Protein AF-A0A921Q7U6-F1 (afdb_monomer)

Secondary structure (DSSP, 8-state):
-GGGS--PPPGGG------PPPTT--PPPPTTGGGTEEEGGGSS-THHHHHTTTTTS-EEETTEEE--S--TT-TT-HHHHHHHHHHHTT-GGG-TTGGGT--EEEEET-TTTHHHHHHGGGT-EEEEEE---TTS-HHHHHHHHT--EEE--SSSBPPSS-TT-EEEEEEES----TTTGGGHHHHHHHHHEEEEEEEEEESHHHH--SHHHHHHHHHHHHHHHHTT-EEEEEETTEEEEE--SSTTTGGGSPTT-SSPBPPTT--SS--TTPBP-SSBPPPPHHHHHHTTTTSPPTTGGGTSPPGGGGGGT--HHHHHHHHHHHHHHHHHHHHHGGGT--TTS-SEEEETT-TTSHHHHHTTTSS-EEEEEEEGGGGGGHHHHHHTT--EEEE-TTS--SS-SS-EEEEEEESHHHHHHHTT--HHHHHHHHHHHEEEEEEEEEE--HHHHHHHHHHTTTTT---------SS-S------------------------------------------------------------------------------------------------------------------GGGGGS-----TTSSSS-HHHHHHHHHHHHHHHHHHHHHHHHHHHHT--SSPEEETTEEEPPP----TTSSB-SSSGGGGEEE--SPPTT----PPPGGG---EEEEEE-SSHHHHHHHHHHHHHHHHHHT-EEEEEEE---TTT-----STTTB-HHHHHHHHTTTS-EESS--TT---HHHHHH-STTEE--PPTTB-HHHHHHHTHHHHHHHSEEEEEEESS-B-STT--HHHHHHHHHIIIII-PBPHHHHHHHHHHHHHHHHTTSS----EEEE---BHHHHHHHT---S--HHHHHHHHHHHHHH-TTT-SSSTTHHHHHHHHHHTT-SPPPHHHHHHHHHHTT--TT--EEEE-SSBTTHHHHHHHHHHH-TTEE-GGGTS-HHHHHHHHT-HHHHHHHHHHHHHHSSEEEESS-SHHHHHHHHHHHHTSGGGBEEE---SHHHHHHHH-TT--HHHHHHHHHHHHTT-S-------TT--TTT--HHHHEEE-

Radius of gyration: 39.39 Å; Cα contacts (8 Å, |Δi|>4): 1664; chains: 1; bounding box: 114×127×106 Å

InterPro domains:
  IPR004159 Putative S-adenosyl-L-methionine-dependent methyltransferase [PF03141] (1-476)
  IPR019378 GDP-fucose protein O-fucosyltransferase [PF10250] (695-1027)
  IPR024709 Putative O-fucosyltransferase, plant [cd11299] (695-1031)
  IPR029063 S-adenosyl-L-methionine-dependent methyltransferase superfamily [G3DSA:3.40.50.150] (93-242)
  IPR029063 S-adenosyl-L-methionine-dependent methyltransferase superfamily [SSF53335] (5-247)
  IPR029063 S-adenosyl-L-methionine-dependent methyltransferase superfamily [SSF53335] (331-477)
  IPR052272 GT106 glycosyltransferase [PTHR31933] (535-1091)

Nearest PDB structures (foldseek):
  4qtt-assembly1_B  TM=6.721E-01  e=5.184E-06  Saccharomyces cerevisiae S288C
  6g4w-assembly1_q  TM=6.703E-01  e=2.251E-05  Homo sapiens
  4qtu-assembly1_B  TM=6.280E-01  e=1.732E-05  Saccharomyces cerevisiae S288C
  4qtt-assembly2_D  TM=6.373E-01  e=3.424E-05  Saccharomyces cerevisiae S288C
  7wts-assembly1_q  TM=6.399E-01  e=1.487E-04  Homo sapiens

Structure (mmCIF, N/CA/C/O backbone):
data_AF-A0A921Q7U6-F1
#
_entry.id   AF-A0A921Q7U6-F1
#
loop_
_atom_site.group_PDB
_atom_site.id
_atom_site.type_symbol
_atom_site.label_atom_id
_atom_site.label_alt_id
_atom_site.label_comp_id
_atom_site.label_asym_id
_atom_site.label_entity_id
_atom_site.label_seq_id
_atom_site.pdbx_PDB_ins_code
_atom_site.Cartn_x
_atom_site.Cartn_y
_atom_site.Cartn_z
_atom_site.occupancy
_atom_site.B_iso_or_equiv
_atom_site.auth_seq_id
_atom_site.auth_comp_id
_atom_site.auth_asym_id
_atom_site.auth_atom_id
_atom_site.pdbx_PDB_model_num
ATOM 1 N N . MET A 1 1 ? -0.688 -3.312 4.509 1.00 46.38 1 MET A N 1
ATOM 2 C CA . MET A 1 1 ? 0.405 -2.342 4.316 1.00 46.38 1 MET A CA 1
ATOM 3 C C . MET A 1 1 ? 1.529 -3.039 3.585 1.00 46.38 1 MET A C 1
ATOM 5 O O . MET A 1 1 ? 1.613 -2.817 2.393 1.00 46.38 1 MET A O 1
ATOM 9 N N . GLU A 1 2 ? 2.236 -3.980 4.216 1.00 46.59 2 GLU A N 1
ATOM 10 C CA . GLU A 1 2 ? 3.247 -4.845 3.569 1.00 46.59 2 GLU A CA 1
ATOM 11 C C . GLU A 1 2 ? 2.775 -5.448 2.232 1.00 46.59 2 GLU A C 1
ATOM 13 O O . GLU A 1 2 ? 3.489 -5.390 1.244 1.00 46.59 2 GLU A O 1
ATOM 18 N N . HIS A 1 3 ? 1.525 -5.918 2.137 1.00 50.94 3 HIS A N 1
ATOM 19 C CA . HIS A 1 3 ? 0.950 -6.445 0.885 1.00 50.94 3 HIS A CA 1
ATOM 20 C C . HIS A 1 3 ? 0.795 -5.432 -0.279 1.00 50.94 3 HIS A C 1
ATOM 22 O O . HIS A 1 3 ? 0.358 -5.826 -1.357 1.00 50.94 3 HIS A O 1
ATOM 28 N N . TYR A 1 4 ? 1.098 -4.147 -0.069 1.00 56.81 4 TYR A N 1
ATOM 29 C CA . TYR A 1 4 ? 1.213 -3.116 -1.112 1.00 56.81 4 TYR A CA 1
ATOM 30 C C . TYR A 1 4 ? 2.675 -2.725 -1.399 1.00 56.81 4 TYR A C 1
ATOM 32 O O . TYR A 1 4 ? 2.930 -1.876 -2.252 1.00 56.81 4 TYR A O 1
ATOM 40 N N . GLU A 1 5 ? 3.638 -3.290 -0.671 1.00 67.25 5 GLU A N 1
ATOM 41 C CA . GLU A 1 5 ? 5.063 -3.026 -0.857 1.00 67.25 5 GLU A CA 1
ATOM 42 C C . GLU A 1 5 ? 5.639 -3.898 -1.975 1.00 67.25 5 GLU A C 1
ATOM 44 O O . GLU A 1 5 ? 5.104 -4.953 -2.330 1.00 67.25 5 GLU A O 1
ATOM 49 N N . ARG A 1 6 ? 6.755 -3.448 -2.550 1.00 70.12 6 ARG A N 1
ATOM 50 C CA . ARG A 1 6 ? 7.425 -4.141 -3.650 1.00 70.12 6 ARG A CA 1
ATOM 51 C C . ARG A 1 6 ? 8.043 -5.450 -3.152 1.00 70.12 6 ARG A C 1
ATOM 53 O O . ARG A 1 6 ? 8.912 -5.436 -2.289 1.00 70.12 6 ARG A O 1
ATOM 60 N N . HIS A 1 7 ? 7.624 -6.559 -3.754 1.00 68.81 7 HIS A N 1
ATOM 61 C CA . HIS A 1 7 ? 8.166 -7.893 -3.509 1.00 68.81 7 HIS A CA 1
ATOM 62 C C . HIS A 1 7 ? 8.779 -8.430 -4.803 1.00 68.81 7 HIS A C 1
ATOM 64 O O . HIS A 1 7 ? 8.068 -8.667 -5.779 1.00 68.81 7 HIS A O 1
ATOM 70 N N . CYS A 1 8 ? 10.097 -8.611 -4.817 1.00 70.62 8 CYS A N 1
ATOM 71 C CA . CYS A 1 8 ? 10.804 -9.214 -5.943 1.00 70.62 8 CYS A CA 1
ATOM 72 C C . CYS A 1 8 ? 10.759 -10.750 -5.822 1.00 70.62 8 CYS A C 1
ATOM 74 O O . CYS A 1 8 ? 10.938 -11.268 -4.716 1.00 70.62 8 CYS A O 1
ATOM 76 N N . PRO A 1 9 ? 10.531 -11.501 -6.915 1.00 69.19 9 PRO A N 1
ATOM 77 C CA . PRO A 1 9 ? 10.572 -12.958 -6.863 1.00 69.19 9 PRO A CA 1
ATOM 78 C C . PRO A 1 9 ? 11.983 -13.467 -6.494 1.00 69.19 9 PRO A C 1
ATOM 80 O O . PRO A 1 9 ? 12.980 -12.891 -6.948 1.00 69.19 9 PRO A O 1
ATOM 83 N N . PRO A 1 10 ? 12.096 -14.560 -5.708 1.00 70.12 10 PRO A N 1
ATOM 84 C CA . PRO A 1 10 ? 13.375 -15.239 -5.495 1.00 70.12 10 PRO A CA 1
ATOM 85 C C . PRO A 1 10 ? 13.927 -15.751 -6.832 1.00 70.12 10 PRO A C 1
ATOM 87 O O . PRO A 1 10 ? 13.164 -15.943 -7.776 1.00 70.12 10 PRO A O 1
ATOM 90 N N . ALA A 1 11 ? 15.237 -16.004 -6.916 1.00 68.56 11 ALA A N 1
ATOM 91 C CA . ALA A 1 11 ? 15.919 -16.338 -8.175 1.00 68.56 11 ALA A CA 1
ATOM 92 C C . ALA A 1 11 ? 15.232 -17.460 -8.985 1.00 68.56 11 ALA A C 1
ATOM 94 O O . ALA A 1 11 ? 15.051 -17.326 -10.189 1.00 68.56 11 ALA A O 1
ATOM 95 N N . SER A 1 12 ? 14.743 -18.511 -8.319 1.00 70.44 12 SER A N 1
ATOM 96 C CA . SER A 1 12 ? 14.011 -19.630 -8.939 1.00 70.44 12 SER A CA 1
ATOM 97 C C . SER A 1 12 ? 12.634 -19.283 -9.531 1.00 70.44 12 SER A C 1
ATOM 99 O O . SER A 1 12 ? 12.080 -20.095 -10.268 1.00 70.44 12 SER A O 1
ATOM 101 N N . ARG A 1 13 ? 12.082 -18.102 -9.218 1.00 68.31 13 ARG A N 1
ATOM 102 C CA . ARG A 1 13 ? 10.825 -17.548 -9.757 1.00 68.31 13 ARG A CA 1
ATOM 103 C C . ARG A 1 13 ? 11.041 -16.355 -10.701 1.00 68.31 13 ARG A C 1
ATOM 105 O O . ARG A 1 13 ? 10.059 -15.743 -11.124 1.00 68.31 13 ARG A O 1
ATOM 112 N N . ARG A 1 14 ? 12.286 -15.962 -10.998 1.00 72.62 14 ARG A N 1
ATOM 113 C CA . ARG A 1 14 ? 12.554 -14.884 -11.965 1.00 72.62 14 ARG A CA 1
ATOM 114 C C . ARG A 1 14 ? 12.173 -15.351 -13.371 1.00 72.62 14 ARG A C 1
ATOM 116 O O . ARG A 1 14 ? 12.404 -16.502 -13.737 1.00 72.62 14 ARG A O 1
ATOM 123 N N . LEU A 1 15 ? 11.539 -14.463 -14.134 1.00 69.00 15 LEU A N 1
ATOM 124 C CA . LEU A 1 15 ? 11.113 -14.727 -15.506 1.00 69.00 15 LEU A CA 1
ATOM 125 C C . LEU A 1 15 ? 12.035 -13.976 -16.461 1.00 69.00 15 LEU A C 1
ATOM 127 O O . LEU A 1 15 ? 11.854 -12.785 -16.707 1.00 69.00 15 LEU A O 1
ATOM 131 N N . ASN A 1 16 ? 13.016 -14.688 -17.009 1.00 78.50 16 ASN A N 1
ATOM 132 C CA . ASN A 1 16 ? 14.005 -14.127 -17.926 1.00 78.50 16 ASN A CA 1
ATOM 133 C C . ASN A 1 16 ? 13.423 -14.094 -19.349 1.00 78.50 16 ASN A C 1
ATOM 135 O O . ASN A 1 16 ? 13.834 -14.838 -20.238 1.00 78.50 16 ASN A O 1
ATOM 139 N N . CYS A 1 17 ? 12.395 -13.263 -19.534 1.00 83.19 17 CYS A N 1
ATOM 140 C CA . CYS A 1 17 ? 11.643 -13.102 -20.775 1.00 83.19 17 CYS A CA 1
ATOM 141 C C . CYS A 1 17 ? 11.429 -11.622 -21.120 1.00 83.19 17 CYS A C 1
ATOM 143 O O . CYS A 1 17 ? 11.201 -10.790 -20.242 1.00 83.19 17 CYS A O 1
ATOM 145 N N . LEU A 1 18 ? 11.440 -11.306 -22.415 1.00 87.25 18 LEU A N 1
ATOM 146 C CA . LEU A 1 18 ? 11.184 -9.954 -22.917 1.00 87.25 18 LEU A CA 1
ATOM 147 C C . LEU A 1 18 ? 9.698 -9.604 -22.790 1.00 87.25 18 LEU A C 1
ATOM 149 O O . LEU A 1 18 ? 8.837 -10.439 -23.073 1.00 87.25 18 LEU A O 1
ATOM 153 N N . ILE A 1 19 ? 9.391 -8.363 -22.405 1.00 87.50 19 ILE A N 1
ATOM 154 C CA . ILE A 1 19 ? 8.006 -7.884 -22.313 1.00 87.50 19 ILE A CA 1
ATOM 155 C C . ILE A 1 19 ? 7.627 -7.193 -23.632 1.00 87.50 19 ILE A C 1
ATOM 157 O O . ILE A 1 19 ? 8.161 -6.121 -23.920 1.00 87.50 19 ILE A O 1
ATOM 161 N N . PRO A 1 20 ? 6.715 -7.755 -24.448 1.00 86.38 20 PRO A N 1
ATOM 162 C CA . PRO A 1 20 ? 6.309 -7.120 -25.697 1.00 86.38 20 PRO A CA 1
ATOM 163 C C . PRO A 1 20 ? 5.584 -5.787 -25.433 1.00 86.38 20 PRO A C 1
ATOM 165 O O . PRO A 1 20 ? 4.899 -5.645 -24.414 1.00 86.38 20 PRO A O 1
ATOM 168 N N . PRO A 1 21 ? 5.690 -4.800 -26.342 1.00 85.00 21 PRO A N 1
ATOM 169 C CA . PRO A 1 21 ? 4.883 -3.588 -26.255 1.00 85.00 21 PRO A CA 1
ATOM 170 C C . PRO A 1 21 ? 3.380 -3.912 -26.416 1.00 85.00 21 PRO A C 1
ATOM 172 O O . PRO A 1 21 ? 3.034 -4.923 -27.035 1.00 85.00 21 PRO A O 1
ATOM 175 N N . PRO A 1 22 ? 2.472 -3.058 -25.901 1.00 83.50 22 PRO A N 1
ATOM 176 C CA . PRO A 1 22 ? 1.030 -3.202 -26.099 1.00 83.50 22 PRO A CA 1
ATOM 177 C C . PRO A 1 22 ? 0.622 -3.386 -27.570 1.00 83.50 22 PRO A C 1
ATOM 179 O O . PRO A 1 22 ? 1.226 -2.816 -28.480 1.00 83.50 22 PRO A O 1
ATOM 182 N N . HIS A 1 23 ? -0.447 -4.147 -27.816 1.00 83.81 23 HIS A N 1
ATOM 183 C CA . HIS A 1 23 ? -0.957 -4.350 -29.173 1.00 83.81 23 HIS A CA 1
ATOM 184 C C . HIS A 1 23 ? -1.403 -3.018 -29.801 1.00 83.81 23 HIS A C 1
ATOM 186 O O . HIS A 1 23 ? -2.319 -2.363 -29.303 1.00 83.81 23 HIS A O 1
ATOM 192 N N . GLY A 1 24 ? -0.786 -2.642 -30.925 1.00 87.62 24 GLY A N 1
ATOM 193 C CA . GLY A 1 24 ? -1.040 -1.366 -31.601 1.00 87.62 24 GLY A CA 1
ATOM 194 C C . GLY A 1 24 ? -0.306 -0.160 -30.998 1.00 87.62 24 GLY A C 1
ATOM 195 O O . GLY A 1 24 ? -0.685 0.972 -31.306 1.00 87.62 24 GLY A O 1
ATOM 196 N N . TYR A 1 25 ? 0.716 -0.389 -30.159 1.00 90.25 25 TYR A N 1
ATOM 197 C CA . TYR A 1 25 ? 1.577 0.653 -29.587 1.00 90.25 25 TYR A CA 1
ATOM 198 C C . TYR A 1 25 ? 2.053 1.659 -30.644 1.00 90.25 25 TYR A C 1
ATOM 200 O O . TYR A 1 25 ? 2.508 1.290 -31.727 1.00 90.25 25 TYR A O 1
ATOM 208 N N . GLN A 1 26 ? 1.970 2.937 -30.296 1.00 91.56 26 GLN A N 1
ATOM 209 C CA . GLN A 1 26 ? 2.347 4.071 -31.128 1.00 91.56 26 GLN A CA 1
ATOM 210 C C . GLN A 1 26 ? 3.594 4.747 -30.562 1.00 91.56 26 GLN A C 1
ATOM 212 O O . GLN A 1 26 ? 3.755 4.842 -29.344 1.00 91.56 26 GLN A O 1
ATOM 217 N N . VAL A 1 27 ? 4.439 5.306 -31.434 1.00 89.12 27 VAL A N 1
ATOM 218 C CA . VAL A 1 27 ? 5.547 6.172 -30.997 1.00 89.12 27 VAL A CA 1
ATOM 219 C C . VAL A 1 27 ? 4.969 7.298 -30.122 1.00 89.12 27 VAL A C 1
ATOM 221 O O . VAL A 1 27 ? 4.057 7.994 -30.588 1.00 89.12 27 VAL A O 1
ATOM 224 N N . PRO A 1 28 ? 5.446 7.482 -28.872 1.00 92.50 28 PRO A N 1
ATOM 225 C CA . PRO A 1 28 ? 4.884 8.460 -27.949 1.00 92.50 28 PRO A CA 1
ATOM 226 C C . PRO A 1 28 ? 4.770 9.857 -28.558 1.00 92.50 28 PRO A C 1
ATOM 228 O O . PRO A 1 28 ? 5.629 10.308 -29.324 1.00 92.50 28 PRO A O 1
ATOM 231 N N . ILE A 1 29 ? 3.697 10.565 -28.200 1.00 94.12 29 ILE A N 1
ATOM 232 C CA . ILE A 1 29 ? 3.542 11.973 -28.573 1.00 94.12 29 ILE A CA 1
ATOM 233 C C . ILE A 1 29 ? 4.741 12.739 -27.996 1.00 94.12 29 ILE A C 1
ATOM 235 O O . ILE A 1 29 ? 5.127 12.519 -26.852 1.00 94.12 29 ILE A O 1
ATOM 239 N N . ARG A 1 30 ? 5.368 13.611 -28.793 1.00 92.75 30 ARG A N 1
ATOM 240 C CA . ARG A 1 30 ? 6.607 14.296 -28.390 1.00 92.75 30 ARG A CA 1
ATOM 241 C C . ARG A 1 30 ? 6.336 15.463 -27.434 1.00 92.75 30 ARG A C 1
ATOM 243 O O . ARG A 1 30 ? 5.284 16.108 -27.487 1.00 92.75 30 ARG A O 1
ATOM 250 N N . TRP A 1 31 ? 7.307 15.763 -26.573 1.00 94.31 31 TRP A N 1
ATOM 251 C CA . TRP A 1 31 ? 7.267 16.935 -25.691 1.00 94.31 31 TRP A CA 1
ATOM 252 C C . TRP A 1 31 ? 7.261 18.238 -26.526 1.00 94.31 31 TRP A C 1
ATOM 254 O O . TRP A 1 31 ? 7.975 18.305 -27.528 1.00 94.31 31 TRP A O 1
ATOM 264 N N . PRO A 1 32 ? 6.488 19.287 -26.167 1.00 93.94 32 PRO A N 1
ATOM 265 C CA . PRO A 1 32 ? 5.660 19.429 -24.965 1.00 93.94 32 PRO A CA 1
ATOM 266 C C . PRO A 1 32 ? 4.226 18.892 -25.085 1.00 93.94 32 PRO A C 1
ATOM 268 O O . PRO A 1 32 ? 3.520 18.868 -24.081 1.00 93.94 32 PRO A O 1
ATOM 271 N N . ARG A 1 33 ? 3.776 18.457 -26.272 1.00 95.38 33 ARG A N 1
ATOM 272 C CA . ARG A 1 33 ? 2.385 18.007 -26.497 1.00 95.38 33 ARG A CA 1
ATOM 273 C C . ARG A 1 33 ? 1.997 16.829 -25.599 1.00 95.38 33 ARG A C 1
ATOM 275 O O . ARG A 1 33 ? 0.877 16.798 -25.097 1.00 95.38 33 ARG A O 1
ATOM 282 N N . SER A 1 34 ? 2.948 15.933 -25.326 1.00 94.50 34 SER A N 1
ATOM 283 C CA . SER A 1 34 ? 2.788 14.795 -24.411 1.00 94.50 34 SER A CA 1
ATOM 284 C C . SER A 1 34 ? 2.236 15.174 -23.031 1.00 94.50 34 SER A C 1
ATOM 286 O O . SER A 1 34 ? 1.526 14.383 -22.417 1.00 94.50 34 SER A O 1
ATOM 288 N N . ARG A 1 35 ? 2.516 16.394 -22.543 1.00 94.88 35 ARG A N 1
ATOM 289 C CA . ARG A 1 35 ? 2.006 16.891 -21.257 1.00 94.88 35 ARG A CA 1
ATOM 290 C C . ARG A 1 35 ? 0.478 16.825 -21.195 1.00 94.88 35 ARG A C 1
ATOM 292 O O . ARG A 1 35 ? -0.065 16.540 -20.128 1.00 94.88 35 ARG A O 1
ATOM 299 N N . ASP A 1 36 ? -0.196 17.063 -22.319 1.00 94.00 36 ASP A N 1
ATOM 300 C CA . ASP A 1 36 ? -1.641 17.305 -22.381 1.00 94.00 36 ASP A CA 1
ATOM 301 C C . ASP A 1 36 ? -2.398 16.280 -23.243 1.00 94.00 36 ASP A C 1
ATOM 303 O O . ASP A 1 36 ? -3.620 16.200 -23.132 1.00 94.00 36 ASP A O 1
ATOM 307 N N . GLU A 1 37 ? -1.711 15.467 -24.053 1.00 94.06 37 GLU A N 1
ATOM 308 C CA . GLU A 1 37 ? -2.285 14.355 -24.828 1.00 94.06 37 GLU A CA 1
ATOM 309 C C . GLU A 1 37 ? -1.338 13.140 -24.890 1.00 94.06 37 GLU A C 1
ATOM 311 O O . GLU A 1 37 ? -0.136 13.292 -25.092 1.00 94.06 37 GLU A O 1
ATOM 316 N N . VAL A 1 38 ? -1.883 11.922 -24.784 1.00 93.62 38 VAL A N 1
ATOM 317 C CA . VAL A 1 38 ? -1.163 10.652 -25.032 1.00 93.62 38 VAL A CA 1
ATOM 318 C C . VAL A 1 38 ? -1.985 9.705 -25.908 1.00 93.62 38 VAL A C 1
ATOM 320 O O . VAL A 1 38 ? -3.201 9.864 -26.039 1.00 93.62 38 VAL A O 1
ATOM 323 N N . TRP A 1 39 ? -1.337 8.694 -26.489 1.00 92.50 39 TRP A N 1
ATOM 324 C CA . TRP A 1 39 ? -2.019 7.634 -27.233 1.00 92.50 39 TRP A CA 1
ATOM 325 C C . TRP A 1 39 ? -2.743 6.664 -26.298 1.00 92.50 39 TRP A C 1
ATOM 327 O O . TRP A 1 39 ? -2.167 6.146 -25.344 1.00 92.50 39 TRP A O 1
ATOM 337 N N . LYS A 1 40 ? -3.997 6.350 -26.624 1.00 87.94 40 LYS A N 1
ATOM 338 C CA . LYS A 1 40 ? -4.818 5.364 -25.909 1.00 87.94 40 LYS A CA 1
ATOM 339 C C . LYS A 1 40 ? -4.243 3.946 -26.016 1.00 87.94 40 LYS A C 1
ATOM 341 O O . LYS A 1 40 ? -4.318 3.195 -25.053 1.00 87.94 40 LYS A O 1
ATOM 346 N N . ALA A 1 41 ? -3.646 3.597 -27.159 1.00 88.50 41 ALA A N 1
ATOM 347 C CA . ALA A 1 41 ? -3.057 2.276 -27.405 1.00 88.50 41 ALA A CA 1
ATOM 348 C C . ALA A 1 41 ? -1.812 1.976 -26.545 1.00 88.50 41 ALA A C 1
ATOM 350 O O . ALA A 1 41 ? -1.490 0.814 -26.315 1.00 88.50 41 ALA A O 1
ATOM 351 N N . ASN A 1 42 ? -1.136 3.006 -26.024 1.00 89.00 42 ASN A N 1
ATOM 352 C CA . ASN A 1 42 ? 0.078 2.840 -25.218 1.00 89.00 42 ASN A CA 1
ATOM 353 C C . ASN A 1 42 ? -0.221 2.449 -23.758 1.00 89.00 42 ASN A C 1
ATOM 355 O O . ASN A 1 42 ? 0.703 2.122 -23.014 1.00 89.00 42 ASN A O 1
ATOM 359 N N . ILE A 1 43 ? -1.493 2.482 -23.337 1.00 81.06 43 ILE A N 1
ATOM 360 C CA . ILE A 1 43 ? -1.915 2.322 -21.940 1.00 81.06 43 ILE A CA 1
ATOM 361 C C . ILE A 1 43 ? -3.002 1.229 -21.862 1.00 81.06 43 ILE A C 1
ATOM 363 O O . ILE A 1 43 ? -4.143 1.474 -22.259 1.00 81.06 43 ILE A O 1
ATOM 367 N N . PRO A 1 44 ? -2.688 0.018 -21.358 1.00 61.50 44 PRO A N 1
ATOM 368 C CA . PRO A 1 44 ? -3.508 -1.182 -21.571 1.00 61.50 44 PRO A CA 1
ATOM 369 C C . PRO A 1 44 ? -4.871 -1.188 -20.858 1.00 61.50 44 PRO A C 1
ATOM 371 O O . PRO A 1 44 ? -5.756 -1.950 -21.247 1.00 61.50 44 PRO A O 1
ATOM 374 N N . HIS A 1 45 ? -5.080 -0.339 -19.845 1.00 68.12 45 HIS A N 1
ATOM 375 C CA . HIS A 1 45 ? -6.335 -0.276 -19.077 1.00 68.12 45 HIS A CA 1
ATOM 376 C C . HIS A 1 45 ? -6.828 1.183 -18.955 1.00 68.12 45 HIS A C 1
ATOM 378 O O . HIS A 1 45 ? -6.538 1.866 -17.970 1.00 68.12 45 HIS A O 1
ATOM 384 N N . PRO A 1 46 ? -7.588 1.706 -19.938 1.00 65.50 46 PRO A N 1
ATOM 385 C CA . PRO A 1 46 ? -8.100 3.082 -19.920 1.00 65.50 46 PRO A CA 1
ATOM 386 C C . PRO A 1 46 ? -9.323 3.291 -18.996 1.00 65.50 46 PRO A C 1
ATOM 388 O O . PRO A 1 46 ? -9.991 4.320 -19.090 1.00 65.50 46 PRO A O 1
ATOM 391 N N . HIS A 1 47 ? -9.642 2.346 -18.101 1.00 66.44 47 HIS A N 1
ATOM 392 C CA . HIS A 1 47 ? -10.855 2.359 -17.263 1.00 66.44 47 HIS A CA 1
ATOM 393 C C . HIS A 1 47 ? -10.977 3.622 -16.389 1.00 66.44 47 HIS A C 1
ATOM 395 O O . HIS A 1 47 ? -12.053 4.215 -16.290 1.00 66.44 47 HIS A O 1
ATOM 401 N N . LEU A 1 48 ? -9.848 4.108 -15.855 1.00 67.06 48 LEU A N 1
ATOM 402 C CA . LEU A 1 48 ? -9.762 5.345 -15.070 1.00 67.06 48 LEU A CA 1
ATOM 403 C C . LEU A 1 48 ? -10.343 6.572 -15.804 1.00 67.06 48 LEU A C 1
ATOM 405 O O . LEU A 1 48 ? -10.877 7.474 -15.156 1.00 67.06 48 LEU A O 1
ATOM 409 N N . ALA A 1 49 ? -10.289 6.597 -17.142 1.00 65.56 49 ALA A N 1
ATOM 410 C CA . ALA A 1 49 ? -10.839 7.681 -17.954 1.00 65.56 49 ALA A CA 1
ATOM 411 C C . ALA A 1 49 ? -12.374 7.736 -17.914 1.00 65.56 49 ALA A C 1
ATOM 413 O O . ALA A 1 49 ? -12.952 8.822 -17.937 1.00 65.56 49 ALA A O 1
ATOM 414 N N . ALA A 1 50 ? -13.039 6.581 -17.813 1.00 64.12 50 ALA A N 1
ATOM 415 C CA . ALA A 1 50 ? -14.487 6.511 -17.639 1.00 64.12 50 ALA A CA 1
ATOM 416 C C . ALA A 1 50 ? -14.888 6.901 -16.205 1.00 64.12 50 ALA A C 1
ATOM 418 O O . ALA A 1 50 ? -15.816 7.685 -16.011 1.00 64.12 50 ALA A O 1
ATOM 419 N N . GLU A 1 51 ? -14.143 6.422 -15.204 1.00 64.88 51 GLU A N 1
ATOM 420 C CA . GLU A 1 51 ? -14.458 6.609 -13.780 1.00 64.88 51 GLU A CA 1
ATOM 421 C C . GLU A 1 51 ? -14.154 8.000 -13.189 1.00 64.88 51 GLU A C 1
ATOM 423 O O . GLU A 1 51 ? -14.491 8.235 -12.025 1.00 64.88 51 GLU A O 1
ATOM 428 N N . LYS A 1 52 ? -13.435 8.874 -13.908 1.00 66.44 52 LYS A N 1
ATOM 429 C CA . LYS A 1 52 ? -12.991 10.208 -13.430 1.00 66.44 52 LYS A CA 1
ATOM 430 C C . LYS A 1 52 ? -13.244 11.337 -14.443 1.00 66.44 52 LYS A C 1
ATOM 432 O O . LYS A 1 52 ? -12.651 12.417 -14.348 1.00 66.44 52 LYS A O 1
ATOM 437 N N . SER A 1 53 ? -14.095 11.072 -15.434 1.00 64.06 53 SER A N 1
ATOM 438 C CA . SER A 1 53 ? -14.490 12.028 -16.479 1.00 64.06 53 SER A CA 1
ATOM 439 C C . SER A 1 53 ? -15.178 13.276 -15.903 1.00 64.06 53 SER A C 1
ATOM 441 O O . SER A 1 53 ? -14.925 14.393 -16.356 1.00 64.06 53 SER A O 1
ATOM 443 N N . ASP A 1 54 ? -15.963 13.102 -14.837 1.00 60.59 54 ASP A N 1
ATOM 444 C CA . ASP A 1 54 ? -16.632 14.152 -14.059 1.00 60.59 54 ASP A CA 1
ATOM 445 C C . ASP A 1 54 ? -15.655 15.192 -13.474 1.00 60.59 54 ASP A C 1
ATOM 447 O O . ASP A 1 54 ? -15.899 16.398 -13.520 1.00 60.59 54 ASP A O 1
ATOM 451 N N . GLN A 1 55 ? -14.511 14.732 -12.967 1.00 64.38 55 GLN A N 1
ATOM 452 C CA . GLN A 1 55 ? -13.510 15.547 -12.277 1.00 64.38 55 GLN A CA 1
ATOM 453 C C . GLN A 1 55 ? -12.492 16.200 -13.226 1.00 64.38 55 GLN A C 1
ATOM 455 O O . GLN A 1 55 ? -11.552 16.845 -12.754 1.00 64.38 55 GLN A O 1
ATOM 460 N N . ARG A 1 56 ? -12.655 16.036 -14.549 1.00 74.38 56 ARG A N 1
ATOM 461 C CA . ARG A 1 56 ? -11.741 16.543 -15.593 1.00 74.38 56 ARG A CA 1
ATOM 462 C C . ARG A 1 56 ? -10.284 16.078 -15.423 1.00 74.38 56 ARG A C 1
ATOM 464 O O . ARG A 1 56 ? -9.359 16.795 -15.796 1.00 74.38 56 ARG A O 1
ATOM 471 N N . TRP A 1 57 ? -10.064 14.884 -14.866 1.00 76.19 57 TRP A N 1
ATOM 472 C CA . TRP A 1 57 ? -8.718 14.297 -14.768 1.00 76.19 57 TRP A CA 1
ATOM 473 C C . TRP A 1 57 ? -8.149 13.986 -16.156 1.00 76.19 57 TRP A C 1
ATOM 475 O O . TRP A 1 57 ? -6.998 14.305 -16.450 1.00 76.19 57 TRP A O 1
ATOM 485 N N . MET A 1 58 ? -8.977 13.382 -17.009 1.00 83.94 58 MET A N 1
ATOM 486 C CA . MET A 1 58 ? -8.674 13.099 -18.407 1.00 83.94 58 MET A CA 1
ATOM 487 C C . MET A 1 58 ? -9.961 12.993 -19.235 1.00 83.94 58 MET A C 1
ATOM 489 O O . MET A 1 58 ? -11.045 12.813 -18.679 1.00 83.94 58 MET A O 1
ATOM 493 N N . VAL A 1 59 ? -9.837 13.087 -20.557 1.00 84.81 59 VAL A N 1
ATOM 494 C CA . VAL A 1 59 ? -10.934 12.968 -21.528 1.00 84.81 59 VAL A CA 1
ATOM 495 C C . VAL A 1 59 ? -10.474 12.075 -22.679 1.00 84.81 59 VAL A C 1
ATOM 497 O O . VAL A 1 59 ? -9.442 12.347 -23.288 1.00 84.81 59 VAL A O 1
ATOM 500 N N . VAL A 1 60 ? -11.225 11.016 -22.991 1.00 84.88 60 VAL A N 1
ATOM 501 C CA . VAL A 1 60 ? -10.960 10.181 -24.177 1.00 84.88 60 VAL A CA 1
ATOM 502 C C . VAL A 1 60 ? -11.429 10.930 -25.423 1.00 84.88 60 VAL A C 1
ATOM 504 O O . VAL A 1 60 ? -12.567 11.390 -25.471 1.00 84.88 60 VAL A O 1
ATOM 507 N N . ASN A 1 61 ? -10.563 11.041 -26.427 1.00 86.25 61 ASN A N 1
ATOM 508 C CA . ASN A 1 61 ? -10.828 11.739 -27.680 1.00 86.25 61 ASN A CA 1
ATOM 509 C C . ASN A 1 61 ? -10.314 10.887 -28.852 1.00 86.25 61 ASN A C 1
ATOM 511 O O . ASN A 1 61 ? -9.137 10.955 -29.212 1.00 86.25 61 ASN A O 1
ATOM 515 N N . GLY A 1 62 ? -11.181 10.022 -29.387 1.00 88.06 62 GLY A N 1
ATOM 516 C CA . GLY A 1 62 ? -10.800 9.003 -30.371 1.00 88.06 62 GLY A CA 1
ATOM 517 C C . GLY A 1 62 ? -9.713 8.065 -29.831 1.00 88.06 62 GLY A C 1
ATOM 518 O O . GLY A 1 62 ? -9.881 7.433 -28.782 1.00 88.06 62 GLY A O 1
ATOM 519 N N . ASP A 1 63 ? -8.583 8.019 -30.536 1.00 90.44 63 ASP A N 1
ATOM 520 C CA . ASP A 1 63 ? -7.407 7.200 -30.206 1.00 90.44 63 ASP A CA 1
ATOM 521 C C . ASP A 1 63 ? -6.451 7.864 -29.202 1.00 90.44 63 ASP A C 1
ATOM 523 O O . ASP A 1 63 ? -5.369 7.345 -28.915 1.00 90.44 63 ASP A O 1
ATOM 527 N N . LYS A 1 64 ? -6.841 9.015 -28.643 1.00 91.75 64 LYS A N 1
ATOM 528 C CA . LYS A 1 64 ? -6.060 9.783 -27.670 1.00 91.75 64 LYS A CA 1
ATOM 529 C C . LYS A 1 64 ? -6.772 9.947 -26.334 1.00 91.75 64 LYS A C 1
ATOM 531 O O . LYS A 1 64 ? -7.991 9.815 -26.218 1.00 91.75 64 LYS A O 1
ATOM 536 N N . ILE A 1 65 ? -5.980 10.267 -25.318 1.00 90.44 65 ILE A N 1
ATOM 537 C CA . ILE A 1 65 ? -6.435 10.654 -23.985 1.00 90.44 65 ILE A CA 1
ATOM 538 C C . ILE A 1 65 ? -5.828 12.025 -23.678 1.00 90.44 65 ILE A C 1
ATOM 540 O O . ILE A 1 65 ? -4.607 12.174 -23.665 1.00 90.44 65 ILE A O 1
ATOM 544 N N . ASN A 1 66 ? -6.688 13.016 -23.445 1.00 91.25 66 ASN A N 1
ATOM 545 C CA . ASN A 1 66 ? -6.316 14.403 -23.170 1.00 91.25 66 ASN A CA 1
ATOM 546 C C . ASN A 1 66 ? -6.376 14.694 -21.660 1.00 91.25 66 ASN A C 1
ATOM 548 O O . ASN A 1 66 ? -7.290 14.222 -20.987 1.00 91.25 66 ASN A O 1
ATOM 552 N N . PHE A 1 67 ? -5.477 15.529 -21.133 1.00 91.38 67 PHE A N 1
ATOM 553 C CA . PHE A 1 67 ? -5.370 15.865 -19.704 1.00 91.38 67 PHE A CA 1
ATOM 554 C C . PHE A 1 67 ? -5.572 17.371 -19.469 1.00 91.38 67 PHE A C 1
ATOM 556 O O . PHE A 1 67 ? -4.598 18.121 -19.448 1.00 91.38 67 PHE A O 1
ATOM 563 N N . PRO A 1 68 ? -6.808 17.856 -19.243 1.00 87.69 68 PRO A N 1
ATOM 564 C CA . PRO A 1 68 ? -7.102 19.289 -19.119 1.00 87.69 68 PRO A CA 1
ATOM 565 C C . PRO A 1 68 ? -6.724 19.886 -17.743 1.00 87.69 68 PRO A C 1
ATOM 567 O O . PRO A 1 68 ? -7.360 20.826 -17.270 1.00 87.69 68 PRO A O 1
ATOM 570 N N . GLY A 1 69 ? -5.718 19.320 -17.066 1.00 85.50 69 GLY A N 1
ATOM 571 C CA . GLY A 1 69 ? -5.174 19.819 -15.798 1.00 85.50 69 GLY A CA 1
ATOM 572 C C . GLY A 1 69 ? -6.086 19.706 -14.570 1.00 85.50 69 GLY A C 1
ATOM 573 O O . GLY A 1 69 ? -5.757 20.286 -13.536 1.00 85.50 69 GLY A O 1
ATOM 574 N N . GLY A 1 70 ? -7.216 18.998 -14.651 1.00 82.50 70 GLY A N 1
ATOM 575 C CA . GLY A 1 70 ? -8.150 18.840 -13.533 1.00 82.50 70 GLY A CA 1
ATOM 576 C C . GLY A 1 70 ? -7.659 17.891 -12.431 1.00 82.50 70 GLY A C 1
ATOM 577 O O . GLY A 1 70 ? -6.716 17.114 -12.608 1.00 82.50 70 GLY A O 1
ATOM 578 N N . GLY A 1 71 ? -8.335 17.963 -11.282 1.00 79.75 71 GLY A N 1
ATOM 579 C CA . GLY A 1 71 ? -8.091 17.141 -10.093 1.00 79.75 71 GLY A CA 1
ATOM 580 C C . GLY A 1 71 ? -9.212 17.285 -9.058 1.00 79.75 71 GLY A C 1
ATOM 581 O O . GLY A 1 71 ? -10.029 18.203 -9.143 1.00 79.75 71 GLY A O 1
ATOM 582 N N . THR A 1 72 ? -9.269 16.398 -8.060 1.00 77.69 72 THR A N 1
ATOM 583 C CA . THR A 1 72 ? -10.434 16.271 -7.150 1.00 77.69 72 THR A CA 1
ATOM 584 C C . THR A 1 72 ? -10.619 17.430 -6.152 1.00 77.69 72 THR A C 1
ATOM 586 O O . THR A 1 72 ? -11.696 17.553 -5.583 1.00 77.69 72 THR A O 1
ATOM 589 N N . HIS A 1 73 ? -9.628 18.312 -5.979 1.00 77.81 73 HIS A N 1
ATOM 590 C CA . HIS A 1 73 ? -9.795 19.618 -5.305 1.00 77.81 73 HIS A CA 1
ATOM 591 C C . HIS A 1 73 ? -9.302 20.801 -6.163 1.00 77.81 73 HIS A C 1
ATOM 593 O O . HIS A 1 73 ? -9.114 21.906 -5.664 1.00 77.81 73 HIS A O 1
ATOM 599 N N . PHE A 1 74 ? -9.080 20.581 -7.463 1.00 83.19 74 PHE A N 1
ATOM 600 C CA . PHE A 1 74 ? -8.683 21.619 -8.421 1.00 83.19 74 PHE A CA 1
ATOM 601 C C . PHE A 1 74 ? -9.395 21.424 -9.769 1.00 83.19 74 PHE A C 1
ATOM 603 O O . PHE A 1 74 ? -8.793 21.415 -10.840 1.00 83.19 74 PHE A O 1
ATOM 610 N N . HIS A 1 75 ? -10.725 21.282 -9.712 1.00 76.19 75 HIS A N 1
ATOM 611 C CA . HIS A 1 75 ? -11.608 21.087 -10.873 1.00 76.19 75 HIS A CA 1
ATOM 612 C C . HIS A 1 75 ? -11.495 22.191 -11.943 1.00 76.19 75 HIS A C 1
ATOM 614 O O . HIS A 1 75 ? -11.828 21.973 -13.107 1.00 76.19 75 HIS A O 1
ATOM 620 N N . THR A 1 76 ? -11.050 23.388 -11.548 1.00 78.94 76 THR A N 1
ATOM 621 C CA . THR A 1 76 ? -10.867 24.558 -12.418 1.00 78.94 76 THR A CA 1
ATOM 622 C C . THR A 1 76 ? -9.495 24.616 -13.100 1.00 78.94 76 THR A C 1
ATOM 624 O O . THR A 1 76 ? -9.322 25.456 -13.988 1.00 78.94 76 THR A O 1
ATOM 627 N N . GLY A 1 77 ? -8.560 23.735 -12.724 1.00 87.94 77 GLY A N 1
ATOM 628 C CA . GLY A 1 77 ? -7.207 23.618 -13.275 1.00 87.94 77 GLY A CA 1
ATOM 629 C C . GLY A 1 77 ? -6.103 23.679 -12.209 1.00 87.94 77 GLY A C 1
ATOM 630 O O . GLY A 1 77 ? -6.168 24.464 -11.257 1.00 87.94 77 GLY A O 1
ATOM 631 N N . ALA A 1 78 ? -5.075 22.839 -12.369 1.00 92.50 78 ALA A N 1
ATOM 632 C CA . ALA A 1 78 ? -3.893 22.802 -11.504 1.00 92.50 78 ALA A CA 1
ATOM 633 C C . ALA A 1 78 ? -3.081 24.113 -11.538 1.00 92.50 78 ALA A C 1
ATOM 635 O O . ALA A 1 78 ? -2.487 24.484 -10.529 1.00 92.50 78 ALA A O 1
ATOM 636 N N . ASP A 1 79 ? -3.114 24.843 -12.657 1.00 91.38 79 ASP A N 1
ATOM 637 C CA . ASP A 1 79 ? -2.545 26.186 -12.829 1.00 91.38 79 ASP A CA 1
ATOM 638 C C . ASP A 1 79 ? -3.042 27.169 -11.755 1.00 91.38 79 ASP A C 1
ATOM 640 O O . ASP A 1 79 ? -2.255 27.766 -11.017 1.00 91.38 79 ASP A O 1
ATOM 644 N N . LYS A 1 80 ? -4.365 27.288 -11.610 1.00 92.62 80 LYS A N 1
ATOM 645 C CA . LYS A 1 80 ? -5.009 28.212 -10.662 1.00 92.62 80 LYS A CA 1
ATOM 646 C C . LYS A 1 80 ? -4.781 27.776 -9.224 1.00 92.62 80 LYS A C 1
ATOM 648 O O . LYS A 1 80 ? -4.623 28.622 -8.349 1.00 92.62 80 LYS A O 1
ATOM 653 N N . TYR A 1 81 ? -4.726 26.468 -8.984 1.00 93.94 81 TYR A N 1
ATOM 654 C CA . TYR A 1 81 ? -4.403 25.907 -7.677 1.00 93.94 81 TYR A CA 1
ATOM 655 C C . TYR A 1 81 ? -2.956 26.220 -7.263 1.00 93.94 81 TYR A C 1
ATOM 657 O O . TYR A 1 81 ? -2.748 26.706 -6.156 1.00 93.94 81 TYR A O 1
ATOM 665 N N . ILE A 1 82 ? -1.969 26.067 -8.154 1.00 95.81 82 ILE A N 1
ATOM 666 C CA . ILE A 1 82 ? -0.563 26.439 -7.897 1.00 95.81 82 ILE A CA 1
ATOM 667 C C . ILE A 1 82 ? -0.432 27.939 -7.576 1.00 95.81 82 ILE A C 1
ATOM 669 O O . ILE A 1 82 ? 0.232 28.304 -6.602 1.00 95.81 82 ILE A O 1
ATOM 673 N N . VAL A 1 83 ? -1.118 28.806 -8.330 1.00 94.75 83 VAL A N 1
ATOM 674 C CA . VAL A 1 83 ? -1.172 30.252 -8.041 1.00 94.75 83 VAL A CA 1
ATOM 675 C C . VAL A 1 83 ? -1.853 30.529 -6.693 1.00 94.75 83 VAL A C 1
ATOM 677 O O . VAL A 1 83 ? -1.371 31.363 -5.926 1.00 94.75 83 VAL A O 1
ATOM 680 N N . HIS A 1 84 ? -2.923 29.804 -6.348 1.00 94.50 84 HIS A N 1
ATOM 681 C CA . HIS A 1 84 ? -3.587 29.941 -5.049 1.00 94.50 84 HIS A CA 1
ATOM 682 C C . HIS A 1 84 ? -2.684 29.512 -3.883 1.00 94.50 84 HIS A C 1
ATOM 684 O O . HIS A 1 84 ? -2.645 30.207 -2.872 1.00 94.50 84 HIS A O 1
ATOM 690 N N . LEU A 1 85 ? -1.895 28.439 -4.022 1.00 96.31 85 LEU A N 1
ATOM 691 C CA . LEU A 1 85 ? -0.905 28.037 -3.014 1.00 96.31 85 LEU A CA 1
ATOM 692 C C . LEU A 1 85 ? 0.165 29.121 -2.802 1.00 96.31 85 LEU A C 1
ATOM 694 O O . LEU A 1 85 ? 0.516 29.426 -1.663 1.00 96.31 85 LEU A O 1
ATOM 698 N N . ALA A 1 86 ? 0.635 29.760 -3.878 1.00 96.81 86 ALA A N 1
ATOM 699 C CA . ALA A 1 86 ? 1.582 30.871 -3.780 1.00 96.81 86 ALA A CA 1
ATOM 700 C C . ALA A 1 86 ? 0.965 32.092 -3.069 1.00 96.81 86 ALA A C 1
ATOM 702 O O . ALA A 1 86 ? 1.603 32.684 -2.201 1.00 96.81 86 ALA A O 1
ATOM 703 N N . GLN A 1 87 ? -0.299 32.420 -3.361 1.00 95.88 87 GLN A N 1
ATOM 704 C CA . GLN A 1 87 ? -1.069 33.454 -2.652 1.00 95.88 87 GLN A CA 1
ATOM 705 C C . GLN A 1 87 ? -1.364 33.087 -1.187 1.00 95.88 87 GLN A C 1
ATOM 707 O O . GLN A 1 87 ? -1.450 33.965 -0.332 1.00 95.88 87 GLN A O 1
ATOM 712 N N . MET A 1 88 ? -1.540 31.802 -0.867 1.00 96.56 88 MET A N 1
ATOM 713 C CA . MET A 1 88 ? -1.711 31.327 0.509 1.00 96.56 88 MET A CA 1
ATOM 714 C C . MET A 1 88 ? -0.438 31.513 1.339 1.00 96.56 88 MET A C 1
ATOM 716 O O . MET A 1 88 ? -0.553 31.786 2.532 1.00 96.56 88 MET A O 1
ATOM 720 N N . LEU A 1 89 ? 0.737 31.398 0.713 1.00 96.69 89 LEU A N 1
ATOM 721 C CA . LEU A 1 89 ? 2.058 31.588 1.325 1.00 96.69 89 LEU A CA 1
ATOM 722 C C . LEU A 1 89 ? 2.624 33.014 1.167 1.00 96.69 89 LEU A C 1
ATOM 724 O O . LEU A 1 89 ? 3.759 33.265 1.562 1.00 96.69 89 LEU A O 1
ATOM 728 N N . ASN A 1 90 ? 1.838 33.951 0.621 1.00 95.44 90 ASN A N 1
ATOM 729 C CA . ASN A 1 90 ? 2.230 35.338 0.336 1.00 95.44 90 ASN A CA 1
ATOM 730 C C . ASN A 1 90 ? 3.485 35.473 -0.563 1.00 95.44 90 ASN A C 1
ATOM 732 O O . ASN A 1 90 ? 4.219 36.456 -0.463 1.00 95.44 90 ASN A O 1
ATOM 736 N N . PHE A 1 91 ? 3.744 34.508 -1.452 1.00 95.44 91 PHE A N 1
ATOM 737 C CA . PHE A 1 91 ? 4.886 34.568 -2.370 1.00 95.44 91 PHE A CA 1
ATOM 738 C C . PHE A 1 91 ? 4.655 35.580 -3.510 1.00 95.44 91 PHE A C 1
ATOM 740 O O . PHE A 1 91 ? 3.544 35.671 -4.051 1.00 95.44 91 PHE A O 1
ATOM 747 N N . PRO A 1 92 ? 5.696 36.333 -3.919 1.00 88.88 92 PRO A N 1
ATOM 748 C CA . PRO A 1 92 ? 5.555 37.428 -4.872 1.00 88.88 92 PRO A CA 1
ATOM 749 C C . PRO A 1 92 ? 5.084 36.950 -6.250 1.00 88.88 92 PRO A C 1
ATOM 751 O O . PRO A 1 92 ? 5.460 35.882 -6.740 1.00 88.88 92 PRO A O 1
ATOM 754 N N . ASN A 1 93 ? 4.268 37.782 -6.903 1.00 85.50 93 ASN A N 1
ATOM 755 C CA . ASN A 1 93 ? 3.747 37.564 -8.259 1.00 85.50 93 ASN A CA 1
ATOM 756 C C . ASN A 1 93 ? 2.987 36.232 -8.460 1.00 85.50 93 ASN A C 1
ATOM 758 O O . ASN A 1 93 ? 2.866 35.764 -9.590 1.00 85.50 93 ASN A O 1
ATOM 762 N N . GLY A 1 94 ? 2.508 35.592 -7.383 1.00 84.12 94 GLY A N 1
ATOM 763 C CA . GLY A 1 94 ? 1.817 34.299 -7.451 1.00 84.12 94 GLY A CA 1
ATOM 764 C C . GLY A 1 94 ? 2.701 33.131 -7.913 1.00 84.12 94 GLY A C 1
ATOM 765 O O . GLY A 1 94 ? 2.177 32.104 -8.343 1.00 84.12 94 GLY A O 1
ATOM 766 N N . LYS A 1 95 ? 4.035 33.264 -7.854 1.00 92.56 95 LYS A N 1
ATOM 767 C CA . LYS A 1 95 ? 4.977 32.227 -8.303 1.00 92.56 95 LYS A CA 1
ATOM 768 C C . LYS A 1 95 ? 5.364 31.301 -7.151 1.00 92.56 95 LYS A C 1
ATOM 770 O O . LYS A 1 95 ? 6.126 31.687 -6.268 1.00 92.56 95 LYS A O 1
ATOM 775 N N . LEU A 1 96 ? 4.898 30.049 -7.196 1.00 96.44 96 LEU A N 1
ATOM 776 C CA . LEU A 1 96 ? 5.139 29.069 -6.127 1.00 96.44 96 LEU A CA 1
ATOM 777 C C . LEU A 1 96 ? 6.626 28.719 -5.923 1.00 96.44 96 LEU A C 1
ATOM 779 O O . LEU A 1 96 ? 6.999 28.291 -4.839 1.00 96.44 96 LEU A O 1
ATOM 783 N N . ASN A 1 97 ? 7.488 28.945 -6.922 1.00 95.00 97 ASN A N 1
ATOM 784 C CA . ASN A 1 97 ? 8.924 28.657 -6.812 1.00 95.00 97 ASN A CA 1
ATOM 785 C C . ASN A 1 97 ? 9.686 29.617 -5.886 1.00 95.00 97 ASN A C 1
ATOM 787 O O . ASN A 1 97 ? 10.844 29.355 -5.559 1.00 95.00 97 ASN A O 1
ATOM 791 N N . ASN A 1 98 ? 9.051 30.725 -5.481 1.00 95.12 98 ASN A N 1
ATOM 792 C CA . ASN A 1 98 ? 9.588 31.725 -4.563 1.00 95.12 98 ASN A CA 1
ATOM 793 C C . ASN A 1 98 ? 11.042 32.135 -4.889 1.00 95.12 98 ASN A C 1
ATOM 795 O O . ASN A 1 98 ? 11.924 32.076 -4.034 1.00 95.12 98 ASN A O 1
ATOM 799 N N . GLY A 1 99 ? 11.320 32.464 -6.156 1.00 93.19 99 GLY A N 1
ATOM 800 C CA . GLY A 1 99 ? 12.660 32.872 -6.603 1.00 93.19 99 GLY A CA 1
ATOM 801 C C . GLY A 1 99 ? 13.683 31.731 -6.700 1.00 93.19 99 GLY A C 1
ATOM 802 O O . GLY A 1 99 ? 14.880 31.990 -6.650 1.00 93.19 99 GLY A O 1
ATOM 803 N N . GLY A 1 100 ? 13.222 30.481 -6.811 1.00 94.00 100 GLY A N 1
ATOM 804 C CA . GLY A 1 100 ? 14.066 29.282 -6.866 1.00 94.00 100 GLY A CA 1
ATOM 805 C C . GLY A 1 100 ? 14.299 28.611 -5.508 1.00 94.00 100 GLY A C 1
ATOM 806 O O . GLY A 1 100 ? 15.058 27.645 -5.437 1.00 94.00 100 GLY A O 1
ATOM 807 N N . ASN A 1 101 ? 13.658 29.097 -4.440 1.00 94.31 101 ASN A N 1
ATOM 808 C CA . ASN A 1 101 ? 13.737 28.513 -3.098 1.00 94.31 101 ASN A CA 1
ATOM 809 C C . ASN A 1 101 ? 12.864 27.257 -2.926 1.00 94.31 101 ASN A C 1
ATOM 811 O O . ASN A 1 101 ? 13.137 26.451 -2.044 1.00 94.31 101 ASN A O 1
ATOM 815 N N . ILE A 1 102 ? 11.838 27.068 -3.763 1.00 96.38 102 ILE A N 1
ATOM 816 C CA . ILE A 1 102 ? 11.101 25.801 -3.887 1.00 96.38 102 ILE A CA 1
ATOM 817 C C . ILE A 1 102 ? 11.410 25.227 -5.267 1.00 96.38 102 ILE A C 1
ATOM 819 O O . ILE A 1 102 ? 11.166 25.887 -6.279 1.00 96.38 102 ILE A O 1
ATOM 823 N N . ARG A 1 103 ? 11.957 24.009 -5.299 1.00 95.56 103 ARG A N 1
ATOM 824 C CA . ARG A 1 103 ? 12.440 23.344 -6.515 1.00 95.56 103 ARG A CA 1
ATOM 825 C C . ARG A 1 103 ? 12.052 21.865 -6.568 1.00 95.56 103 ARG A C 1
ATOM 827 O O . ARG A 1 103 ? 11.635 21.400 -7.625 1.00 95.56 103 ARG A O 1
ATOM 834 N N . ASN A 1 104 ? 12.163 21.155 -5.449 1.00 97.75 104 ASN A N 1
ATOM 835 C CA . ASN A 1 104 ? 11.873 19.733 -5.317 1.00 97.75 104 ASN A CA 1
ATOM 836 C C . ASN A 1 104 ? 10.631 19.508 -4.444 1.00 97.75 104 ASN A C 1
ATOM 838 O O . ASN A 1 104 ? 10.642 19.798 -3.244 1.00 97.75 104 ASN A O 1
ATOM 842 N N . VAL A 1 105 ? 9.579 18.947 -5.044 1.00 98.62 105 VAL A N 1
ATOM 843 C CA . VAL A 1 105 ? 8.301 18.625 -4.389 1.00 98.62 105 VAL A CA 1
ATOM 844 C C . VAL A 1 105 ? 8.072 17.111 -4.346 1.00 98.62 105 VAL A C 1
ATOM 846 O O . VAL A 1 105 ? 8.440 16.402 -5.280 1.00 98.62 105 VAL A O 1
ATOM 849 N N . LEU A 1 106 ? 7.446 16.610 -3.284 1.00 98.31 106 LEU A N 1
ATOM 850 C CA . LEU A 1 106 ? 6.920 15.244 -3.195 1.00 98.31 106 LEU A CA 1
ATOM 851 C C . LEU A 1 106 ? 5.389 15.288 -3.341 1.00 98.31 106 LEU A C 1
ATOM 853 O O . LEU A 1 106 ? 4.718 15.855 -2.482 1.00 98.31 106 LEU A O 1
ATOM 857 N N . ASP A 1 107 ? 4.831 14.726 -4.416 1.00 96.44 107 ASP A N 1
ATOM 858 C CA . ASP A 1 107 ? 3.382 14.735 -4.689 1.00 96.44 107 ASP A CA 1
ATOM 859 C C . ASP A 1 107 ? 2.790 13.347 -4.407 1.00 96.44 107 ASP A C 1
ATOM 861 O O . ASP A 1 107 ? 2.952 12.416 -5.196 1.00 96.44 107 ASP A O 1
ATOM 865 N N . VAL A 1 108 ? 2.160 13.183 -3.241 1.00 92.88 108 VAL A N 1
ATOM 866 C CA . VAL A 1 108 ? 1.727 11.884 -2.705 1.00 92.88 108 VAL A CA 1
ATOM 867 C C . VAL A 1 108 ? 0.251 11.641 -3.008 1.00 92.88 108 VAL A C 1
ATOM 869 O O . VAL A 1 108 ? -0.610 12.453 -2.666 1.00 92.88 108 VAL A O 1
ATOM 872 N N . GLY A 1 109 ? -0.058 10.494 -3.617 1.00 84.56 109 GLY A N 1
ATOM 873 C CA . GLY A 1 109 ? -1.393 10.207 -4.147 1.00 84.56 109 GLY A CA 1
ATOM 874 C C . GLY A 1 109 ? -1.722 11.081 -5.360 1.00 84.56 109 GLY A C 1
ATOM 875 O O . GLY A 1 109 ? -2.864 11.502 -5.524 1.00 84.56 109 GLY A O 1
ATOM 876 N N . CYS A 1 110 ? -0.713 11.368 -6.187 1.00 85.12 110 CYS A N 1
ATOM 877 C CA . CYS A 1 110 ? -0.718 12.335 -7.292 1.00 85.12 110 CYS A CA 1
ATOM 878 C C . CYS A 1 110 ? -1.762 12.099 -8.402 1.00 85.12 110 CYS A C 1
ATOM 880 O O . CYS A 1 110 ? -1.914 12.934 -9.301 1.00 85.12 110 CYS A O 1
ATOM 882 N N . GLY A 1 111 ? -2.432 10.943 -8.418 1.00 82.69 111 GLY A N 1
ATOM 883 C CA . GLY A 1 111 ? -3.253 10.519 -9.546 1.00 82.69 111 GLY A CA 1
ATOM 884 C C . GLY A 1 111 ? -2.413 10.421 -10.819 1.00 82.69 111 GLY A C 1
ATOM 885 O O . GLY A 1 111 ? -1.320 9.861 -10.817 1.00 82.69 111 GLY A O 1
ATOM 886 N N . VAL A 1 112 ? -2.884 11.061 -11.890 1.00 87.12 112 VAL A N 1
ATOM 887 C CA . VAL A 1 112 ? -2.157 11.189 -13.170 1.00 87.12 112 VAL A CA 1
ATOM 888 C C . VAL A 1 112 ? -1.097 12.305 -13.192 1.00 87.12 112 VAL A C 1
ATOM 890 O O . VAL A 1 112 ? -0.712 12.766 -14.267 1.00 87.12 112 VAL A O 1
ATOM 893 N N . ALA A 1 113 ? -0.651 12.774 -12.021 1.00 92.81 113 ALA A N 1
ATOM 894 C CA . ALA A 1 113 ? 0.353 13.828 -11.832 1.00 92.81 113 ALA A CA 1
ATOM 895 C C . ALA A 1 113 ? 0.003 15.195 -12.462 1.00 92.81 113 ALA A C 1
ATOM 897 O O . ALA A 1 113 ? 0.883 15.937 -12.896 1.00 92.81 113 ALA A O 1
ATOM 898 N N . SER A 1 114 ? -1.283 15.574 -12.500 1.00 92.88 114 SER A N 1
ATOM 899 C CA . SER A 1 114 ? -1.711 16.896 -12.999 1.00 92.88 114 SER A CA 1
ATOM 900 C C . SER A 1 114 ? -1.066 18.066 -12.245 1.00 92.88 114 SER A C 1
ATOM 902 O O . SER A 1 114 ? -0.760 19.080 -12.863 1.00 92.88 114 SER A O 1
ATOM 904 N N . PHE A 1 115 ? -0.815 17.932 -10.938 1.00 95.00 115 PHE A N 1
ATOM 905 C CA . PHE A 1 115 ? -0.113 18.953 -10.155 1.00 95.00 115 PHE A CA 1
ATOM 906 C C . PHE A 1 115 ? 1.359 19.059 -10.588 1.00 95.00 115 PHE A C 1
ATOM 908 O O . PHE A 1 115 ? 1.788 20.119 -11.049 1.00 95.00 115 PHE A O 1
ATOM 915 N N . GLY A 1 116 ? 2.098 17.942 -10.573 1.00 95.38 116 GLY A N 1
ATOM 916 C CA . GLY A 1 116 ? 3.480 17.879 -11.063 1.00 95.38 116 GLY A CA 1
ATOM 917 C C . GLY A 1 116 ? 3.666 18.369 -12.505 1.00 95.38 116 GLY A C 1
ATOM 918 O O . GLY A 1 116 ? 4.632 19.071 -12.791 1.00 95.38 116 GLY A O 1
ATOM 919 N N . ALA A 1 117 ? 2.715 18.092 -13.402 1.00 95.69 117 ALA A N 1
ATOM 920 C CA . ALA A 1 117 ? 2.776 18.523 -14.799 1.00 95.69 117 ALA A CA 1
ATOM 921 C C . ALA A 1 117 ? 2.724 20.050 -14.992 1.00 95.69 117 ALA A C 1
ATOM 923 O O . ALA A 1 117 ? 3.360 20.572 -15.909 1.00 95.69 117 ALA A O 1
ATOM 924 N N . TYR A 1 118 ? 1.992 20.769 -14.136 1.00 95.19 118 TYR A N 1
ATOM 925 C CA . TYR A 1 118 ? 1.870 22.231 -14.199 1.00 95.19 118 TYR A CA 1
ATOM 926 C C . TYR A 1 118 ? 2.934 22.953 -13.353 1.00 95.19 118 TYR A C 1
ATOM 928 O O . TYR A 1 118 ? 3.274 24.101 -13.643 1.00 95.19 118 TYR A O 1
ATOM 936 N N . LEU A 1 119 ? 3.541 22.275 -12.372 1.00 96.75 119 LEU A N 1
ATOM 937 C CA . LEU A 1 119 ? 4.706 22.782 -11.636 1.00 96.75 119 LEU A CA 1
ATOM 938 C C . LEU A 1 119 ? 5.940 23.003 -12.534 1.00 96.75 119 LEU A C 1
ATOM 940 O O . LEU A 1 119 ? 6.727 23.915 -12.273 1.00 96.75 119 LEU A O 1
ATOM 944 N N . LEU A 1 120 ? 6.061 22.256 -13.638 1.00 94.75 120 LEU A N 1
ATOM 945 C CA . LEU A 1 120 ? 7.164 22.385 -14.601 1.00 94.75 120 LEU A CA 1
ATOM 946 C C . LEU A 1 120 ? 7.313 23.810 -15.167 1.00 94.75 120 LEU A C 1
ATOM 948 O O . LEU A 1 120 ? 8.434 24.289 -15.317 1.00 94.75 120 LEU A O 1
ATOM 952 N N . SER A 1 121 ? 6.209 24.525 -15.418 1.00 92.50 121 SER A N 1
ATOM 953 C CA . SER A 1 121 ? 6.226 25.929 -15.881 1.00 92.50 121 SER A CA 1
ATOM 954 C C . SER A 1 121 ? 6.639 26.954 -14.812 1.00 92.50 121 SER A C 1
ATOM 956 O O . SER A 1 121 ? 6.699 28.148 -15.097 1.00 92.50 121 SER A O 1
ATOM 958 N N . HIS A 1 122 ? 6.945 26.503 -13.594 1.00 94.44 122 HIS A N 1
ATOM 959 C CA . HIS A 1 122 ? 7.492 27.318 -12.509 1.00 94.44 122 HIS A CA 1
ATOM 960 C C . HIS A 1 122 ? 8.946 26.944 -12.163 1.00 94.44 122 HIS A C 1
ATOM 962 O O . HIS A 1 122 ? 9.427 27.350 -11.110 1.00 94.44 122 HIS A O 1
ATOM 968 N N . ASP A 1 123 ? 9.647 26.168 -12.999 1.00 94.00 123 ASP A N 1
ATOM 969 C CA . ASP A 1 123 ? 10.959 25.577 -12.674 1.00 94.00 123 ASP A CA 1
ATOM 970 C C . ASP A 1 123 ? 10.935 24.631 -11.452 1.00 94.00 123 ASP A C 1
ATOM 972 O O . ASP A 1 123 ? 11.966 24.371 -10.828 1.00 94.00 123 ASP A O 1
ATOM 976 N N . ILE A 1 124 ? 9.772 24.063 -11.122 1.00 97.62 124 ILE A N 1
ATOM 977 C CA . ILE A 1 124 ? 9.609 23.092 -10.036 1.00 97.62 124 ILE A CA 1
ATOM 978 C C . ILE A 1 124 ? 9.504 21.680 -10.625 1.00 97.62 124 ILE A C 1
ATOM 980 O O . ILE A 1 124 ? 8.734 21.440 -11.555 1.00 97.62 124 ILE A O 1
ATOM 984 N N . LEU A 1 125 ? 10.245 20.729 -10.054 1.00 96.75 125 LEU A N 1
ATOM 985 C CA . LEU A 1 125 ? 10.015 19.299 -10.251 1.00 96.75 125 LEU A CA 1
ATOM 986 C C . LEU A 1 125 ? 9.180 18.752 -9.087 1.00 96.75 125 LEU A C 1
ATOM 988 O O . LEU A 1 125 ? 9.399 19.114 -7.929 1.00 96.75 125 LEU A O 1
ATOM 992 N N . ALA A 1 126 ? 8.262 17.836 -9.385 1.00 97.69 126 ALA A N 1
ATOM 993 C CA . ALA A 1 126 ? 7.544 17.050 -8.389 1.00 97.69 126 ALA A CA 1
ATOM 994 C C . ALA A 1 126 ? 7.782 15.562 -8.641 1.00 97.69 126 ALA A C 1
ATOM 996 O O . ALA A 1 126 ? 7.535 15.094 -9.748 1.00 97.69 126 ALA A O 1
ATOM 997 N N . MET A 1 127 ? 8.233 14.828 -7.624 1.00 97.19 127 MET A N 1
ATOM 998 C CA . MET A 1 127 ? 8.276 13.372 -7.661 1.00 97.19 127 MET A CA 1
ATOM 999 C C . MET A 1 127 ? 6.877 12.856 -7.336 1.00 97.19 127 MET A C 1
ATOM 1001 O O . MET A 1 127 ? 6.434 12.915 -6.186 1.00 97.19 127 MET A O 1
ATOM 1005 N N . SER A 1 128 ? 6.172 12.413 -8.372 1.00 95.50 128 SER A N 1
ATOM 1006 C CA . SER A 1 128 ? 4.772 11.996 -8.286 1.00 95.50 128 SER A CA 1
ATOM 1007 C C . SER A 1 128 ? 4.690 10.532 -7.839 1.00 95.50 128 SER A C 1
ATOM 1009 O O . SER A 1 128 ? 5.195 9.648 -8.531 1.00 95.50 128 SER A O 1
ATOM 1011 N N . LEU A 1 129 ? 4.099 10.273 -6.672 1.00 91.69 129 LEU A N 1
ATOM 1012 C CA . LEU A 1 129 ? 4.116 8.975 -5.992 1.00 91.69 129 LEU A CA 1
ATOM 1013 C C . LEU A 1 129 ? 2.695 8.438 -5.782 1.00 91.69 129 LEU A C 1
ATOM 1015 O O . LEU A 1 129 ? 1.874 9.078 -5.119 1.00 91.69 129 LEU A O 1
ATOM 1019 N N . ALA A 1 130 ? 2.423 7.229 -6.275 1.00 86.00 130 ALA A N 1
ATOM 1020 C CA . ALA A 1 130 ? 1.178 6.511 -6.007 1.00 86.00 130 ALA A CA 1
ATOM 1021 C C . ALA A 1 130 ? 1.363 4.977 -6.077 1.00 86.00 130 ALA A C 1
ATOM 1023 O O . ALA A 1 130 ? 2.274 4.496 -6.764 1.00 86.00 130 ALA A O 1
ATOM 1024 N N . PRO A 1 131 ? 0.496 4.203 -5.390 1.00 75.00 131 PRO A N 1
ATOM 1025 C CA . PRO A 1 131 ? 0.414 2.752 -5.551 1.00 75.00 131 PRO A CA 1
ATOM 1026 C C . PRO A 1 131 ? 0.038 2.342 -6.981 1.00 75.00 131 PRO A C 1
ATOM 1028 O O . PRO A 1 131 ? -0.571 3.106 -7.731 1.00 75.00 131 PRO A O 1
ATOM 1031 N N . ASN A 1 132 ? 0.295 1.073 -7.302 1.00 67.62 132 ASN A N 1
ATOM 1032 C CA . ASN A 1 132 ? -0.568 0.355 -8.233 1.00 67.62 132 ASN A CA 1
ATOM 1033 C C . ASN A 1 132 ? -1.850 -0.038 -7.469 1.00 67.62 132 ASN A C 1
ATOM 1035 O O . ASN A 1 132 ? -1.764 -0.725 -6.449 1.00 67.62 132 ASN A O 1
ATOM 1039 N N . ASP A 1 133 ? -3.010 0.458 -7.899 1.00 61.53 133 ASP A N 1
ATOM 1040 C CA . ASP A 1 133 ? -4.304 0.255 -7.237 1.00 61.53 133 ASP A CA 1
ATOM 1041 C C . ASP A 1 133 ? -5.369 -0.288 -8.207 1.00 61.53 133 ASP A C 1
ATOM 1043 O O . ASP A 1 133 ? -5.056 -0.716 -9.314 1.00 61.53 133 ASP A O 1
ATOM 1047 N N . VAL A 1 134 ? -6.645 -0.280 -7.806 1.00 51.78 134 VAL A N 1
ATOM 1048 C CA . VAL A 1 134 ? -7.767 -0.793 -8.620 1.00 51.78 134 VAL A CA 1
ATOM 1049 C C . VAL A 1 134 ? -7.971 -0.075 -9.965 1.00 51.78 134 VAL A C 1
ATOM 1051 O O . VAL A 1 134 ? -8.778 -0.529 -10.771 1.00 51.78 134 VAL A O 1
ATOM 1054 N N . HIS A 1 135 ? -7.270 1.036 -10.211 1.00 57.00 135 HIS A N 1
ATOM 1055 C CA . HIS A 1 135 ? -7.282 1.763 -11.480 1.00 57.00 135 HIS A CA 1
ATOM 1056 C C . HIS A 1 135 ? -6.041 1.483 -12.362 1.00 57.00 135 HIS A C 1
ATOM 1058 O O . HIS A 1 135 ? -5.920 2.075 -13.436 1.00 57.00 135 HIS A O 1
ATOM 1064 N N . GLU A 1 136 ? -5.139 0.607 -11.900 1.00 58.81 136 GLU A N 1
ATOM 1065 C CA . GLU A 1 136 ? -4.021 -0.088 -12.576 1.00 58.81 136 GLU A CA 1
ATOM 1066 C C . GLU A 1 136 ? -2.911 0.756 -13.248 1.00 58.81 136 GLU A C 1
ATOM 1068 O O . GLU A 1 136 ? -1.786 0.280 -13.330 1.00 58.81 136 GLU A O 1
ATOM 1073 N N . ASN A 1 137 ? -3.163 2.000 -13.685 1.00 68.88 137 ASN A N 1
ATOM 1074 C CA . ASN A 1 137 ? -2.266 2.751 -14.588 1.00 68.88 137 ASN A CA 1
ATOM 1075 C C . ASN A 1 137 ? -1.941 4.202 -14.163 1.00 68.88 137 ASN A C 1
ATOM 1077 O O . ASN A 1 137 ? -1.394 4.962 -14.962 1.00 68.88 137 ASN A O 1
ATOM 1081 N N . GLN A 1 138 ? -2.268 4.644 -12.940 1.00 77.94 138 GLN A N 1
ATOM 1082 C CA . GLN A 1 138 ? -2.185 6.071 -12.544 1.00 77.94 138 GLN A CA 1
ATOM 1083 C C . GLN A 1 138 ? -0.813 6.720 -12.821 1.00 77.94 138 GLN A C 1
ATOM 1085 O O . GLN A 1 138 ? -0.732 7.756 -13.484 1.00 77.94 138 GLN A O 1
ATOM 1090 N N . ILE A 1 139 ? 0.265 6.066 -12.382 1.00 87.88 139 ILE A N 1
ATOM 1091 C CA . ILE A 1 139 ? 1.651 6.502 -12.618 1.00 87.88 139 ILE A CA 1
ATOM 1092 C C . ILE A 1 139 ? 2.089 6.264 -14.074 1.00 87.88 139 ILE A C 1
ATOM 1094 O O . ILE A 1 139 ? 2.894 7.036 -14.594 1.00 87.88 139 ILE A O 1
ATOM 1098 N N . GLN A 1 140 ? 1.526 5.271 -14.774 1.00 89.06 140 GLN A N 1
ATOM 1099 C CA . GLN A 1 140 ? 1.810 5.059 -16.197 1.00 89.06 140 GLN A CA 1
ATOM 1100 C C . GLN A 1 140 ? 1.341 6.250 -17.043 1.00 89.06 140 GLN A C 1
ATOM 1102 O O . GLN A 1 140 ? 2.083 6.692 -17.912 1.00 89.06 140 GLN A O 1
ATOM 1107 N N . PHE A 1 141 ? 0.174 6.840 -16.745 1.00 89.62 141 PHE A N 1
ATOM 1108 C CA . PHE A 1 141 ? -0.261 8.086 -17.390 1.00 89.62 141 PHE A CA 1
ATOM 1109 C C . PHE A 1 141 ? 0.740 9.231 -17.169 1.00 89.62 141 PHE A C 1
ATOM 1111 O O . PHE A 1 141 ? 1.037 9.968 -18.104 1.00 89.62 141 PHE A O 1
ATOM 1118 N N . ALA A 1 142 ? 1.277 9.389 -15.954 1.00 92.31 142 ALA A N 1
ATOM 1119 C CA . ALA A 1 142 ? 2.256 10.435 -15.650 1.00 92.31 142 ALA A CA 1
ATOM 1120 C C . ALA A 1 142 ? 3.569 10.249 -16.435 1.00 92.31 142 ALA A C 1
ATOM 1122 O O . ALA A 1 142 ? 4.063 11.196 -17.052 1.00 92.31 142 ALA A O 1
ATOM 1123 N N . LEU A 1 143 ? 4.090 9.019 -16.472 1.00 93.81 143 LEU A N 1
ATOM 1124 C CA . LEU A 1 143 ? 5.294 8.676 -17.229 1.00 93.81 143 LEU A CA 1
ATOM 1125 C C . LEU A 1 143 ? 5.070 8.816 -18.740 1.00 93.81 143 LEU A C 1
ATOM 1127 O O . LEU A 1 143 ? 5.896 9.431 -19.411 1.00 93.81 143 LEU A O 1
ATOM 1131 N N . GLU A 1 144 ? 3.936 8.348 -19.274 1.00 93.06 144 GLU A N 1
ATOM 1132 C CA . GLU A 1 144 ? 3.630 8.444 -20.708 1.00 93.06 144 GLU A CA 1
ATOM 1133 C C . GLU A 1 144 ? 3.560 9.906 -21.179 1.00 93.06 144 GLU A C 1
ATOM 1135 O O . GLU A 1 144 ? 4.104 10.241 -22.234 1.00 93.06 144 GLU A O 1
ATOM 1140 N N . ARG A 1 145 ? 2.994 10.794 -20.344 1.00 93.94 145 ARG A N 1
ATOM 1141 C CA . ARG A 1 145 ? 2.941 12.253 -20.557 1.00 93.94 145 ARG A CA 1
ATOM 1142 C C . ARG A 1 145 ? 4.306 12.954 -20.485 1.00 93.94 145 ARG A C 1
ATOM 1144 O O . ARG A 1 145 ? 4.437 14.098 -20.931 1.00 93.94 145 ARG A O 1
ATOM 1151 N N . GLY A 1 146 ? 5.321 12.313 -19.910 1.00 94.94 146 GLY A N 1
ATOM 1152 C CA . GLY A 1 146 ? 6.655 12.886 -19.722 1.00 94.94 146 GLY A CA 1
ATOM 1153 C C . GLY A 1 146 ? 6.855 13.642 -18.401 1.00 94.94 146 GLY A C 1
ATOM 1154 O O . GLY A 1 146 ? 7.560 14.660 -18.375 1.00 94.94 146 GLY A O 1
ATOM 1155 N N . ILE A 1 147 ? 6.192 13.210 -17.323 1.00 96.44 147 ILE A N 1
ATOM 1156 C CA . ILE A 1 147 ? 6.187 13.856 -15.999 1.00 96.44 147 ILE A CA 1
ATOM 1157 C C . ILE A 1 147 ? 6.972 12.993 -14.988 1.00 96.44 147 ILE A C 1
ATOM 1159 O O . ILE A 1 147 ? 6.805 11.772 -15.010 1.00 96.44 147 ILE A O 1
ATOM 1163 N N . PRO A 1 148 ? 7.789 13.575 -14.082 1.00 96.12 148 PRO A N 1
ATOM 1164 C CA . PRO A 1 148 ? 8.520 12.797 -13.081 1.00 96.12 148 PRO A CA 1
ATOM 1165 C C . PRO A 1 148 ? 7.577 12.062 -12.122 1.00 96.12 148 PRO A C 1
ATOM 1167 O O . PRO A 1 148 ? 6.756 12.676 -11.432 1.00 96.12 148 PRO A O 1
ATOM 1170 N N . ALA A 1 149 ? 7.687 10.737 -12.082 1.00 94.50 149 ALA A N 1
ATOM 1171 C CA . ALA A 1 149 ? 6.808 9.872 -11.306 1.00 94.50 149 ALA A CA 1
ATOM 1172 C C . ALA A 1 149 ? 7.484 8.535 -10.958 1.00 94.50 149 ALA A C 1
ATOM 1174 O O . ALA A 1 149 ? 8.441 8.128 -11.619 1.00 94.50 149 ALA A O 1
ATOM 1175 N N . THR A 1 150 ? 6.982 7.839 -9.935 1.00 90.94 150 THR A N 1
ATOM 1176 C CA . THR A 1 150 ? 7.460 6.505 -9.538 1.00 90.94 150 THR A CA 1
ATOM 1177 C C . THR A 1 150 ? 6.370 5.681 -8.841 1.00 90.94 150 THR A C 1
ATOM 1179 O O . THR A 1 150 ? 5.451 6.233 -8.229 1.00 90.94 150 THR A O 1
ATOM 1182 N N . LEU A 1 151 ? 6.459 4.350 -8.933 1.00 88.00 151 LEU A N 1
ATOM 1183 C CA . LEU A 1 151 ? 5.571 3.427 -8.221 1.00 88.00 151 LEU A CA 1
ATOM 1184 C C . LEU A 1 151 ? 6.058 3.211 -6.786 1.00 88.00 151 LEU A C 1
ATOM 1186 O O . LEU A 1 151 ? 7.162 2.704 -6.572 1.00 88.00 151 LEU A O 1
ATOM 1190 N N . GLY A 1 152 ? 5.211 3.516 -5.801 1.00 83.69 152 GLY A N 1
ATOM 1191 C CA . GLY A 1 152 ? 5.519 3.258 -4.394 1.00 83.69 152 GLY A CA 1
ATOM 1192 C C . GLY A 1 152 ? 4.424 3.695 -3.422 1.00 83.69 152 GLY A C 1
ATOM 1193 O O . GLY A 1 152 ? 3.441 4.332 -3.800 1.00 83.69 152 GLY A O 1
ATOM 1194 N N . VAL A 1 153 ? 4.599 3.334 -2.148 1.00 80.56 153 VAL A N 1
ATOM 1195 C CA . VAL A 1 153 ? 3.613 3.537 -1.075 1.00 80.56 153 VAL A CA 1
ATOM 1196 C C . VAL A 1 153 ? 4.264 4.003 0.226 1.00 80.56 153 VAL A C 1
ATOM 1198 O O . VAL A 1 153 ? 5.380 3.607 0.551 1.00 80.56 153 VAL A O 1
ATOM 1201 N N . LEU A 1 154 ? 3.526 4.786 1.015 1.00 82.56 154 LEU A N 1
ATOM 1202 C CA . LEU A 1 154 ? 3.833 5.038 2.426 1.00 82.56 154 LEU A CA 1
ATOM 1203 C C . LEU A 1 154 ? 3.355 3.831 3.263 1.00 82.56 154 LEU A C 1
ATOM 1205 O O . LEU A 1 154 ? 2.229 3.809 3.758 1.00 82.56 154 LEU A O 1
ATOM 1209 N N . GLY A 1 155 ? 4.192 2.789 3.331 1.00 80.88 155 GLY A N 1
ATOM 1210 C CA . GLY A 1 155 ? 3.878 1.478 3.921 1.00 80.88 155 GLY A CA 1
ATOM 1211 C C . GLY A 1 155 ? 4.454 1.257 5.327 1.00 80.88 155 GLY A C 1
ATOM 1212 O O . GLY A 1 155 ? 3.924 1.750 6.329 1.00 80.88 155 GLY A O 1
ATOM 1213 N N . THR A 1 156 ? 5.505 0.444 5.409 1.00 82.62 156 THR A N 1
ATOM 1214 C CA . THR A 1 156 ? 6.295 0.139 6.616 1.00 82.62 156 THR A CA 1
ATOM 1215 C C . THR A 1 156 ? 7.776 0.487 6.458 1.00 82.62 156 THR A C 1
ATOM 1217 O O . THR A 1 156 ? 8.434 0.757 7.460 1.00 82.62 156 THR A O 1
ATOM 1220 N N . ARG A 1 157 ? 8.295 0.537 5.224 1.00 88.25 157 ARG A N 1
ATOM 1221 C CA . ARG A 1 157 ? 9.660 0.977 4.886 1.00 88.25 157 ARG A CA 1
ATOM 1222 C C . ARG A 1 157 ? 9.700 2.474 4.577 1.00 88.25 157 ARG A C 1
ATOM 1224 O O . ARG A 1 157 ? 8.738 3.003 4.023 1.00 88.25 157 ARG A O 1
ATOM 1231 N N . ARG A 1 158 ? 10.810 3.141 4.909 1.00 92.88 158 ARG A N 1
ATOM 1232 C CA . ARG A 1 158 ? 11.106 4.525 4.502 1.00 92.88 158 ARG A CA 1
ATOM 1233 C C . ARG A 1 158 ? 11.015 4.664 2.978 1.00 92.88 158 ARG A C 1
ATOM 1235 O O . ARG A 1 158 ? 11.301 3.722 2.238 1.00 92.88 158 ARG A O 1
ATOM 1242 N N . LEU A 1 159 ? 10.634 5.846 2.500 1.00 94.50 159 LEU A N 1
ATOM 1243 C CA . LEU A 1 159 ? 10.733 6.192 1.086 1.00 94.50 159 LEU A CA 1
ATOM 1244 C C . LEU A 1 159 ? 12.216 6.206 0.670 1.00 94.50 159 LEU A C 1
ATOM 1246 O O . LEU A 1 159 ? 13.042 6.656 1.465 1.00 94.50 159 LEU A O 1
ATOM 1250 N N . PRO A 1 160 ? 12.566 5.795 -0.566 1.00 94.50 160 PRO A N 1
ATOM 1251 C CA . PRO A 1 160 ? 13.947 5.672 -1.057 1.00 94.50 160 PRO A CA 1
ATOM 1252 C C . PRO A 1 160 ? 14.594 7.033 -1.401 1.00 94.50 160 PRO A C 1
ATOM 1254 O O . PRO A 1 160 ? 15.147 7.226 -2.487 1.00 94.50 160 PRO A O 1
ATOM 1257 N N . TYR A 1 161 ? 14.502 7.976 -0.461 1.00 96.19 161 TYR A N 1
ATOM 1258 C CA . TYR A 1 161 ? 15.027 9.338 -0.494 1.00 96.19 161 TYR A CA 1
ATOM 1259 C C . TYR A 1 161 ? 15.735 9.640 0.848 1.00 96.19 161 TYR A C 1
ATOM 1261 O O . TYR A 1 161 ? 15.210 9.249 1.901 1.00 96.19 161 TYR A O 1
ATOM 1269 N N . PRO A 1 162 ? 16.877 10.352 0.857 1.00 95.25 162 PRO A N 1
ATOM 1270 C CA . PRO A 1 162 ? 17.533 10.811 2.085 1.00 95.25 162 PRO A CA 1
ATOM 1271 C C . PRO A 1 162 ? 16.671 11.795 2.887 1.00 95.25 162 PRO A C 1
ATOM 1273 O O . PRO A 1 162 ? 15.649 12.301 2.398 1.00 95.25 162 PRO A O 1
ATOM 1276 N N . SER A 1 163 ? 17.103 12.124 4.106 1.00 94.75 163 SER A N 1
ATOM 1277 C CA . SER A 1 163 ? 16.479 13.201 4.871 1.00 94.75 163 SER A CA 1
ATOM 1278 C C . SER A 1 163 ? 16.555 14.517 4.097 1.00 94.75 163 SER A C 1
ATOM 1280 O O . SER A 1 163 ? 17.468 14.740 3.300 1.00 94.75 163 SER A O 1
ATOM 1282 N N . ARG A 1 164 ? 15.606 15.424 4.352 1.00 94.38 164 ARG A N 1
ATOM 1283 C CA . ARG A 1 164 ? 15.653 16.804 3.839 1.00 94.38 164 ARG A CA 1
ATOM 1284 C C . ARG A 1 164 ? 15.742 16.892 2.299 1.00 94.38 164 ARG A C 1
ATOM 1286 O O . ARG A 1 164 ? 16.266 17.865 1.771 1.00 94.38 164 ARG A O 1
ATOM 1293 N N . SER A 1 165 ? 15.219 15.908 1.569 1.00 96.44 165 SER A N 1
ATOM 1294 C CA . SER A 1 165 ? 15.239 15.867 0.098 1.00 96.44 165 SER A CA 1
ATOM 1295 C C . SER A 1 165 ? 14.349 16.934 -0.570 1.00 96.44 165 SER A C 1
ATOM 1297 O O . SER A 1 165 ? 14.705 17.466 -1.625 1.00 96.44 165 SER A O 1
ATOM 1299 N N . PHE A 1 166 ? 13.204 17.278 0.032 1.00 98.00 166 PHE A N 1
ATOM 1300 C CA . PHE A 1 166 ? 12.161 18.112 -0.587 1.00 98.00 166 PHE A CA 1
ATOM 1301 C C . PHE A 1 166 ? 11.916 19.425 0.170 1.00 98.00 166 PHE A C 1
ATOM 1303 O O . PHE A 1 166 ? 11.962 19.473 1.400 1.00 98.00 166 PHE A O 1
ATOM 1310 N N . GLU A 1 167 ? 11.588 20.494 -0.561 1.00 97.62 167 GLU A N 1
ATOM 1311 C CA . GLU A 1 167 ? 11.158 21.774 0.030 1.00 97.62 167 GLU A CA 1
ATOM 1312 C C . GLU A 1 167 ? 9.646 21.829 0.300 1.00 97.62 167 GLU A C 1
ATOM 1314 O O . GLU A 1 167 ? 9.180 22.633 1.110 1.00 97.62 167 GLU A O 1
ATOM 1319 N N . MET A 1 168 ? 8.869 20.966 -0.358 1.00 98.50 168 MET A N 1
ATOM 1320 C CA . MET A 1 168 ? 7.429 20.849 -0.148 1.00 98.50 168 MET A CA 1
ATOM 1321 C C . MET A 1 168 ? 6.954 19.409 -0.358 1.00 98.50 168 MET A C 1
ATOM 1323 O O . MET A 1 168 ? 7.424 18.711 -1.253 1.00 98.50 168 MET A O 1
ATOM 1327 N N . ALA A 1 169 ? 5.975 18.988 0.432 1.00 98.38 169 ALA A N 1
ATOM 1328 C CA . ALA A 1 169 ? 5.199 17.778 0.221 1.00 98.38 169 ALA A CA 1
ATOM 1329 C C . ALA A 1 169 ? 3.727 18.158 0.013 1.00 98.38 169 ALA A C 1
ATOM 1331 O O . ALA A 1 169 ? 3.216 19.081 0.650 1.00 98.38 169 ALA A O 1
ATOM 1332 N N . HIS A 1 170 ? 3.049 17.463 -0.892 1.00 97.50 170 HIS A N 1
ATOM 1333 C CA . HIS A 1 170 ? 1.673 17.728 -1.289 1.00 97.50 170 HIS A CA 1
ATOM 1334 C C . HIS A 1 170 ? 0.834 16.450 -1.213 1.00 97.50 170 HIS A C 1
ATOM 1336 O O . HIS A 1 170 ? 1.277 15.379 -1.619 1.00 97.50 170 HIS A O 1
ATOM 1342 N N . CYS A 1 171 ? -0.395 16.578 -0.718 1.00 93.44 171 CYS A N 1
ATOM 1343 C CA . CYS A 1 171 ? -1.443 15.575 -0.857 1.00 93.44 171 CYS A CA 1
ATOM 1344 C C . CYS A 1 171 ? -2.776 16.274 -1.153 1.00 93.44 171 CYS A C 1
ATOM 1346 O O . CYS A 1 171 ? -3.243 17.113 -0.378 1.00 93.44 171 CYS A O 1
ATOM 1348 N N . SER A 1 172 ? -3.428 15.874 -2.248 1.00 90.25 172 SER A N 1
ATOM 1349 C CA . SER A 1 172 ? -4.807 16.263 -2.553 1.00 90.25 172 SER A CA 1
ATOM 1350 C C . SER A 1 172 ? -5.688 15.021 -2.606 1.00 90.25 172 SER A C 1
ATOM 1352 O O . SER A 1 172 ? -5.601 14.225 -3.535 1.00 90.25 172 SER A O 1
ATOM 1354 N N . ARG A 1 173 ? -6.517 14.829 -1.573 1.00 83.56 173 ARG A N 1
ATOM 1355 C CA . ARG A 1 173 ? -7.367 13.641 -1.369 1.00 83.56 173 ARG A CA 1
ATOM 1356 C C . ARG A 1 173 ? -6.644 12.285 -1.468 1.00 83.56 173 ARG A C 1
ATOM 1358 O O . ARG A 1 173 ? -7.266 11.297 -1.851 1.00 83.56 173 ARG A O 1
ATOM 1365 N N . CYS A 1 174 ? -5.369 12.209 -1.084 1.00 79.50 174 CYS A N 1
ATOM 1366 C CA . CYS A 1 174 ? -4.515 11.025 -1.271 1.00 79.50 174 CYS A CA 1
ATOM 1367 C C . CYS A 1 174 ? -4.960 9.742 -0.527 1.00 79.50 174 CYS A C 1
ATOM 1369 O O . CYS A 1 174 ? -4.347 8.697 -0.715 1.00 79.50 174 CYS A O 1
ATOM 1371 N N . ARG A 1 175 ? -6.023 9.798 0.296 1.00 79.25 175 ARG A N 1
ATOM 1372 C CA . ARG A 1 175 ? -6.595 8.676 1.076 1.00 79.25 175 ARG A CA 1
ATOM 1373 C C . ARG A 1 175 ? -5.620 8.009 2.061 1.00 79.25 175 ARG A C 1
ATOM 1375 O O . ARG A 1 175 ? -5.814 6.852 2.426 1.00 79.25 175 ARG A O 1
ATOM 1382 N N . ILE A 1 176 ? -4.596 8.736 2.501 1.00 82.50 176 ILE A N 1
ATOM 1383 C CA . ILE A 1 176 ? -3.627 8.269 3.498 1.00 82.50 176 ILE A CA 1
ATOM 1384 C C . ILE A 1 176 ? -4.122 8.636 4.896 1.00 82.50 176 ILE A C 1
ATOM 1386 O O . ILE A 1 176 ? -4.455 9.791 5.156 1.00 82.50 176 ILE A O 1
ATOM 1390 N N . ASP A 1 177 ? -4.147 7.654 5.796 1.00 84.69 177 ASP A N 1
ATOM 1391 C CA . ASP A 1 177 ? -4.383 7.886 7.219 1.00 84.69 177 ASP A CA 1
ATOM 1392 C C . ASP A 1 177 ? -3.090 8.385 7.882 1.00 84.69 177 ASP A C 1
ATOM 1394 O O . ASP A 1 177 ? -2.242 7.610 8.326 1.00 84.69 177 ASP A O 1
ATOM 1398 N N . TRP A 1 178 ? -2.943 9.709 7.931 1.00 88.44 178 TRP A N 1
ATOM 1399 C CA . TRP A 1 178 ? -1.806 10.397 8.550 1.00 88.44 178 TRP A CA 1
ATOM 1400 C C . TRP A 1 178 ? -1.717 10.224 10.076 1.00 88.44 178 TRP A C 1
ATOM 1402 O O . TRP A 1 178 ? -0.725 10.645 10.666 1.00 88.44 178 TRP A O 1
ATOM 1412 N N . LEU A 1 179 ? -2.728 9.628 10.721 1.00 84.44 179 LEU A N 1
ATOM 1413 C CA . LEU A 1 179 ? -2.756 9.352 12.161 1.00 84.44 179 LEU A CA 1
ATOM 1414 C C . LEU A 1 179 ? -2.406 7.896 12.493 1.00 84.44 179 LEU A C 1
ATOM 1416 O O . LEU A 1 179 ? -2.139 7.582 13.655 1.00 84.44 179 LEU A O 1
ATOM 1420 N N . GLN A 1 180 ? -2.388 7.004 11.501 1.00 79.00 180 GLN A N 1
ATOM 1421 C CA . GLN A 1 180 ? -2.104 5.589 11.711 1.00 79.00 180 GLN A CA 1
ATOM 1422 C C . GLN A 1 180 ? -0.689 5.367 12.271 1.00 79.00 180 GLN A C 1
ATOM 1424 O O . GLN A 1 180 ? 0.268 5.991 11.813 1.00 79.00 180 GLN A O 1
ATOM 1429 N N . ARG A 1 181 ? -0.554 4.411 13.211 1.00 77.31 181 ARG A N 1
ATOM 1430 C CA . ARG A 1 181 ? 0.728 4.017 13.838 1.00 77.31 181 ARG A CA 1
ATOM 1431 C C . ARG A 1 181 ? 1.479 5.247 14.372 1.00 77.31 181 ARG A C 1
ATOM 1433 O O . ARG A 1 181 ? 2.564 5.580 13.904 1.00 77.31 181 ARG A O 1
ATOM 1440 N N . ASP A 1 182 ? 0.825 5.959 15.288 1.00 79.56 182 ASP A N 1
ATOM 1441 C CA . ASP A 1 182 ? 1.357 7.120 16.021 1.00 79.56 182 ASP A CA 1
ATOM 1442 C C . ASP A 1 182 ? 1.876 8.265 15.133 1.00 79.56 182 ASP A C 1
ATOM 1444 O O . ASP A 1 182 ? 2.721 9.065 15.535 1.00 79.56 182 ASP A O 1
ATOM 1448 N N . GLY A 1 183 ? 1.333 8.368 13.914 1.00 88.25 183 GLY A N 1
ATOM 1449 C CA . GLY A 1 183 ? 1.716 9.386 12.940 1.00 88.25 183 GLY A CA 1
ATOM 1450 C C . GLY A 1 183 ? 2.941 9.040 12.093 1.00 88.25 183 GLY A C 1
ATOM 1451 O O . GLY A 1 183 ? 3.459 9.924 11.414 1.00 88.25 183 GLY A O 1
ATOM 1452 N N . VAL A 1 184 ? 3.408 7.784 12.088 1.00 92.50 184 VAL A N 1
ATOM 1453 C CA . VAL A 1 184 ? 4.642 7.359 11.394 1.00 92.50 184 VAL A CA 1
ATOM 1454 C C . VAL A 1 184 ? 4.708 7.769 9.915 1.00 92.50 184 VAL A C 1
ATOM 1456 O O . VAL A 1 184 ? 5.776 8.125 9.425 1.00 92.50 184 VAL A O 1
ATOM 1459 N N . LEU A 1 185 ? 3.573 7.814 9.207 1.00 92.62 185 LEU A N 1
ATOM 1460 C CA . LEU A 1 185 ? 3.539 8.243 7.802 1.00 92.62 185 LEU A CA 1
ATOM 1461 C C . LEU A 1 185 ? 3.754 9.760 7.643 1.00 92.62 185 LEU A C 1
ATOM 1463 O O . LEU A 1 185 ? 4.338 10.195 6.653 1.00 92.62 185 LEU A O 1
ATOM 1467 N N . LEU A 1 186 ? 3.319 10.565 8.618 1.00 95.00 186 LEU A N 1
ATOM 1468 C CA . LEU A 1 186 ? 3.579 12.007 8.660 1.00 95.00 186 LEU A CA 1
ATOM 1469 C C . LEU A 1 186 ? 5.008 12.304 9.151 1.00 95.00 186 LEU A C 1
ATOM 1471 O O . LEU A 1 186 ? 5.619 13.266 8.692 1.00 95.00 186 LEU A O 1
ATOM 1475 N N . LEU A 1 187 ? 5.571 11.452 10.013 1.00 96.06 187 LEU A N 1
ATOM 1476 C CA . LEU A 1 187 ? 6.980 11.507 10.421 1.00 96.06 187 LEU A CA 1
ATOM 1477 C C . LEU A 1 187 ? 7.939 11.146 9.280 1.00 96.06 187 LEU A C 1
ATOM 1479 O O . LEU A 1 187 ? 8.991 11.763 9.156 1.00 96.06 187 LEU A O 1
ATOM 1483 N N . GLU A 1 188 ? 7.567 10.227 8.389 1.00 96.06 188 GLU A N 1
ATOM 1484 C CA . GLU A 1 188 ? 8.334 9.981 7.162 1.00 96.06 188 GLU A CA 1
ATOM 1485 C C . GLU A 1 188 ? 8.319 11.205 6.227 1.00 96.06 188 GLU A C 1
ATOM 1487 O O . GLU A 1 188 ? 9.351 11.561 5.654 1.00 96.06 188 GLU A O 1
ATOM 1492 N N . VAL A 1 189 ? 7.183 11.909 6.126 1.00 96.62 189 VAL A N 1
ATOM 1493 C CA . VAL A 1 189 ? 7.108 13.201 5.419 1.00 96.62 189 VAL A CA 1
ATOM 1494 C C . VAL A 1 189 ? 7.949 14.274 6.126 1.00 96.62 189 VAL A C 1
ATOM 1496 O O . VAL A 1 189 ? 8.616 15.052 5.448 1.00 96.62 189 VAL A O 1
ATOM 1499 N N . ASP A 1 190 ? 7.997 14.296 7.463 1.00 96.81 190 ASP A N 1
ATOM 1500 C CA . ASP A 1 190 ? 8.925 15.150 8.215 1.00 96.81 190 ASP A CA 1
ATOM 1501 C C . ASP A 1 190 ? 10.382 14.837 7.855 1.00 96.81 190 ASP A C 1
ATOM 1503 O O . ASP A 1 190 ? 11.091 15.752 7.432 1.00 96.81 190 ASP A O 1
ATOM 1507 N N . ARG A 1 191 ? 10.816 13.570 7.929 1.00 96.25 191 ARG A N 1
ATOM 1508 C CA . ARG A 1 191 ? 12.193 13.135 7.630 1.00 96.25 191 ARG A CA 1
ATOM 1509 C C . ARG A 1 191 ? 12.676 13.667 6.280 1.00 96.25 191 ARG A C 1
ATOM 1511 O O . ARG A 1 191 ? 13.767 14.234 6.202 1.00 96.25 191 ARG A O 1
ATOM 1518 N N . VAL A 1 192 ? 11.866 13.538 5.227 1.00 97.00 192 VAL A N 1
ATOM 1519 C CA . VAL A 1 192 ? 12.240 13.959 3.863 1.00 97.00 192 VAL A CA 1
ATOM 1520 C C . VAL A 1 192 ? 12.033 15.457 3.577 1.00 97.00 192 VAL A C 1
ATOM 1522 O O . VAL A 1 192 ? 12.498 15.933 2.540 1.00 97.00 192 VAL A O 1
ATOM 1525 N N . LEU A 1 193 ? 11.399 16.229 4.468 1.00 97.31 193 LEU A N 1
ATOM 1526 C CA . LEU A 1 193 ? 11.240 17.685 4.335 1.00 97.31 193 LEU A CA 1
ATOM 1527 C C . LEU A 1 193 ? 12.438 18.467 4.902 1.00 97.31 193 LEU A C 1
ATOM 1529 O O . LEU A 1 193 ? 12.907 18.224 6.020 1.00 97.31 193 LEU A O 1
ATOM 1533 N N . ARG A 1 194 ? 12.906 19.469 4.144 1.00 95.69 194 ARG A N 1
ATOM 1534 C CA . ARG A 1 194 ? 13.917 20.447 4.592 1.00 95.69 194 ARG A CA 1
ATOM 1535 C C . ARG A 1 194 ? 13.408 21.296 5.775 1.00 95.69 194 ARG A C 1
ATOM 1537 O O . ARG A 1 194 ? 12.197 21.491 5.904 1.00 95.69 194 ARG A O 1
ATOM 1544 N N . PRO A 1 195 ? 14.300 21.860 6.618 1.00 95.38 195 PRO A N 1
ATOM 1545 C CA . PRO A 1 195 ? 13.917 22.872 7.605 1.00 95.38 195 PRO A CA 1
ATOM 1546 C C . PRO A 1 195 ? 13.178 24.036 6.936 1.00 95.38 195 PRO A C 1
ATOM 1548 O O . PRO A 1 195 ? 13.606 24.514 5.888 1.00 95.38 195 PRO A O 1
ATOM 1551 N N . GLY A 1 196 ? 12.055 24.474 7.511 1.00 94.88 196 GLY A N 1
ATOM 1552 C CA . GLY A 1 196 ? 11.184 25.483 6.890 1.00 94.88 196 GLY A CA 1
ATOM 1553 C C . GLY A 1 196 ? 10.290 24.979 5.749 1.00 94.88 196 GLY A C 1
ATOM 1554 O O . GLY A 1 196 ? 9.454 25.744 5.274 1.00 94.88 196 GLY A O 1
ATOM 1555 N N . GLY A 1 197 ? 10.440 23.720 5.322 1.00 96.62 197 GLY A N 1
ATOM 1556 C CA . GLY A 1 197 ? 9.664 23.115 4.241 1.00 96.62 197 GLY A CA 1
ATOM 1557 C C . GLY A 1 197 ? 8.173 22.978 4.560 1.00 96.62 197 GLY A C 1
ATOM 1558 O O . GLY A 1 197 ? 7.761 22.960 5.724 1.00 96.62 197 GLY A O 1
ATOM 1559 N N . TYR A 1 198 ? 7.359 22.884 3.509 1.00 98.50 198 TYR A N 1
ATOM 1560 C CA . TYR A 1 198 ? 5.899 22.972 3.601 1.00 98.50 198 TYR A CA 1
ATOM 1561 C C . TYR A 1 198 ? 5.199 21.625 3.405 1.00 98.50 198 TYR A C 1
ATOM 1563 O O . TYR A 1 198 ? 5.554 20.870 2.504 1.00 98.50 198 TYR A O 1
ATOM 1571 N N . PHE A 1 199 ? 4.129 21.367 4.159 1.00 98.38 199 PHE A N 1
ATOM 1572 C CA . PHE A 1 199 ? 3.178 20.292 3.856 1.00 98.38 199 PHE A CA 1
ATOM 1573 C C . PHE A 1 199 ? 1.825 20.885 3.462 1.00 98.38 199 PHE A C 1
ATOM 1575 O O . PHE A 1 199 ? 1.148 21.504 4.284 1.00 98.38 199 PHE A O 1
ATOM 1582 N N . VAL A 1 200 ? 1.451 20.711 2.194 1.00 97.88 200 VAL A N 1
ATOM 1583 C CA . VAL A 1 200 ? 0.191 21.176 1.605 1.00 97.88 200 VAL A CA 1
ATOM 1584 C C . VAL A 1 200 ? -0.810 20.024 1.598 1.00 97.88 200 VAL A C 1
ATOM 1586 O O . VAL A 1 200 ? -0.608 19.023 0.909 1.00 97.88 200 VAL A O 1
ATOM 1589 N N . TYR A 1 201 ? -1.913 20.184 2.327 1.00 95.75 201 TYR A N 1
ATOM 1590 C CA . TYR A 1 201 ? -2.959 19.175 2.455 1.00 95.75 201 TYR A CA 1
ATOM 1591 C C . TYR A 1 201 ? -4.318 19.747 2.038 1.00 95.75 201 TYR A C 1
ATOM 1593 O O . TYR A 1 201 ? -4.836 20.685 2.649 1.00 95.75 201 TYR A O 1
ATOM 1601 N N . SER A 1 202 ? -4.893 19.163 0.987 1.00 92.38 202 SER A N 1
ATOM 1602 C CA . SER A 1 202 ? -6.201 19.525 0.430 1.00 92.38 202 SER A CA 1
ATOM 1603 C C . SER A 1 202 ? -7.124 18.311 0.502 1.00 92.38 202 SER A C 1
ATOM 1605 O O . SER A 1 202 ? -7.014 17.387 -0.308 1.00 92.38 202 SER A O 1
ATOM 1607 N N . SER A 1 203 ? -7.994 18.265 1.512 1.00 88.44 203 SER A N 1
ATOM 1608 C CA . SER A 1 203 ? -8.853 17.106 1.799 1.00 88.44 203 SER A CA 1
ATOM 1609 C C . SER A 1 203 ? -10.001 17.472 2.755 1.00 88.44 203 SER A C 1
ATOM 1611 O O . SER A 1 203 ? -9.841 18.435 3.509 1.00 88.44 203 SER A O 1
ATOM 1613 N N . PRO A 1 204 ? -11.155 16.765 2.761 1.00 84.06 204 PRO A N 1
ATOM 1614 C CA . PRO A 1 204 ? -12.298 17.090 3.628 1.00 84.06 204 PRO A CA 1
ATOM 1615 C C . PRO A 1 204 ? -11.948 17.217 5.113 1.00 84.06 204 PRO A C 1
ATOM 1617 O O . PRO A 1 204 ? -12.476 18.093 5.792 1.00 84.06 204 PRO A O 1
ATOM 1620 N N . GLU A 1 205 ? -10.985 16.434 5.594 1.00 85.25 205 GLU A N 1
ATOM 1621 C CA . GLU A 1 205 ? -10.487 16.450 6.972 1.00 85.25 205 GLU A CA 1
ATOM 1622 C C . GLU A 1 205 ? -9.839 17.800 7.347 1.00 85.25 205 GLU A C 1
ATOM 1624 O O . GLU A 1 205 ? -9.642 18.086 8.524 1.00 85.25 205 GLU A O 1
ATOM 1629 N N . ALA A 1 206 ? -9.519 18.660 6.371 1.00 83.44 206 ALA A N 1
ATOM 1630 C CA . ALA A 1 206 ? -9.021 20.012 6.606 1.00 83.44 206 ALA A CA 1
ATOM 1631 C C . ALA A 1 206 ? -10.136 21.060 6.789 1.00 83.44 206 ALA A C 1
ATOM 1633 O O . ALA A 1 206 ? -9.894 22.064 7.460 1.00 83.44 206 ALA A O 1
ATOM 1634 N N . TYR A 1 207 ? -11.333 20.879 6.214 1.00 83.81 207 TYR A N 1
ATOM 1635 C CA . TYR A 1 207 ? -12.335 21.958 6.093 1.00 83.81 207 TYR A CA 1
ATOM 1636 C C . TYR A 1 207 ? -13.787 21.573 6.412 1.00 83.81 207 TYR A C 1
ATOM 1638 O O . TYR A 1 207 ? -14.599 22.461 6.672 1.00 83.81 207 TYR A O 1
ATOM 1646 N N . ALA A 1 208 ? -14.146 20.290 6.378 1.00 82.69 208 ALA A N 1
ATOM 1647 C CA . ALA A 1 208 ? -15.525 19.855 6.556 1.00 82.69 208 ALA A CA 1
ATOM 1648 C C . ALA A 1 208 ? -15.986 19.995 8.018 1.00 82.69 208 ALA A C 1
ATOM 1650 O O . ALA A 1 208 ? -15.245 19.736 8.969 1.00 82.69 208 ALA A O 1
ATOM 1651 N N . LEU A 1 209 ? -17.238 20.428 8.191 1.00 81.25 209 LEU A N 1
ATOM 1652 C CA . LEU A 1 209 ? -17.814 20.788 9.491 1.00 81.25 209 LEU A CA 1
ATOM 1653 C C . LEU A 1 209 ? -18.609 19.652 10.152 1.00 81.25 209 LEU A C 1
ATOM 1655 O O . LEU A 1 209 ? -19.196 19.854 11.216 1.00 81.25 209 LEU A O 1
ATOM 1659 N N . ASP A 1 210 ? -18.632 18.446 9.592 1.00 89.12 210 ASP A N 1
ATOM 1660 C CA . ASP A 1 210 ? -19.210 17.289 10.278 1.00 89.12 210 ASP A CA 1
ATOM 1661 C C . ASP A 1 210 ? -18.345 16.853 11.490 1.00 89.12 210 ASP A C 1
ATOM 1663 O O . ASP A 1 210 ? -17.169 17.222 11.589 1.00 89.12 210 ASP A O 1
ATOM 1667 N N . PRO A 1 211 ? -18.899 16.098 12.459 1.00 78.50 211 PRO A N 1
ATOM 1668 C CA . PRO A 1 211 ? -18.153 15.694 13.654 1.00 78.50 211 PRO A CA 1
ATOM 1669 C C . PRO A 1 211 ? -16.970 14.751 13.383 1.00 78.50 211 PRO A C 1
ATOM 1671 O O . PRO A 1 211 ? -16.024 14.737 14.170 1.00 78.50 211 PRO A O 1
ATOM 1674 N N . PHE A 1 212 ? -17.004 13.971 12.298 1.00 78.81 212 PHE A N 1
ATOM 1675 C CA . PHE A 1 212 ? -15.978 12.976 11.978 1.00 78.81 212 PHE A CA 1
ATOM 1676 C C . PHE A 1 212 ? -14.720 13.655 11.423 1.00 78.81 212 PHE A C 1
ATOM 1678 O O . PHE A 1 212 ? -13.643 13.522 12.008 1.00 78.81 212 PHE A O 1
ATOM 1685 N N . ASN A 1 213 ? -14.865 14.491 10.392 1.00 80.12 213 ASN A N 1
ATOM 1686 C CA . ASN A 1 213 ? -13.768 15.302 9.866 1.00 80.12 213 ASN A CA 1
ATOM 1687 C C . ASN A 1 213 ? -13.230 16.279 10.921 1.00 80.12 213 ASN A C 1
ATOM 1689 O O . ASN A 1 213 ? -12.015 16.410 11.061 1.00 80.12 213 ASN A O 1
ATOM 1693 N N . ARG A 1 214 ? -14.091 16.886 11.758 1.00 85.81 214 ARG A N 1
ATOM 1694 C CA . ARG A 1 214 ? -13.629 17.719 12.887 1.00 85.81 214 ARG A CA 1
ATOM 1695 C C . ARG A 1 214 ? -12.831 16.945 13.944 1.00 85.81 214 ARG A C 1
ATOM 1697 O O . ARG A 1 214 ? -11.968 17.550 14.581 1.00 85.81 214 ARG A O 1
ATOM 1704 N N . LYS A 1 215 ? -13.070 15.641 14.138 1.00 86.12 215 LYS A N 1
ATOM 1705 C CA . LYS A 1 215 ? -12.241 14.795 15.016 1.00 86.12 215 LYS A CA 1
ATOM 1706 C C . LYS A 1 215 ? -10.851 14.586 14.405 1.00 86.12 215 LYS A C 1
ATOM 1708 O O . LYS A 1 215 ? -9.859 14.875 15.073 1.00 86.12 215 LYS A O 1
ATOM 1713 N N . ILE A 1 216 ? -10.786 14.176 13.135 1.00 82.62 216 ILE A N 1
ATOM 1714 C CA . ILE A 1 216 ? -9.518 13.946 12.420 1.00 82.62 216 ILE A CA 1
ATOM 1715 C C . ILE A 1 216 ? -8.698 15.242 12.349 1.00 82.62 216 ILE A C 1
ATOM 1717 O O . ILE A 1 216 ? -7.524 15.231 12.709 1.00 82.62 216 ILE A O 1
ATOM 1721 N N . TRP A 1 217 ? -9.325 16.376 12.007 1.00 90.38 217 TRP A N 1
ATOM 1722 C CA . TRP A 1 217 ? -8.694 17.703 12.016 1.00 90.38 217 TRP A CA 1
ATOM 1723 C C . TRP A 1 217 ? -7.980 18.004 13.338 1.00 90.38 217 TRP A C 1
ATOM 1725 O O . TRP A 1 217 ? -6.825 18.432 13.336 1.00 90.38 217 TRP A O 1
ATOM 1735 N N . ARG A 1 218 ? -8.662 17.786 14.473 1.00 91.25 218 ARG A N 1
ATOM 1736 C CA . ARG A 1 218 ? -8.113 18.035 15.815 1.00 91.25 218 ARG A CA 1
ATOM 1737 C C . ARG A 1 218 ? -6.912 17.136 16.099 1.00 91.25 218 ARG A C 1
ATOM 1739 O O . ARG A 1 218 ? -5.880 17.645 16.519 1.00 91.25 218 ARG A O 1
ATOM 1746 N N . GLN A 1 219 ? -7.026 15.836 15.828 1.00 92.31 219 GLN A N 1
ATOM 1747 C CA . GLN A 1 219 ? -5.944 14.873 16.059 1.00 92.31 219 GLN A CA 1
ATOM 1748 C C . GLN A 1 219 ? -4.723 15.152 15.164 1.00 92.31 219 GLN A C 1
ATOM 1750 O O . GLN A 1 219 ? -3.594 15.136 15.646 1.00 92.31 219 GLN A O 1
ATOM 1755 N N . MET A 1 220 ? -4.937 15.476 13.885 1.00 92.75 220 MET A N 1
ATOM 1756 C CA . MET A 1 220 ? -3.868 15.791 12.928 1.00 92.75 220 MET A CA 1
ATOM 1757 C C . MET A 1 220 ? -3.183 17.123 13.259 1.00 92.75 220 MET A C 1
ATOM 1759 O O . MET A 1 220 ? -1.960 17.225 13.192 1.00 92.75 220 MET A O 1
ATOM 1763 N N . SER A 1 221 ? -3.956 18.129 13.683 1.00 93.94 221 SER A N 1
ATOM 1764 C CA . SER A 1 221 ? -3.418 19.415 14.146 1.00 93.94 221 SER A CA 1
ATOM 1765 C C . SER A 1 221 ? -2.616 19.273 15.438 1.00 93.94 221 SER A C 1
ATOM 1767 O O . SER A 1 221 ? -1.595 19.937 15.591 1.00 93.94 221 SER A O 1
ATOM 1769 N N . ASP A 1 222 ? -3.053 18.410 16.359 1.00 94.62 222 ASP A N 1
ATOM 1770 C CA . ASP A 1 222 ? -2.330 18.128 17.598 1.00 94.62 222 ASP A CA 1
ATOM 1771 C C . ASP A 1 222 ? -1.023 17.356 17.357 1.00 94.62 222 ASP A C 1
ATOM 1773 O O . ASP A 1 222 ? 0.012 17.729 17.907 1.00 94.62 222 ASP A O 1
ATOM 1777 N N . LEU A 1 223 ? -1.038 16.340 16.488 1.00 94.75 223 LEU A N 1
ATOM 1778 C CA . LEU A 1 223 ? 0.174 15.635 16.066 1.00 94.75 223 LEU A CA 1
ATOM 1779 C C . LEU A 1 223 ? 1.176 16.605 15.420 1.00 94.75 223 LEU A C 1
ATOM 1781 O O . LEU A 1 223 ? 2.326 16.668 15.848 1.00 94.75 223 LEU A O 1
ATOM 1785 N N . ALA A 1 224 ? 0.729 17.420 14.457 1.00 95.62 224 ALA A N 1
ATOM 1786 C CA . ALA A 1 224 ? 1.567 18.434 13.816 1.00 95.62 224 ALA A CA 1
ATOM 1787 C C . ALA A 1 224 ? 2.130 19.447 14.837 1.00 95.62 224 ALA A C 1
ATOM 1789 O O . ALA A 1 224 ? 3.316 19.775 14.794 1.00 95.62 224 ALA A O 1
ATOM 1790 N N . ARG A 1 225 ? 1.317 19.883 15.811 1.00 95.00 225 ARG A N 1
ATOM 1791 C CA . ARG A 1 225 ? 1.740 20.751 16.925 1.00 95.00 225 ARG A CA 1
ATOM 1792 C C . ARG A 1 225 ? 2.823 20.093 17.787 1.00 95.00 225 ARG A C 1
ATOM 1794 O O . ARG A 1 225 ? 3.814 20.751 18.093 1.00 95.00 225 ARG A O 1
ATOM 1801 N N . ARG A 1 226 ? 2.676 18.812 18.150 1.00 93.50 226 ARG A N 1
ATOM 1802 C CA . ARG A 1 226 ? 3.687 18.043 18.910 1.00 93.50 226 ARG A CA 1
ATOM 1803 C C . ARG A 1 226 ? 4.967 17.792 18.107 1.00 93.50 226 ARG A C 1
ATOM 1805 O O . ARG A 1 226 ? 6.050 17.804 18.681 1.00 93.50 226 ARG A O 1
ATOM 1812 N N . MET A 1 227 ? 4.860 17.685 16.782 1.00 94.56 227 MET A N 1
ATOM 1813 C CA . MET A 1 227 ? 5.984 17.702 15.834 1.00 94.56 227 MET A CA 1
ATOM 1814 C C . MET A 1 227 ? 6.577 19.110 15.604 1.00 94.56 227 MET A C 1
ATOM 1816 O O . MET A 1 227 ? 7.436 19.277 14.738 1.00 94.56 227 MET A O 1
ATOM 1820 N N . CYS A 1 228 ? 6.148 20.133 16.356 1.00 95.88 228 CYS A N 1
ATOM 1821 C CA . CYS A 1 228 ? 6.576 21.532 16.232 1.00 95.88 228 CYS A CA 1
ATOM 1822 C C . CYS A 1 228 ? 6.250 22.221 14.889 1.00 95.88 228 CYS A C 1
ATOM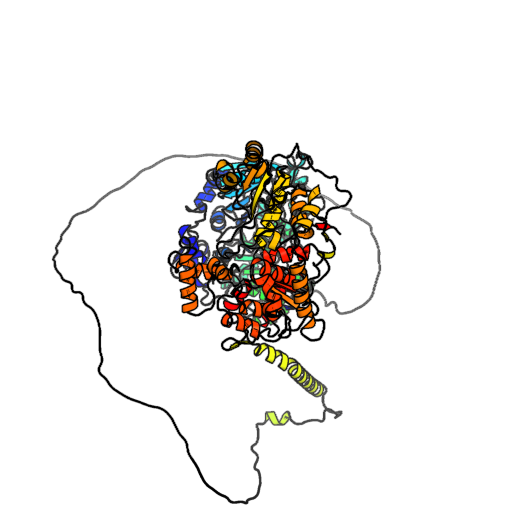 1824 O O . CYS A 1 228 ? 6.796 23.287 14.591 1.00 95.88 228 CYS A O 1
ATOM 1826 N N . TRP A 1 229 ? 5.354 21.657 14.075 1.00 97.00 229 TRP A N 1
ATOM 1827 C CA . TRP A 1 229 ? 4.889 22.287 12.839 1.00 97.00 229 TRP A CA 1
ATOM 1828 C C . TRP A 1 229 ? 3.862 23.382 13.138 1.00 97.00 229 TRP A C 1
ATOM 1830 O O . TRP A 1 229 ? 2.949 23.212 13.948 1.00 97.00 229 TRP A O 1
ATOM 1840 N N . ARG A 1 230 ? 3.963 24.501 12.418 1.00 96.50 230 ARG A N 1
ATOM 1841 C CA . ARG A 1 230 ? 3.006 25.619 12.494 1.00 96.50 230 ARG A CA 1
ATOM 1842 C C . ARG A 1 230 ? 2.111 25.652 11.262 1.00 96.50 230 ARG A C 1
ATOM 1844 O O . ARG A 1 230 ? 2.573 25.346 10.166 1.00 96.50 230 ARG A O 1
ATOM 1851 N N . VAL A 1 231 ? 0.855 26.071 11.409 1.00 97.25 231 VAL A N 1
ATOM 1852 C CA . VAL A 1 231 ? 0.013 26.412 10.251 1.00 97.25 231 VAL A CA 1
ATOM 1853 C C . VAL A 1 231 ? 0.584 27.684 9.622 1.00 97.25 231 VAL A C 1
ATOM 1855 O O . VAL A 1 231 ? 0.594 28.735 10.255 1.00 97.25 231 VAL A O 1
ATOM 1858 N N . ALA A 1 232 ? 1.084 27.580 8.392 1.00 97.19 232 ALA A N 1
ATOM 1859 C CA . ALA A 1 232 ? 1.543 28.719 7.602 1.00 97.19 232 ALA A CA 1
ATOM 1860 C C . ALA A 1 232 ? 0.365 29.423 6.914 1.00 97.19 232 ALA A C 1
ATOM 1862 O O . ALA A 1 232 ? 0.361 30.643 6.780 1.00 97.19 232 ALA A O 1
ATOM 1863 N N . SER A 1 233 ? -0.646 28.657 6.492 1.00 97.31 233 SER A N 1
ATOM 1864 C CA . SER A 1 233 ? -1.873 29.189 5.899 1.00 97.31 233 SER A CA 1
ATOM 1865 C C . SER A 1 233 ? -3.009 28.172 5.973 1.00 97.31 233 SER A C 1
ATOM 1867 O O . SER A 1 233 ? -2.778 26.968 5.877 1.00 97.31 233 SER A O 1
ATOM 1869 N N . LYS A 1 234 ? -4.252 28.639 6.100 1.00 94.56 234 LYS A N 1
ATOM 1870 C CA . LYS A 1 234 ? -5.453 27.807 5.958 1.00 94.56 234 LYS A CA 1
ATOM 1871 C C . LYS A 1 234 ? -6.552 28.634 5.302 1.00 94.56 234 LYS A C 1
ATOM 1873 O O . LYS A 1 234 ? -6.986 29.630 5.873 1.00 94.56 234 LYS A O 1
ATOM 1878 N N . LYS A 1 235 ? -6.970 28.246 4.096 1.00 90.94 235 LYS A N 1
ATOM 1879 C CA . LYS A 1 235 ? -7.996 28.937 3.299 1.00 90.94 235 LYS A CA 1
ATOM 1880 C C . LYS A 1 235 ? -8.791 27.901 2.506 1.00 90.94 235 LYS A C 1
ATOM 1882 O O . LYS A 1 235 ? -8.221 26.941 1.993 1.00 90.94 235 LYS A O 1
ATOM 1887 N N . ASN A 1 236 ? -10.099 28.116 2.376 1.00 86.38 236 ASN A N 1
ATOM 1888 C CA . ASN A 1 236 ? -11.000 27.254 1.606 1.00 86.38 236 ASN A CA 1
ATOM 1889 C C . ASN A 1 236 ? -10.866 25.765 1.999 1.00 86.38 236 ASN A C 1
ATOM 1891 O O . ASN A 1 236 ? -11.126 25.405 3.145 1.00 86.38 236 ASN A O 1
ATOM 1895 N N . GLN A 1 237 ? -10.456 24.911 1.058 1.00 89.19 237 GLN A N 1
ATOM 1896 C CA . GLN A 1 237 ? -10.325 23.460 1.233 1.00 89.19 237 GLN A CA 1
ATOM 1897 C C . GLN A 1 237 ? -8.901 22.999 1.601 1.00 89.19 237 GLN A C 1
ATOM 1899 O O . GLN A 1 237 ? -8.650 21.797 1.698 1.00 89.19 237 GLN A O 1
ATOM 1904 N N . THR A 1 238 ? -7.973 23.940 1.804 1.00 93.81 238 THR A N 1
ATOM 1905 C CA . THR A 1 238 ? -6.534 23.675 1.899 1.00 93.81 238 THR A CA 1
ATOM 1906 C C . THR A 1 238 ? -5.948 24.210 3.202 1.00 93.81 238 THR A C 1
ATOM 1908 O O . THR A 1 238 ? -6.229 25.329 3.642 1.00 93.81 238 THR A O 1
ATOM 1911 N N . VAL A 1 239 ? -5.063 23.416 3.798 1.00 96.25 239 VAL A N 1
ATOM 1912 C CA . VAL A 1 239 ? -4.149 23.830 4.865 1.00 96.25 239 VAL A CA 1
ATOM 1913 C C . VAL A 1 239 ? -2.711 23.650 4.385 1.00 96.25 239 VAL A C 1
ATOM 1915 O O . VAL A 1 239 ? -2.399 22.719 3.643 1.00 96.25 239 VAL A O 1
ATOM 1918 N N . ILE A 1 240 ? -1.836 24.555 4.808 1.00 98.19 240 ILE A N 1
ATOM 1919 C CA . ILE A 1 240 ? -0.397 24.458 4.605 1.00 98.19 240 ILE A CA 1
ATOM 1920 C C . ILE A 1 240 ? 0.275 24.578 5.969 1.00 98.19 240 ILE A C 1
ATOM 1922 O O . ILE A 1 240 ? 0.154 25.608 6.638 1.00 98.19 240 ILE A O 1
ATOM 1926 N N . TRP A 1 241 ? 0.988 23.533 6.378 1.00 98.31 241 TRP A N 1
ATOM 1927 C CA . TRP A 1 241 ? 1.894 23.568 7.524 1.00 98.31 241 TRP A CA 1
ATOM 1928 C C . TRP A 1 241 ? 3.320 23.896 7.075 1.00 98.31 241 TRP A C 1
ATOM 1930 O O . TRP A 1 241 ? 3.684 23.640 5.928 1.00 98.31 241 TRP A O 1
ATOM 1940 N N . ALA A 1 242 ? 4.131 24.437 7.982 1.00 97.81 242 ALA A N 1
ATOM 1941 C CA . ALA A 1 242 ? 5.566 24.636 7.800 1.00 97.81 242 ALA A CA 1
ATOM 1942 C C . ALA A 1 242 ? 6.356 23.988 8.946 1.00 97.81 242 ALA A C 1
ATOM 1944 O O . ALA A 1 242 ? 6.048 24.207 10.125 1.00 97.81 242 ALA A O 1
ATOM 1945 N N . LYS A 1 243 ? 7.394 23.231 8.580 1.00 96.19 243 LYS A N 1
ATOM 1946 C CA . LYS A 1 243 ? 8.367 22.611 9.486 1.00 96.19 243 LYS A CA 1
ATOM 1947 C C . LYS A 1 243 ? 9.220 23.695 10.179 1.00 96.19 243 LYS A C 1
ATOM 1949 O O . LYS A 1 243 ? 9.523 24.711 9.546 1.00 96.19 243 LYS A O 1
ATOM 1954 N N . PRO A 1 244 ? 9.635 23.546 11.453 1.00 95.44 244 PRO A N 1
ATOM 1955 C CA . PRO A 1 244 ? 10.492 24.536 12.113 1.00 95.44 244 PRO A CA 1
ATOM 1956 C C . PRO A 1 244 ? 11.871 24.661 11.444 1.00 95.44 244 PRO A C 1
ATOM 1958 O O . PRO A 1 244 ? 12.382 23.715 10.845 1.00 95.44 244 PRO A O 1
ATOM 1961 N N . LEU A 1 245 ? 12.497 25.836 11.568 1.00 94.88 245 LEU A N 1
ATOM 1962 C CA . LEU A 1 245 ? 13.832 26.118 11.012 1.00 94.88 245 LEU A CA 1
ATOM 1963 C C . LEU A 1 245 ? 14.979 25.591 11.895 1.00 94.88 245 LEU A C 1
ATOM 1965 O O . LEU A 1 245 ? 16.099 25.458 11.416 1.00 94.88 245 LEU A O 1
ATOM 1969 N N . THR A 1 246 ? 14.720 25.312 13.177 1.00 94.88 246 THR A N 1
ATOM 1970 C CA . THR A 1 246 ? 15.726 24.919 14.180 1.00 94.88 246 THR A CA 1
ATOM 1971 C C . THR A 1 246 ? 15.185 23.868 15.151 1.00 94.88 246 THR A C 1
ATOM 1973 O O . THR A 1 246 ? 13.974 23.745 15.340 1.00 94.88 246 THR A O 1
ATOM 1976 N N . ASN A 1 247 ? 16.092 23.184 15.853 1.00 93.88 247 ASN A N 1
ATOM 1977 C CA . ASN A 1 247 ? 15.777 22.266 16.952 1.00 93.88 247 ASN A CA 1
ATOM 1978 C C . ASN A 1 247 ? 15.184 22.976 18.181 1.00 93.88 247 ASN A C 1
ATOM 1980 O O . ASN A 1 247 ? 14.704 22.318 19.097 1.00 93.88 247 ASN A O 1
ATOM 1984 N N . GLY A 1 248 ? 15.185 24.314 18.223 1.00 93.25 248 GLY A N 1
ATOM 1985 C CA . GLY A 1 248 ? 14.760 25.105 19.383 1.00 93.25 248 GLY A CA 1
ATOM 1986 C C . GLY A 1 248 ? 13.282 24.967 19.771 1.00 93.25 248 GLY A C 1
ATOM 1987 O O . GLY A 1 248 ? 12.874 25.539 20.779 1.00 93.25 248 GLY A O 1
ATOM 1988 N N . CYS A 1 249 ? 12.467 24.242 19.002 1.00 92.44 249 CYS A N 1
ATOM 1989 C CA . CYS A 1 249 ? 11.173 23.744 19.475 1.00 92.44 249 CYS A CA 1
ATOM 1990 C C . CYS A 1 249 ? 11.276 22.293 19.974 1.00 92.44 249 CYS A C 1
ATOM 1992 O O . CYS A 1 249 ? 10.833 22.021 21.085 1.00 92.44 249 CYS A O 1
ATOM 1994 N N . PHE A 1 250 ? 11.935 21.396 19.226 1.00 90.94 250 PHE A N 1
ATOM 1995 C CA . PHE A 1 250 ? 12.140 19.992 19.614 1.00 90.94 250 PHE A CA 1
ATOM 1996 C C . PHE A 1 250 ? 12.755 19.852 21.020 1.00 90.94 250 PHE A C 1
ATOM 1998 O O . PHE A 1 250 ? 12.224 19.122 21.848 1.00 90.94 250 PHE A O 1
ATOM 2005 N N . MET A 1 251 ? 13.804 20.629 21.324 1.00 88.31 251 MET A N 1
ATOM 2006 C CA . MET A 1 251 ? 14.512 20.603 22.618 1.00 88.31 251 MET A CA 1
ATOM 2007 C C . MET A 1 251 ? 13.736 21.255 23.782 1.00 88.31 251 MET A C 1
ATOM 2009 O O . MET A 1 251 ? 14.236 21.287 24.900 1.00 88.31 251 MET A O 1
ATOM 2013 N N . ARG A 1 252 ? 12.546 21.821 23.531 1.00 92.31 252 ARG A N 1
ATOM 2014 C CA . ARG A 1 252 ? 11.648 22.405 24.551 1.00 92.31 252 ARG A CA 1
ATOM 2015 C C . ARG A 1 252 ? 10.310 21.663 24.652 1.00 92.31 252 ARG A C 1
ATOM 2017 O O . ARG A 1 252 ? 9.353 22.193 25.207 1.00 92.31 252 ARG A O 1
ATOM 2024 N N . ARG A 1 253 ? 10.226 20.456 24.089 1.00 90.56 253 ARG A N 1
ATOM 2025 C CA . ARG A 1 253 ? 9.079 19.558 24.266 1.00 90.56 253 ARG A CA 1
ATOM 2026 C C . ARG A 1 253 ? 9.117 18.961 25.674 1.00 90.56 253 ARG A C 1
ATOM 2028 O O . ARG A 1 253 ? 10.189 18.655 26.185 1.00 90.56 253 ARG A O 1
ATOM 2035 N N . GLU A 1 254 ? 7.952 18.790 26.289 1.00 90.75 254 GLU A N 1
ATOM 2036 C CA . GLU A 1 254 ? 7.838 18.214 27.633 1.00 90.75 254 GLU A CA 1
ATOM 2037 C C . GLU A 1 254 ? 8.307 16.742 27.630 1.00 90.75 254 GLU A C 1
ATOM 2039 O O . GLU A 1 254 ? 8.040 16.026 26.652 1.00 90.75 254 GLU A O 1
ATOM 2044 N N . PRO A 1 255 ? 8.984 16.254 28.689 1.00 87.38 255 PRO A N 1
ATOM 2045 C CA . PRO A 1 255 ? 9.349 14.844 28.813 1.00 87.38 255 PRO A CA 1
ATOM 2046 C C . PRO A 1 255 ? 8.139 13.922 28.604 1.00 87.38 255 PRO A C 1
ATOM 2048 O O . PRO A 1 255 ? 7.054 14.176 29.118 1.00 87.38 255 PRO A O 1
ATOM 2051 N N . GLY A 1 256 ? 8.309 12.863 27.810 1.00 86.50 256 GLY A N 1
ATOM 2052 C CA . GLY A 1 256 ? 7.214 11.956 27.442 1.00 86.50 256 GLY A CA 1
ATOM 2053 C C . GLY A 1 256 ? 6.297 12.444 26.307 1.00 86.50 256 GLY A C 1
ATOM 2054 O O . GLY A 1 256 ? 5.408 11.697 25.901 1.00 86.50 256 GLY A O 1
ATOM 2055 N N . THR A 1 257 ? 6.506 13.637 25.729 1.00 89.88 257 THR A N 1
ATOM 2056 C CA . THR A 1 257 ? 5.741 14.079 24.545 1.00 89.88 257 THR A CA 1
ATOM 2057 C C . THR A 1 257 ? 5.955 13.111 23.377 1.00 89.88 257 THR A C 1
ATOM 2059 O O . THR A 1 257 ? 7.022 13.111 22.765 1.00 89.88 257 THR A O 1
ATOM 2062 N N . LEU A 1 258 ? 4.928 12.351 22.991 1.00 90.75 258 LEU A N 1
ATOM 2063 C CA . LEU A 1 258 ? 4.938 11.532 21.772 1.00 90.75 258 LEU A CA 1
ATOM 2064 C C . LEU A 1 258 ? 4.785 12.402 20.506 1.00 90.75 258 LEU A C 1
ATOM 2066 O O . LEU A 1 258 ? 4.081 13.416 20.561 1.00 90.75 258 LEU A O 1
ATOM 2070 N N . PRO A 1 259 ? 5.335 12.008 19.342 1.00 92.25 259 PRO A N 1
ATOM 2071 C CA . PRO A 1 259 ? 6.266 10.893 19.123 1.00 92.25 259 PRO A CA 1
ATOM 2072 C C . PRO A 1 259 ? 7.681 11.259 19.613 1.00 92.25 259 PRO A C 1
ATOM 2074 O O . PRO A 1 259 ? 8.089 12.401 19.390 1.00 92.25 259 PRO A O 1
ATOM 2077 N N . PRO A 1 260 ? 8.428 10.359 20.278 1.00 92.88 260 PRO A N 1
ATOM 2078 C CA . PRO A 1 260 ? 9.737 10.670 20.869 1.00 92.88 260 PRO A CA 1
ATOM 2079 C C . PRO A 1 260 ? 10.751 11.185 19.836 1.00 92.88 260 PRO A C 1
ATOM 2081 O O . PRO A 1 260 ? 10.541 11.069 18.628 1.00 92.88 260 PRO A O 1
ATOM 2084 N N . MET A 1 261 ? 11.869 11.750 20.293 1.00 92.25 261 MET A N 1
ATOM 2085 C CA . MET A 1 261 ? 13.004 11.997 19.396 1.00 92.25 261 MET A CA 1
ATOM 2086 C C . MET A 1 261 ? 13.610 10.658 18.948 1.00 92.25 261 MET A C 1
ATOM 2088 O O . MET A 1 261 ? 13.481 9.660 19.653 1.00 92.25 261 MET A O 1
ATOM 2092 N N . CYS A 1 262 ? 14.221 10.612 17.764 1.00 92.31 262 CYS A N 1
ATOM 2093 C CA . CYS A 1 262 ? 14.963 9.426 17.332 1.00 92.31 262 CYS A CA 1
ATOM 2094 C C . CYS A 1 262 ? 16.302 9.313 18.075 1.00 92.31 262 CYS A C 1
ATOM 2096 O O . CYS A 1 262 ? 16.920 10.332 18.389 1.00 92.31 262 CYS A O 1
ATOM 2098 N N . GLU A 1 263 ? 16.736 8.075 18.314 1.00 87.88 263 GLU A N 1
ATOM 2099 C CA . GLU A 1 263 ? 18.030 7.750 18.922 1.00 87.88 263 GLU A CA 1
ATOM 2100 C C . GLU A 1 263 ? 19.214 8.254 18.080 1.00 87.88 263 GLU A C 1
ATOM 2102 O O . GLU A 1 263 ? 19.105 8.444 16.866 1.00 87.88 263 GLU A O 1
ATOM 2107 N N . HIS A 1 264 ? 20.365 8.456 18.725 1.00 81.69 264 HIS A N 1
ATOM 2108 C CA . HIS A 1 264 ? 21.563 9.018 18.087 1.00 81.69 264 HIS A CA 1
ATOM 2109 C C . HIS A 1 264 ? 22.213 8.113 17.021 1.00 81.69 264 HIS A C 1
ATOM 2111 O O . HIS A 1 264 ? 23.015 8.609 16.232 1.00 81.69 264 HIS A O 1
ATOM 2117 N N . ASP A 1 265 ? 21.876 6.822 16.984 1.00 83.56 265 ASP A N 1
ATOM 2118 C CA . ASP A 1 265 ? 22.328 5.845 15.985 1.00 83.56 265 ASP A CA 1
ATOM 2119 C C . ASP A 1 265 ? 21.398 5.746 14.757 1.00 83.56 265 ASP A C 1
ATOM 2121 O O . ASP A 1 265 ? 21.751 5.118 13.756 1.00 83.56 265 ASP A O 1
ATOM 2125 N N . ASP A 1 266 ? 20.215 6.370 14.796 1.00 88.56 266 ASP A N 1
ATOM 2126 C CA . ASP A 1 266 ? 19.254 6.343 13.694 1.00 88.56 266 ASP A CA 1
ATOM 2127 C C . ASP A 1 266 ? 19.647 7.317 12.575 1.00 88.56 266 ASP A C 1
ATOM 2129 O O . ASP A 1 266 ? 19.132 8.434 12.501 1.00 88.56 266 ASP A O 1
ATOM 2133 N N . ASP A 1 267 ? 20.536 6.885 11.672 1.00 90.81 267 ASP A N 1
ATOM 2134 C CA . ASP A 1 267 ? 20.852 7.638 10.453 1.00 90.81 267 ASP A CA 1
ATOM 2135 C C . ASP A 1 267 ? 19.555 7.981 9.687 1.00 90.81 267 ASP A C 1
ATOM 2137 O O . ASP A 1 267 ? 18.848 7.076 9.226 1.00 90.81 267 ASP A O 1
ATOM 2141 N N . PRO A 1 268 ? 19.206 9.272 9.524 1.00 92.25 268 PRO A N 1
ATOM 2142 C CA . PRO A 1 268 ? 17.990 9.677 8.833 1.00 92.25 268 PRO A CA 1
ATOM 2143 C C . PRO A 1 268 ? 18.149 9.729 7.309 1.00 92.25 268 PRO A C 1
ATOM 2145 O O . PRO A 1 268 ? 17.142 9.870 6.607 1.00 92.25 268 PRO A O 1
ATOM 2148 N N . ASP A 1 269 ? 19.375 9.643 6.787 1.00 92.19 269 ASP A N 1
ATOM 2149 C CA . ASP A 1 269 ? 19.664 9.566 5.355 1.00 92.19 269 ASP A CA 1
ATOM 2150 C C . ASP A 1 269 ? 19.605 8.112 4.838 1.00 92.19 269 ASP A C 1
ATOM 2152 O O . ASP A 1 269 ? 19.232 7.900 3.680 1.00 92.19 269 ASP A O 1
ATOM 2156 N N . ALA A 1 270 ? 19.819 7.112 5.704 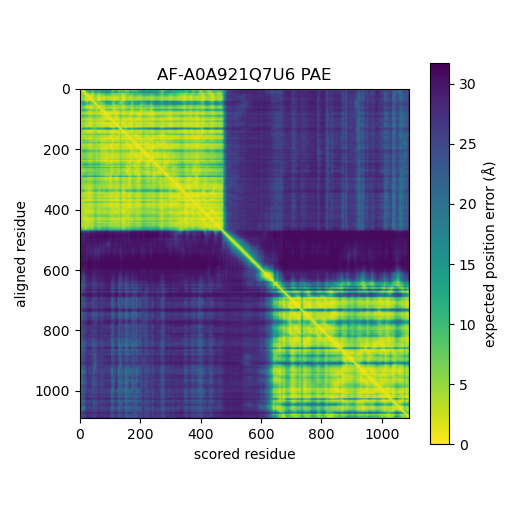1.00 91.69 270 ALA A N 1
ATOM 2157 C CA . ALA A 1 270 ? 19.532 5.704 5.428 1.00 91.69 270 ALA A CA 1
ATOM 2158 C C . ALA A 1 270 ? 18.042 5.467 5.107 1.00 91.69 270 ALA A C 1
ATOM 2160 O O . ALA A 1 270 ? 17.141 5.745 5.907 1.00 91.69 270 ALA A O 1
ATOM 2161 N N . ALA A 1 271 ? 17.780 4.908 3.922 1.00 90.38 271 ALA A N 1
ATOM 2162 C CA . ALA A 1 271 ? 16.424 4.755 3.391 1.00 90.38 271 ALA A CA 1
ATOM 2163 C C . ALA A 1 271 ? 16.152 3.444 2.625 1.00 90.38 271 ALA A C 1
ATOM 2165 O O . ALA A 1 271 ? 15.001 3.014 2.561 1.00 90.38 271 ALA A O 1
ATOM 2166 N N . TRP A 1 272 ? 17.163 2.764 2.067 1.00 90.62 272 TRP A N 1
ATOM 2167 C CA . TRP A 1 272 ? 16.936 1.517 1.324 1.00 90.62 272 TRP A CA 1
ATOM 2168 C C . TRP A 1 272 ? 16.573 0.354 2.257 1.00 90.62 272 TRP A C 1
ATOM 2170 O O . TRP A 1 272 ? 17.368 -0.039 3.104 1.00 90.62 272 TRP A O 1
ATOM 2180 N N . ASN A 1 273 ? 15.362 -0.193 2.103 1.00 86.06 273 ASN A N 1
ATOM 2181 C CA . ASN A 1 273 ? 14.801 -1.275 2.928 1.00 86.06 273 ASN A CA 1
ATOM 2182 C C . ASN A 1 273 ? 14.745 -0.986 4.454 1.00 86.06 273 ASN A C 1
ATOM 2184 O O . ASN A 1 273 ? 14.477 -1.884 5.256 1.00 86.06 273 ASN A O 1
ATOM 2188 N N . VAL A 1 274 ? 14.940 0.266 4.881 1.00 90.44 274 VAL A N 1
ATOM 2189 C CA . VAL A 1 274 ? 14.923 0.665 6.299 1.00 90.44 274 VAL A CA 1
ATOM 2190 C C . VAL A 1 274 ? 13.473 0.774 6.798 1.00 90.44 274 VAL A C 1
ATOM 2192 O O . VAL A 1 274 ? 12.677 1.459 6.155 1.00 90.44 274 VAL A O 1
ATOM 2195 N N . PRO A 1 275 ? 13.081 0.146 7.923 1.00 89.69 275 PRO A N 1
ATOM 2196 C CA . PRO A 1 275 ? 11.764 0.358 8.529 1.00 89.69 275 PRO A CA 1
ATOM 2197 C C . PRO A 1 275 ? 11.543 1.816 8.967 1.00 89.69 275 PRO A C 1
ATOM 2199 O O . PRO A 1 275 ? 12.452 2.473 9.474 1.00 89.69 275 PRO A O 1
ATOM 2202 N N . MET A 1 276 ? 10.321 2.329 8.822 1.00 89.44 276 MET A N 1
ATOM 2203 C CA . MET A 1 276 ? 9.939 3.603 9.434 1.00 89.44 276 MET A CA 1
ATOM 2204 C C . MET A 1 276 ? 9.871 3.453 10.963 1.00 89.44 276 MET A C 1
ATOM 2206 O O . MET A 1 276 ? 9.291 2.490 11.468 1.00 89.44 276 MET A O 1
ATOM 2210 N N . LYS A 1 277 ? 10.402 4.434 11.700 1.00 87.62 277 LYS A N 1
ATOM 2211 C CA . LYS A 1 277 ? 10.297 4.537 13.165 1.00 87.62 277 LYS A CA 1
ATOM 2212 C C . LYS A 1 277 ? 9.317 5.658 13.526 1.00 87.62 277 LYS A C 1
ATOM 2214 O O . LYS A 1 277 ? 9.302 6.695 12.869 1.00 87.62 277 LYS A O 1
ATOM 2219 N N . ALA A 1 278 ? 8.515 5.478 14.576 1.00 91.06 278 ALA A N 1
ATOM 2220 C CA . ALA A 1 278 ? 7.579 6.498 15.068 1.00 91.06 278 ALA A CA 1
ATOM 2221 C C . ALA A 1 278 ? 8.283 7.529 15.979 1.00 91.06 278 ALA A C 1
ATOM 2223 O O . ALA A 1 278 ? 7.891 7.737 17.125 1.00 91.06 278 ALA A O 1
ATOM 2224 N N . CYS A 1 279 ? 9.353 8.148 15.473 1.00 91.62 279 CYS A N 1
ATOM 2225 C CA . CYS A 1 279 ? 10.159 9.148 16.171 1.00 91.62 279 CYS A CA 1
ATOM 2226 C C . CYS A 1 279 ? 10.441 10.368 15.274 1.00 91.62 279 CYS A C 1
ATOM 2228 O O . CYS A 1 279 ? 10.319 10.289 14.051 1.00 91.62 279 CYS A O 1
ATOM 2230 N N . GLN A 1 280 ? 10.802 11.505 15.872 1.00 92.00 280 GLN A N 1
ATOM 2231 C CA . GLN A 1 280 ? 11.190 12.727 15.163 1.00 92.00 280 GLN A CA 1
ATOM 2232 C C . GLN A 1 280 ? 12.716 12.885 15.144 1.00 92.00 280 GLN A C 1
ATOM 2234 O O . GLN A 1 280 ? 13.360 12.940 16.191 1.00 92.00 280 GLN A O 1
ATOM 2239 N N . THR A 1 281 ? 13.303 13.001 13.953 1.00 91.81 281 THR A N 1
ATOM 2240 C CA . THR A 1 281 ? 14.745 13.220 13.791 1.00 91.81 281 THR A CA 1
ATOM 2241 C C . THR A 1 281 ? 15.130 14.669 14.143 1.00 91.81 281 THR A C 1
ATOM 2243 O O . THR A 1 281 ? 14.572 15.599 13.550 1.00 91.81 281 THR A O 1
ATOM 2246 N N . PRO A 1 282 ? 16.101 14.912 15.045 1.00 91.38 282 PRO A N 1
ATOM 2247 C CA . PRO A 1 282 ? 16.670 16.245 15.244 1.00 91.38 282 PRO A CA 1
ATOM 2248 C C . PRO A 1 282 ? 17.556 16.662 14.057 1.00 91.38 282 PRO A C 1
ATOM 2250 O O . PRO A 1 282 ? 18.170 15.833 13.388 1.00 91.38 282 PRO A O 1
ATOM 2253 N N . TYR A 1 283 ? 17.691 17.963 13.801 1.00 91.19 283 TYR A N 1
ATOM 2254 C CA . TYR A 1 283 ? 18.700 18.461 12.862 1.00 91.19 283 TYR A CA 1
ATOM 2255 C C . TYR A 1 283 ? 20.106 18.340 13.464 1.00 91.19 283 TYR A C 1
ATOM 2257 O O . TYR A 1 283 ? 20.285 18.577 14.660 1.00 91.19 283 TYR A O 1
ATOM 2265 N N . SER A 1 284 ? 21.119 18.073 12.635 1.00 89.38 284 SER A N 1
ATOM 2266 C CA . SER A 1 284 ? 22.519 18.204 13.056 1.00 89.38 284 SER A CA 1
ATOM 2267 C C . SER A 1 284 ? 22.850 19.658 13.426 1.00 89.38 284 SER A C 1
ATOM 2269 O O . SER A 1 284 ? 22.205 20.595 12.944 1.00 89.38 284 SER A O 1
ATOM 2271 N N . GLU A 1 285 ? 23.864 19.862 14.273 1.00 88.25 285 GLU A N 1
ATOM 2272 C CA . GLU A 1 285 ? 24.268 21.187 14.779 1.00 88.25 285 GLU A CA 1
ATOM 2273 C C . GLU A 1 285 ? 24.436 22.215 13.647 1.00 88.25 285 GLU A C 1
ATOM 2275 O O . GLU A 1 285 ? 23.875 23.312 13.693 1.00 88.25 285 GLU A O 1
ATOM 2280 N N . ARG A 1 286 ? 25.122 21.797 12.578 1.00 87.81 286 ARG A N 1
ATOM 2281 C CA . ARG A 1 286 ? 25.296 22.523 11.317 1.00 87.81 286 ARG A CA 1
ATOM 2282 C C . ARG A 1 286 ? 23.976 23.046 10.746 1.00 87.81 286 ARG A C 1
ATOM 2284 O O . ARG A 1 286 ? 23.813 24.249 10.562 1.00 87.81 286 ARG A O 1
ATOM 2291 N N . VAL A 1 287 ? 23.030 22.145 10.493 1.00 88.88 287 VAL A N 1
ATOM 2292 C CA . VAL A 1 287 ? 21.739 22.444 9.850 1.00 88.88 287 VAL A CA 1
ATOM 2293 C C . VAL A 1 287 ? 20.879 23.327 10.757 1.00 88.88 287 VAL A C 1
ATOM 2295 O O . VAL A 1 287 ? 20.226 24.262 10.294 1.00 88.88 287 VAL A O 1
ATOM 2298 N N . ASN A 1 288 ? 20.934 23.076 12.067 1.00 90.50 288 ASN A N 1
ATOM 2299 C CA . ASN A 1 288 ? 20.299 23.892 13.097 1.00 90.50 288 ASN A CA 1
ATOM 2300 C C . ASN A 1 288 ? 20.864 25.329 13.137 1.00 90.50 288 ASN A C 1
ATOM 2302 O O . ASN A 1 288 ? 20.102 26.285 13.279 1.00 90.50 288 ASN A O 1
ATOM 2306 N N . LYS A 1 289 ? 22.181 25.500 12.957 1.00 89.00 289 LYS A N 1
ATOM 2307 C CA . LYS A 1 289 ? 22.850 26.807 12.846 1.00 89.00 289 LYS A CA 1
ATOM 2308 C C . LYS A 1 289 ? 22.522 27.514 11.525 1.00 89.00 289 LYS A C 1
ATOM 2310 O O . LYS A 1 289 ? 22.290 28.721 11.532 1.00 89.00 289 LYS A O 1
ATOM 2315 N N . ALA A 1 290 ? 22.451 26.764 10.424 1.00 87.81 290 ALA A N 1
ATOM 2316 C CA . ALA A 1 290 ? 22.160 27.265 9.080 1.00 87.81 290 ALA A CA 1
ATOM 2317 C C . ALA A 1 290 ? 20.678 27.602 8.831 1.00 87.81 290 ALA A C 1
ATOM 2319 O O . ALA A 1 290 ? 20.366 28.298 7.869 1.00 87.81 290 ALA A O 1
ATOM 2320 N N . LYS A 1 291 ? 19.746 27.123 9.668 1.00 87.12 291 LYS A N 1
ATOM 2321 C CA . LYS A 1 291 ? 18.304 27.453 9.607 1.00 87.12 291 LYS A CA 1
ATOM 2322 C C . LYS A 1 291 ? 17.648 27.178 8.241 1.00 87.12 291 LYS A C 1
ATOM 2324 O O . LYS A 1 291 ? 16.658 27.813 7.891 1.00 87.12 291 LYS A O 1
ATOM 2329 N N . GLY A 1 292 ? 18.208 26.256 7.457 1.00 76.81 292 GLY A N 1
ATOM 2330 C CA . GLY A 1 292 ? 17.773 25.948 6.090 1.00 76.81 292 GLY A CA 1
ATOM 2331 C C . GLY A 1 292 ? 18.310 26.872 4.984 1.00 76.81 292 GLY A C 1
ATOM 2332 O O . GLY A 1 292 ? 18.144 26.529 3.817 1.00 76.81 292 GLY A O 1
ATOM 2333 N N . SER A 1 293 ? 19.010 27.974 5.287 1.00 78.25 293 SER A N 1
ATOM 2334 C CA . SER A 1 293 ? 19.572 28.894 4.273 1.00 78.25 293 SER A CA 1
ATOM 2335 C C . SER A 1 293 ? 20.910 28.420 3.683 1.00 78.25 293 SER A C 1
ATOM 2337 O O . SER A 1 293 ? 21.752 29.230 3.304 1.00 78.25 293 SER A O 1
ATOM 2339 N N . GLU A 1 294 ? 21.149 27.108 3.679 1.00 82.12 294 GLU A N 1
ATOM 2340 C CA . GLU A 1 294 ? 22.448 26.506 3.355 1.00 82.12 294 GLU A CA 1
ATOM 2341 C C . GLU A 1 294 ? 22.602 26.177 1.861 1.00 82.12 294 GLU A C 1
ATOM 2343 O O . GLU A 1 294 ? 23.716 26.007 1.372 1.00 82.12 294 GLU A O 1
ATOM 2348 N N . LEU A 1 295 ? 21.490 26.116 1.121 1.00 91.06 295 LEU A N 1
ATOM 2349 C CA . LEU A 1 295 ? 21.482 25.953 -0.330 1.00 91.06 295 LEU A CA 1
ATOM 2350 C C . LEU A 1 295 ? 21.244 27.285 -1.033 1.00 91.06 295 LEU A C 1
ATOM 2352 O O . LEU A 1 295 ? 20.379 28.066 -0.640 1.00 91.06 295 LEU A O 1
ATOM 2356 N N . LEU A 1 296 ? 21.956 27.492 -2.141 1.00 94.81 296 LEU A N 1
ATOM 2357 C CA . LEU A 1 296 ? 21.610 28.539 -3.097 1.00 94.81 296 LEU A CA 1
ATOM 2358 C C . LEU A 1 296 ? 20.236 28.243 -3.740 1.00 94.81 296 LEU A C 1
ATOM 2360 O O . LEU A 1 296 ? 19.834 27.077 -3.827 1.00 94.81 296 LEU A O 1
ATOM 2364 N N . PRO A 1 297 ? 19.527 29.255 -4.262 1.00 95.19 297 PRO A N 1
ATOM 2365 C CA . PRO A 1 297 ? 18.329 29.027 -5.062 1.00 95.19 297 PRO A CA 1
ATOM 2366 C C . PRO A 1 297 ? 18.592 28.200 -6.332 1.00 95.19 297 PRO A C 1
ATOM 2368 O O . PRO A 1 297 ? 19.725 28.025 -6.800 1.00 95.19 297 PRO A O 1
ATOM 2371 N N . TRP A 1 298 ? 17.516 27.695 -6.931 1.00 95.56 298 TRP A N 1
ATOM 2372 C CA . TRP A 1 298 ? 17.527 27.250 -8.321 1.00 95.56 298 TRP A CA 1
ATOM 2373 C C . TRP A 1 298 ? 17.593 28.467 -9.268 1.00 95.56 298 TRP A C 1
ATOM 2375 O O . TRP A 1 298 ? 16.817 29.403 -9.077 1.00 95.56 298 TRP A O 1
ATOM 2385 N N . PRO A 1 299 ? 18.441 28.464 -10.318 1.00 95.50 299 PRO A N 1
ATOM 2386 C CA . PRO A 1 299 ? 19.224 27.339 -10.829 1.00 95.50 299 PRO A CA 1
ATOM 2387 C C . PRO A 1 299 ? 20.718 27.350 -10.444 1.00 95.50 299 PRO A C 1
ATOM 2389 O O . PRO A 1 299 ? 21.500 26.633 -11.077 1.00 95.50 299 PRO A O 1
ATOM 2392 N N . GLN A 1 300 ? 21.136 28.160 -9.466 1.00 96.19 300 GLN A N 1
ATOM 2393 C CA . GLN A 1 300 ? 22.532 28.291 -9.024 1.00 96.19 300 GLN A CA 1
ATOM 2394 C C . GLN A 1 300 ? 23.038 27.013 -8.333 1.00 96.19 300 GLN A C 1
ATOM 2396 O O . GLN A 1 300 ? 24.145 26.555 -8.624 1.00 96.19 300 GLN A O 1
ATOM 2401 N N . ARG A 1 301 ? 22.213 26.381 -7.482 1.00 95.62 301 ARG A N 1
ATOM 2402 C CA . ARG A 1 301 ? 22.589 25.155 -6.744 1.00 95.62 301 ARG A CA 1
ATOM 2403 C C . ARG A 1 301 ? 22.903 23.931 -7.612 1.00 95.62 301 ARG A C 1
ATOM 2405 O O . ARG A 1 301 ? 23.478 22.976 -7.111 1.00 95.62 301 ARG A O 1
ATOM 2412 N N . LEU A 1 302 ? 22.586 23.951 -8.910 1.00 96.62 302 LEU A N 1
ATOM 2413 C CA . LEU A 1 302 ? 22.838 22.813 -9.801 1.00 96.62 302 LEU A CA 1
ATOM 2414 C C . LEU A 1 302 ? 24.332 22.507 -9.998 1.00 96.62 302 LEU A C 1
ATOM 2416 O O . LEU A 1 302 ? 24.692 21.348 -10.205 1.00 96.62 302 LEU A O 1
ATOM 2420 N N . THR A 1 303 ? 25.187 23.533 -9.977 1.00 95.56 303 THR A N 1
ATOM 2421 C CA . THR A 1 303 ? 26.633 23.423 -10.262 1.00 95.56 303 THR A CA 1
ATOM 2422 C C . THR A 1 303 ? 27.523 24.025 -9.175 1.00 95.56 303 THR A C 1
ATOM 2424 O O . THR A 1 303 ? 28.737 23.876 -9.253 1.00 95.56 303 THR A O 1
ATOM 2427 N N . ALA A 1 304 ? 26.953 24.679 -8.160 1.00 95.50 304 ALA A N 1
ATOM 2428 C CA . ALA A 1 304 ? 27.688 25.049 -6.954 1.00 95.50 304 ALA A CA 1
ATOM 2429 C C . ALA A 1 304 ? 27.927 23.803 -6.069 1.00 95.50 304 ALA A C 1
ATOM 2431 O O . ALA A 1 304 ? 27.003 22.996 -5.946 1.00 95.50 304 ALA A O 1
ATOM 2432 N N . PRO A 1 305 ? 29.109 23.630 -5.442 1.00 95.25 305 PRO A N 1
ATOM 2433 C CA . PRO A 1 305 ? 29.361 22.532 -4.505 1.00 95.25 305 PRO A CA 1
ATOM 2434 C C . PRO A 1 305 ? 28.377 22.569 -3.318 1.00 95.25 305 PRO A C 1
ATOM 2436 O O . PRO A 1 305 ? 28.362 23.565 -2.589 1.00 95.25 305 PRO A O 1
ATOM 2439 N N . PRO A 1 306 ? 27.530 21.540 -3.108 1.00 94.19 306 PRO A N 1
ATOM 2440 C CA . PRO A 1 306 ? 26.517 21.591 -2.061 1.00 94.19 306 PRO A CA 1
ATOM 2441 C C . PRO A 1 306 ? 27.101 21.361 -0.653 1.00 94.19 306 PRO A C 1
ATOM 2443 O O . PRO A 1 306 ? 28.114 20.670 -0.502 1.00 94.19 306 PRO A O 1
ATOM 2446 N N . PRO A 1 307 ? 26.432 21.863 0.405 1.00 89.94 307 PRO A N 1
ATOM 2447 C CA . PRO A 1 307 ? 26.848 21.704 1.798 1.00 89.94 307 PRO A CA 1
ATOM 2448 C C . PRO A 1 307 ? 27.205 20.263 2.178 1.00 89.94 307 PRO A C 1
ATOM 2450 O O . PRO A 1 307 ? 28.214 20.035 2.854 1.00 89.94 307 PRO A O 1
ATOM 2453 N N . CYS A 1 308 ? 26.405 19.290 1.734 1.00 90.62 308 CYS A N 1
ATOM 2454 C CA . CYS A 1 308 ? 26.515 17.891 2.135 1.00 90.62 308 CYS A CA 1
ATOM 2455 C C . CYS A 1 308 ? 27.829 17.200 1.726 1.00 90.62 308 CYS A C 1
ATOM 2457 O O . CYS A 1 308 ? 28.140 16.164 2.303 1.00 90.62 308 CYS A O 1
ATOM 2459 N N . LEU A 1 309 ? 28.628 17.748 0.795 1.00 93.25 309 LEU A N 1
ATOM 2460 C CA . LEU A 1 309 ? 29.895 17.128 0.369 1.00 93.25 309 LEU A CA 1
ATOM 2461 C C . LEU A 1 309 ? 30.847 16.866 1.550 1.00 93.25 309 LEU A C 1
ATOM 2463 O O . LEU A 1 309 ? 31.424 15.784 1.644 1.00 93.25 309 LEU A O 1
ATOM 2467 N N . LYS A 1 310 ? 30.931 17.807 2.505 1.00 89.00 310 LYS A N 1
ATOM 2468 C CA . LYS A 1 310 ? 31.767 17.668 3.712 1.00 89.00 310 LYS A CA 1
ATOM 2469 C C . LYS A 1 310 ? 31.295 16.545 4.651 1.00 89.00 310 LYS A C 1
ATOM 2471 O O . LYS A 1 310 ? 32.117 15.963 5.344 1.00 89.00 310 LYS A O 1
ATOM 2476 N N . GLU A 1 311 ? 29.999 16.224 4.659 1.00 86.94 311 GLU A N 1
ATOM 2477 C CA . GLU A 1 311 ? 29.441 15.093 5.425 1.00 86.94 311 GLU A CA 1
ATOM 2478 C C . GLU A 1 311 ? 29.737 13.738 4.757 1.00 86.94 311 GLU A C 1
ATOM 2480 O O . GLU A 1 311 ? 29.634 12.707 5.409 1.00 86.94 311 GLU A O 1
ATOM 2485 N N . LEU A 1 312 ? 30.121 13.738 3.475 1.00 88.88 312 LEU A N 1
ATOM 2486 C CA . LEU A 1 312 ? 30.446 12.547 2.681 1.00 88.88 312 LEU A CA 1
ATOM 2487 C C . LEU A 1 312 ? 31.958 12.387 2.420 1.00 88.88 312 LEU A C 1
ATOM 2489 O O . LEU A 1 312 ? 32.353 11.512 1.656 1.00 88.88 312 LEU A O 1
ATOM 2493 N N . GLY A 1 313 ? 32.805 13.254 2.990 1.00 92.50 313 GLY A N 1
ATOM 2494 C CA . GLY A 1 313 ? 34.256 13.259 2.746 1.00 92.50 313 GLY A CA 1
ATOM 2495 C C . GLY A 1 313 ? 34.684 13.722 1.343 1.00 92.50 313 GLY A C 1
ATOM 2496 O O . GLY A 1 313 ? 35.844 13.559 0.977 1.00 92.50 313 GLY A O 1
ATOM 2497 N N . ILE A 1 314 ? 33.779 14.303 0.549 1.00 94.00 314 ILE A N 1
ATOM 2498 C CA . ILE A 1 314 ? 34.036 14.690 -0.848 1.00 94.00 314 ILE A CA 1
ATOM 2499 C C . ILE A 1 314 ? 34.536 16.140 -0.908 1.00 94.00 314 ILE A C 1
ATOM 2501 O O . ILE A 1 314 ? 33.942 17.034 -0.303 1.00 94.00 314 ILE A O 1
ATOM 2505 N N . SER A 1 315 ? 35.603 16.402 -1.671 1.00 95.31 315 SER A N 1
ATOM 2506 C CA . SER A 1 315 ? 36.108 17.767 -1.865 1.00 95.31 315 SER A CA 1
ATOM 2507 C C . SER A 1 315 ? 35.309 18.554 -2.916 1.00 95.31 315 SER A C 1
ATOM 2509 O O . SER A 1 315 ? 34.762 17.998 -3.874 1.00 95.31 315 SER A O 1
ATOM 2511 N N . SER A 1 316 ? 35.297 19.885 -2.786 1.00 94.56 316 SER A N 1
ATOM 2512 C CA . SER A 1 316 ? 34.732 20.790 -3.800 1.00 94.56 316 SER A CA 1
ATOM 2513 C C . SER A 1 316 ? 35.423 20.665 -5.165 1.00 94.56 316 SER A C 1
ATOM 2515 O O . SER A 1 316 ? 34.789 20.923 -6.191 1.00 94.56 316 SER A O 1
ATOM 2517 N N . ASN A 1 317 ? 36.693 20.243 -5.190 1.00 95.00 317 ASN A N 1
ATOM 2518 C CA . ASN A 1 317 ? 37.450 20.028 -6.422 1.00 95.00 317 ASN A CA 1
ATOM 2519 C C . ASN A 1 317 ? 36.916 18.794 -7.154 1.00 95.00 317 ASN A C 1
ATOM 2521 O O . ASN A 1 317 ? 36.509 18.918 -8.304 1.00 95.00 317 ASN A O 1
ATOM 2525 N N . ASN A 1 318 ? 36.753 17.657 -6.466 1.00 95.00 318 ASN A N 1
ATOM 2526 C CA . ASN A 1 318 ? 36.224 16.433 -7.084 1.00 95.00 318 ASN A CA 1
ATOM 2527 C C . ASN A 1 318 ? 34.784 16.593 -7.593 1.00 95.00 318 ASN A C 1
ATOM 2529 O O . ASN A 1 318 ? 34.421 16.050 -8.634 1.00 95.00 318 ASN A O 1
ATOM 2533 N N . PHE A 1 319 ? 33.964 17.394 -6.908 1.00 96.56 319 PHE A N 1
ATOM 2534 C CA . PHE A 1 319 ? 32.641 17.770 -7.411 1.00 96.56 319 PHE A CA 1
ATOM 2535 C C . PHE A 1 319 ? 32.713 18.635 -8.684 1.00 96.56 319 PHE A C 1
ATOM 2537 O O . PHE A 1 319 ? 31.889 18.494 -9.588 1.00 96.56 319 PHE A O 1
ATOM 2544 N N . SER A 1 320 ? 33.697 19.531 -8.772 1.00 96.44 320 SER A N 1
ATOM 2545 C CA . SER A 1 320 ? 33.918 20.386 -9.946 1.00 96.44 320 SER A CA 1
ATOM 2546 C C . SER A 1 320 ? 34.499 19.598 -11.129 1.00 96.44 320 SER A C 1
ATOM 2548 O O . SER A 1 320 ? 34.105 19.829 -12.272 1.00 96.44 320 SER A O 1
ATOM 2550 N N . GLU A 1 321 ? 35.356 18.615 -10.850 1.00 96.00 321 GLU A N 1
ATOM 2551 C CA . GLU A 1 321 ? 35.888 17.637 -11.804 1.00 96.00 321 GLU A CA 1
ATOM 2552 C C . GLU A 1 321 ? 34.772 16.754 -12.385 1.00 96.00 321 GLU A C 1
ATOM 2554 O O . GLU A 1 321 ? 34.642 16.694 -13.606 1.00 96.00 321 GLU A O 1
ATOM 2559 N N . ASP A 1 322 ? 33.909 16.147 -11.552 1.00 95.06 322 ASP A N 1
ATOM 2560 C CA . ASP A 1 322 ? 32.731 15.373 -12.002 1.00 95.06 322 ASP A CA 1
ATOM 2561 C C . ASP A 1 322 ? 31.859 16.212 -12.955 1.00 95.06 322 ASP A C 1
ATOM 2563 O O . ASP A 1 322 ? 31.506 15.760 -14.046 1.00 95.06 322 ASP A O 1
ATOM 2567 N N . ASN A 1 323 ? 31.612 17.483 -12.618 1.00 95.62 323 ASN A N 1
ATOM 2568 C CA . ASN A 1 323 ? 30.863 18.405 -13.475 1.00 95.62 323 ASN A CA 1
ATOM 2569 C C . ASN A 1 323 ? 31.541 18.666 -14.830 1.00 95.62 323 ASN A C 1
ATOM 2571 O O . ASN A 1 323 ? 30.868 18.623 -15.861 1.00 95.62 323 ASN A O 1
ATOM 2575 N N . ALA A 1 324 ? 32.851 18.928 -14.855 1.00 96.69 324 ALA A N 1
ATOM 2576 C CA . ALA A 1 324 ? 33.593 19.171 -16.094 1.00 96.69 324 ALA A CA 1
ATOM 2577 C C . ALA A 1 324 ? 33.662 17.911 -16.980 1.00 96.69 324 ALA A C 1
ATOM 2579 O O . ALA A 1 324 ? 33.432 17.975 -18.193 1.00 96.69 324 ALA A O 1
ATOM 2580 N N . ILE A 1 325 ? 33.907 16.754 -16.360 1.00 95.88 325 ILE A N 1
ATOM 2581 C CA . ILE A 1 325 ? 33.963 15.441 -17.009 1.00 95.88 325 ILE A CA 1
ATOM 2582 C C . ILE A 1 325 ? 32.612 15.100 -17.646 1.00 95.88 325 ILE A C 1
ATOM 2584 O O . ILE A 1 325 ? 32.563 14.755 -18.830 1.00 95.88 325 ILE A O 1
ATOM 2588 N N . TRP A 1 326 ? 31.504 15.230 -16.909 1.00 96.19 326 TRP A N 1
ATOM 2589 C CA . TRP A 1 326 ? 30.175 14.952 -17.456 1.00 96.19 326 TRP A CA 1
ATOM 2590 C C . TRP A 1 326 ? 29.737 15.960 -18.511 1.00 96.19 326 TRP A C 1
ATOM 2592 O O . TRP A 1 326 ? 29.109 15.551 -19.489 1.00 96.19 326 TRP A O 1
ATOM 2602 N N . HIS A 1 327 ? 30.125 17.233 -18.391 1.00 96.12 327 HIS A N 1
ATOM 2603 C CA . HIS A 1 327 ? 29.831 18.228 -19.418 1.00 96.12 327 HIS A CA 1
ATOM 2604 C C . HIS A 1 327 ? 30.464 17.841 -20.763 1.00 96.12 327 HIS A C 1
ATOM 2606 O O . HIS A 1 327 ? 29.777 17.810 -21.786 1.00 96.12 327 HIS A O 1
ATOM 2612 N N . SER A 1 328 ? 31.742 17.450 -20.743 1.00 96.19 328 SER A N 1
ATOM 2613 C CA . SER A 1 328 ? 32.463 16.960 -21.924 1.00 96.19 328 SER A CA 1
ATOM 2614 C C . SER A 1 328 ? 31.849 15.668 -22.488 1.00 96.19 328 SER A C 1
ATOM 2616 O O . SER A 1 328 ? 31.536 15.596 -23.679 1.00 96.19 328 SER A O 1
ATOM 2618 N N . ARG A 1 329 ? 31.570 14.669 -21.635 1.00 94.94 329 ARG A N 1
ATOM 2619 C CA . ARG A 1 329 ? 30.958 13.388 -22.047 1.00 94.94 329 ARG A CA 1
ATOM 2620 C C . ARG A 1 329 ? 29.573 13.560 -22.671 1.00 94.94 329 ARG A C 1
ATOM 2622 O O . ARG A 1 329 ? 29.290 12.948 -23.694 1.00 94.94 329 ARG A O 1
ATOM 2629 N N . VAL A 1 330 ? 28.715 14.410 -22.105 1.00 94.88 330 VAL A N 1
ATOM 2630 C CA . VAL A 1 330 ? 27.371 14.667 -22.652 1.00 94.88 330 VAL A CA 1
ATOM 2631 C C . VAL A 1 330 ? 27.443 15.404 -23.994 1.00 94.88 330 VAL A C 1
ATOM 2633 O O . VAL A 1 330 ? 26.645 15.112 -24.886 1.00 94.88 330 VAL A O 1
ATOM 2636 N N . ILE A 1 331 ? 28.424 16.295 -24.194 1.00 93.62 331 ILE A N 1
ATOM 2637 C CA . ILE A 1 331 ? 28.695 16.896 -25.511 1.00 93.62 331 ILE A CA 1
ATOM 2638 C C . ILE A 1 331 ? 29.129 15.824 -26.522 1.00 93.62 331 ILE A C 1
ATOM 2640 O O . ILE A 1 331 ? 28.613 15.818 -27.639 1.00 93.62 331 ILE A O 1
ATOM 2644 N N . GLN A 1 332 ? 30.013 14.897 -26.134 1.00 91.75 332 GLN A N 1
ATOM 2645 C CA . GLN A 1 332 ? 30.414 13.767 -26.981 1.00 91.75 332 GLN A CA 1
ATOM 2646 C C . GLN A 1 332 ? 29.202 12.897 -27.344 1.00 91.75 332 GLN A C 1
ATOM 2648 O O . GLN A 1 332 ? 28.885 12.778 -28.524 1.00 91.75 332 GLN A O 1
ATOM 2653 N N . TYR A 1 333 ? 28.454 12.375 -26.367 1.00 91.75 333 TYR A N 1
ATOM 2654 C CA . TYR A 1 333 ? 27.276 11.527 -26.607 1.00 91.75 333 TYR A CA 1
ATOM 2655 C C . TYR A 1 333 ? 26.269 12.171 -27.584 1.00 91.75 333 TYR A C 1
ATOM 2657 O O . TYR A 1 333 ? 25.830 11.526 -28.536 1.00 91.75 333 TYR A O 1
ATOM 2665 N N . TRP A 1 334 ? 25.956 13.465 -27.423 1.00 89.88 334 TRP A N 1
ATOM 2666 C CA . TRP A 1 334 ? 25.071 14.190 -28.352 1.00 89.88 334 TRP A CA 1
ATOM 2667 C C . TRP A 1 334 ? 25.699 14.508 -29.717 1.00 89.88 334 TRP A C 1
ATOM 2669 O O . TRP A 1 334 ? 24.957 14.806 -30.651 1.00 89.88 334 TRP A O 1
ATOM 2679 N N . LYS A 1 335 ? 27.031 14.465 -29.854 1.00 90.31 335 LYS A N 1
ATOM 2680 C CA . LYS A 1 335 ? 27.732 14.562 -31.142 1.00 90.31 335 LYS A CA 1
ATOM 2681 C C . LYS A 1 335 ? 27.641 13.245 -31.917 1.00 90.31 335 LYS A C 1
ATOM 2683 O O . LYS A 1 335 ? 27.353 13.300 -33.107 1.00 90.31 335 LYS A O 1
ATOM 2688 N N . HIS A 1 336 ? 27.846 12.096 -31.264 1.00 87.25 336 HIS A N 1
ATOM 2689 C CA . HIS A 1 336 ? 27.758 10.782 -31.923 1.00 87.25 336 HIS A CA 1
ATOM 2690 C C . HIS A 1 336 ? 26.322 10.466 -32.362 1.00 87.25 336 HIS A C 1
ATOM 2692 O O . HIS A 1 336 ? 26.105 10.115 -33.513 1.00 87.25 336 HIS A O 1
ATOM 2698 N N . MET A 1 337 ? 25.325 10.694 -31.500 1.00 88.12 337 MET A N 1
ATOM 2699 C CA . MET A 1 337 ? 23.912 10.443 -31.829 1.00 88.12 337 MET A CA 1
ATOM 2700 C C . MET A 1 337 ? 23.284 11.478 -32.792 1.00 88.12 337 MET A C 1
ATOM 2702 O O . MET A 1 337 ? 22.091 11.399 -33.071 1.00 88.12 337 MET A O 1
ATOM 2706 N N . LYS A 1 338 ? 24.032 12.490 -33.263 1.00 86.88 338 LYS A N 1
ATOM 2707 C CA . LYS A 1 338 ? 23.480 13.705 -33.903 1.00 86.88 338 LYS A CA 1
ATOM 2708 C C . LYS A 1 338 ? 22.667 13.439 -35.181 1.00 86.88 338 LYS A C 1
ATOM 2710 O O . LYS A 1 338 ? 21.777 14.232 -35.480 1.00 86.88 338 LYS A O 1
ATOM 2715 N N . SER A 1 339 ? 22.986 12.392 -35.939 1.00 86.12 339 SER A N 1
ATOM 2716 C CA . SER A 1 339 ? 22.234 11.989 -37.135 1.00 86.12 339 SER A CA 1
ATOM 2717 C C . SER A 1 339 ? 20.874 11.376 -36.783 1.00 86.12 339 SER A C 1
ATOM 2719 O O . SER A 1 339 ? 19.881 11.701 -37.428 1.00 86.12 339 SER A O 1
ATOM 2721 N N . GLU A 1 340 ? 20.815 10.583 -35.711 1.00 83.88 340 GLU A N 1
ATOM 2722 C CA . GLU A 1 340 ? 19.628 9.799 -35.340 1.00 83.88 340 GLU A CA 1
ATOM 2723 C C . GLU A 1 340 ? 18.629 10.593 -34.480 1.00 83.88 340 GLU A C 1
ATOM 2725 O O . GLU A 1 340 ? 17.413 10.399 -34.566 1.00 83.88 340 GLU A O 1
ATOM 2730 N N . ILE A 1 341 ? 19.115 11.526 -33.644 1.00 87.75 341 ILE A N 1
ATOM 2731 C CA . ILE A 1 341 ? 18.272 12.229 -32.664 1.00 87.75 341 ILE A CA 1
ATOM 2732 C C . ILE A 1 341 ? 17.874 13.646 -33.098 1.00 87.75 341 ILE A C 1
ATOM 2734 O O . ILE A 1 341 ? 18.683 14.553 -33.291 1.00 87.75 341 ILE A O 1
ATOM 2738 N N . ARG A 1 342 ? 16.563 13.894 -33.106 1.00 86.69 342 ARG A N 1
ATOM 2739 C CA . ARG A 1 342 ? 15.978 15.247 -33.078 1.00 86.69 342 ARG A CA 1
ATOM 2740 C C . ARG A 1 342 ? 16.045 15.863 -31.677 1.00 86.69 342 ARG A C 1
ATOM 2742 O O . ARG A 1 342 ? 16.094 15.136 -30.684 1.00 86.69 342 ARG A O 1
ATOM 2749 N N . LYS A 1 343 ? 15.905 17.199 -31.592 1.00 84.62 343 LYS A N 1
ATOM 2750 C CA . LYS A 1 343 ? 15.797 17.967 -30.326 1.00 84.62 343 LYS A CA 1
ATOM 2751 C C . LYS A 1 343 ? 14.763 17.372 -29.352 1.00 84.62 343 LYS A C 1
ATOM 2753 O O . LYS A 1 343 ? 14.964 17.425 -28.145 1.00 84.62 343 LYS A O 1
ATOM 2758 N N . ASP A 1 344 ? 13.679 16.819 -29.890 1.00 86.81 344 ASP A N 1
ATOM 2759 C CA . ASP A 1 344 ? 12.503 16.308 -29.184 1.00 86.81 344 ASP A CA 1
ATOM 2760 C C . ASP A 1 344 ? 12.434 14.766 -29.106 1.00 86.81 344 ASP A C 1
ATOM 2762 O O . ASP A 1 344 ? 11.353 14.219 -28.904 1.00 86.81 344 ASP A O 1
ATOM 2766 N N . SER A 1 345 ? 13.555 14.054 -29.296 1.00 89.56 345 SER A N 1
ATOM 2767 C CA . SER A 1 345 ? 13.580 12.574 -29.242 1.00 89.56 345 SER A CA 1
ATOM 2768 C C . SER A 1 345 ? 13.613 11.995 -27.827 1.00 89.56 345 SER A C 1
ATOM 2770 O O . SER A 1 345 ? 13.319 10.820 -27.655 1.00 89.56 345 SER A O 1
ATOM 2772 N N . PHE A 1 346 ? 13.958 12.802 -26.821 1.00 93.19 346 PHE A N 1
ATOM 2773 C CA . PHE A 1 346 ? 14.044 12.372 -25.425 1.00 93.19 346 PHE A CA 1
ATOM 2774 C C . PHE A 1 346 ? 13.221 13.288 -24.525 1.00 93.19 346 PHE A C 1
ATOM 2776 O O . PHE A 1 346 ? 13.246 14.510 -24.690 1.00 93.19 346 PHE A O 1
ATOM 2783 N N . ARG A 1 347 ? 12.560 12.703 -23.524 1.00 94.81 347 ARG A N 1
ATOM 2784 C CA . ARG A 1 347 ? 11.892 13.420 -22.436 1.00 94.81 347 ARG A CA 1
ATOM 2785 C C . ARG A 1 347 ? 12.120 12.749 -21.078 1.00 94.81 347 ARG A C 1
ATOM 2787 O O . ARG A 1 347 ? 12.484 13.445 -20.129 1.00 94.81 347 ARG A O 1
ATOM 2794 N N . ASN A 1 348 ? 11.938 11.434 -21.009 1.00 96.94 348 ASN A N 1
ATOM 2795 C CA . ASN A 1 348 ? 12.158 10.588 -19.840 1.00 96.94 348 ASN A CA 1
ATOM 2796 C C . ASN A 1 348 ? 13.544 9.945 -19.939 1.00 96.94 348 ASN A C 1
ATOM 2798 O O . ASN A 1 348 ? 13.738 9.000 -20.704 1.00 96.94 348 ASN A O 1
ATOM 2802 N N . VAL A 1 349 ? 14.504 10.438 -19.160 1.00 98.19 349 VAL A N 1
ATOM 2803 C CA . VAL A 1 349 ? 15.861 9.878 -19.089 1.00 98.19 349 VAL A CA 1
ATOM 2804 C C . VAL A 1 349 ? 16.043 9.169 -17.748 1.00 98.19 349 VAL A C 1
ATOM 2806 O O . VAL A 1 349 ? 15.581 9.665 -16.721 1.00 98.19 349 VAL A O 1
ATOM 2809 N N . MET A 1 350 ? 16.726 8.028 -17.730 1.00 98.50 350 MET A N 1
ATOM 2810 C CA . MET A 1 350 ? 17.217 7.413 -16.495 1.00 98.50 350 MET A CA 1
ATOM 2811 C C . MET A 1 350 ? 18.739 7.368 -16.526 1.00 98.50 350 MET A C 1
ATOM 2813 O O . MET A 1 350 ? 19.332 6.874 -17.483 1.00 98.50 350 MET A O 1
ATOM 2817 N N . ASP A 1 351 ? 19.358 7.869 -15.464 1.00 98.44 351 ASP A N 1
ATOM 2818 C CA . ASP A 1 351 ? 20.775 7.667 -15.191 1.00 98.44 351 ASP A CA 1
ATOM 2819 C C . ASP A 1 351 ? 20.881 6.573 -14.132 1.00 98.44 351 ASP A C 1
ATOM 2821 O O . ASP A 1 351 ? 20.461 6.770 -12.993 1.00 98.44 351 ASP A O 1
ATOM 2825 N N . MET A 1 352 ? 21.321 5.382 -14.533 1.00 97.88 352 MET A N 1
ATOM 2826 C CA . MET A 1 352 ? 21.177 4.163 -13.736 1.00 97.88 352 MET A CA 1
ATOM 2827 C C . MET A 1 352 ? 22.245 4.035 -12.636 1.00 97.88 352 MET A C 1
ATOM 2829 O O . MET A 1 352 ? 22.023 3.314 -11.667 1.00 97.88 352 MET A O 1
ATOM 2833 N N . SER A 1 353 ? 23.372 4.745 -12.747 1.00 96.12 353 SER A N 1
ATOM 2834 C CA . SER A 1 353 ? 24.352 4.897 -11.659 1.00 96.12 353 SER A CA 1
ATOM 2835 C C . SER A 1 353 ? 24.890 6.330 -11.654 1.00 96.12 353 SER A C 1
ATOM 2837 O O . SER A 1 353 ? 25.929 6.649 -12.232 1.00 96.12 353 SER A O 1
ATOM 2839 N N . ALA A 1 354 ? 24.109 7.227 -11.047 1.00 95.94 354 ALA A N 1
ATOM 2840 C CA . ALA A 1 354 ? 24.221 8.673 -11.238 1.00 95.94 354 ALA A CA 1
ATOM 2841 C C . ALA A 1 354 ? 25.352 9.363 -10.448 1.00 95.94 354 ALA A C 1
ATOM 2843 O O . ALA A 1 354 ? 25.592 10.557 -10.645 1.00 95.94 354 ALA A O 1
ATOM 2844 N N . ASN A 1 355 ? 26.046 8.655 -9.546 1.00 94.38 355 ASN A N 1
ATOM 2845 C CA . ASN A 1 355 ? 27.123 9.184 -8.694 1.00 94.38 355 ASN A CA 1
ATOM 2846 C C . ASN A 1 355 ? 26.731 10.506 -7.982 1.00 94.38 355 ASN A C 1
ATOM 2848 O O . ASN A 1 355 ? 25.952 10.484 -7.032 1.00 94.38 355 ASN A O 1
ATOM 2852 N N . LEU A 1 356 ? 27.237 11.660 -8.442 1.00 96.38 356 LEU A N 1
ATOM 2853 C CA . LEU A 1 356 ? 26.956 12.997 -7.888 1.00 96.38 356 LEU A CA 1
ATOM 2854 C C . LEU A 1 356 ? 25.933 13.810 -8.715 1.00 96.38 356 LEU A C 1
ATOM 2856 O O . LEU A 1 356 ? 25.717 14.995 -8.445 1.00 96.38 356 LEU A O 1
ATOM 2860 N N . GLY A 1 357 ? 25.309 13.205 -9.731 1.00 97.06 357 GLY A N 1
ATOM 2861 C CA . GLY A 1 357 ? 24.315 13.822 -10.619 1.00 97.06 357 GLY A CA 1
ATOM 2862 C C . GLY A 1 357 ? 24.892 14.675 -11.759 1.00 97.06 357 GLY A C 1
ATOM 2863 O O . GLY A 1 357 ? 24.155 15.454 -12.369 1.00 97.06 357 GLY A O 1
ATOM 2864 N N . GLY A 1 358 ? 26.196 14.580 -12.054 1.00 97.44 358 GLY A N 1
ATOM 2865 C CA . GLY A 1 358 ? 26.865 15.416 -13.061 1.00 97.44 358 GLY A CA 1
ATOM 2866 C C . GLY A 1 358 ? 26.352 15.222 -14.496 1.00 97.44 358 GLY A C 1
ATOM 2867 O O . GLY A 1 358 ? 26.231 16.201 -15.241 1.00 97.44 358 GLY A O 1
ATOM 2868 N N . PHE A 1 359 ? 25.960 13.999 -14.873 1.00 97.81 359 PHE A N 1
ATOM 2869 C CA . PHE A 1 359 ? 25.308 13.706 -16.158 1.00 97.81 359 PHE A CA 1
ATOM 2870 C C . PHE A 1 359 ? 23.985 14.476 -16.291 1.00 97.81 359 PHE A C 1
ATOM 2872 O O . PHE A 1 359 ? 23.817 15.269 -17.220 1.00 97.81 359 PHE A O 1
ATOM 2879 N N . ALA A 1 360 ? 23.084 14.347 -15.313 1.00 97.75 360 ALA A N 1
ATOM 2880 C CA . ALA A 1 360 ? 21.812 15.069 -15.302 1.00 97.75 360 ALA A CA 1
ATOM 2881 C C . ALA A 1 360 ? 21.983 16.597 -15.239 1.00 97.75 360 ALA A C 1
ATOM 2883 O O . ALA A 1 360 ? 21.263 17.330 -15.920 1.00 97.75 360 ALA A O 1
ATOM 2884 N N . ALA A 1 361 ? 22.969 17.099 -14.489 1.00 97.56 361 ALA A N 1
ATOM 2885 C CA . ALA A 1 361 ? 23.290 18.525 -14.462 1.00 97.56 361 ALA A CA 1
ATOM 2886 C C . ALA A 1 361 ? 23.776 19.053 -15.822 1.00 97.56 361 ALA A C 1
ATOM 2888 O O . ALA A 1 361 ? 23.423 20.165 -16.223 1.00 97.56 361 ALA A O 1
ATOM 2889 N N . SER A 1 362 ? 24.515 18.235 -16.574 1.00 97.31 362 SER A N 1
ATOM 2890 C CA . SER A 1 362 ? 24.972 18.558 -17.930 1.00 97.31 362 SER A CA 1
ATOM 2891 C C . SER A 1 362 ? 23.824 18.621 -18.950 1.00 97.31 362 SER A C 1
ATOM 2893 O O . SER A 1 362 ? 23.942 19.300 -19.973 1.00 97.31 362 SER A O 1
ATOM 2895 N N . LEU A 1 363 ? 22.676 18.001 -18.650 1.00 95.50 363 LEU A N 1
ATOM 2896 C CA . LEU A 1 363 ? 21.466 18.028 -19.478 1.00 95.50 363 LEU A CA 1
ATOM 2897 C C . LEU A 1 363 ? 20.567 19.261 -19.259 1.00 95.50 363 LEU A C 1
ATOM 2899 O O . LEU A 1 363 ? 19.563 19.388 -19.954 1.00 95.50 363 LEU A O 1
ATOM 2903 N N . LYS A 1 364 ? 20.939 20.227 -18.399 1.00 91.81 364 LYS A N 1
ATOM 2904 C CA . LYS A 1 364 ? 20.163 21.462 -18.099 1.00 91.81 364 LYS A CA 1
ATOM 2905 C C . LYS A 1 364 ? 19.613 22.208 -19.329 1.00 91.81 364 LYS A C 1
ATOM 2907 O O . LYS A 1 364 ? 18.579 22.858 -19.239 1.00 91.81 364 LYS A O 1
ATOM 2912 N N . LYS A 1 365 ? 20.318 22.164 -20.467 1.00 90.19 365 LYS A N 1
ATOM 2913 C CA . LYS A 1 365 ? 19.937 22.832 -21.732 1.00 90.19 365 LYS A CA 1
ATOM 2914 C C . LYS A 1 365 ? 19.061 21.957 -22.657 1.00 90.19 365 LYS A C 1
ATOM 2916 O O . LYS A 1 365 ? 18.967 22.239 -23.851 1.00 90.19 365 LYS A O 1
ATOM 2921 N N . LYS A 1 366 ? 18.477 20.870 -22.147 1.00 90.69 366 LYS A N 1
ATOM 2922 C CA . LYS A 1 366 ? 17.586 19.943 -22.864 1.00 90.69 366 LYS A CA 1
ATOM 2923 C C . LYS A 1 366 ? 16.228 19.915 -22.160 1.00 90.69 366 LYS A C 1
ATOM 2925 O O . LYS A 1 366 ? 16.172 19.977 -20.937 1.00 90.69 366 LYS A O 1
ATOM 2930 N N . ASP A 1 367 ? 15.148 19.751 -22.917 1.00 91.44 367 ASP A N 1
ATOM 2931 C CA . ASP A 1 367 ? 13.768 19.745 -22.403 1.00 91.44 367 ASP A CA 1
ATOM 2932 C C . ASP A 1 367 ? 13.377 18.397 -21.734 1.00 91.44 367 ASP A C 1
ATOM 2934 O O . ASP A 1 367 ? 12.266 17.892 -21.904 1.00 91.44 367 ASP A O 1
ATOM 2938 N N . VAL A 1 368 ? 14.296 17.799 -20.965 1.00 95.12 368 VAL A N 1
ATOM 2939 C CA . VAL A 1 368 ? 14.192 16.461 -20.345 1.00 95.12 368 VAL A CA 1
ATOM 2940 C C . VAL A 1 368 ? 14.027 16.531 -18.824 1.00 95.12 368 VAL A C 1
ATOM 2942 O O . VAL A 1 368 ? 14.298 17.558 -18.202 1.00 95.12 368 VAL A O 1
ATOM 2945 N N . TRP A 1 369 ? 13.649 15.414 -18.206 1.00 95.88 369 TRP A N 1
ATOM 2946 C CA . TRP A 1 369 ? 13.932 15.150 -16.793 1.00 95.88 369 TRP A CA 1
ATOM 2947 C C . TRP A 1 369 ? 14.730 13.849 -16.660 1.00 95.88 369 TRP A C 1
ATOM 2949 O O . TRP A 1 369 ? 14.686 12.998 -17.550 1.00 95.88 369 TRP A O 1
ATOM 2959 N N . VAL A 1 370 ? 15.476 13.713 -15.560 1.00 98.25 370 VAL A N 1
ATOM 2960 C CA . VAL A 1 370 ? 16.318 12.539 -15.295 1.00 98.25 370 VAL A CA 1
ATOM 2961 C C . VAL A 1 370 ? 15.906 11.895 -13.976 1.00 98.25 370 VAL A C 1
ATOM 2963 O O . VAL A 1 370 ? 15.936 12.559 -12.938 1.00 98.25 370 VAL A O 1
ATOM 2966 N N . MET A 1 371 ? 15.566 10.608 -14.009 1.00 98.06 371 MET A N 1
ATOM 2967 C CA . MET A 1 371 ? 15.561 9.754 -12.824 1.00 98.06 371 MET A CA 1
ATOM 2968 C C . MET A 1 371 ? 17.013 9.382 -12.513 1.00 98.06 371 MET A C 1
ATOM 2970 O O . MET A 1 371 ? 17.603 8.563 -13.214 1.00 98.06 371 MET A O 1
ATOM 2974 N N . ASN A 1 372 ? 17.602 10.019 -11.501 1.00 98.50 372 ASN A N 1
ATOM 2975 C CA . ASN A 1 372 ? 18.970 9.733 -11.069 1.00 98.50 372 ASN A CA 1
ATOM 2976 C C . ASN A 1 372 ? 18.949 8.563 -10.077 1.00 98.50 372 ASN A C 1
ATOM 2978 O O . ASN A 1 372 ? 18.569 8.739 -8.920 1.00 98.50 372 ASN A O 1
ATOM 2982 N N . VAL A 1 373 ? 19.325 7.367 -10.510 1.00 98.06 373 VAL A N 1
ATOM 2983 C CA . VAL A 1 373 ? 19.383 6.193 -9.638 1.00 98.06 373 VAL A CA 1
ATOM 2984 C C . VAL A 1 373 ? 20.764 6.112 -8.997 1.00 98.06 373 VAL A C 1
ATOM 2986 O O . VAL A 1 373 ? 21.785 6.218 -9.675 1.00 98.06 373 VAL A O 1
ATOM 2989 N N . VAL A 1 374 ? 20.795 5.946 -7.676 1.00 97.12 374 VAL A N 1
ATOM 2990 C CA . VAL A 1 374 ? 22.024 5.726 -6.904 1.00 97.12 374 VAL A CA 1
ATOM 2991 C C . VAL A 1 374 ? 21.995 4.295 -6.356 1.00 97.12 374 VAL A C 1
ATOM 2993 O O . VAL A 1 374 ? 20.988 3.913 -5.748 1.00 97.12 374 VAL A O 1
ATOM 2996 N N . PRO A 1 375 ? 23.056 3.492 -6.559 1.00 93.25 375 PRO A N 1
ATOM 2997 C CA . PRO A 1 375 ? 23.166 2.163 -5.966 1.00 93.25 375 PRO A CA 1
ATOM 2998 C C . PRO A 1 375 ? 22.998 2.193 -4.443 1.00 93.25 375 PRO A C 1
ATOM 3000 O O . PRO A 1 375 ? 23.479 3.104 -3.767 1.00 93.25 375 PRO A O 1
ATOM 3003 N N . PHE A 1 376 ? 22.324 1.191 -3.874 1.00 90.38 376 PHE A N 1
ATOM 3004 C CA . PHE A 1 376 ? 22.087 1.118 -2.424 1.00 90.38 376 PHE A CA 1
ATOM 3005 C C . PHE A 1 376 ? 23.376 1.088 -1.581 1.00 90.38 376 PHE A C 1
ATOM 3007 O O . PHE A 1 376 ? 23.389 1.603 -0.462 1.00 90.38 376 PHE A O 1
ATOM 3014 N N . THR A 1 377 ? 24.456 0.565 -2.161 1.00 88.44 377 THR A N 1
ATOM 3015 C CA . THR A 1 377 ? 25.844 0.571 -1.673 1.00 88.44 377 THR A CA 1
ATOM 3016 C C . THR A 1 377 ? 26.413 1.977 -1.454 1.00 88.44 377 THR A C 1
ATOM 3018 O O . THR A 1 377 ? 27.240 2.166 -0.568 1.00 88.44 377 THR A O 1
ATOM 3021 N N . GLU A 1 378 ? 25.948 2.978 -2.208 1.00 89.38 378 GLU A N 1
ATOM 3022 C CA . GLU A 1 378 ? 26.428 4.368 -2.161 1.00 89.38 378 GLU A CA 1
ATOM 3023 C C . GLU A 1 378 ? 25.320 5.371 -1.783 1.00 89.38 378 GLU A C 1
ATOM 3025 O O . GLU A 1 378 ? 25.400 6.560 -2.102 1.00 89.38 378 GLU A O 1
ATOM 3030 N N . SER A 1 379 ? 24.272 4.896 -1.099 1.00 89.94 379 SER A N 1
ATOM 3031 C CA . SER A 1 379 ? 23.017 5.623 -0.826 1.00 89.94 379 SER A CA 1
ATOM 3032 C C . SER A 1 379 ? 23.173 7.090 -0.384 1.00 89.94 379 SER A C 1
ATOM 3034 O O . SER A 1 379 ? 22.422 7.953 -0.850 1.00 89.94 379 SER A O 1
ATOM 3036 N N . GLY A 1 380 ? 24.179 7.407 0.441 1.00 90.06 380 GLY A N 1
ATOM 3037 C CA . GLY A 1 380 ? 24.474 8.769 0.902 1.00 90.06 380 GLY A CA 1
ATOM 3038 C C . GLY A 1 380 ? 24.737 9.789 -0.219 1.00 90.06 380 GLY A C 1
ATOM 3039 O O . GLY A 1 380 ? 24.426 10.970 -0.051 1.00 90.06 380 GLY A O 1
ATOM 3040 N N . LYS A 1 381 ? 25.223 9.364 -1.396 1.00 94.50 381 LYS A N 1
ATOM 3041 C CA . LYS A 1 381 ? 25.465 10.258 -2.546 1.00 94.50 381 LYS A CA 1
ATOM 3042 C C . LYS A 1 381 ? 24.182 10.877 -3.110 1.00 94.50 381 LYS A C 1
ATOM 3044 O O . LYS A 1 381 ? 24.218 12.002 -3.607 1.00 94.50 381 LYS A O 1
ATOM 3049 N N . LEU A 1 382 ? 23.025 10.220 -2.970 1.00 96.75 382 LEU A N 1
ATOM 3050 C CA . LEU A 1 382 ? 21.739 10.732 -3.472 1.00 96.75 382 LEU A CA 1
ATOM 3051 C C . LEU A 1 382 ? 21.348 12.088 -2.847 1.00 96.75 382 LEU A C 1
ATOM 3053 O O . LEU A 1 382 ? 20.665 12.899 -3.473 1.00 96.75 382 LEU A O 1
ATOM 3057 N N . LYS A 1 383 ? 21.846 12.378 -1.643 1.00 95.00 383 LYS A N 1
ATOM 3058 C CA . LYS A 1 383 ? 21.687 13.660 -0.939 1.00 95.00 383 LYS A CA 1
ATOM 3059 C C . LYS A 1 383 ? 22.280 14.831 -1.731 1.00 95.00 383 LYS A C 1
ATOM 3061 O O . LYS A 1 383 ? 21.650 15.881 -1.841 1.00 95.00 383 LYS A O 1
ATOM 3066 N N . VAL A 1 384 ? 23.427 14.610 -2.385 1.00 96.88 384 VAL A N 1
ATOM 3067 C CA . VAL A 1 384 ? 24.079 15.572 -3.295 1.00 96.88 384 VAL A CA 1
ATOM 3068 C C . VAL A 1 384 ? 23.137 15.931 -4.445 1.00 96.88 384 VAL A C 1
ATOM 3070 O O . VAL A 1 384 ? 22.969 17.100 -4.776 1.00 96.88 384 VAL A O 1
ATOM 3073 N N . ILE A 1 385 ? 22.463 14.936 -5.022 1.00 97.81 385 ILE A N 1
ATOM 3074 C CA . ILE A 1 385 ? 21.554 15.104 -6.164 1.00 97.81 385 ILE A CA 1
ATOM 3075 C C . ILE A 1 385 ? 20.329 15.954 -5.774 1.00 97.81 385 ILE A C 1
ATOM 3077 O O . ILE A 1 385 ? 19.953 16.879 -6.500 1.00 97.81 385 ILE A O 1
ATOM 3081 N N . TYR A 1 386 ? 19.750 15.723 -4.593 1.00 97.38 386 TYR A N 1
ATOM 3082 C CA . TYR A 1 386 ? 18.637 16.534 -4.083 1.00 97.38 386 TYR A CA 1
ATOM 3083 C C . TYR A 1 386 ? 19.050 17.967 -3.700 1.00 97.38 386 TYR A C 1
ATOM 3085 O O . TYR A 1 386 ? 18.315 18.922 -3.989 1.00 97.38 386 TYR A O 1
ATOM 3093 N N . ASP A 1 387 ? 20.237 18.154 -3.119 1.00 96.00 387 ASP A N 1
ATOM 3094 C CA . ASP A 1 387 ? 20.807 19.481 -2.843 1.00 96.00 387 ASP A CA 1
ATOM 3095 C C . ASP A 1 387 ? 21.060 20.274 -4.137 1.00 96.00 387 ASP A C 1
ATOM 3097 O O . ASP A 1 387 ? 20.733 21.461 -4.209 1.00 96.00 387 ASP A O 1
ATOM 3101 N N . ARG A 1 388 ? 21.472 19.607 -5.224 1.00 96.44 388 ARG A N 1
ATOM 3102 C CA . ARG A 1 388 ? 21.591 20.207 -6.568 1.00 96.44 388 ARG A CA 1
ATOM 3103 C C . ARG A 1 388 ? 20.261 20.633 -7.207 1.00 96.44 388 ARG A C 1
ATOM 3105 O O . ARG A 1 388 ? 20.268 21.297 -8.242 1.00 96.44 388 ARG A O 1
ATOM 3112 N N . GLY A 1 389 ? 19.109 20.281 -6.627 1.00 96.25 389 GLY A N 1
ATOM 3113 C CA . GLY A 1 389 ? 17.795 20.541 -7.239 1.00 96.25 389 GLY A CA 1
ATOM 3114 C C . GLY A 1 389 ? 17.478 19.609 -8.415 1.00 96.25 389 GLY A C 1
ATOM 3115 O O . GLY A 1 389 ? 16.750 19.985 -9.340 1.00 96.25 389 GLY A O 1
ATOM 3116 N N . LEU A 1 390 ? 18.060 18.410 -8.391 1.00 97.38 390 LEU A N 1
ATOM 3117 C CA . LEU A 1 390 ? 17.694 17.270 -9.226 1.00 97.38 390 LEU A CA 1
ATOM 3118 C C . LEU A 1 390 ? 16.815 16.303 -8.407 1.00 97.38 390 LEU A C 1
ATOM 3120 O O . LEU A 1 390 ? 16.535 16.549 -7.231 1.00 97.38 390 LEU A O 1
ATOM 3124 N N . MET A 1 391 ? 16.366 15.215 -9.035 1.00 95.81 391 MET A N 1
ATOM 3125 C CA . MET A 1 391 ? 15.562 14.162 -8.406 1.00 95.81 391 MET A CA 1
ATOM 3126 C C . MET A 1 391 ? 16.117 12.780 -8.728 1.00 95.81 391 MET A C 1
ATOM 3128 O O . MET A 1 391 ? 16.680 12.565 -9.803 1.00 95.81 391 MET A O 1
ATOM 3132 N N . GLY A 1 392 ? 15.931 11.837 -7.810 1.00 96.38 392 GLY A N 1
ATOM 3133 C CA . GLY A 1 392 ? 16.494 10.503 -7.930 1.00 96.38 392 GLY A CA 1
ATOM 3134 C C . GLY A 1 392 ? 15.939 9.524 -6.909 1.00 96.38 392 GLY A C 1
ATOM 3135 O O . GLY A 1 392 ? 15.022 9.849 -6.160 1.00 96.38 392 GLY A O 1
ATOM 3136 N N . THR A 1 393 ? 16.490 8.317 -6.876 1.00 96.75 393 THR A N 1
ATOM 3137 C CA . THR A 1 393 ? 16.069 7.280 -5.932 1.00 96.75 393 THR A CA 1
ATOM 3138 C C . THR A 1 393 ? 17.194 6.287 -5.654 1.00 96.75 393 THR A C 1
ATOM 3140 O O . THR A 1 393 ? 18.102 6.130 -6.471 1.00 96.75 393 THR A O 1
ATOM 3143 N N . ILE A 1 394 ? 17.146 5.630 -4.496 1.00 95.69 394 ILE A N 1
ATOM 3144 C CA . ILE A 1 394 ? 18.046 4.518 -4.177 1.00 95.69 394 ILE A CA 1
ATOM 3145 C C . ILE A 1 394 ? 17.460 3.235 -4.773 1.00 95.69 394 ILE A C 1
ATOM 3147 O O . ILE A 1 394 ? 16.257 3.008 -4.641 1.00 95.69 394 ILE A O 1
ATOM 3151 N N . HIS A 1 395 ? 18.284 2.383 -5.388 1.00 94.50 395 HIS A N 1
ATOM 3152 C CA . HIS A 1 395 ? 17.843 1.071 -5.881 1.00 94.50 395 HIS A CA 1
ATOM 3153 C C . HIS A 1 395 ? 18.942 0.002 -5.798 1.00 94.50 395 HIS A C 1
ATOM 3155 O O . HIS A 1 395 ? 20.134 0.306 -5.753 1.00 94.50 395 HIS A O 1
ATOM 3161 N N . ASN A 1 396 ? 18.521 -1.263 -5.793 1.00 93.44 396 ASN A N 1
ATOM 3162 C CA . ASN A 1 396 ? 19.379 -2.435 -5.933 1.00 93.44 396 ASN A CA 1
ATOM 3163 C C . ASN A 1 396 ? 19.197 -3.048 -7.327 1.00 93.44 396 ASN A C 1
ATOM 3165 O O . ASN A 1 396 ? 18.182 -3.690 -7.588 1.00 93.44 396 ASN A O 1
ATOM 3169 N N . TRP A 1 397 ? 20.179 -2.880 -8.215 1.00 93.25 397 TRP A N 1
ATOM 3170 C CA . TRP A 1 397 ? 20.112 -3.376 -9.596 1.00 93.25 397 TRP A CA 1
ATOM 3171 C C . TRP A 1 397 ? 20.201 -4.902 -9.742 1.00 93.25 397 TRP A C 1
ATOM 3173 O O . TRP A 1 397 ? 19.938 -5.419 -10.822 1.00 93.25 397 TRP A O 1
ATOM 3183 N N . CYS A 1 398 ? 20.439 -5.637 -8.653 1.00 89.69 398 CYS A N 1
ATOM 3184 C CA . CYS A 1 398 ? 20.191 -7.079 -8.589 1.00 89.69 398 CYS A CA 1
ATOM 3185 C C . CYS A 1 398 ? 18.685 -7.442 -8.572 1.00 89.69 398 CYS A C 1
ATOM 3187 O O . CYS A 1 398 ? 18.331 -8.618 -8.433 1.00 89.69 398 CYS A O 1
ATOM 3189 N N . GLU A 1 399 ? 17.790 -6.453 -8.676 1.00 88.56 399 GLU A N 1
ATOM 3190 C CA . GLU A 1 399 ? 16.332 -6.567 -8.683 1.00 88.56 399 GLU A CA 1
ATOM 3191 C C . GLU A 1 399 ? 15.689 -5.610 -9.715 1.00 88.56 399 GLU A C 1
ATOM 3193 O O . GLU A 1 399 ? 16.201 -4.519 -9.971 1.00 88.56 399 GLU A O 1
ATOM 3198 N N . SER A 1 400 ? 14.507 -5.957 -10.242 1.00 88.94 400 SER A N 1
ATOM 3199 C CA . SER A 1 400 ? 13.752 -5.094 -11.170 1.00 88.94 400 SER A CA 1
ATOM 3200 C C . SER A 1 400 ? 13.284 -3.771 -10.550 1.00 88.94 400 SER A C 1
ATOM 3202 O O . SER A 1 400 ? 12.768 -3.735 -9.431 1.00 88.94 400 SER A O 1
ATOM 3204 N N . PHE A 1 401 ? 13.399 -2.680 -11.305 1.00 91.75 401 PHE A N 1
ATOM 3205 C CA . PHE A 1 401 ? 13.065 -1.316 -10.904 1.00 91.75 401 PHE A CA 1
ATOM 3206 C C . PHE A 1 401 ? 11.546 -1.067 -10.824 1.00 91.75 401 PHE A C 1
ATOM 3208 O O . PHE A 1 401 ? 10.754 -1.585 -11.616 1.00 91.75 401 PHE A O 1
ATOM 3215 N N . SER A 1 402 ? 11.124 -0.205 -9.892 1.00 87.50 402 SER A N 1
ATOM 3216 C CA . SER A 1 402 ? 9.709 0.107 -9.617 1.00 87.50 402 SER A CA 1
ATOM 3217 C C . SER A 1 402 ? 9.089 1.057 -10.664 1.00 87.50 402 SER A C 1
ATOM 3219 O O . SER A 1 402 ? 8.769 2.212 -10.384 1.00 87.50 402 SER A O 1
ATOM 3221 N N . THR A 1 403 ? 8.938 0.583 -11.904 1.00 89.81 403 THR A N 1
ATOM 3222 C CA . THR A 1 403 ? 8.301 1.306 -13.022 1.00 89.81 403 THR A CA 1
ATOM 3223 C C . THR A 1 403 ? 7.534 0.362 -13.953 1.00 89.81 403 THR A C 1
ATOM 3225 O O . THR A 1 403 ? 7.810 -0.840 -14.002 1.00 89.81 403 THR A O 1
ATOM 3228 N N . TYR A 1 404 ? 6.591 0.908 -14.725 1.00 88.12 404 TYR A N 1
ATOM 3229 C CA . TYR A 1 404 ? 5.909 0.180 -15.800 1.00 88.12 404 TYR A CA 1
ATOM 3230 C C . TYR A 1 404 ? 6.880 -0.092 -16.963 1.00 88.12 404 TYR A C 1
ATOM 3232 O O . TYR A 1 404 ? 7.809 0.696 -17.174 1.00 88.12 404 TYR A O 1
ATOM 3240 N N . PRO A 1 405 ? 6.674 -1.164 -17.748 1.00 90.00 405 PRO A N 1
ATOM 3241 C CA . PRO A 1 405 ? 7.440 -1.386 -18.968 1.00 90.00 405 PRO A CA 1
ATOM 3242 C C . PRO A 1 405 ? 7.298 -0.226 -19.963 1.00 90.00 405 PRO A C 1
ATOM 3244 O O . PRO A 1 405 ? 6.271 0.455 -19.979 1.00 90.00 405 PRO A O 1
ATOM 3247 N N . ARG A 1 406 ? 8.305 -0.039 -20.824 1.00 90.94 406 ARG A N 1
ATOM 3248 C CA . ARG A 1 406 ? 8.308 0.938 -21.929 1.00 90.94 406 ARG A CA 1
ATOM 3249 C C . ARG A 1 406 ? 8.037 2.387 -21.466 1.00 90.94 406 ARG A C 1
ATOM 3251 O O . ARG A 1 406 ? 7.223 3.099 -22.054 1.00 90.94 406 ARG A O 1
ATOM 3258 N N . THR A 1 407 ? 8.722 2.837 -20.408 1.00 91.19 407 THR A N 1
ATOM 3259 C CA . THR A 1 407 ? 8.500 4.153 -19.765 1.00 91.19 407 THR A CA 1
ATOM 3260 C C . THR A 1 407 ? 9.594 5.201 -19.985 1.00 91.19 407 THR A C 1
ATOM 3262 O O . THR A 1 407 ? 9.309 6.384 -19.793 1.00 91.19 407 THR A O 1
ATOM 3265 N N . TYR A 1 408 ? 10.807 4.827 -20.405 1.00 96.38 408 TYR A N 1
ATOM 3266 C CA . TYR A 1 408 ? 11.923 5.767 -20.605 1.00 96.38 408 TYR A CA 1
ATOM 3267 C C . TYR A 1 408 ? 12.407 5.804 -22.060 1.00 96.38 408 TYR A C 1
ATOM 3269 O O . TYR A 1 408 ? 12.370 4.793 -22.754 1.00 96.38 408 TYR A O 1
ATOM 3277 N N . ASP A 1 409 ? 12.858 6.976 -22.515 1.00 96.12 409 ASP A N 1
ATOM 3278 C CA . ASP A 1 409 ? 13.341 7.209 -23.887 1.00 96.12 409 ASP A CA 1
ATOM 3279 C C . ASP A 1 409 ? 14.857 7.003 -24.015 1.00 96.12 409 ASP A C 1
ATOM 3281 O O . ASP A 1 409 ? 15.359 6.700 -25.096 1.00 96.12 409 ASP A O 1
ATOM 3285 N N . LEU A 1 410 ? 15.588 7.207 -22.913 1.00 97.06 410 LEU A N 1
ATOM 3286 C CA . LEU A 1 410 ? 17.041 7.081 -22.838 1.00 97.06 410 LEU A CA 1
ATOM 3287 C C . LEU A 1 410 ? 17.454 6.464 -21.497 1.00 97.06 410 LEU A C 1
ATOM 3289 O O . LEU A 1 410 ? 17.149 7.025 -20.440 1.00 97.06 410 LEU A O 1
ATOM 3293 N N . LEU A 1 411 ? 18.198 5.360 -21.547 1.00 98.25 411 LEU A N 1
ATOM 3294 C CA . LEU A 1 411 ? 18.917 4.800 -20.400 1.00 98.25 411 LEU A CA 1
ATOM 3295 C C . LEU A 1 411 ? 20.412 5.128 -20.502 1.00 98.25 411 LEU A C 1
ATOM 3297 O O . LEU A 1 411 ? 21.016 4.975 -21.563 1.00 98.25 411 LEU A O 1
ATOM 3301 N N . HIS A 1 412 ? 21.025 5.543 -19.396 1.00 97.88 412 HIS A N 1
ATOM 3302 C CA . HIS A 1 412 ? 22.470 5.733 -19.270 1.00 97.88 412 HIS A CA 1
ATOM 3303 C C . HIS A 1 412 ? 23.016 4.827 -18.161 1.00 97.88 412 HIS A C 1
ATOM 3305 O O . HIS A 1 412 ? 22.563 4.896 -17.021 1.00 97.88 412 HIS A O 1
ATOM 3311 N N . ALA A 1 413 ? 23.989 3.980 -18.497 1.00 97.25 413 ALA A N 1
ATOM 3312 C CA . ALA A 1 413 ? 24.624 3.029 -17.591 1.00 97.25 413 ALA A CA 1
ATOM 3313 C C . ALA A 1 413 ? 26.147 3.233 -17.608 1.00 97.25 413 ALA A C 1
ATOM 3315 O O . ALA A 1 413 ? 26.833 2.852 -18.559 1.00 97.25 413 ALA A O 1
ATOM 3316 N N . TRP A 1 414 ? 26.677 3.842 -16.547 1.00 94.81 414 TRP A N 1
ATOM 3317 C CA . TRP A 1 414 ? 28.108 4.081 -16.341 1.00 94.81 414 TRP A CA 1
ATOM 3318 C C . TRP A 1 414 ? 28.654 3.107 -15.292 1.00 94.81 414 TRP A C 1
ATOM 3320 O O . TRP A 1 414 ? 28.207 3.135 -14.150 1.00 94.81 414 TRP A O 1
ATOM 3330 N N . LEU A 1 415 ? 29.592 2.238 -15.690 1.00 95.44 415 LEU A N 1
ATOM 3331 C CA . LEU A 1 415 ? 30.231 1.178 -14.880 1.00 95.44 415 LEU A CA 1
ATOM 3332 C C . LEU A 1 415 ? 29.282 0.197 -14.153 1.00 95.44 415 LEU A C 1
ATOM 3334 O O . LEU A 1 415 ? 29.745 -0.636 -13.374 1.00 95.44 415 LEU A O 1
ATOM 3338 N N . LEU A 1 416 ? 27.972 0.283 -14.399 1.00 96.12 416 LEU A N 1
ATOM 3339 C CA . LEU A 1 416 ? 26.940 -0.429 -13.648 1.00 96.12 416 LEU A CA 1
ATOM 3340 C C . LEU A 1 416 ? 27.029 -1.953 -13.804 1.00 96.12 416 LEU A C 1
ATOM 3342 O O . LEU A 1 416 ? 26.804 -2.675 -12.836 1.00 96.12 416 LEU A O 1
ATOM 3346 N N . PHE A 1 417 ? 27.387 -2.453 -14.988 1.00 96.50 417 PHE A N 1
ATOM 3347 C CA . PHE A 1 417 ? 27.523 -3.893 -15.206 1.00 96.50 417 PHE A CA 1
ATOM 3348 C C . PHE A 1 417 ? 28.754 -4.423 -14.452 1.00 96.50 417 PHE A C 1
ATOM 3350 O O . PHE A 1 417 ? 28.641 -5.408 -13.730 1.00 96.50 417 PHE A O 1
ATOM 3357 N N . SER A 1 418 ? 29.883 -3.701 -14.486 1.00 95.19 418 SER A N 1
ATOM 3358 C CA . SER A 1 418 ? 31.043 -3.961 -13.610 1.00 95.19 418 SER A CA 1
ATOM 3359 C C . SER A 1 418 ? 30.760 -3.810 -12.110 1.00 95.19 418 SER A C 1
ATOM 3361 O O . SER A 1 418 ? 31.564 -4.271 -11.295 1.00 95.19 418 SER A O 1
ATOM 3363 N N . GLU A 1 419 ? 29.692 -3.114 -11.719 1.00 93.06 419 GLU A N 1
ATOM 3364 C CA . GLU A 1 419 ? 29.292 -2.965 -10.319 1.00 93.06 419 GLU A CA 1
ATOM 3365 C C . GLU A 1 419 ? 28.454 -4.161 -9.854 1.00 93.06 419 GLU A C 1
ATOM 3367 O O . GLU A 1 419 ? 28.776 -4.758 -8.827 1.00 93.06 419 GLU A O 1
ATOM 3372 N N . ILE A 1 420 ? 27.434 -4.559 -10.625 1.00 93.62 420 ILE A N 1
ATOM 3373 C CA . ILE A 1 420 ? 26.574 -5.699 -10.271 1.00 93.62 420 ILE A CA 1
ATOM 3374 C C . ILE A 1 420 ? 27.274 -7.058 -10.439 1.00 93.62 420 ILE A C 1
ATOM 3376 O O . ILE A 1 420 ? 26.989 -7.981 -9.677 1.00 93.62 420 ILE A O 1
ATOM 3380 N N . GLU A 1 421 ? 28.256 -7.164 -11.343 1.00 93.31 421 GLU A N 1
ATOM 3381 C CA . GLU A 1 421 ? 29.143 -8.331 -11.485 1.00 93.31 421 GLU A CA 1
ATOM 3382 C C . GLU A 1 421 ? 29.851 -8.645 -10.155 1.00 93.31 421 GLU A C 1
ATOM 3384 O O . GLU A 1 421 ? 29.818 -9.774 -9.669 1.00 93.31 421 GLU A O 1
ATOM 3389 N N . LYS A 1 422 ? 30.407 -7.615 -9.498 1.00 92.06 422 LYS A N 1
ATOM 3390 C CA . LYS A 1 422 ? 31.057 -7.729 -8.177 1.00 92.06 422 LYS A CA 1
ATOM 3391 C C . LYS A 1 422 ? 30.087 -8.088 -7.051 1.00 92.06 422 LYS A C 1
ATOM 3393 O O . LYS A 1 422 ? 30.523 -8.585 -6.019 1.00 92.06 422 LYS A O 1
ATOM 3398 N N . GLN A 1 423 ? 28.795 -7.810 -7.228 1.00 90.69 423 GLN A N 1
ATOM 3399 C CA . GLN A 1 423 ? 27.735 -8.155 -6.275 1.00 90.69 423 GLN A CA 1
ATOM 3400 C C . GLN A 1 423 ? 27.201 -9.585 -6.498 1.00 90.69 423 GLN A C 1
ATOM 3402 O O . GLN A 1 423 ? 26.327 -10.029 -5.757 1.00 90.69 423 GLN A O 1
ATOM 3407 N N . GLY A 1 424 ? 27.732 -10.323 -7.485 1.00 91.25 424 GLY A N 1
ATOM 3408 C CA . GLY A 1 424 ? 27.311 -11.689 -7.812 1.00 91.25 424 GLY A CA 1
ATOM 3409 C C . GLY A 1 424 ? 25.993 -11.760 -8.589 1.00 91.25 424 GLY A C 1
ATOM 3410 O O . GLY A 1 424 ? 25.309 -12.781 -8.543 1.00 91.25 424 GLY A O 1
ATOM 3411 N N . CYS A 1 425 ? 25.611 -10.678 -9.272 1.00 90.50 425 CYS A N 1
ATOM 3412 C CA . CYS A 1 425 ? 24.316 -10.541 -9.933 1.00 90.50 425 CYS A CA 1
ATOM 3413 C C . CYS A 1 425 ? 24.431 -10.676 -11.460 1.00 90.50 425 CYS A C 1
ATOM 3415 O O . CYS A 1 425 ? 25.413 -10.249 -12.066 1.00 90.50 425 CYS A O 1
ATOM 3417 N N . SER A 1 426 ? 23.414 -11.280 -12.083 1.00 90.69 426 SER A N 1
ATOM 3418 C CA . SER A 1 426 ? 23.397 -11.576 -13.522 1.00 90.69 426 SER A CA 1
ATOM 3419 C C . SER A 1 426 ? 23.376 -10.303 -14.377 1.00 90.69 426 SER A C 1
ATOM 3421 O O . SER A 1 426 ? 22.575 -9.391 -14.159 1.00 90.69 426 SER A O 1
ATOM 3423 N N . LEU A 1 427 ? 24.246 -10.273 -15.391 1.00 92.94 427 LEU A N 1
ATOM 3424 C CA . LEU A 1 427 ? 24.294 -9.199 -16.386 1.00 92.94 427 LEU A CA 1
ATOM 3425 C C . LEU A 1 427 ? 23.116 -9.305 -17.366 1.00 92.94 427 LEU A C 1
ATOM 3427 O O . LEU A 1 427 ? 22.640 -8.296 -17.880 1.00 92.94 427 LEU A O 1
ATOM 3431 N N . GLU A 1 428 ? 22.630 -10.525 -17.591 1.00 91.50 428 GLU A N 1
ATOM 3432 C CA . GLU A 1 428 ? 21.453 -10.856 -18.390 1.00 91.50 428 GLU A CA 1
ATOM 3433 C C . GLU A 1 428 ? 20.170 -10.338 -17.729 1.00 91.50 428 GLU A C 1
ATOM 3435 O O . GLU A 1 428 ? 19.385 -9.673 -18.401 1.00 91.50 428 GLU A O 1
ATOM 3440 N N . ASP A 1 429 ? 19.983 -10.573 -16.422 1.00 90.62 429 ASP A N 1
ATOM 3441 C CA . ASP A 1 429 ? 18.863 -10.031 -15.634 1.00 90.62 429 ASP A CA 1
ATOM 3442 C C . ASP A 1 429 ? 18.792 -8.500 -15.776 1.00 90.62 429 ASP A C 1
ATOM 3444 O O . ASP A 1 429 ? 17.725 -7.951 -16.057 1.00 90.62 429 ASP A O 1
ATOM 3448 N N . LEU A 1 430 ? 19.932 -7.804 -15.642 1.00 93.56 430 LEU A N 1
ATOM 3449 C CA . LEU A 1 430 ? 19.994 -6.346 -15.799 1.00 93.56 430 LEU A CA 1
ATOM 3450 C C . LEU A 1 430 ? 19.718 -5.899 -17.241 1.00 93.56 430 LEU A C 1
ATOM 3452 O O . LEU A 1 430 ? 19.041 -4.895 -17.443 1.00 93.56 430 LEU A O 1
ATOM 3456 N N . LEU A 1 431 ? 20.214 -6.616 -18.251 1.00 94.19 431 LEU A N 1
ATOM 3457 C CA . LEU A 1 431 ? 20.012 -6.237 -19.652 1.00 94.19 431 LEU A CA 1
ATOM 3458 C C . LEU A 1 431 ? 18.557 -6.485 -20.112 1.00 94.19 431 LEU A C 1
ATOM 3460 O O . LEU A 1 431 ? 18.002 -5.677 -20.856 1.00 94.19 431 LEU A O 1
ATOM 3464 N N . ILE A 1 432 ? 17.903 -7.532 -19.595 1.00 93.12 432 ILE A N 1
ATOM 3465 C CA . ILE A 1 432 ? 16.456 -7.776 -19.748 1.00 93.12 432 ILE A CA 1
ATOM 3466 C C . ILE A 1 432 ? 15.646 -6.693 -19.018 1.00 93.12 432 ILE A C 1
ATOM 3468 O O . ILE A 1 432 ? 14.649 -6.202 -19.547 1.00 93.12 432 ILE A O 1
ATOM 3472 N N . GLU A 1 433 ? 16.079 -6.269 -17.829 1.00 93.81 433 GLU A N 1
ATOM 3473 C CA . GLU A 1 433 ? 15.463 -5.159 -17.095 1.00 93.81 433 GLU A CA 1
ATOM 3474 C C . GLU A 1 433 ? 15.634 -3.813 -17.828 1.00 93.81 433 GLU A C 1
ATOM 3476 O O . GLU A 1 433 ? 14.698 -3.012 -17.867 1.00 93.81 433 GLU A O 1
ATOM 3481 N N . MET A 1 434 ? 16.781 -3.576 -18.476 1.00 95.94 434 MET A N 1
ATOM 3482 C CA . MET A 1 434 ? 16.991 -2.414 -19.346 1.00 95.94 434 MET A CA 1
ATOM 3483 C C . MET A 1 434 ? 16.036 -2.423 -20.540 1.00 95.94 434 MET A C 1
ATOM 3485 O O . MET A 1 434 ? 15.382 -1.407 -20.773 1.00 95.94 434 MET A O 1
ATOM 3489 N N . ASP A 1 435 ? 15.891 -3.553 -21.247 1.00 94.06 435 ASP A N 1
ATOM 3490 C CA . ASP A 1 435 ? 14.859 -3.689 -22.284 1.00 94.06 435 ASP A CA 1
ATOM 3491 C C . ASP A 1 435 ? 13.482 -3.358 -21.709 1.00 94.06 435 ASP A C 1
ATOM 3493 O O . ASP A 1 435 ? 12.801 -2.468 -22.218 1.00 94.06 435 ASP A O 1
ATOM 3497 N N . ARG A 1 436 ? 13.093 -4.004 -20.601 1.00 93.25 436 ARG A N 1
ATOM 3498 C CA . ARG A 1 436 ? 11.788 -3.822 -19.952 1.00 93.25 436 ARG A CA 1
ATOM 3499 C C . ARG A 1 436 ? 11.442 -2.346 -19.752 1.00 93.25 436 ARG A C 1
ATOM 3501 O O . ARG A 1 436 ? 10.328 -1.938 -20.085 1.00 93.25 436 ARG A O 1
ATOM 3508 N N . ILE A 1 437 ? 12.374 -1.554 -19.222 1.00 94.94 437 ILE A N 1
AT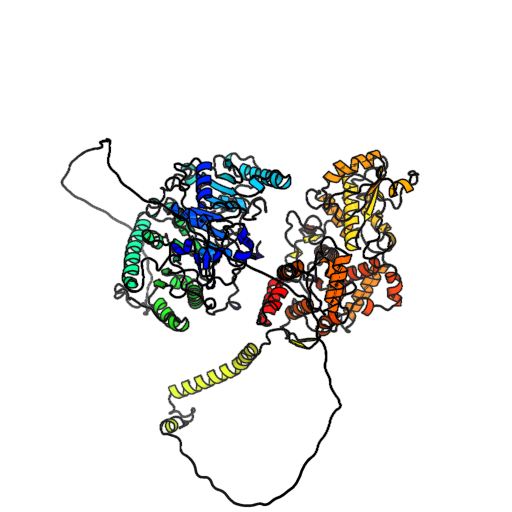OM 3509 C CA . ILE A 1 437 ? 12.186 -0.127 -18.920 1.00 94.94 437 ILE A CA 1
ATOM 3510 C C . ILE A 1 437 ? 12.164 0.737 -20.198 1.00 94.94 437 ILE A C 1
ATOM 3512 O O . ILE A 1 437 ? 11.364 1.678 -20.284 1.00 94.94 437 ILE A O 1
ATOM 3516 N N . LEU A 1 438 ? 13.024 0.438 -21.174 1.00 94.69 438 LEU A N 1
ATOM 3517 C CA . LEU A 1 438 ? 13.228 1.233 -22.387 1.00 94.69 438 LEU A CA 1
ATOM 3518 C C . LEU A 1 438 ? 12.011 1.188 -23.328 1.00 94.69 438 LEU A C 1
ATOM 3520 O O . LEU A 1 438 ? 11.367 0.156 -23.484 1.00 94.69 438 LEU A O 1
ATOM 3524 N N . ARG A 1 439 ? 11.663 2.314 -23.958 1.00 92.50 439 ARG A N 1
ATOM 3525 C CA . ARG A 1 439 ? 10.607 2.406 -24.985 1.00 92.50 439 ARG A CA 1
ATOM 3526 C C . ARG A 1 439 ? 11.053 1.801 -26.327 1.00 92.50 439 ARG A C 1
ATOM 3528 O O . ARG A 1 439 ? 12.242 1.831 -26.632 1.00 92.50 439 ARG A O 1
ATOM 3535 N N . PRO A 1 440 ? 10.127 1.329 -27.186 1.00 88.38 440 PRO A N 1
ATOM 3536 C CA . PRO A 1 440 ? 10.435 1.074 -28.594 1.00 88.38 440 PRO A CA 1
ATOM 3537 C C . PRO A 1 440 ? 10.976 2.350 -29.256 1.00 88.38 440 PRO A C 1
ATOM 3539 O O . PRO A 1 440 ? 10.414 3.426 -29.048 1.00 88.38 440 PRO A O 1
ATOM 3542 N N . TYR A 1 441 ? 12.059 2.229 -30.030 1.00 84.88 441 TYR A N 1
ATOM 3543 C CA . TYR A 1 441 ? 12.860 3.354 -30.553 1.00 84.88 441 TYR A CA 1
ATOM 3544 C C . TYR A 1 441 ? 13.504 4.254 -29.474 1.00 84.88 441 TYR A C 1
ATOM 3546 O O . TYR A 1 441 ? 13.916 5.379 -29.765 1.00 84.88 441 TYR A O 1
ATOM 3554 N N . GLY A 1 442 ? 13.585 3.780 -28.228 1.00 90.75 442 GLY A N 1
ATOM 3555 C CA . GLY A 1 442 ? 14.417 4.365 -27.182 1.00 90.75 442 GLY A CA 1
ATOM 3556 C C . GLY A 1 442 ? 15.892 3.984 -27.349 1.00 90.75 442 GLY A C 1
ATOM 3557 O O . GLY A 1 442 ? 16.231 3.046 -28.064 1.00 90.75 442 GLY A O 1
ATOM 3558 N N . TYR A 1 443 ? 16.772 4.719 -26.671 1.00 93.38 443 TYR A N 1
ATOM 3559 C CA . TYR A 1 443 ? 18.224 4.597 -26.792 1.00 93.38 443 TYR A CA 1
ATOM 3560 C C . TYR A 1 443 ? 18.862 4.140 -25.470 1.00 93.38 443 TYR A C 1
ATOM 3562 O O . TYR A 1 443 ? 18.380 4.465 -24.382 1.00 93.38 443 TYR A O 1
ATOM 3570 N N . ALA A 1 444 ? 19.994 3.441 -25.549 1.00 95.12 444 ALA A N 1
ATOM 3571 C CA . ALA A 1 444 ? 20.798 3.061 -24.389 1.00 95.12 444 ALA A CA 1
ATOM 3572 C C . ALA A 1 444 ? 22.265 3.472 -24.583 1.00 95.12 444 ALA A C 1
ATOM 3574 O O . ALA A 1 444 ? 22.876 3.170 -25.605 1.00 95.12 444 ALA A O 1
ATOM 3575 N N . ILE A 1 445 ? 22.844 4.139 -23.584 1.00 95.44 445 ILE A N 1
ATOM 3576 C CA . ILE A 1 445 ? 24.270 4.482 -23.533 1.00 95.44 445 ILE A CA 1
ATOM 3577 C C . ILE A 1 445 ? 24.904 3.649 -22.423 1.00 95.44 445 ILE A C 1
ATOM 3579 O O . ILE A 1 445 ? 24.762 3.972 -21.244 1.00 95.44 445 ILE A O 1
ATOM 3583 N N . ILE A 1 446 ? 25.605 2.580 -22.800 1.00 95.62 446 ILE A N 1
ATOM 3584 C CA . ILE A 1 446 ? 26.330 1.707 -21.869 1.00 95.62 446 ILE A CA 1
ATOM 3585 C C . ILE A 1 446 ? 27.825 2.012 -21.982 1.00 95.62 446 ILE A C 1
ATOM 3587 O O . ILE A 1 446 ? 28.412 1.876 -23.056 1.00 95.62 446 ILE A O 1
ATOM 3591 N N . ARG A 1 447 ? 28.455 2.414 -20.873 1.00 94.31 447 ARG A N 1
ATOM 3592 C CA . ARG A 1 447 ? 29.898 2.663 -20.794 1.00 94.31 447 ARG A CA 1
ATOM 3593 C C . ARG A 1 447 ? 30.504 1.921 -19.608 1.00 94.31 447 ARG A C 1
ATOM 3595 O O . ARG A 1 447 ? 30.394 2.352 -18.463 1.00 94.31 447 ARG A O 1
ATOM 3602 N N . ASP A 1 448 ? 31.166 0.815 -19.923 1.00 95.44 448 ASP A N 1
ATOM 3603 C CA . ASP A 1 448 ? 31.727 -0.151 -18.977 1.00 95.44 448 ASP A CA 1
ATOM 3604 C C . ASP A 1 448 ? 33.109 -0.650 -19.467 1.00 95.44 448 ASP A C 1
ATOM 3606 O O . ASP A 1 448 ? 33.607 -0.189 -20.500 1.00 95.44 448 ASP A O 1
ATOM 3610 N N . LYS A 1 449 ? 33.750 -1.579 -18.746 1.00 94.75 449 LYS A N 1
ATOM 3611 C CA . LYS A 1 449 ? 35.021 -2.212 -19.141 1.00 94.75 449 LYS A CA 1
ATOM 3612 C C . LYS A 1 449 ? 34.905 -2.888 -20.512 1.00 94.75 449 LYS A C 1
ATOM 3614 O O . LYS A 1 449 ? 33.873 -3.464 -20.851 1.00 94.75 449 LYS A O 1
ATOM 3619 N N . ALA A 1 450 ? 36.012 -2.944 -21.255 1.00 92.81 450 ALA A N 1
ATOM 3620 C CA . ALA A 1 450 ? 36.056 -3.572 -22.579 1.00 92.81 450 ALA A CA 1
ATOM 3621 C C . ALA A 1 450 ? 35.570 -5.040 -22.592 1.00 92.81 450 ALA A C 1
ATOM 3623 O O . ALA A 1 450 ? 34.856 -5.430 -23.515 1.00 92.81 450 ALA A O 1
ATOM 3624 N N . ALA A 1 451 ? 35.901 -5.833 -21.564 1.00 93.00 451 ALA A N 1
ATOM 3625 C CA . ALA A 1 451 ? 35.428 -7.214 -21.424 1.00 93.00 451 ALA A CA 1
ATOM 3626 C C . ALA A 1 451 ? 33.895 -7.293 -21.284 1.00 93.00 451 ALA A C 1
ATOM 3628 O O . ALA A 1 451 ? 33.246 -8.018 -22.035 1.00 93.00 451 ALA A O 1
ATOM 3629 N N . VAL A 1 452 ? 33.320 -6.475 -20.398 1.00 95.00 452 VAL A N 1
ATOM 3630 C CA . VAL A 1 452 ? 31.875 -6.401 -20.127 1.00 95.00 452 VAL A CA 1
ATOM 3631 C C . VAL A 1 452 ? 31.104 -5.922 -21.361 1.00 95.00 452 VAL A C 1
ATOM 3633 O O . VAL A 1 452 ? 30.121 -6.542 -21.760 1.00 95.00 452 VAL A O 1
ATOM 3636 N N . ILE A 1 453 ? 31.592 -4.890 -22.057 1.00 94.88 453 ILE A N 1
ATOM 3637 C CA . ILE A 1 453 ? 30.988 -4.431 -23.319 1.00 94.88 453 ILE A CA 1
ATOM 3638 C C . ILE A 1 453 ? 31.059 -5.518 -24.408 1.00 94.88 453 ILE A C 1
ATOM 3640 O O . ILE A 1 453 ? 30.106 -5.701 -25.165 1.00 94.88 453 ILE A O 1
ATOM 3644 N N . ASN A 1 454 ? 32.153 -6.281 -24.483 1.00 92.88 454 ASN A N 1
ATOM 3645 C CA . ASN A 1 454 ? 32.276 -7.408 -25.414 1.00 92.88 454 ASN A CA 1
ATOM 3646 C C . ASN A 1 454 ? 31.443 -8.639 -25.009 1.00 92.88 454 ASN A C 1
ATOM 3648 O O . ASN A 1 454 ? 31.192 -9.495 -25.858 1.00 92.88 454 ASN A O 1
ATOM 3652 N N . TYR A 1 455 ? 30.990 -8.725 -23.756 1.00 93.69 455 TYR A N 1
ATOM 3653 C CA . TYR A 1 455 ? 29.982 -9.688 -23.321 1.00 93.69 455 TYR A CA 1
ATOM 3654 C C . TYR A 1 455 ? 28.580 -9.241 -23.756 1.00 93.69 455 TYR A C 1
ATOM 3656 O O . TYR A 1 455 ? 27.917 -9.957 -24.503 1.00 93.69 455 TYR A O 1
ATOM 3664 N N . ILE A 1 456 ? 28.183 -8.009 -23.410 1.00 94.25 456 ILE A N 1
ATOM 3665 C CA . ILE A 1 456 ? 26.873 -7.420 -23.744 1.00 94.25 456 ILE A CA 1
ATOM 3666 C C . ILE A 1 456 ? 26.589 -7.479 -25.254 1.00 94.25 456 ILE A C 1
ATOM 3668 O O . ILE A 1 456 ? 25.500 -7.890 -25.648 1.00 94.25 456 ILE A O 1
ATOM 3672 N N . LYS A 1 457 ? 27.576 -7.174 -26.114 1.00 92.44 457 LYS A N 1
ATOM 3673 C CA . LYS A 1 457 ? 27.452 -7.282 -27.586 1.00 92.44 457 LYS A CA 1
ATOM 3674 C C . LYS A 1 457 ? 26.965 -8.649 -28.084 1.00 92.44 457 LYS A C 1
ATOM 3676 O O . LYS A 1 457 ? 26.309 -8.705 -29.117 1.00 92.44 457 LYS A O 1
ATOM 3681 N N . LYS A 1 458 ? 27.274 -9.746 -27.379 1.00 92.38 458 LYS A N 1
ATOM 3682 C CA . LYS A 1 458 ? 26.827 -11.103 -27.750 1.00 92.38 458 LYS A CA 1
ATOM 3683 C C . LYS A 1 458 ? 25.340 -11.326 -27.461 1.00 92.38 458 LYS A C 1
ATOM 3685 O O . LYS A 1 458 ? 24.736 -12.211 -28.057 1.00 92.38 458 LYS A O 1
ATOM 3690 N N . LEU A 1 459 ? 24.766 -10.536 -26.553 1.00 91.50 459 LEU A N 1
ATOM 3691 C CA . LEU A 1 459 ? 23.376 -10.632 -26.112 1.00 91.50 459 LEU A CA 1
ATOM 3692 C C . LEU A 1 459 ? 22.441 -9.706 -26.908 1.00 91.50 459 LEU A C 1
ATOM 3694 O O . LEU A 1 459 ? 21.275 -10.050 -27.077 1.00 91.50 459 LEU A O 1
ATOM 3698 N N . LEU A 1 460 ? 22.935 -8.579 -27.443 1.00 92.12 460 LEU A N 1
ATOM 3699 C CA . LEU A 1 460 ? 22.113 -7.600 -28.180 1.00 92.12 460 LEU A CA 1
ATOM 3700 C C . LEU A 1 460 ? 21.231 -8.217 -29.294 1.00 92.12 460 LEU A C 1
ATOM 3702 O O . LEU A 1 460 ? 20.036 -7.914 -29.303 1.00 92.12 460 LEU A O 1
ATOM 3706 N N . PRO A 1 461 ? 21.714 -9.143 -30.155 1.00 90.50 461 PRO A N 1
ATOM 3707 C CA . PRO A 1 461 ? 20.866 -9.762 -31.182 1.00 90.50 461 PRO A CA 1
ATOM 3708 C C . PRO A 1 461 ? 19.759 -10.660 -30.604 1.00 90.50 461 PRO A C 1
ATOM 3710 O O . PRO A 1 461 ? 18.693 -10.802 -31.194 1.00 90.50 461 PRO A O 1
ATOM 3713 N N . VAL A 1 462 ? 19.977 -11.251 -29.422 1.00 87.19 462 VAL A N 1
ATOM 3714 C CA . VAL A 1 462 ? 18.967 -12.072 -28.723 1.00 87.19 462 VAL A CA 1
ATOM 3715 C C . VAL A 1 462 ? 17.833 -11.191 -28.183 1.00 87.19 462 VAL A C 1
ATOM 3717 O O . VAL A 1 462 ? 16.679 -11.615 -28.141 1.00 87.19 462 VAL A O 1
ATOM 3720 N N . LEU A 1 463 ? 18.153 -9.943 -27.829 1.00 87.19 463 LEU A N 1
ATOM 3721 C CA . LEU A 1 463 ? 17.198 -8.918 -27.401 1.00 87.19 463 LEU A CA 1
ATOM 3722 C C . LEU A 1 463 ? 16.534 -8.171 -28.571 1.00 87.19 463 LEU A C 1
ATOM 3724 O O . LEU A 1 463 ? 15.620 -7.386 -28.333 1.00 87.19 463 LEU A O 1
ATOM 3728 N N . ARG A 1 464 ? 16.970 -8.411 -29.818 1.00 87.69 464 ARG A N 1
ATOM 3729 C CA . ARG A 1 464 ? 16.609 -7.624 -31.017 1.00 87.69 464 ARG A CA 1
ATOM 3730 C C . ARG A 1 464 ? 16.994 -6.145 -30.911 1.00 87.69 464 ARG A C 1
ATOM 3732 O O . ARG A 1 464 ? 16.283 -5.256 -31.376 1.00 87.69 464 ARG A O 1
ATOM 3739 N N . TRP A 1 465 ? 18.116 -5.874 -30.251 1.00 89.88 465 TRP A N 1
ATOM 3740 C CA . TRP A 1 465 ? 18.763 -4.563 -30.252 1.00 89.88 465 TRP A CA 1
ATOM 3741 C C . TRP A 1 465 ? 19.706 -4.515 -31.459 1.00 89.88 465 TRP A C 1
ATOM 3743 O O . TRP A 1 465 ? 20.927 -4.599 -31.322 1.00 89.88 465 TRP A O 1
ATOM 3753 N N . ASP A 1 466 ? 19.099 -4.492 -32.646 1.00 79.50 466 ASP A N 1
ATOM 3754 C CA . ASP A 1 466 ? 19.780 -4.778 -33.912 1.00 79.50 466 ASP A CA 1
ATOM 3755 C C . ASP A 1 466 ? 20.685 -3.612 -34.363 1.00 79.50 466 ASP A C 1
ATOM 3757 O O . ASP A 1 466 ? 21.795 -3.843 -34.846 1.00 79.50 466 ASP A O 1
ATOM 3761 N N . ASP A 1 467 ? 20.267 -2.366 -34.107 1.00 82.12 467 ASP A N 1
ATOM 3762 C CA . ASP A 1 467 ? 21.051 -1.151 -34.354 1.00 82.12 467 ASP A CA 1
ATOM 3763 C C . ASP A 1 467 ? 21.899 -0.763 -33.128 1.00 82.12 467 ASP A C 1
ATOM 3765 O O . ASP A 1 467 ? 21.383 -0.304 -32.105 1.00 82.12 467 ASP A O 1
ATOM 3769 N N . TRP A 1 468 ? 23.226 -0.891 -33.230 1.00 84.25 468 TRP A N 1
ATOM 3770 C CA . TRP A 1 468 ? 24.162 -0.415 -32.206 1.00 84.25 468 TRP A CA 1
ATOM 3771 C C . TRP A 1 468 ? 25.489 0.075 -32.797 1.00 84.25 468 TRP A C 1
ATOM 3773 O O . TRP A 1 468 ? 25.962 -0.392 -33.830 1.00 84.25 468 TRP A O 1
ATOM 3783 N N . THR A 1 469 ? 26.137 1.002 -32.089 1.00 83.44 469 THR A N 1
ATOM 3784 C CA . THR A 1 469 ? 27.476 1.517 -32.420 1.00 83.44 469 THR A CA 1
ATOM 3785 C C . THR A 1 469 ? 28.420 1.365 -31.232 1.00 83.44 469 THR A C 1
ATOM 3787 O O . THR A 1 469 ? 27.985 1.405 -30.082 1.00 83.44 469 THR A O 1
ATOM 3790 N N . PHE A 1 470 ? 29.722 1.225 -31.487 1.00 82.06 470 PHE A N 1
ATOM 3791 C CA . PHE A 1 470 ? 30.738 1.065 -30.445 1.00 82.06 470 PHE A CA 1
ATOM 3792 C C . PHE A 1 470 ? 32.010 1.848 -30.779 1.00 82.06 470 PHE A C 1
ATOM 3794 O O . PHE A 1 470 ? 32.535 1.744 -31.884 1.00 82.06 470 PHE A O 1
ATOM 3801 N N . GLU A 1 471 ? 32.540 2.564 -29.790 1.00 76.19 471 GLU A N 1
ATOM 3802 C CA . GLU A 1 471 ? 33.814 3.278 -29.864 1.00 76.19 471 GLU A CA 1
ATOM 3803 C C . GLU A 1 471 ? 34.782 2.718 -28.810 1.00 76.19 471 GLU A C 1
ATOM 3805 O O . GLU A 1 471 ? 34.406 2.493 -27.657 1.00 76.19 471 GLU A O 1
ATOM 3810 N N . ARG A 1 472 ? 36.043 2.492 -29.198 1.00 67.88 472 ARG A N 1
ATOM 3811 C CA . ARG A 1 472 ? 37.112 2.040 -28.297 1.00 67.88 472 ARG A CA 1
ATOM 3812 C C . ARG A 1 472 ? 38.026 3.224 -27.994 1.00 67.88 472 ARG A C 1
ATOM 3814 O O . ARG A 1 472 ? 38.761 3.671 -28.869 1.00 67.88 472 ARG A O 1
ATOM 3821 N N . SER A 1 473 ? 37.993 3.732 -26.763 1.00 55.72 473 SER A N 1
ATOM 3822 C CA . SER A 1 473 ? 38.861 4.840 -26.350 1.00 55.72 473 SER A CA 1
ATOM 3823 C C . SER A 1 473 ? 40.337 4.442 -26.438 1.00 55.72 473 SER A C 1
ATOM 3825 O O . SER A 1 473 ? 40.752 3.489 -25.782 1.00 55.72 473 SER A O 1
ATOM 3827 N N . GLN A 1 474 ? 41.129 5.196 -27.204 1.00 42.09 474 GLN A N 1
ATOM 3828 C CA . GLN A 1 474 ? 42.543 4.897 -27.491 1.00 42.09 474 GLN A CA 1
ATOM 3829 C C . GLN A 1 474 ? 43.479 4.967 -26.266 1.00 42.09 474 GLN A C 1
ATOM 3831 O O . GLN A 1 474 ? 44.603 4.486 -26.329 1.00 42.09 474 GLN A O 1
ATOM 3836 N N . ALA A 1 475 ? 43.016 5.504 -25.134 1.00 43.16 475 ALA A N 1
ATOM 3837 C CA . ALA A 1 475 ? 43.787 5.697 -23.901 1.00 43.16 475 ALA A CA 1
ATOM 3838 C C . ALA A 1 475 ? 44.096 4.405 -23.103 1.00 43.16 475 ALA A C 1
ATOM 3840 O O . ALA A 1 475 ? 44.329 4.478 -21.902 1.00 43.16 475 ALA A O 1
ATOM 3841 N N . GLN A 1 476 ? 44.052 3.226 -23.732 1.00 36.62 476 GLN A N 1
ATOM 3842 C CA . GLN A 1 476 ? 44.204 1.931 -23.052 1.00 36.62 476 GLN A CA 1
ATOM 3843 C C . GLN A 1 476 ? 45.076 0.940 -23.848 1.00 36.62 476 GLN A C 1
ATOM 3845 O O . GLN A 1 476 ? 44.767 -0.244 -23.950 1.00 36.62 476 GLN A O 1
ATOM 3850 N N . ALA A 1 477 ? 46.146 1.458 -24.463 1.00 31.33 477 ALA A N 1
ATOM 3851 C CA . ALA A 1 477 ? 47.139 0.678 -25.210 1.00 31.33 477 ALA A CA 1
ATOM 3852 C C . ALA A 1 477 ? 48.384 0.284 -24.382 1.00 31.33 477 ALA A C 1
ATOM 3854 O O . ALA A 1 477 ? 49.111 -0.615 -24.791 1.00 31.33 477 ALA A O 1
ATOM 3855 N N . ASN A 1 478 ? 48.619 0.936 -23.233 1.00 32.56 478 ASN A N 1
ATOM 3856 C CA . ASN A 1 478 ? 49.881 0.870 -22.481 1.00 32.56 478 ASN A CA 1
ATOM 3857 C C . ASN A 1 478 ? 49.695 0.409 -21.014 1.00 32.56 478 ASN A C 1
ATOM 3859 O O . ASN A 1 478 ? 50.212 1.044 -20.100 1.00 32.56 478 ASN A O 1
ATOM 3863 N N . GLU A 1 479 ? 48.981 -0.695 -20.781 1.00 29.20 479 GLU A N 1
ATOM 3864 C CA . GLU A 1 479 ? 49.079 -1.466 -19.527 1.00 29.20 479 GLU A CA 1
ATOM 3865 C C . GLU A 1 479 ? 49.391 -2.936 -19.877 1.00 29.20 479 GLU A C 1
ATOM 3867 O O . GLU A 1 479 ? 48.698 -3.497 -20.731 1.00 29.20 479 GLU A O 1
ATOM 3872 N N . PRO A 1 480 ? 50.438 -3.557 -19.295 1.00 31.47 480 PRO A N 1
ATOM 3873 C CA . PRO A 1 480 ? 50.804 -4.945 -19.578 1.00 31.47 480 PRO A CA 1
ATOM 3874 C C . PRO A 1 480 ? 49.899 -5.955 -18.851 1.00 31.47 480 PRO A C 1
ATOM 3876 O O . PRO A 1 480 ? 49.341 -5.673 -17.793 1.00 31.47 480 PRO A O 1
ATOM 3879 N N . ASP A 1 481 ? 49.781 -7.151 -19.430 1.00 29.41 481 ASP A N 1
ATOM 3880 C CA . ASP A 1 481 ? 48.868 -8.217 -18.997 1.00 29.41 481 ASP A CA 1
ATOM 3881 C C . ASP A 1 481 ? 49.338 -8.900 -17.686 1.00 29.41 481 ASP A C 1
ATOM 3883 O O . ASP A 1 481 ? 50.452 -9.437 -17.649 1.00 29.41 481 ASP A O 1
ATOM 3887 N N . PRO A 1 482 ? 48.545 -8.901 -16.593 1.00 32.34 482 PRO A N 1
ATOM 3888 C CA . PRO A 1 482 ? 48.961 -9.428 -15.292 1.00 32.34 482 PRO A CA 1
ATOM 3889 C C . PRO A 1 482 ? 48.835 -10.962 -15.188 1.00 32.34 482 PRO A C 1
ATOM 3891 O O . PRO A 1 482 ? 48.179 -11.486 -14.286 1.00 32.34 482 PRO A O 1
ATOM 3894 N N . THR A 1 483 ? 49.503 -11.703 -16.079 1.00 33.12 483 THR A N 1
ATOM 3895 C CA . THR A 1 483 ? 49.599 -13.176 -16.027 1.00 33.12 483 THR A CA 1
ATOM 3896 C C . THR A 1 483 ? 51.049 -13.677 -16.020 1.00 33.12 483 THR A C 1
ATOM 3898 O O . THR A 1 483 ? 51.475 -14.400 -16.920 1.00 33.12 483 THR A O 1
ATOM 3901 N N . SER A 1 484 ? 51.816 -13.327 -14.983 1.00 28.38 484 SER A N 1
ATOM 3902 C CA . SER A 1 484 ? 53.071 -14.016 -14.633 1.00 28.38 484 SER A CA 1
ATOM 3903 C C . SER A 1 484 ? 53.362 -13.905 -13.121 1.00 28.38 484 SER A C 1
ATOM 3905 O O . SER A 1 484 ? 53.246 -12.800 -12.589 1.00 28.38 484 SER A O 1
ATOM 3907 N N . PRO A 1 485 ? 53.699 -14.997 -12.396 1.00 35.38 485 PRO A N 1
ATOM 3908 C CA . PRO A 1 485 ? 53.806 -14.972 -10.933 1.00 35.38 485 PRO A CA 1
ATOM 3909 C C . PRO A 1 485 ? 55.252 -15.025 -10.395 1.00 35.38 485 P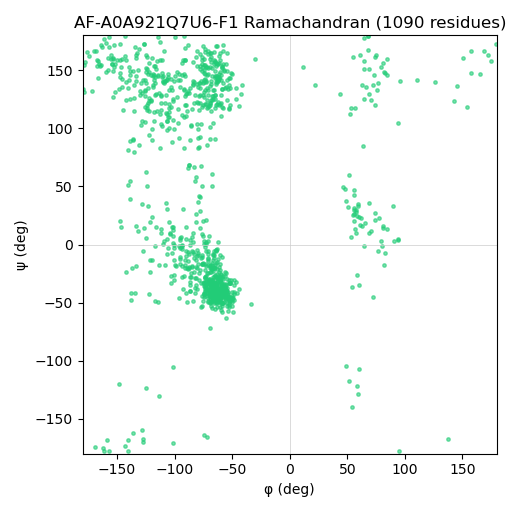RO A C 1
ATOM 3911 O O . PRO A 1 485 ? 55.881 -16.078 -10.437 1.00 35.38 485 PRO A O 1
ATOM 3914 N N . HIS A 1 486 ? 55.749 -13.949 -9.768 1.00 28.92 486 HIS A N 1
ATOM 3915 C CA . HIS A 1 486 ? 56.958 -13.989 -8.922 1.00 28.92 486 HIS A CA 1
ATOM 3916 C C . HIS A 1 486 ? 56.926 -12.970 -7.755 1.00 28.92 486 HIS A C 1
ATOM 3918 O O . HIS A 1 486 ? 56.553 -11.820 -7.944 1.00 28.92 486 HIS A O 1
ATOM 3924 N N . PHE A 1 487 ? 57.296 -13.449 -6.553 1.00 26.66 487 PHE A N 1
ATOM 3925 C CA . PHE A 1 487 ? 58.237 -12.887 -5.549 1.00 26.66 487 PHE A CA 1
ATOM 3926 C C . PHE A 1 487 ? 58.560 -11.359 -5.564 1.00 26.66 487 PHE A C 1
ATOM 3928 O O . PHE A 1 487 ? 58.885 -10.825 -6.614 1.00 26.66 487 PHE A O 1
ATOM 3935 N N . THR A 1 488 ? 58.634 -10.609 -4.441 1.00 27.55 488 THR A N 1
ATOM 3936 C CA . THR A 1 488 ? 58.420 -10.927 -3.001 1.00 27.55 488 THR A CA 1
ATOM 3937 C C . THR A 1 488 ? 58.206 -9.670 -2.117 1.00 27.55 488 THR A C 1
ATOM 3939 O O . THR A 1 488 ? 58.423 -8.546 -2.546 1.00 27.55 488 THR A O 1
ATOM 3942 N N . ARG A 1 489 ? 57.805 -9.938 -0.861 1.00 28.27 489 ARG A N 1
ATOM 3943 C CA . ARG A 1 489 ? 57.776 -9.152 0.401 1.00 28.27 489 ARG A CA 1
ATOM 3944 C C . ARG A 1 489 ? 58.855 -8.058 0.628 1.00 28.27 489 ARG A C 1
ATOM 3946 O O . ARG A 1 489 ? 59.966 -8.217 0.148 1.00 28.27 489 ARG A O 1
ATOM 3953 N N . GLU A 1 490 ? 58.510 -7.128 1.546 1.00 28.33 490 GLU A N 1
ATOM 3954 C CA . GLU A 1 490 ? 59.307 -6.123 2.321 1.00 28.33 490 GLU A CA 1
ATOM 3955 C C . GLU A 1 490 ? 59.050 -4.659 1.894 1.00 28.33 490 GLU A C 1
ATOM 3957 O O . GLU A 1 490 ? 58.889 -4.405 0.709 1.00 28.33 490 GLU A O 1
ATOM 3962 N N . SER A 1 491 ? 58.972 -3.593 2.710 1.00 28.27 491 SER A N 1
ATOM 3963 C CA . SER A 1 491 ? 58.793 -3.254 4.148 1.00 28.27 491 SER A CA 1
ATOM 3964 C C . SER A 1 491 ? 59.683 -2.034 4.456 1.00 28.27 491 SER A C 1
ATOM 3966 O O . SER A 1 491 ? 60.889 -2.116 4.247 1.00 28.27 491 SER A O 1
ATOM 3968 N N . GLY A 1 492 ? 59.132 -0.928 4.966 1.00 26.86 492 GLY A N 1
ATOM 3969 C CA . GLY A 1 492 ? 59.902 0.279 5.312 1.00 26.86 492 GLY A CA 1
ATOM 3970 C C . GLY A 1 492 ? 59.008 1.506 5.535 1.00 26.86 492 GLY A C 1
ATOM 3971 O O . GLY A 1 492 ? 57.968 1.616 4.893 1.00 26.86 492 GLY A O 1
ATOM 3972 N N . ASP A 1 493 ? 59.406 2.392 6.452 1.00 24.14 493 ASP A N 1
ATOM 3973 C CA . ASP A 1 493 ? 58.659 3.593 6.895 1.00 24.14 493 ASP A CA 1
ATOM 3974 C C . ASP A 1 493 ? 59.581 4.859 6.777 1.00 24.14 493 ASP A C 1
ATOM 3976 O O . ASP A 1 493 ? 60.612 4.745 6.105 1.00 24.14 493 ASP A O 1
ATOM 3980 N N . PRO A 1 494 ? 59.292 6.092 7.271 1.00 54.62 494 PRO A N 1
ATOM 3981 C CA . PRO A 1 494 ? 59.465 7.280 6.418 1.00 54.62 494 PRO A CA 1
ATOM 3982 C C . PRO A 1 494 ? 60.395 8.388 6.966 1.00 54.62 494 PRO A C 1
ATOM 3984 O O . PRO A 1 494 ? 60.568 8.510 8.179 1.00 54.62 494 PRO A O 1
ATOM 3987 N N . ASN A 1 495 ? 60.882 9.298 6.096 1.00 27.33 495 ASN A N 1
ATOM 3988 C CA . ASN A 1 495 ? 61.004 10.743 6.412 1.00 27.33 495 ASN A CA 1
ATOM 3989 C C . ASN A 1 495 ? 61.488 11.661 5.263 1.00 27.33 495 ASN A C 1
ATOM 3991 O O . ASN A 1 495 ? 62.135 11.196 4.331 1.00 27.33 495 ASN A O 1
ATOM 3995 N N . SER A 1 496 ? 61.314 12.985 5.463 1.00 26.34 496 SER A N 1
ATOM 3996 C CA . SER A 1 496 ? 62.073 14.121 4.860 1.00 26.34 496 SER A CA 1
ATOM 3997 C C . SER A 1 496 ? 61.997 14.357 3.326 1.00 26.34 496 SER A C 1
ATOM 3999 O O . SER A 1 496 ? 61.820 13.422 2.561 1.00 26.34 496 SER A O 1
ATOM 4001 N N . SER A 1 497 ? 62.126 15.577 2.771 1.00 28.02 497 SER A N 1
ATOM 4002 C CA . SER A 1 497 ? 62.144 16.955 3.327 1.00 28.02 497 SER A CA 1
ATOM 4003 C C . SER A 1 497 ? 61.971 18.019 2.216 1.00 28.02 497 SER A C 1
ATOM 4005 O O . SER A 1 497 ? 62.348 17.785 1.072 1.00 28.02 497 SER A O 1
ATOM 4007 N N . LEU A 1 498 ? 61.470 19.212 2.569 1.00 32.44 498 LEU A N 1
ATOM 4008 C CA . LEU A 1 498 ? 61.516 20.449 1.754 1.00 32.44 498 LEU A CA 1
ATOM 4009 C C . LEU A 1 498 ? 62.945 21.047 1.716 1.00 32.44 498 LEU A C 1
ATOM 4011 O O . LEU A 1 498 ? 63.686 20.841 2.680 1.00 32.44 498 LEU A O 1
ATOM 4015 N N . PRO A 1 499 ? 63.341 21.795 0.656 1.00 29.66 499 PRO A N 1
ATOM 4016 C CA . PRO A 1 499 ? 63.205 23.267 0.706 1.00 29.66 499 PRO A CA 1
ATOM 4017 C C . PRO A 1 499 ? 62.911 23.995 -0.639 1.00 29.66 499 PRO A C 1
ATOM 4019 O O . PRO A 1 499 ? 62.954 23.418 -1.721 1.00 29.66 499 PRO A O 1
ATOM 4022 N N . SER A 1 500 ? 62.640 25.305 -0.537 1.00 24.89 500 SER A N 1
ATOM 4023 C CA . SER A 1 500 ? 62.331 26.292 -1.607 1.00 24.89 500 SER A CA 1
ATOM 4024 C C . SER A 1 500 ? 63.259 27.545 -1.453 1.00 24.89 500 SER A C 1
ATOM 4026 O O . SER A 1 500 ? 64.222 27.425 -0.693 1.00 24.89 500 SER A O 1
ATOM 4028 N N . PRO A 1 501 ? 62.986 28.779 -1.986 1.00 51.09 501 PRO A N 1
ATOM 4029 C CA . PRO A 1 501 ? 62.044 29.168 -3.066 1.00 51.09 501 PRO A CA 1
ATOM 4030 C C . PRO A 1 501 ? 62.409 30.125 -4.262 1.00 51.09 501 PRO A C 1
ATOM 4032 O O . PRO A 1 501 ? 61.566 30.151 -5.156 1.00 51.09 501 PRO A O 1
ATOM 4035 N N . PRO A 1 502 ? 63.452 30.994 -4.337 1.00 44.03 502 PRO A N 1
ATOM 4036 C CA . PRO A 1 502 ? 63.195 32.414 -4.693 1.00 44.03 502 PRO A CA 1
ATOM 4037 C C . PRO A 1 502 ? 64.009 33.017 -5.878 1.00 44.03 502 PRO A C 1
ATOM 4039 O O . PRO A 1 502 ? 65.000 32.410 -6.284 1.00 44.03 502 PRO A O 1
ATOM 4042 N N . PRO A 1 503 ? 63.725 34.264 -6.351 1.00 52.19 503 PRO A N 1
ATOM 4043 C CA . PRO A 1 503 ? 62.611 35.188 -6.053 1.00 52.19 503 PRO A CA 1
ATOM 4044 C C . PRO A 1 503 ? 61.715 35.363 -7.331 1.00 52.19 503 PRO A C 1
ATOM 4046 O O . PRO A 1 503 ? 61.325 34.329 -7.856 1.00 52.19 503 PRO A O 1
ATOM 4049 N N . ASP A 1 504 ? 61.275 36.495 -7.924 1.00 30.39 504 ASP A N 1
ATOM 4050 C CA . ASP A 1 504 ? 61.338 37.953 -7.664 1.00 30.39 504 ASP A CA 1
ATOM 4051 C C . ASP A 1 504 ? 60.223 38.735 -8.441 1.00 30.39 504 ASP A C 1
ATOM 4053 O O . ASP A 1 504 ? 59.532 38.180 -9.290 1.00 30.39 504 ASP A O 1
ATOM 4057 N N . ARG A 1 505 ? 60.110 40.045 -8.168 1.00 28.75 505 ARG A N 1
ATOM 4058 C CA . ARG A 1 505 ? 59.516 41.179 -8.938 1.00 28.75 505 ARG A CA 1
ATOM 4059 C C . ARG A 1 505 ? 58.015 41.234 -9.282 1.00 28.75 505 ARG A C 1
ATOM 4061 O O . ARG A 1 505 ? 57.610 41.103 -10.428 1.00 28.75 505 ARG A O 1
ATOM 4068 N N . HIS A 1 506 ? 57.291 41.751 -8.280 1.00 29.47 506 HIS A N 1
ATOM 4069 C CA . HIS A 1 506 ? 56.554 43.042 -8.331 1.00 29.47 506 HIS A CA 1
ATOM 4070 C C . HIS A 1 506 ? 55.242 43.134 -9.149 1.00 29.47 506 HIS A C 1
ATOM 4072 O O . HIS A 1 506 ? 55.188 42.779 -10.316 1.00 29.47 506 HIS A O 1
ATOM 4078 N N . ARG A 1 507 ? 54.098 43.466 -8.515 1.00 29.42 507 ARG A N 1
ATOM 4079 C CA . ARG A 1 507 ? 53.624 44.775 -7.958 1.00 29.42 507 ARG A CA 1
ATOM 4080 C C . ARG A 1 507 ? 53.130 45.732 -9.069 1.00 29.42 507 ARG A C 1
ATOM 4082 O O . ARG A 1 507 ? 53.754 45.800 -10.115 1.00 29.42 507 ARG A O 1
ATOM 4089 N N . ASP A 1 508 ? 52.037 46.487 -8.908 1.00 27.97 508 ASP A N 1
ATOM 4090 C CA . ASP A 1 508 ? 51.239 46.780 -7.697 1.00 27.97 508 ASP A CA 1
ATOM 4091 C C . ASP A 1 508 ? 49.749 47.116 -8.017 1.00 27.97 508 ASP A C 1
ATOM 4093 O O . ASP A 1 508 ? 49.377 47.215 -9.180 1.00 27.97 508 ASP A O 1
ATOM 4097 N N . THR A 1 509 ? 48.921 47.228 -6.962 1.00 28.09 509 THR A N 1
ATOM 4098 C CA . THR A 1 509 ? 47.701 48.074 -6.716 1.00 28.09 509 THR A CA 1
ATOM 4099 C C . THR A 1 509 ? 46.989 48.862 -7.862 1.00 28.09 509 THR A C 1
ATOM 4101 O O . THR A 1 509 ? 47.656 49.359 -8.755 1.00 28.09 509 THR A O 1
ATOM 4104 N N . THR A 1 510 ? 45.674 49.194 -7.871 1.00 27.89 510 THR A N 1
ATOM 4105 C CA . THR A 1 510 ? 44.504 49.054 -6.945 1.00 27.89 510 THR A CA 1
ATOM 4106 C C . THR A 1 510 ? 43.184 49.544 -7.611 1.00 27.89 510 THR A C 1
ATOM 4108 O O . THR A 1 510 ? 43.249 50.385 -8.496 1.00 27.89 510 THR A O 1
ATOM 4111 N N . HIS A 1 511 ? 42.008 49.155 -7.058 1.00 28.38 511 HIS A N 1
ATOM 4112 C CA . HIS A 1 511 ? 40.714 49.911 -7.033 1.00 28.38 511 HIS A CA 1
ATOM 4113 C C . HIS A 1 511 ? 40.002 50.286 -8.380 1.00 28.38 511 HIS A C 1
ATOM 4115 O O . HIS A 1 511 ? 40.614 50.239 -9.434 1.00 28.38 511 HIS A O 1
ATOM 4121 N N . THR A 1 512 ? 38.708 50.667 -8.498 1.00 27.09 512 THR A N 1
ATOM 4122 C CA . THR A 1 512 ? 37.424 50.423 -7.766 1.00 27.09 512 THR A CA 1
ATOM 4123 C C . THR A 1 512 ? 36.219 50.849 -8.638 1.00 27.09 512 THR A C 1
ATOM 4125 O O . THR A 1 512 ? 36.318 51.860 -9.323 1.00 27.09 512 THR A O 1
ATOM 4128 N N . SER A 1 513 ? 35.032 50.248 -8.419 1.00 27.69 513 SER A N 1
ATOM 4129 C CA . SER A 1 513 ? 33.679 50.869 -8.586 1.00 27.69 513 SER A CA 1
ATOM 4130 C C . SER A 1 513 ? 33.219 51.314 -10.004 1.00 27.69 513 SER A C 1
ATOM 4132 O O . SER A 1 513 ? 33.985 51.219 -10.950 1.00 27.69 513 SER A O 1
ATOM 4134 N N . ALA A 1 514 ? 31.997 51.838 -10.230 1.00 27.89 514 ALA A N 1
ATOM 4135 C CA . ALA A 1 514 ? 30.646 51.310 -9.924 1.00 27.89 514 ALA A CA 1
ATOM 4136 C C . ALA A 1 514 ? 29.520 52.122 -10.638 1.00 27.89 514 ALA A C 1
ATOM 4138 O O . ALA A 1 514 ? 29.681 53.312 -10.874 1.00 27.89 514 ALA A O 1
ATOM 4139 N N . ALA A 1 515 ? 28.337 51.497 -10.792 1.00 28.39 515 ALA A N 1
ATOM 4140 C CA . ALA A 1 515 ? 26.990 52.117 -10.801 1.00 28.39 515 ALA A CA 1
ATOM 4141 C C . ALA A 1 515 ? 26.544 53.051 -11.969 1.00 28.39 515 ALA A C 1
ATOM 4143 O O . ALA A 1 515 ? 27.285 53.303 -12.911 1.00 28.39 515 ALA A O 1
ATOM 4144 N N . ALA A 1 516 ? 25.290 53.538 -11.840 1.00 27.75 516 ALA A N 1
ATOM 4145 C CA . ALA A 1 516 ? 24.543 54.518 -12.661 1.00 27.75 516 ALA A CA 1
ATOM 4146 C C . ALA A 1 516 ? 24.034 54.070 -14.063 1.00 27.75 516 ALA A C 1
ATOM 4148 O O . ALA A 1 516 ? 24.690 53.293 -14.744 1.00 27.75 516 ALA A O 1
ATOM 4149 N N . ALA A 1 517 ? 22.875 54.531 -14.573 1.00 27.25 517 ALA A N 1
ATOM 4150 C CA . ALA A 1 517 ? 21.692 55.159 -13.943 1.00 27.25 517 ALA A CA 1
ATOM 4151 C C . ALA A 1 517 ? 20.446 55.091 -14.880 1.00 27.25 517 ALA A C 1
ATOM 4153 O O . ALA A 1 517 ? 20.490 54.493 -15.953 1.00 27.25 517 ALA A O 1
ATOM 4154 N N . GLU A 1 518 ? 19.323 55.667 -14.436 1.00 27.89 518 GLU A N 1
ATOM 4155 C CA . GLU A 1 518 ? 17.978 55.639 -15.043 1.00 27.89 518 GLU A CA 1
ATOM 4156 C C . GLU A 1 518 ? 17.794 56.501 -16.317 1.00 27.89 518 GLU A C 1
ATOM 4158 O O . GLU A 1 518 ? 18.585 57.394 -16.610 1.00 27.89 518 GLU A O 1
ATOM 4163 N N . GLY A 1 519 ? 16.668 56.311 -17.024 1.00 25.67 519 GLY A N 1
ATOM 4164 C CA . GLY A 1 519 ? 16.171 57.247 -18.046 1.00 25.67 519 GLY A CA 1
ATOM 4165 C C . GLY A 1 519 ? 14.846 56.803 -18.692 1.00 25.67 519 GLY A C 1
ATOM 4166 O O . GLY A 1 519 ? 14.713 55.654 -19.105 1.00 25.67 519 GLY A O 1
ATOM 4167 N N . ALA A 1 520 ? 13.850 57.693 -18.793 1.00 28.55 520 ALA A N 1
ATOM 4168 C CA . ALA A 1 520 ? 12.516 57.374 -19.331 1.00 28.55 520 ALA A CA 1
ATOM 4169 C C . ALA A 1 520 ? 11.862 58.562 -20.063 1.00 28.55 520 ALA A C 1
ATOM 4171 O O . ALA A 1 520 ? 12.027 59.686 -19.593 1.00 28.55 520 ALA A O 1
ATOM 4172 N N . ARG A 1 521 ? 11.047 58.317 -21.121 1.00 29.28 521 ARG A N 1
ATOM 4173 C CA . ARG A 1 521 ? 9.793 59.072 -21.424 1.00 29.28 521 ARG A CA 1
ATOM 4174 C C . ARG A 1 521 ? 8.971 58.646 -22.672 1.00 29.28 521 ARG A C 1
ATOM 4176 O O . ARG A 1 521 ? 9.484 58.520 -23.769 1.00 29.28 521 ARG A O 1
ATOM 4183 N N . GLU A 1 522 ? 7.655 58.530 -22.450 1.00 29.69 522 GLU A N 1
ATOM 4184 C CA . GLU A 1 522 ? 6.487 59.073 -23.198 1.00 29.69 522 GLU A CA 1
ATOM 4185 C C . GLU A 1 522 ? 6.297 59.094 -24.755 1.00 29.69 522 GLU A C 1
ATOM 4187 O O . GLU A 1 522 ? 6.980 59.812 -25.470 1.00 29.69 522 GLU A O 1
ATOM 4192 N N . LYS A 1 523 ? 5.098 58.598 -25.166 1.00 27.72 523 LYS A N 1
ATOM 4193 C CA . LYS A 1 523 ? 4.128 59.106 -26.204 1.00 27.72 523 LYS A CA 1
ATOM 4194 C C . LYS A 1 523 ? 4.428 58.963 -27.730 1.00 27.72 523 LYS A C 1
ATOM 4196 O O . LYS A 1 523 ? 5.576 58.885 -28.120 1.00 27.72 523 LYS A O 1
ATOM 4201 N N . LYS A 1 524 ? 3.458 59.061 -28.685 1.00 29.20 524 LYS A N 1
ATOM 4202 C CA . LYS A 1 524 ? 2.029 58.592 -28.852 1.00 29.20 524 LYS A CA 1
ATOM 4203 C C . LYS A 1 524 ? 1.457 59.007 -30.255 1.00 29.20 524 LYS A C 1
ATOM 4205 O O . LYS A 1 524 ? 1.822 60.079 -30.716 1.00 29.20 524 LYS A O 1
ATOM 4210 N N . LYS A 1 525 ? 0.409 58.313 -30.782 1.00 31.41 525 LYS A N 1
ATOM 4211 C CA . LYS A 1 525 ? -0.479 58.634 -31.973 1.00 31.41 525 LYS A CA 1
ATOM 4212 C C . LYS A 1 525 ? 0.119 58.284 -33.363 1.00 31.41 525 LYS A C 1
ATOM 4214 O O . LYS A 1 525 ? 1.333 58.247 -33.450 1.00 31.41 525 LYS A O 1
ATOM 4219 N N . ARG A 1 526 ? -0.608 58.041 -34.485 1.00 28.95 526 ARG A N 1
ATOM 4220 C CA . ARG A 1 526 ? -2.044 57.873 -34.954 1.00 28.95 526 ARG A CA 1
ATOM 4221 C C . ARG A 1 526 ? -1.982 57.032 -36.288 1.00 28.95 526 ARG A C 1
ATOM 4223 O O . ARG A 1 526 ? -0.865 56.685 -36.637 1.00 28.95 526 ARG A O 1
ATOM 4230 N N . ARG A 1 527 ? -2.968 56.635 -37.132 1.00 29.02 527 ARG A N 1
ATOM 4231 C CA . ARG A 1 527 ? -4.449 56.693 -37.438 1.00 29.02 527 ARG A CA 1
ATOM 4232 C C . ARG A 1 527 ? -4.739 55.411 -38.329 1.00 29.02 527 ARG A C 1
ATOM 4234 O O . ARG A 1 527 ? -3.758 54.763 -38.660 1.00 29.02 527 ARG A O 1
ATOM 4241 N N . HIS A 1 528 ? -5.889 54.839 -38.758 1.00 27.20 528 HIS A N 1
ATOM 4242 C CA . HIS A 1 528 ? -7.349 55.089 -38.974 1.00 27.20 528 HIS A CA 1
ATOM 4243 C C . HIS A 1 528 ? -7.742 56.013 -40.154 1.00 27.20 528 HIS A C 1
ATOM 4245 O O . HIS A 1 528 ? -7.148 57.089 -40.212 1.00 27.20 528 HIS A O 1
ATOM 4251 N N . PRO A 1 529 ? -8.787 55.736 -40.993 1.00 57.19 529 PRO A N 1
ATOM 4252 C CA . PRO A 1 529 ? -9.879 54.718 -40.946 1.00 57.19 529 PRO A CA 1
ATOM 4253 C C . PRO A 1 529 ? -9.910 53.855 -42.265 1.00 57.19 529 PRO A C 1
ATOM 4255 O O . PRO A 1 529 ? -8.820 53.370 -42.551 1.00 57.19 529 PRO A O 1
ATOM 4258 N N . PRO A 1 530 ? -10.959 53.680 -43.138 1.00 55.84 530 PRO A N 1
ATOM 4259 C CA . PRO A 1 530 ? -12.449 53.583 -43.020 1.00 55.84 530 PRO A CA 1
ATOM 4260 C C . PRO A 1 530 ? -13.211 52.509 -43.895 1.00 55.84 530 PRO A C 1
ATOM 4262 O O . PRO A 1 530 ? -12.970 52.428 -45.090 1.00 55.84 530 PRO A O 1
ATOM 4265 N N . ARG A 1 531 ? -14.316 51.924 -43.362 1.00 32.84 531 ARG A N 1
ATOM 4266 C CA . ARG A 1 531 ? -15.602 51.509 -44.048 1.00 32.84 531 ARG A CA 1
ATOM 4267 C C . ARG A 1 531 ? -15.595 50.389 -45.137 1.00 32.84 531 ARG A C 1
ATOM 4269 O O . ARG A 1 531 ? -14.576 50.139 -45.754 1.00 32.84 531 ARG A O 1
ATOM 4276 N N . GLY A 1 532 ? -16.707 49.689 -45.447 1.00 27.02 532 GLY A N 1
ATOM 4277 C CA . GLY A 1 532 ? -18.047 49.573 -44.809 1.00 27.02 532 GLY A CA 1
ATOM 4278 C C . GLY A 1 532 ? -19.177 49.099 -45.773 1.00 27.02 532 GLY A C 1
ATOM 4279 O O . GLY A 1 532 ? -19.128 49.453 -46.944 1.00 27.02 532 GLY A O 1
ATOM 4280 N N . GLY A 1 533 ? -20.198 48.347 -45.307 1.00 25.56 533 GLY A N 1
ATOM 4281 C CA . GLY A 1 533 ? -21.370 47.899 -46.112 1.00 25.56 533 GLY A CA 1
ATOM 4282 C C . GLY A 1 533 ? -22.338 46.937 -45.372 1.00 25.56 533 GLY A C 1
ATOM 4283 O O . GLY A 1 533 ? -21.926 46.333 -44.384 1.00 25.56 533 GLY A O 1
ATOM 4284 N N . ALA A 1 534 ? -23.611 46.822 -45.803 1.00 28.83 534 ALA A N 1
ATOM 4285 C CA . ALA A 1 534 ? -24.687 46.000 -45.187 1.00 28.83 534 ALA A CA 1
ATOM 4286 C C . ALA A 1 534 ? -25.880 45.736 -46.162 1.00 28.83 534 ALA A C 1
ATOM 4288 O O . ALA A 1 534 ? -25.813 46.220 -47.288 1.00 28.83 534 ALA A O 1
ATOM 4289 N N . MET A 1 535 ? -26.970 45.076 -45.691 1.00 27.06 535 MET A N 1
ATOM 4290 C CA . MET A 1 535 ? -28.233 44.666 -46.394 1.00 27.06 535 MET A CA 1
ATOM 4291 C C . MET A 1 535 ? -28.135 43.344 -47.205 1.00 27.06 535 MET A C 1
ATOM 4293 O O . MET A 1 535 ? -27.064 43.053 -47.724 1.00 27.06 535 MET A O 1
ATOM 4297 N N . ALA A 1 536 ? -29.169 42.490 -47.369 1.00 26.48 536 ALA A N 1
ATOM 4298 C CA . ALA A 1 536 ? -30.519 42.367 -46.759 1.00 26.48 536 ALA A CA 1
ATOM 4299 C C . ALA A 1 536 ? -31.073 40.907 -46.887 1.00 26.48 536 ALA A C 1
ATOM 4301 O O . ALA A 1 536 ? -30.405 40.042 -47.448 1.00 26.48 536 ALA A O 1
ATOM 4302 N N . GLU A 1 537 ? -32.276 40.625 -46.353 1.00 30.11 537 GLU A N 1
ATOM 4303 C CA . GLU A 1 537 ? -32.984 39.323 -46.435 1.00 30.11 537 GLU A CA 1
ATOM 4304 C C . GLU A 1 537 ? -33.607 39.012 -47.815 1.00 30.11 537 GLU A C 1
ATOM 4306 O O . GLU A 1 537 ? -34.007 39.920 -48.541 1.00 30.11 537 GLU A O 1
ATOM 4311 N N . LEU A 1 538 ? -33.877 37.722 -48.078 1.00 26.31 538 LEU A N 1
ATOM 4312 C CA . LEU A 1 538 ? -35.112 37.285 -48.753 1.00 26.31 538 LEU A CA 1
ATOM 4313 C C . LEU A 1 538 ? -35.484 35.841 -48.350 1.00 26.31 538 LEU A C 1
ATOM 4315 O O . LEU A 1 538 ? -34.615 35.029 -48.036 1.00 26.31 538 LEU A O 1
ATOM 4319 N N . ARG A 1 539 ? -36.786 35.526 -48.328 1.00 27.36 539 ARG A N 1
ATOM 4320 C CA . ARG A 1 539 ? -37.362 34.215 -47.957 1.00 27.36 539 ARG A CA 1
ATOM 4321 C C . ARG A 1 539 ? -38.055 33.574 -49.157 1.00 27.36 539 ARG A C 1
ATOM 4323 O O . ARG A 1 539 ? -38.587 34.303 -49.980 1.00 27.36 539 ARG A O 1
ATOM 4330 N N . HIS A 1 540 ? -38.220 32.250 -49.143 1.00 27.59 540 HIS A N 1
ATOM 4331 C CA . HIS A 1 540 ? -39.464 31.591 -49.577 1.00 27.59 540 HIS A CA 1
ATOM 4332 C C . HIS A 1 540 ? -39.626 30.229 -48.877 1.00 27.59 540 HIS A C 1
ATOM 4334 O O . HIS A 1 540 ? -38.662 29.695 -48.331 1.00 27.59 540 HIS A O 1
ATOM 4340 N N . ALA A 1 541 ? -40.855 29.702 -48.829 1.00 27.02 541 ALA A N 1
ATOM 4341 C CA . ALA A 1 541 ? -41.206 28.470 -48.116 1.00 27.02 541 ALA A CA 1
ATOM 4342 C C . ALA A 1 541 ? -42.451 27.782 -48.712 1.00 27.02 541 ALA A C 1
ATOM 4344 O O . ALA A 1 541 ? -43.292 28.450 -49.308 1.00 27.02 541 ALA A O 1
ATOM 4345 N N . THR A 1 542 ? -42.564 26.466 -48.509 1.00 25.59 542 THR A N 1
ATOM 4346 C CA . THR A 1 542 ? -43.754 25.574 -48.597 1.00 25.59 542 THR A CA 1
ATOM 4347 C C . THR A 1 542 ? -43.274 24.200 -48.053 1.00 25.59 542 THR A C 1
ATOM 4349 O O . THR A 1 542 ? -42.117 23.858 -48.269 1.00 25.59 542 THR A O 1
ATOM 4352 N N . ALA A 1 543 ? -43.932 23.463 -47.142 1.00 27.50 543 ALA A N 1
ATOM 4353 C CA . ALA A 1 543 ? -45.317 22.953 -47.058 1.00 27.50 543 ALA A CA 1
ATOM 4354 C C . ALA A 1 543 ? -45.552 21.739 -48.001 1.00 27.50 543 ALA A C 1
ATOM 4356 O O . ALA A 1 543 ? -45.163 21.818 -49.157 1.00 27.50 543 ALA A O 1
ATOM 4357 N N . ALA A 1 544 ? -46.168 20.609 -47.602 1.00 26.77 544 ALA A N 1
ATOM 4358 C CA . ALA A 1 544 ? -46.761 20.203 -46.310 1.00 26.77 544 ALA A CA 1
ATOM 4359 C C . ALA A 1 544 ? -46.950 18.659 -46.189 1.00 26.77 544 ALA A C 1
ATOM 4361 O O . ALA A 1 544 ? -46.801 17.953 -47.180 1.00 26.77 544 ALA A O 1
ATOM 4362 N N . ALA A 1 545 ? -47.424 18.203 -45.011 1.00 25.58 545 ALA A N 1
ATOM 4363 C CA . ALA A 1 545 ? -48.235 16.981 -44.775 1.00 25.58 545 ALA A CA 1
ATOM 4364 C C . ALA A 1 545 ? -47.586 15.579 -44.985 1.00 25.58 545 ALA A C 1
ATOM 4366 O O . ALA A 1 545 ? -46.521 15.467 -45.574 1.00 25.58 545 ALA A O 1
ATOM 4367 N N . ALA A 1 546 ? -48.184 14.450 -44.554 1.00 26.25 546 ALA A N 1
ATOM 4368 C CA . ALA A 1 546 ? -48.942 14.104 -43.325 1.00 26.25 546 ALA A CA 1
ATOM 4369 C C . ALA A 1 546 ? -49.176 12.564 -43.260 1.00 26.25 546 ALA A C 1
ATOM 4371 O O . ALA A 1 546 ? -49.048 11.895 -44.277 1.00 26.25 546 ALA A O 1
ATOM 4372 N N . ALA A 1 547 ? -49.603 12.047 -42.091 1.00 26.53 547 ALA A N 1
ATOM 4373 C CA . ALA A 1 547 ? -49.977 10.645 -41.780 1.00 26.53 547 ALA A CA 1
ATOM 4374 C C . ALA A 1 547 ? -48.849 9.578 -41.921 1.00 26.53 547 ALA A C 1
ATOM 4376 O O . ALA A 1 547 ? -48.031 9.648 -42.824 1.00 26.53 547 ALA A O 1
ATOM 4377 N N . ALA A 1 548 ? -48.618 8.586 -41.047 1.00 26.33 548 ALA A N 1
ATOM 4378 C CA . ALA A 1 548 ? -49.340 7.908 -39.952 1.00 26.33 548 ALA A CA 1
ATOM 4379 C C . ALA A 1 548 ? -50.114 6.623 -40.323 1.00 26.33 548 ALA A C 1
ATOM 4381 O O . ALA A 1 548 ? -51.254 6.694 -40.767 1.00 26.33 548 ALA A O 1
ATOM 4382 N N . THR A 1 549 ? -49.557 5.460 -39.944 1.00 26.30 549 THR A N 1
ATOM 4383 C CA . THR A 1 549 ? -50.345 4.277 -39.532 1.00 26.30 549 THR A CA 1
ATOM 4384 C C . THR A 1 549 ? -49.593 3.407 -38.511 1.00 26.30 549 THR A C 1
ATOM 4386 O O . THR A 1 549 ? -48.373 3.490 -38.380 1.00 26.30 549 THR A O 1
ATOM 4389 N N . ARG A 1 550 ? -50.347 2.597 -37.757 1.00 27.44 550 ARG A N 1
ATOM 4390 C CA . ARG A 1 550 ? -49.888 1.545 -36.823 1.00 27.44 550 ARG A CA 1
ATOM 4391 C C . ARG A 1 550 ? -50.020 0.155 -37.485 1.00 27.44 550 ARG A C 1
ATOM 4393 O O . ARG A 1 550 ? -50.415 0.082 -38.640 1.00 27.44 550 ARG A O 1
ATOM 4400 N N . ALA A 1 551 ? -49.825 -0.894 -36.672 1.00 24.92 551 ALA A N 1
ATOM 4401 C CA . ALA A 1 551 ? -50.106 -2.319 -36.914 1.00 24.92 551 ALA A CA 1
ATOM 4402 C C . ALA A 1 551 ? -48.998 -3.088 -37.661 1.00 24.92 551 ALA A C 1
ATOM 4404 O O . ALA A 1 551 ? -48.409 -2.556 -38.590 1.00 24.92 551 ALA A O 1
ATOM 4405 N N . THR A 1 552 ? -48.721 -4.373 -37.421 1.00 24.25 552 THR A N 1
ATOM 4406 C CA . THR A 1 552 ? -48.578 -5.277 -36.246 1.00 24.25 552 THR A CA 1
ATOM 4407 C C . THR A 1 552 ? -48.425 -6.694 -36.831 1.00 24.25 552 THR A C 1
ATOM 4409 O O . THR A 1 552 ? -48.830 -6.923 -37.963 1.00 24.25 552 THR A O 1
ATOM 4412 N N . SER A 1 553 ? -47.933 -7.650 -36.032 1.00 25.12 553 SER A N 1
ATOM 4413 C CA . SER A 1 553 ? -48.226 -9.102 -36.127 1.00 25.12 553 SER A CA 1
ATOM 4414 C C . SER A 1 553 ? -47.956 -9.878 -37.438 1.00 25.12 553 SER A C 1
ATOM 4416 O O . SER A 1 553 ? -48.667 -9.752 -38.429 1.00 25.12 553 SER A O 1
ATOM 4418 N N . SER A 1 554 ? -47.046 -10.854 -37.339 1.00 31.92 554 SER A N 1
ATOM 4419 C CA . SER A 1 554 ? -47.067 -12.146 -38.063 1.00 31.92 554 SER A CA 1
ATOM 4420 C C . SER A 1 554 ? -48.407 -12.896 -37.845 1.00 31.92 554 SER A C 1
ATOM 4422 O O . SER A 1 554 ? -49.080 -12.569 -36.861 1.00 31.92 554 SER A O 1
ATOM 4424 N N . PRO A 1 555 ? -48.792 -13.942 -38.628 1.00 42.50 555 PRO A N 1
ATOM 4425 C CA . PRO A 1 555 ? -48.145 -15.271 -38.505 1.00 42.50 555 PRO A CA 1
ATOM 4426 C C . PRO A 1 555 ? -48.265 -16.232 -39.730 1.00 42.50 555 PRO A C 1
ATOM 4428 O O . PRO A 1 555 ? -48.758 -15.859 -40.786 1.00 42.50 555 PRO A O 1
ATOM 4431 N N . SER A 1 556 ? -47.894 -17.511 -39.507 1.00 26.11 556 SER A N 1
ATOM 4432 C CA . SER A 1 556 ? -48.255 -18.753 -40.253 1.00 26.11 556 SER A CA 1
ATOM 4433 C C . SER A 1 556 ? -47.786 -18.902 -41.716 1.00 26.11 556 SER A C 1
ATOM 4435 O O . SER A 1 556 ? -47.968 -18.009 -42.526 1.00 26.11 556 SER A O 1
ATOM 4437 N N . LYS A 1 557 ? -47.072 -19.973 -42.111 1.00 28.39 557 LYS A N 1
ATOM 4438 C CA . LYS A 1 557 ? -47.342 -21.440 -42.053 1.00 28.39 557 LYS A CA 1
ATOM 4439 C C . LYS A 1 557 ? -48.437 -21.926 -43.014 1.00 28.39 557 LYS A C 1
ATOM 4441 O O . LYS A 1 557 ? -49.590 -21.556 -42.829 1.00 28.39 557 LYS A O 1
ATOM 4446 N N . ARG A 1 558 ? -48.088 -22.901 -43.862 1.00 29.33 558 ARG A N 1
ATOM 4447 C CA . ARG A 1 558 ? -48.525 -24.319 -43.812 1.00 29.33 558 ARG A CA 1
ATOM 4448 C C . ARG A 1 558 ? -47.594 -25.158 -44.702 1.00 29.33 558 ARG A C 1
ATOM 4450 O O . ARG A 1 558 ? -46.881 -24.577 -45.512 1.00 29.33 558 ARG A O 1
ATOM 4457 N N . ASP A 1 559 ? -47.664 -26.485 -44.701 1.00 30.09 559 ASP A N 1
ATOM 4458 C CA . ASP A 1 559 ? -47.073 -27.466 -43.753 1.00 30.09 559 ASP A CA 1
ATOM 4459 C C . ASP A 1 559 ? -46.493 -28.587 -44.700 1.00 30.09 559 ASP A C 1
ATOM 4461 O O . ASP A 1 559 ? -46.266 -28.266 -45.866 1.00 30.09 559 ASP A O 1
ATOM 4465 N N . ALA A 1 560 ? -46.144 -29.852 -44.424 1.00 28.78 560 ALA A N 1
ATOM 4466 C CA . ALA A 1 560 ? -46.346 -30.828 -43.346 1.00 28.78 560 ALA A CA 1
ATOM 4467 C C . ALA A 1 560 ? -45.148 -31.842 -43.343 1.00 28.78 560 ALA A C 1
ATOM 4469 O O . ALA A 1 560 ? -44.286 -31.762 -44.212 1.00 28.78 560 ALA A O 1
ATOM 4470 N N . GLU A 1 561 ? -44.874 -32.575 -42.255 1.00 29.89 561 GLU A N 1
ATOM 4471 C CA . GLU A 1 561 ? -45.089 -34.039 -42.055 1.00 29.89 561 GLU A CA 1
ATOM 4472 C C . GLU A 1 561 ? -44.254 -35.027 -42.917 1.00 29.89 561 GLU A C 1
ATOM 4474 O O . GLU A 1 561 ? -44.148 -34.859 -44.123 1.00 29.89 561 GLU A O 1
ATOM 4479 N N . ALA A 1 562 ? -43.674 -36.123 -42.386 1.00 28.73 562 ALA A N 1
ATOM 4480 C CA . ALA A 1 562 ? -43.408 -36.547 -40.992 1.00 28.73 562 ALA A CA 1
ATOM 4481 C C . ALA A 1 562 ? -42.413 -37.748 -40.938 1.00 28.73 562 ALA A C 1
ATOM 4483 O O . ALA A 1 562 ? -42.372 -38.510 -41.893 1.00 28.73 562 ALA A O 1
ATOM 4484 N N . ALA A 1 563 ? -41.726 -37.952 -39.790 1.00 30.03 563 ALA A N 1
ATOM 4485 C CA . ALA A 1 563 ? -41.152 -39.226 -39.257 1.00 30.03 563 ALA A CA 1
ATOM 4486 C C . ALA A 1 563 ? -40.171 -40.090 -40.126 1.00 30.03 563 ALA A C 1
ATOM 4488 O O . ALA A 1 563 ? -40.126 -39.982 -41.338 1.00 30.03 563 ALA A O 1
ATOM 4489 N N . SER A 1 564 ? -39.344 -41.019 -39.608 1.00 29.61 564 SER A N 1
ATOM 4490 C CA . SER A 1 564 ? -38.637 -41.148 -38.311 1.00 29.61 564 SER A CA 1
ATOM 4491 C C . SER A 1 564 ? -37.543 -42.249 -38.364 1.00 29.61 564 SER A C 1
ATOM 4493 O O . SER A 1 564 ? -37.790 -43.310 -38.916 1.00 29.61 564 SER A O 1
ATOM 4495 N N . ALA A 1 565 ? -36.408 -42.027 -37.685 1.00 30.30 565 ALA A N 1
ATOM 4496 C CA . ALA A 1 565 ? -35.502 -43.015 -37.049 1.00 30.30 565 ALA A CA 1
ATOM 4497 C C . ALA A 1 565 ? -34.893 -44.243 -37.809 1.00 30.30 565 ALA A C 1
ATOM 4499 O O . ALA A 1 565 ? -35.542 -45.253 -38.042 1.00 30.30 565 ALA A O 1
ATOM 4500 N N . SER A 1 566 ? -33.548 -44.224 -37.895 1.00 28.50 566 SER A N 1
ATOM 4501 C CA . SER A 1 566 ? -32.577 -45.320 -37.606 1.00 28.50 566 SER A CA 1
ATOM 4502 C C . SER A 1 566 ? -32.430 -46.605 -38.464 1.00 28.50 566 SER A C 1
ATOM 4504 O O . SER A 1 566 ? -33.332 -47.430 -38.507 1.00 28.50 566 SER A O 1
ATOM 4506 N N . SER A 1 567 ? -31.157 -46.878 -38.837 1.00 24.81 567 SER A N 1
ATOM 4507 C CA . SER A 1 567 ? -30.496 -48.214 -38.917 1.00 24.81 567 SER A CA 1
ATOM 4508 C C . SER A 1 567 ? -30.847 -49.175 -40.087 1.00 24.81 567 SER A C 1
ATOM 4510 O O . SER A 1 567 ? -31.921 -49.053 -40.660 1.00 24.81 567 SER A O 1
ATOM 4512 N N . PRO A 1 568 ? -30.032 -50.228 -40.381 1.00 47.81 568 PRO A N 1
ATOM 4513 C CA . PRO A 1 568 ? -28.551 -50.327 -40.335 1.00 47.81 568 PRO A CA 1
ATOM 4514 C C . PRO A 1 568 ? -27.887 -51.198 -41.464 1.00 47.81 568 PRO A C 1
ATOM 4516 O O . PRO A 1 568 ? -28.568 -51.888 -42.206 1.00 47.81 568 PRO A O 1
ATOM 4519 N N . LEU A 1 569 ? -26.538 -51.291 -41.445 1.00 28.83 569 LEU A N 1
ATOM 4520 C CA . LEU A 1 569 ? -25.687 -52.484 -41.746 1.00 28.83 569 LEU A CA 1
ATOM 4521 C C . LEU A 1 569 ? -25.532 -53.120 -43.168 1.00 28.83 569 LEU A C 1
ATOM 4523 O O . LEU A 1 569 ? -26.467 -53.252 -43.941 1.00 28.83 569 LEU A O 1
ATOM 4527 N N . VAL A 1 570 ? -24.326 -53.713 -43.346 1.00 27.81 570 VAL A N 1
ATOM 4528 C CA . VAL A 1 570 ? -23.967 -54.962 -44.092 1.00 27.81 570 VAL A CA 1
ATOM 4529 C C . VAL A 1 570 ? -23.769 -54.947 -45.633 1.00 27.81 570 VAL A C 1
ATOM 4531 O O . VAL A 1 570 ? -24.488 -54.256 -46.337 1.00 27.81 570 VAL A O 1
ATOM 4534 N N . ALA A 1 571 ? -22.891 -55.772 -46.255 1.00 26.62 571 ALA A N 1
ATOM 4535 C CA . ALA A 1 571 ? -21.466 -56.143 -46.008 1.00 26.62 571 ALA A CA 1
ATOM 4536 C C . ALA A 1 571 ? -20.921 -57.146 -47.077 1.00 26.62 571 ALA A C 1
ATOM 4538 O O . ALA A 1 571 ? -21.659 -58.030 -47.494 1.00 26.62 571 ALA A O 1
ATOM 4539 N N . SER A 1 572 ? -19.586 -57.161 -47.303 1.00 25.88 572 SER A N 1
ATOM 4540 C CA . SER A 1 572 ? -18.778 -58.357 -47.709 1.00 25.88 572 SER A CA 1
ATOM 4541 C C . SER A 1 572 ? -19.002 -58.970 -49.127 1.00 25.88 572 SER A C 1
ATOM 4543 O O . SER A 1 572 ? -19.894 -58.500 -49.827 1.00 25.88 572 SER A O 1
ATOM 4545 N N . PRO A 1 573 ? -18.291 -60.051 -49.576 1.00 47.75 573 PRO A N 1
ATOM 4546 C CA . PRO A 1 573 ? -16.951 -60.603 -49.221 1.00 47.75 573 PRO A CA 1
ATOM 4547 C C . PRO A 1 573 ? -16.090 -61.141 -50.433 1.00 47.75 573 PRO A C 1
ATOM 4549 O O . PRO A 1 573 ? -16.513 -61.050 -51.578 1.00 47.75 573 PRO A O 1
ATOM 4552 N N . ARG A 1 574 ? -14.976 -61.870 -50.135 1.00 27.28 574 ARG A N 1
ATOM 4553 C CA . ARG A 1 574 ? -14.284 -62.958 -50.928 1.00 27.28 574 ARG A CA 1
ATOM 4554 C C . ARG A 1 574 ? -13.348 -62.580 -52.115 1.00 27.28 574 ARG A C 1
ATOM 4556 O O . ARG A 1 574 ? -13.586 -61.575 -52.762 1.00 27.28 574 ARG A O 1
ATOM 4563 N N . VAL A 1 575 ? -12.316 -63.368 -52.513 1.00 31.03 575 VAL A N 1
ATOM 4564 C CA . VAL A 1 575 ? -11.396 -64.340 -51.824 1.00 31.03 575 VAL A CA 1
ATOM 4565 C C . VAL A 1 575 ? -10.188 -64.727 -52.735 1.00 31.03 575 VAL A C 1
ATOM 4567 O O . VAL A 1 575 ? -10.355 -64.770 -53.947 1.00 31.03 575 VAL A O 1
ATOM 4570 N N . GLY A 1 576 ? -9.032 -65.122 -52.158 1.00 27.62 576 GLY A N 1
ATOM 4571 C CA . GLY A 1 576 ? -7.927 -65.875 -52.822 1.00 27.62 576 GLY A CA 1
ATOM 4572 C C . GLY A 1 576 ? -6.876 -65.054 -53.610 1.00 27.62 576 GLY A C 1
ATOM 4573 O O . GLY A 1 576 ? -7.145 -63.919 -53.977 1.00 27.62 576 GLY A O 1
ATOM 4574 N N . GLY A 1 577 ? -5.650 -65.534 -53.899 1.00 28.17 577 GLY A N 1
ATOM 4575 C CA . GLY A 1 577 ? -4.923 -66.730 -53.413 1.00 28.17 577 GLY A CA 1
ATOM 4576 C C . GLY A 1 577 ? -3.866 -67.274 -54.411 1.00 28.17 577 GLY A C 1
ATOM 4577 O O . GLY A 1 577 ? -4.245 -67.704 -55.492 1.00 28.17 577 GLY A O 1
ATOM 4578 N N . GLY A 1 578 ? -2.563 -67.303 -54.068 1.00 29.16 578 GLY A N 1
ATOM 4579 C CA . GLY A 1 578 ? -1.475 -67.832 -54.932 1.00 29.16 578 GLY A CA 1
ATOM 4580 C C . GLY A 1 578 ? -0.049 -67.513 -54.425 1.00 29.16 578 GLY A C 1
ATOM 4581 O O . GLY A 1 578 ? 0.088 -66.686 -53.525 1.00 29.16 578 GLY A O 1
ATOM 4582 N N . LYS A 1 579 ? 1.003 -68.167 -54.956 1.00 29.70 579 LYS A N 1
ATOM 4583 C CA . LYS A 1 579 ? 2.408 -68.090 -54.472 1.00 29.70 579 LYS A CA 1
ATOM 4584 C C . LYS A 1 579 ? 3.477 -67.896 -55.582 1.00 29.70 579 LYS A C 1
ATOM 4586 O O . LYS A 1 579 ? 3.203 -68.143 -56.749 1.00 29.70 579 LYS A O 1
ATOM 4591 N N . ASP A 1 580 ? 4.702 -67.615 -55.103 1.00 30.00 580 ASP A N 1
ATOM 4592 C CA . ASP A 1 580 ? 6.045 -67.982 -55.623 1.00 30.00 580 ASP A CA 1
ATOM 4593 C C . ASP A 1 580 ? 6.823 -66.978 -56.515 1.00 30.00 580 ASP A C 1
ATOM 4595 O O . ASP A 1 580 ? 6.262 -66.276 -57.348 1.00 30.00 580 ASP A O 1
ATOM 4599 N N . GLY A 1 581 ? 8.154 -66.903 -56.307 1.00 28.98 581 GLY A N 1
ATOM 4600 C CA . GLY A 1 581 ? 9.107 -66.065 -57.072 1.00 28.98 581 GLY A CA 1
ATOM 4601 C C . GLY A 1 581 ? 10.287 -65.493 -56.249 1.00 28.98 581 GLY A C 1
ATOM 4602 O O . GLY A 1 581 ? 10.099 -65.031 -55.127 1.00 28.98 581 GLY A O 1
ATOM 4603 N N . LEU A 1 582 ? 11.520 -65.538 -56.783 1.00 29.17 582 LEU A N 1
ATOM 4604 C CA . LEU A 1 582 ? 12.781 -65.239 -56.063 1.00 29.17 582 LEU A CA 1
ATOM 4605 C C . LEU A 1 582 ? 13.270 -63.760 -56.126 1.00 29.17 582 LEU A C 1
ATOM 4607 O O . LEU A 1 582 ? 12.783 -62.935 -56.891 1.00 29.17 582 LEU A O 1
ATOM 4611 N N . ARG A 1 583 ? 14.284 -63.466 -55.290 1.00 31.56 583 ARG A N 1
ATOM 4612 C CA . ARG A 1 583 ? 15.152 -62.254 -55.195 1.00 31.56 583 ARG A CA 1
ATOM 4613 C C . ARG A 1 583 ? 16.042 -62.040 -56.462 1.00 31.56 583 ARG A C 1
ATOM 4615 O O . ARG A 1 583 ? 16.135 -63.004 -57.218 1.00 31.56 583 ARG A O 1
ATOM 4622 N N . PRO A 1 584 ? 16.775 -60.901 -56.678 1.00 40.59 584 PRO A N 1
ATOM 4623 C CA . PRO A 1 584 ? 17.318 -59.959 -55.673 1.00 40.59 584 PRO A CA 1
ATOM 4624 C C . PRO A 1 584 ? 17.324 -58.436 -55.999 1.00 40.59 584 PRO A C 1
ATOM 4626 O O . PRO A 1 584 ? 16.764 -57.958 -56.976 1.00 40.59 584 PRO A O 1
ATOM 4629 N N . HIS A 1 585 ? 17.966 -57.672 -55.102 1.00 30.12 585 HIS A N 1
ATOM 4630 C CA . HIS A 1 585 ? 18.062 -56.204 -55.049 1.00 30.12 585 HIS A CA 1
ATOM 4631 C C . HIS A 1 585 ? 18.836 -55.528 -56.197 1.00 30.12 585 HIS A C 1
ATOM 4633 O O . HIS A 1 585 ? 19.852 -56.042 -56.657 1.00 30.12 585 HIS A O 1
ATOM 4639 N N . GLN A 1 586 ? 18.504 -54.255 -56.448 1.00 32.50 586 GLN A N 1
ATOM 4640 C CA . GLN A 1 586 ? 19.424 -53.257 -57.008 1.00 32.50 586 GLN A CA 1
ATOM 4641 C C . GLN A 1 586 ? 19.467 -52.017 -56.089 1.00 32.50 586 GLN A C 1
ATOM 4643 O O . GLN A 1 586 ? 18.459 -51.651 -55.485 1.00 32.50 586 GLN A O 1
ATOM 4648 N N . ARG A 1 587 ? 20.647 -51.404 -55.911 1.00 30.05 587 ARG A N 1
ATOM 4649 C CA . ARG A 1 587 ? 20.861 -50.236 -55.027 1.00 30.05 587 ARG A CA 1
ATOM 4650 C C . ARG A 1 587 ? 20.683 -48.919 -55.786 1.00 30.05 587 ARG A C 1
ATOM 4652 O O . ARG A 1 587 ? 21.157 -48.806 -56.911 1.00 30.05 587 ARG A O 1
ATOM 4659 N N . TRP A 1 588 ? 20.154 -47.896 -55.115 1.00 30.95 588 TRP A N 1
ATOM 4660 C CA . TRP A 1 588 ? 20.377 -46.489 -55.481 1.00 30.95 588 TRP A CA 1
ATOM 4661 C C . TRP A 1 588 ? 21.485 -45.875 -54.611 1.00 30.95 588 TRP A C 1
ATOM 4663 O O . TRP A 1 588 ? 21.696 -46.287 -53.468 1.00 30.95 588 TRP A O 1
ATOM 4673 N N . SER A 1 589 ? 22.230 -44.925 -55.174 1.00 33.91 589 SER A N 1
ATOM 4674 C CA . SER A 1 589 ? 23.447 -44.339 -54.592 1.00 33.91 589 SER A CA 1
ATOM 4675 C C . SER A 1 589 ? 23.241 -42.904 -54.100 1.00 33.91 589 SER A C 1
ATOM 4677 O O . SER A 1 589 ? 22.592 -42.106 -54.770 1.00 33.91 589 SER A O 1
ATOM 4679 N N . LEU A 1 590 ? 23.839 -42.568 -52.952 1.00 37.59 590 LEU A N 1
ATOM 4680 C CA . LEU A 1 590 ? 23.779 -41.232 -52.340 1.00 37.59 590 LEU A CA 1
ATOM 4681 C C . LEU A 1 590 ? 24.935 -40.307 -52.797 1.00 37.59 590 LEU A C 1
ATOM 4683 O O . LEU A 1 590 ? 25.972 -40.818 -53.229 1.00 37.59 590 LEU A O 1
ATOM 4687 N N . PRO A 1 591 ? 24.788 -38.966 -52.688 1.00 42.50 591 PRO A N 1
ATOM 4688 C CA . PRO A 1 591 ? 25.764 -37.997 -53.206 1.00 42.50 591 PRO A CA 1
ATOM 4689 C C . PRO A 1 591 ? 27.120 -37.954 -52.461 1.00 42.50 591 PRO A C 1
ATOM 4691 O O . PRO A 1 591 ? 27.220 -38.420 -51.322 1.00 42.50 591 PRO A O 1
ATOM 4694 N N . PRO A 1 592 ? 28.166 -37.338 -53.058 1.00 41.44 592 PRO A N 1
ATOM 4695 C CA . PRO A 1 592 ? 29.560 -37.492 -52.624 1.00 41.44 592 PRO A CA 1
ATOM 4696 C C . PRO A 1 592 ? 29.929 -37.167 -51.160 1.00 41.44 592 PRO A C 1
ATOM 4698 O O . PRO A 1 592 ? 30.652 -37.976 -50.575 1.00 41.44 592 PRO A O 1
ATOM 4701 N N . PRO A 1 593 ? 29.487 -36.058 -50.521 1.00 44.06 593 PRO A N 1
ATOM 4702 C CA . PRO A 1 593 ? 30.053 -35.649 -49.227 1.00 44.06 593 PRO A CA 1
ATOM 4703 C C . PRO A 1 593 ? 29.694 -36.602 -48.076 1.00 44.06 593 PRO A C 1
ATOM 4705 O O . PRO A 1 593 ? 30.433 -36.706 -47.100 1.00 44.06 593 PRO A O 1
ATOM 4708 N N . VAL A 1 594 ? 28.593 -37.350 -48.198 1.00 44.81 594 VAL A N 1
ATOM 4709 C CA . VAL A 1 594 ? 28.114 -38.268 -47.150 1.00 44.81 594 VAL A CA 1
ATOM 4710 C C . VAL A 1 594 ? 29.009 -39.512 -47.028 1.00 44.81 594 VAL A C 1
ATOM 4712 O O . VAL A 1 594 ? 29.095 -40.116 -45.960 1.00 44.81 594 VAL A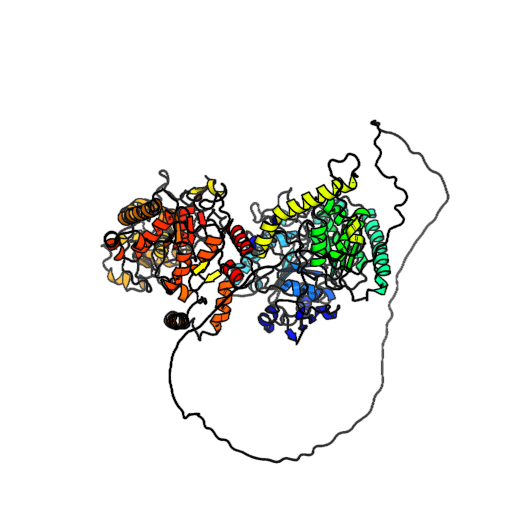 O 1
ATOM 4715 N N . ARG A 1 595 ? 29.737 -39.885 -48.092 1.00 39.41 595 ARG A N 1
ATOM 4716 C CA . ARG A 1 595 ? 30.607 -41.075 -48.097 1.00 39.41 595 ARG A CA 1
ATOM 4717 C C . ARG A 1 595 ? 31.866 -40.943 -47.232 1.00 39.41 595 ARG A C 1
ATOM 4719 O O . ARG A 1 595 ? 32.440 -41.970 -46.890 1.00 39.41 595 ARG A O 1
ATOM 4726 N N . SER A 1 596 ? 32.272 -39.726 -46.859 1.00 46.81 596 SER A N 1
ATOM 4727 C CA . SER A 1 596 ? 33.504 -39.480 -46.088 1.00 46.81 596 SER A CA 1
ATOM 4728 C C . SER A 1 596 ? 33.306 -39.405 -44.565 1.00 46.81 596 SER A C 1
ATOM 4730 O O . SER A 1 596 ? 34.289 -39.265 -43.844 1.00 46.81 596 SER A O 1
ATOM 4732 N N . LEU A 1 597 ? 32.065 -39.487 -44.066 1.00 47.16 597 LEU A N 1
ATOM 4733 C CA . LEU A 1 597 ? 31.734 -39.377 -42.631 1.00 47.16 597 LEU A CA 1
ATOM 4734 C C . LEU A 1 597 ? 31.263 -40.695 -41.990 1.00 47.16 597 LEU A C 1
ATOM 4736 O O . LEU A 1 597 ? 30.953 -40.722 -40.803 1.00 47.16 597 LEU A O 1
ATOM 4740 N N . LEU A 1 598 ? 31.212 -41.787 -42.761 1.00 43.50 598 LEU A N 1
ATOM 4741 C CA . LEU A 1 598 ? 30.826 -43.126 -42.288 1.00 43.50 598 LEU A CA 1
ATOM 4742 C C . LEU A 1 598 ? 31.924 -44.183 -42.500 1.00 43.50 598 LEU A C 1
ATOM 4744 O O . LEU A 1 598 ? 31.662 -45.383 -42.432 1.00 43.50 598 LEU A O 1
ATOM 4748 N N . ALA A 1 599 ? 33.169 -43.739 -42.688 1.00 45.12 599 ALA A N 1
ATOM 4749 C CA . ALA A 1 599 ? 34.332 -44.550 -42.356 1.00 45.12 599 ALA A CA 1
ATOM 4750 C C . ALA A 1 599 ? 34.444 -44.611 -40.822 1.00 45.12 599 ALA A C 1
ATOM 4752 O O . ALA A 1 599 ? 35.100 -43.779 -40.201 1.00 45.12 599 ALA A O 1
ATOM 4753 N N . LEU A 1 600 ? 33.737 -45.563 -40.207 1.00 50.84 600 LEU A N 1
ATOM 4754 C CA . LEU A 1 600 ? 33.852 -45.844 -38.778 1.00 50.84 600 LEU A CA 1
ATOM 4755 C C . LEU A 1 600 ? 35.222 -46.468 -38.488 1.00 50.84 600 LEU A C 1
ATOM 4757 O O . LEU A 1 600 ? 35.377 -47.688 -38.515 1.00 50.84 600 LEU A O 1
ATOM 4761 N N . GLU A 1 601 ? 36.210 -45.627 -38.182 1.00 51.53 601 GLU A N 1
ATOM 4762 C CA . GLU A 1 601 ? 37.366 -46.072 -37.406 1.00 51.53 601 GLU A CA 1
ATOM 4763 C C . GLU A 1 601 ? 36.877 -46.609 -36.054 1.00 51.53 601 GLU A C 1
ATOM 4765 O O . GLU A 1 601 ? 36.064 -45.964 -35.381 1.00 51.53 601 GLU A O 1
ATOM 4770 N N . ASP A 1 602 ? 37.380 -47.774 -35.635 1.00 52.78 602 ASP A N 1
ATOM 4771 C CA . ASP A 1 602 ? 37.133 -48.276 -34.283 1.00 52.78 602 ASP A CA 1
ATOM 4772 C C . ASP A 1 602 ? 37.711 -47.262 -33.273 1.00 52.78 602 ASP A C 1
ATOM 4774 O O . ASP A 1 602 ? 38.920 -47.007 -33.303 1.00 52.78 602 ASP A O 1
ATOM 4778 N N . PRO A 1 603 ? 36.911 -46.686 -32.351 1.00 52.59 603 PRO A N 1
ATOM 4779 C CA . PRO A 1 603 ? 37.408 -45.753 -31.338 1.00 52.59 603 PRO A CA 1
ATOM 4780 C C . PRO A 1 603 ? 38.410 -46.381 -30.347 1.00 52.59 603 PRO A C 1
ATOM 4782 O O . PRO A 1 603 ? 38.979 -45.656 -29.527 1.00 52.59 603 PRO A O 1
ATOM 4785 N N . ARG A 1 604 ? 38.648 -47.700 -30.414 1.00 53.34 604 ARG A N 1
ATOM 4786 C CA . ARG A 1 604 ? 39.718 -48.431 -29.711 1.00 53.34 604 ARG A CA 1
ATOM 4787 C C . ARG A 1 604 ? 41.038 -48.484 -30.488 1.00 53.34 604 ARG A C 1
ATOM 4789 O O . ARG A 1 604 ? 42.061 -48.801 -29.890 1.00 53.34 604 ARG A O 1
ATOM 4796 N N . SER A 1 605 ? 41.044 -48.149 -31.781 1.00 52.78 605 SER A N 1
ATOM 4797 C CA . SER A 1 605 ? 42.263 -48.056 -32.595 1.00 52.78 605 SER A CA 1
ATOM 4798 C C . SER A 1 605 ? 43.251 -47.046 -31.988 1.00 52.78 605 SER A C 1
ATOM 4800 O O . SER A 1 605 ? 42.827 -45.964 -31.564 1.00 52.78 605 SER A O 1
ATOM 4802 N N . PRO A 1 606 ? 44.569 -47.321 -31.970 1.00 56.97 606 PRO A N 1
ATOM 4803 C CA . PRO A 1 606 ? 45.566 -46.331 -31.567 1.00 56.97 606 PRO A CA 1
ATOM 4804 C C . PRO A 1 606 ? 45.704 -45.177 -32.578 1.00 56.97 606 PRO A C 1
ATOM 4806 O O . PRO A 1 606 ? 46.180 -44.113 -32.200 1.00 56.97 606 PRO A O 1
ATOM 4809 N N . ALA A 1 607 ? 45.247 -45.341 -33.827 1.00 55.19 607 ALA A N 1
ATOM 4810 C CA . ALA A 1 607 ? 45.364 -44.320 -34.875 1.00 55.19 607 ALA A CA 1
ATOM 4811 C C . ALA A 1 607 ? 44.260 -43.239 -34.842 1.00 55.19 607 ALA A C 1
ATOM 4813 O O . ALA A 1 607 ? 44.479 -42.129 -35.322 1.00 55.19 607 ALA A O 1
ATOM 4814 N N . ALA A 1 608 ? 43.091 -43.531 -34.256 1.00 56.88 608 ALA A N 1
ATOM 4815 C CA . ALA A 1 608 ? 41.933 -42.634 -34.313 1.00 56.88 608 ALA A CA 1
ATOM 4816 C C . ALA A 1 608 ? 42.185 -41.299 -33.577 1.00 56.88 608 ALA A C 1
ATOM 4818 O O . ALA A 1 608 ? 42.518 -41.279 -32.384 1.00 56.88 608 ALA A O 1
ATOM 4819 N N . SER A 1 609 ? 42.002 -40.172 -34.271 1.00 63.28 609 SER A N 1
ATOM 4820 C CA . SER A 1 609 ? 42.372 -38.841 -33.760 1.00 63.28 609 SER A CA 1
ATOM 4821 C C . SER A 1 609 ? 41.640 -38.438 -32.467 1.00 63.28 609 SER A C 1
ATOM 4823 O O . SER A 1 609 ? 40.476 -38.785 -32.243 1.00 63.28 609 SER A O 1
ATOM 4825 N N . ALA A 1 610 ? 42.302 -37.642 -31.618 1.00 65.81 610 ALA A N 1
ATOM 4826 C CA . ALA A 1 610 ? 41.711 -37.135 -30.374 1.00 65.81 610 ALA A CA 1
ATOM 4827 C C . ALA A 1 610 ? 40.413 -36.342 -30.623 1.00 65.81 610 ALA A C 1
ATOM 4829 O O . ALA A 1 610 ? 39.433 -36.514 -29.899 1.00 65.81 610 ALA A O 1
ATOM 4830 N N . SER A 1 611 ? 40.373 -35.543 -31.694 1.00 65.31 611 SER A N 1
ATOM 4831 C CA . SER A 1 611 ? 39.202 -34.763 -32.112 1.00 65.31 611 SER A CA 1
ATOM 4832 C C . SER A 1 611 ? 37.974 -35.637 -32.389 1.00 65.31 611 SER A C 1
ATOM 4834 O O . SER A 1 611 ? 36.870 -35.271 -31.988 1.00 65.31 611 SER A O 1
ATOM 4836 N N . TYR A 1 612 ? 38.152 -36.810 -33.009 1.00 73.69 612 TYR A N 1
ATOM 4837 C CA . TYR A 1 612 ? 37.056 -37.751 -33.256 1.00 73.69 612 TYR A CA 1
ATOM 4838 C C . TYR A 1 612 ? 36.522 -38.359 -31.951 1.00 73.69 612 TYR A C 1
ATOM 4840 O O . TYR A 1 612 ? 35.311 -38.386 -31.730 1.00 73.69 612 TYR A O 1
ATOM 4848 N N . ARG A 1 613 ? 37.411 -38.763 -31.031 1.00 71.12 613 ARG A N 1
ATOM 4849 C CA . ARG A 1 613 ? 37.012 -39.310 -29.719 1.00 71.12 613 ARG A CA 1
ATOM 4850 C C . ARG A 1 613 ? 36.261 -38.271 -28.875 1.00 71.12 613 ARG A C 1
ATOM 4852 O O . ARG A 1 613 ? 35.242 -38.602 -28.272 1.00 71.12 613 ARG A O 1
ATOM 4859 N N . ILE A 1 614 ? 36.709 -37.012 -28.893 1.00 77.31 614 ILE A N 1
ATOM 4860 C CA . ILE A 1 614 ? 36.028 -35.884 -28.233 1.00 77.31 614 ILE A CA 1
ATOM 4861 C C . ILE A 1 614 ? 34.653 -35.625 -28.864 1.00 77.31 614 ILE A C 1
ATOM 4863 O O . ILE A 1 614 ? 33.683 -35.438 -28.133 1.00 77.31 614 ILE A O 1
ATOM 4867 N N . LEU A 1 615 ? 34.533 -35.664 -30.197 1.00 77.00 615 LEU A N 1
ATOM 4868 C CA . LEU A 1 615 ? 33.255 -35.481 -30.892 1.00 77.00 615 LEU A CA 1
ATOM 4869 C C . LEU A 1 615 ? 32.244 -36.584 -30.537 1.00 77.00 615 LEU A C 1
ATOM 4871 O O . LEU A 1 615 ? 31.100 -36.280 -30.205 1.00 77.00 615 LEU A O 1
ATOM 4875 N N . VAL A 1 616 ? 32.666 -37.853 -30.541 1.00 78.25 616 VAL A N 1
ATOM 4876 C CA . VAL A 1 616 ? 31.815 -38.991 -30.148 1.00 78.25 616 VAL A CA 1
ATOM 4877 C C . VAL A 1 616 ? 31.388 -38.881 -28.679 1.00 78.25 616 VAL A C 1
ATOM 4879 O O . VAL A 1 616 ? 30.211 -39.070 -28.372 1.00 78.25 616 VAL A O 1
ATOM 4882 N N . ALA A 1 617 ? 32.301 -38.505 -27.776 1.00 78.69 617 ALA A N 1
ATOM 4883 C CA . ALA A 1 617 ? 31.978 -38.269 -26.369 1.00 78.69 617 ALA A CA 1
ATOM 4884 C C . ALA A 1 617 ? 30.993 -37.098 -26.182 1.00 78.69 617 ALA A C 1
ATOM 4886 O O . ALA A 1 617 ? 30.029 -37.221 -25.428 1.00 78.69 617 ALA A O 1
ATOM 4887 N N . ALA A 1 618 ? 31.175 -35.990 -26.906 1.00 81.19 618 ALA A N 1
ATOM 4888 C CA . ALA A 1 618 ? 30.266 -34.846 -26.867 1.00 81.19 618 ALA A CA 1
ATOM 4889 C C . ALA A 1 618 ? 28.860 -35.211 -27.372 1.00 81.19 618 ALA A C 1
ATOM 4891 O O . ALA A 1 618 ? 27.872 -34.851 -26.733 1.00 81.19 618 ALA A O 1
ATOM 4892 N N . ILE A 1 619 ? 28.756 -35.975 -28.466 1.00 84.81 619 ILE A N 1
ATOM 4893 C CA . ILE A 1 619 ? 27.477 -36.472 -28.999 1.00 84.81 619 ILE A CA 1
ATOM 4894 C C . ILE A 1 619 ? 26.797 -37.415 -27.995 1.00 84.81 619 ILE A C 1
ATOM 4896 O O . ILE A 1 619 ? 25.598 -37.279 -27.756 1.00 84.81 619 ILE A O 1
ATOM 4900 N N . ALA A 1 620 ? 27.545 -38.318 -27.350 1.00 82.75 620 ALA A N 1
ATOM 4901 C CA . ALA A 1 620 ? 27.012 -39.193 -26.304 1.00 82.75 620 ALA A CA 1
ATOM 4902 C C . ALA A 1 620 ? 26.500 -38.399 -25.086 1.00 82.75 620 ALA A C 1
ATOM 4904 O O . ALA A 1 620 ? 25.394 -38.652 -24.605 1.00 82.75 620 ALA A O 1
ATOM 4905 N N . CYS A 1 621 ? 27.247 -37.388 -24.631 1.00 83.94 621 CYS A N 1
ATOM 4906 C CA . CYS A 1 621 ? 26.822 -36.486 -23.559 1.00 83.94 621 CYS A CA 1
ATOM 4907 C C . CYS A 1 621 ? 25.574 -35.672 -23.937 1.00 83.94 621 CYS A C 1
ATOM 4909 O O . CYS A 1 621 ? 24.669 -35.547 -23.114 1.00 83.94 621 CYS A O 1
ATOM 4911 N N . PHE A 1 622 ? 25.472 -35.170 -25.173 1.00 82.69 622 PHE A N 1
ATOM 4912 C CA . PHE A 1 622 ? 24.265 -34.488 -25.657 1.00 82.69 622 PHE A CA 1
ATOM 4913 C C . PHE A 1 622 ? 23.059 -35.431 -25.752 1.00 82.69 622 PHE A C 1
ATOM 4915 O O . PHE A 1 622 ? 21.960 -35.041 -25.360 1.00 82.69 622 PHE A O 1
ATOM 4922 N N . ALA A 1 623 ? 23.245 -36.673 -26.207 1.00 81.75 623 ALA A N 1
ATOM 4923 C CA . ALA A 1 623 ? 22.181 -37.675 -26.254 1.00 81.75 623 ALA A CA 1
ATOM 4924 C C . ALA A 1 623 ? 21.682 -38.053 -24.847 1.00 81.75 623 ALA A C 1
ATOM 4926 O O . ALA A 1 623 ? 20.474 -38.118 -24.620 1.00 81.75 623 ALA A O 1
ATOM 4927 N N . LEU A 1 624 ? 22.591 -38.225 -23.880 1.00 84.19 624 LEU A N 1
ATOM 4928 C CA . LEU A 1 624 ? 22.248 -38.444 -22.470 1.00 84.19 624 LEU A CA 1
ATOM 4929 C C . LEU A 1 624 ? 21.528 -37.230 -21.868 1.00 84.19 624 LEU A C 1
ATOM 4931 O O . LEU A 1 624 ? 20.467 -37.383 -21.265 1.00 84.19 624 LEU A O 1
ATOM 4935 N N . ALA A 1 625 ? 22.045 -36.016 -22.074 1.00 78.12 625 ALA A N 1
ATOM 4936 C CA . ALA A 1 625 ? 21.408 -34.786 -21.605 1.00 78.12 625 ALA A CA 1
ATOM 4937 C C . ALA A 1 625 ? 20.005 -34.598 -22.210 1.00 78.12 625 ALA A C 1
ATOM 4939 O O . ALA A 1 625 ? 19.079 -34.199 -21.501 1.00 78.12 625 ALA A O 1
ATOM 4940 N N . ALA A 1 626 ? 19.810 -34.939 -23.487 1.00 77.50 626 ALA A N 1
ATOM 4941 C CA . ALA A 1 626 ? 18.501 -34.945 -24.134 1.00 77.50 626 ALA A CA 1
ATOM 4942 C C . ALA A 1 626 ? 17.563 -36.003 -23.524 1.00 77.50 626 ALA A C 1
ATOM 4944 O O . ALA A 1 626 ? 16.426 -35.677 -23.195 1.00 77.50 626 ALA A O 1
ATOM 4945 N N . LEU A 1 627 ? 18.033 -37.234 -23.294 1.00 80.50 627 LEU A N 1
ATOM 4946 C CA . LEU A 1 627 ? 17.246 -38.305 -22.665 1.00 80.50 627 LEU A CA 1
ATOM 4947 C C . LEU A 1 627 ? 16.796 -37.958 -21.236 1.00 80.50 627 LEU A C 1
ATOM 4949 O O . LEU A 1 627 ? 15.648 -38.225 -20.883 1.00 80.50 627 LEU A O 1
ATOM 4953 N N . PHE A 1 628 ? 17.653 -37.327 -20.428 1.00 74.56 628 PHE A N 1
ATOM 4954 C CA . PHE A 1 628 ? 17.290 -36.901 -19.071 1.00 74.56 628 PHE A CA 1
ATOM 4955 C C . PHE A 1 628 ? 16.421 -35.631 -19.040 1.00 74.56 628 PHE A C 1
ATOM 4957 O O . PHE A 1 628 ? 15.559 -35.502 -18.170 1.00 74.56 628 PHE A O 1
ATOM 4964 N N . SER A 1 629 ? 16.600 -34.694 -19.979 1.00 66.31 629 SER A N 1
ATOM 4965 C CA . SER A 1 629 ? 15.842 -33.431 -19.992 1.00 66.31 629 SER A CA 1
ATOM 4966 C C . SER A 1 629 ? 14.495 -33.515 -20.718 1.00 66.31 629 SER A C 1
ATOM 4968 O O . SER A 1 629 ? 13.533 -32.893 -20.255 1.00 66.31 629 SER A O 1
ATOM 4970 N N . ALA A 1 630 ? 14.373 -34.300 -21.794 1.00 69.62 630 ALA A N 1
ATOM 4971 C CA . ALA A 1 630 ? 13.165 -34.372 -22.620 1.00 69.62 630 ALA A CA 1
ATOM 4972 C C . ALA A 1 630 ? 11.881 -34.728 -21.841 1.00 69.62 630 ALA A C 1
ATOM 4974 O O . ALA A 1 630 ? 10.876 -34.051 -22.072 1.00 69.62 630 ALA A O 1
ATOM 4975 N N . PRO A 1 631 ? 11.871 -35.667 -20.867 1.00 66.69 631 PRO A N 1
ATOM 4976 C CA . PRO A 1 631 ? 10.691 -35.917 -20.037 1.00 66.69 631 PRO A CA 1
ATOM 4977 C C . PRO A 1 631 ? 10.248 -34.673 -19.255 1.00 66.69 631 PRO A C 1
ATOM 4979 O O . PRO A 1 631 ? 9.055 -34.392 -19.161 1.00 66.69 631 PRO A O 1
ATOM 4982 N N . SER A 1 632 ? 11.199 -33.885 -18.740 1.00 54.19 632 SER A N 1
ATOM 4983 C CA . SER A 1 632 ? 10.905 -32.661 -17.983 1.00 54.19 632 SER A CA 1
ATOM 4984 C C . SER A 1 632 ? 10.397 -31.518 -18.872 1.00 54.19 632 SER A C 1
ATOM 4986 O O . SER A 1 632 ? 9.494 -30.783 -18.472 1.00 54.19 632 SER A O 1
ATOM 4988 N N . VAL A 1 633 ? 10.924 -31.394 -20.095 1.00 59.75 633 VAL A N 1
ATOM 4989 C CA . VAL A 1 633 ? 10.487 -30.395 -21.083 1.00 59.75 633 VAL A CA 1
ATOM 4990 C C . VAL A 1 633 ? 9.100 -30.750 -21.618 1.00 59.75 633 VAL A C 1
ATOM 4992 O O . VAL A 1 633 ? 8.209 -29.903 -21.630 1.00 59.75 633 VAL A O 1
ATOM 4995 N N . TRP A 1 634 ? 8.873 -32.016 -21.972 1.00 60.34 634 TRP A N 1
ATOM 4996 C CA . TRP A 1 634 ? 7.580 -32.505 -22.449 1.00 60.34 634 TRP A CA 1
ATOM 4997 C C . TRP A 1 634 ? 6.493 -32.415 -21.367 1.00 60.34 634 TRP A C 1
ATOM 4999 O O . TRP A 1 634 ? 5.374 -32.000 -21.665 1.00 60.34 634 TRP A O 1
ATOM 5009 N N . ALA A 1 635 ? 6.823 -32.695 -20.101 1.00 53.28 635 ALA A N 1
ATOM 5010 C CA . ALA A 1 635 ? 5.907 -32.505 -18.974 1.00 53.28 635 ALA A CA 1
ATOM 5011 C C . ALA A 1 635 ? 5.571 -31.026 -18.698 1.00 53.28 635 ALA A C 1
ATOM 5013 O O . ALA A 1 635 ? 4.461 -30.738 -18.257 1.00 53.28 635 ALA A O 1
ATOM 5014 N N . ARG A 1 636 ? 6.487 -30.082 -18.973 1.00 53.62 636 ARG A N 1
ATOM 5015 C CA . ARG A 1 636 ? 6.208 -28.635 -18.885 1.00 53.62 636 ARG A CA 1
ATOM 5016 C C . ARG A 1 636 ? 5.344 -28.141 -20.047 1.00 53.62 636 ARG A C 1
ATOM 5018 O O . ARG A 1 636 ? 4.408 -27.388 -19.809 1.00 53.62 636 ARG A O 1
ATOM 5025 N N . LEU A 1 637 ? 5.621 -28.586 -21.275 1.00 56.12 637 LEU A N 1
ATOM 5026 C CA . LEU A 1 637 ? 4.852 -28.210 -22.471 1.00 56.12 637 LEU A CA 1
ATOM 5027 C C . LEU A 1 637 ? 3.420 -28.769 -22.464 1.00 56.12 637 LEU A C 1
ATOM 5029 O O . LEU A 1 637 ? 2.515 -28.118 -22.975 1.00 56.12 637 LEU A O 1
ATOM 5033 N N . ASN A 1 638 ? 3.205 -29.942 -21.861 1.00 53.44 638 ASN A N 1
ATOM 5034 C CA . ASN A 1 638 ? 1.888 -30.578 -21.735 1.00 53.44 638 ASN A CA 1
ATOM 5035 C C . ASN A 1 638 ? 1.261 -30.407 -20.336 1.00 53.44 638 ASN A C 1
ATOM 5037 O O . ASN A 1 638 ? 0.313 -31.119 -19.994 1.00 53.44 638 ASN A O 1
ATOM 5041 N N . ALA A 1 639 ? 1.771 -29.489 -19.507 1.00 52.25 639 ALA A N 1
ATOM 5042 C CA . ALA A 1 639 ? 1.169 -29.188 -18.213 1.00 52.25 639 ALA A CA 1
ATOM 5043 C C . ALA A 1 639 ? -0.230 -28.572 -18.433 1.00 52.25 639 ALA A C 1
ATOM 5045 O O . ALA A 1 639 ? -0.329 -27.501 -19.035 1.00 52.25 639 ALA A O 1
ATOM 5046 N N . PRO A 1 640 ? -1.328 -29.208 -17.976 1.00 57.78 640 PRO A N 1
ATOM 5047 C CA . PRO A 1 640 ? -2.669 -28.712 -18.257 1.00 57.78 640 PRO A CA 1
ATOM 5048 C C . PRO A 1 640 ? -2.894 -27.370 -17.557 1.00 57.78 640 PRO A C 1
ATOM 5050 O O . PRO A 1 640 ? -2.686 -27.249 -16.348 1.00 57.78 640 PRO A O 1
ATOM 5053 N N . TYR A 1 641 ? -3.335 -26.376 -18.331 1.00 58.41 641 TYR A N 1
ATOM 5054 C CA . TYR A 1 641 ? -3.448 -24.986 -17.887 1.00 58.41 641 TYR A CA 1
ATOM 5055 C C . TYR A 1 641 ? -4.297 -24.846 -16.614 1.00 58.41 641 TYR A C 1
ATOM 5057 O O . TYR A 1 641 ? -3.826 -24.300 -15.628 1.00 58.41 641 TYR A O 1
ATOM 5065 N N . LEU A 1 642 ? -5.496 -25.430 -16.570 1.00 63.66 642 LEU A N 1
ATOM 5066 C CA . LEU A 1 642 ? -6.407 -25.345 -15.420 1.00 63.66 642 LEU A CA 1
ATOM 5067 C C . LEU A 1 642 ? -6.923 -26.737 -15.014 1.00 63.66 642 LEU A C 1
ATOM 5069 O O . LEU A 1 642 ? -6.789 -27.707 -15.764 1.00 63.66 642 LEU A O 1
ATOM 5073 N N . CYS A 1 643 ? -7.568 -26.848 -13.844 1.00 67.62 643 CYS A N 1
ATOM 5074 C CA . CYS A 1 643 ? -8.308 -28.063 -13.482 1.00 67.62 643 CYS A CA 1
ATOM 5075 C C . CYS A 1 643 ? -9.387 -28.352 -14.537 1.00 67.62 643 CYS A C 1
ATOM 5077 O O . CYS A 1 643 ? -10.318 -27.559 -14.704 1.00 67.62 643 CYS A O 1
ATOM 5079 N N . ARG A 1 644 ? -9.300 -29.490 -15.235 1.00 67.56 644 ARG A N 1
ATOM 5080 C CA . ARG A 1 644 ? -10.227 -29.812 -16.329 1.00 67.56 644 ARG A CA 1
ATOM 5081 C C . ARG A 1 644 ? -11.629 -30.056 -15.771 1.00 67.56 644 ARG A C 1
ATOM 5083 O O . ARG A 1 644 ? -11.813 -30.902 -14.895 1.00 67.56 644 ARG A O 1
ATOM 5090 N N . LYS A 1 645 ? -12.620 -29.318 -16.275 1.00 62.59 645 LYS A N 1
ATOM 5091 C CA . LYS A 1 645 ? -14.029 -29.501 -15.911 1.00 62.59 645 LYS A CA 1
ATOM 5092 C C . LYS A 1 645 ? -14.694 -30.491 -16.861 1.00 62.59 645 LYS A C 1
ATOM 5094 O O . LYS A 1 645 ? -14.796 -30.226 -18.054 1.00 62.59 645 LYS A O 1
ATOM 5099 N N . GLU A 1 646 ? -15.207 -31.586 -16.313 1.00 64.06 646 GLU A N 1
ATOM 5100 C CA . GLU A 1 646 ? -15.940 -32.618 -17.050 1.00 64.06 646 GLU A CA 1
ATOM 5101 C C . GLU A 1 646 ? -17.333 -32.764 -16.426 1.00 64.06 646 GLU A C 1
ATOM 5103 O O . GLU A 1 646 ? -17.528 -33.418 -15.399 1.00 64.06 646 GLU A O 1
ATOM 5108 N N . GLY A 1 647 ? -18.309 -32.045 -16.991 1.00 68.12 647 GLY A N 1
ATOM 5109 C CA . GLY A 1 647 ? -19.647 -31.905 -16.411 1.00 68.12 647 GLY A CA 1
ATOM 5110 C C . GLY A 1 647 ? -19.607 -31.264 -15.017 1.00 68.12 647 GLY A C 1
ATOM 5111 O O . GLY A 1 647 ? -19.362 -30.062 -14.884 1.00 68.12 647 GLY A O 1
ATOM 5112 N N . ILE A 1 648 ? -19.847 -32.076 -13.982 1.00 58.91 648 ILE A N 1
ATOM 5113 C CA . ILE A 1 648 ? -19.797 -31.695 -12.555 1.00 58.91 648 ILE A CA 1
ATOM 5114 C C . ILE A 1 648 ? -18.495 -32.118 -11.843 1.00 58.91 648 ILE A C 1
ATOM 5116 O O . ILE A 1 648 ? -18.337 -31.874 -10.645 1.00 58.91 648 ILE A O 1
ATOM 5120 N N . ARG A 1 649 ? -17.563 -32.769 -12.552 1.00 65.25 649 ARG A N 1
ATOM 5121 C CA . ARG A 1 649 ? -16.253 -33.179 -12.026 1.00 65.25 649 ARG A CA 1
ATOM 5122 C C . ARG A 1 649 ? -15.191 -32.121 -12.330 1.00 65.25 649 ARG A C 1
ATOM 5124 O O . ARG A 1 649 ? -15.236 -31.467 -13.372 1.00 65.25 649 ARG A O 1
ATOM 5131 N N . LEU A 1 650 ? -14.236 -31.970 -11.414 1.00 69.31 650 LEU A N 1
ATOM 5132 C CA . LEU A 1 650 ? -13.053 -31.123 -11.565 1.00 69.31 650 LEU A CA 1
ATOM 5133 C C . LEU A 1 650 ? -11.802 -31.986 -11.390 1.00 69.31 650 LEU A C 1
ATOM 5135 O O . LEU A 1 650 ? -11.553 -32.520 -10.310 1.00 69.31 650 LEU A O 1
ATOM 5139 N N . HIS A 1 651 ? -11.018 -32.111 -12.455 1.00 71.25 651 HIS A N 1
ATOM 5140 C CA . HIS A 1 651 ? -9.791 -32.895 -12.492 1.00 71.25 651 HIS A CA 1
ATOM 5141 C C . HIS A 1 651 ? -8.583 -31.958 -12.392 1.00 71.25 651 HIS A C 1
ATOM 5143 O O . HIS A 1 651 ? -8.054 -31.475 -13.393 1.00 71.25 651 HIS A O 1
ATOM 5149 N N . CYS A 1 652 ? -8.173 -31.667 -11.155 1.00 75.50 652 CYS A N 1
ATOM 5150 C CA . CYS A 1 652 ? -6.945 -30.927 -10.863 1.00 75.50 652 CYS A CA 1
ATOM 5151 C C . CYS A 1 652 ? -5.720 -31.866 -10.881 1.00 75.50 652 CYS A C 1
ATOM 5153 O O . CYS A 1 652 ? -5.817 -32.974 -10.336 1.00 75.50 652 CYS A O 1
ATOM 5155 N N . PRO A 1 653 ? -4.562 -31.442 -11.424 1.00 77.19 653 PRO A N 1
ATOM 5156 C CA . PRO A 1 653 ? -3.329 -32.231 -11.391 1.00 77.19 653 PRO A CA 1
ATOM 5157 C C . PRO A 1 653 ? -2.854 -32.599 -9.974 1.00 77.19 653 PRO A C 1
ATOM 5159 O O . PRO A 1 653 ? -3.387 -32.147 -8.952 1.00 77.19 653 PRO A O 1
ATOM 5162 N N . ARG A 1 654 ? -1.828 -33.455 -9.902 1.00 70.69 654 ARG A N 1
ATOM 5163 C CA . ARG A 1 654 ? -1.114 -33.726 -8.646 1.00 70.69 654 ARG A CA 1
ATOM 5164 C C . ARG A 1 654 ? -0.170 -32.564 -8.320 1.00 70.69 654 ARG A C 1
ATOM 5166 O O . ARG A 1 654 ? 0.354 -31.913 -9.218 1.00 70.69 654 ARG A O 1
ATOM 5173 N N . VAL A 1 655 ? 0.042 -32.342 -7.029 1.00 75.25 655 VAL A N 1
ATOM 5174 C CA . VAL A 1 655 ? 1.023 -31.411 -6.458 1.00 75.25 655 VAL A CA 1
ATOM 5175 C C . VAL A 1 655 ? 1.913 -32.238 -5.529 1.00 75.25 655 VAL A C 1
ATOM 5177 O O . VAL A 1 655 ? 1.435 -33.208 -4.940 1.00 75.25 655 VAL A O 1
ATOM 5180 N N . SER A 1 656 ? 3.197 -31.898 -5.413 1.00 67.69 656 SER A N 1
ATOM 5181 C CA . SER A 1 656 ? 4.096 -32.538 -4.448 1.00 67.69 656 SER A CA 1
ATOM 5182 C C . SER A 1 656 ? 3.624 -32.249 -3.021 1.00 67.69 656 SER A C 1
ATOM 5184 O O . SER A 1 656 ? 3.557 -31.083 -2.621 1.00 67.69 656 SER A O 1
ATOM 5186 N N . GLN A 1 657 ? 3.318 -33.295 -2.256 1.00 61.47 657 GLN A N 1
ATOM 5187 C CA . GLN A 1 657 ? 3.027 -33.170 -0.831 1.00 61.47 657 GLN A CA 1
ATOM 5188 C C . GLN A 1 657 ? 4.256 -32.609 -0.093 1.00 61.47 657 GLN A C 1
ATOM 5190 O O . GLN A 1 657 ? 5.391 -32.899 -0.465 1.00 61.47 657 GLN A O 1
ATOM 5195 N N . ARG A 1 658 ? 4.021 -31.774 0.925 1.00 63.88 658 ARG A N 1
ATOM 5196 C CA . ARG A 1 658 ? 5.052 -31.216 1.815 1.00 63.88 658 ARG A CA 1
ATOM 5197 C C . ARG A 1 658 ? 4.804 -31.689 3.241 1.00 63.88 658 ARG A C 1
ATOM 5199 O O . ARG A 1 658 ? 3.658 -31.924 3.618 1.00 63.88 658 ARG A O 1
ATOM 5206 N N . ASP A 1 659 ? 5.854 -31.758 4.042 1.00 56.88 659 ASP A N 1
ATOM 5207 C CA . ASP A 1 659 ? 5.809 -32.386 5.369 1.00 56.88 659 ASP A CA 1
ATOM 5208 C C . ASP A 1 659 ? 4.879 -31.636 6.341 1.00 56.88 659 ASP A C 1
ATOM 5210 O O . ASP A 1 659 ? 4.138 -32.239 7.111 1.00 56.88 659 ASP A O 1
ATOM 5214 N N . SER A 1 660 ? 4.814 -30.305 6.231 1.00 68.50 660 SER A N 1
ATOM 5215 C CA . SER A 1 660 ? 4.026 -29.433 7.113 1.00 68.50 660 SER A CA 1
ATOM 5216 C C . SER A 1 660 ? 2.601 -29.122 6.623 1.00 68.50 660 SER A C 1
ATOM 5218 O O . SER A 1 660 ? 2.072 -28.049 6.920 1.00 68.50 660 SER A O 1
ATOM 5220 N N . LEU A 1 661 ? 1.926 -30.014 5.877 1.00 82.94 661 LEU A N 1
ATOM 5221 C CA . LEU A 1 661 ? 0.534 -29.758 5.449 1.00 82.94 661 LEU A CA 1
ATOM 5222 C C . LEU A 1 661 ? -0.430 -29.570 6.630 1.00 82.94 661 LEU A C 1
ATOM 5224 O O . LEU A 1 661 ? -1.207 -28.615 6.610 1.00 82.94 661 LEU A O 1
ATOM 5228 N N . TRP A 1 662 ? -0.340 -30.410 7.660 1.00 86.50 662 TRP A N 1
ATOM 5229 C CA . TRP A 1 662 ? -1.279 -30.424 8.791 1.00 86.50 662 TRP A CA 1
ATOM 5230 C C . TRP A 1 662 ? -0.945 -29.419 9.905 1.00 86.50 662 TRP A C 1
ATOM 5232 O O . TRP A 1 662 ? -1.826 -29.026 10.665 1.00 86.50 662 TRP A O 1
ATOM 5242 N N . GLU A 1 663 ? 0.299 -28.942 9.956 1.00 79.19 663 GLU A N 1
ATOM 5243 C CA . GLU A 1 663 ? 0.826 -28.099 11.037 1.00 79.19 663 GLU A CA 1
ATOM 5244 C C . GLU A 1 663 ? 1.154 -26.665 10.581 1.00 79.19 663 GLU A C 1
ATOM 5246 O O . GLU A 1 663 ? 1.077 -26.323 9.393 1.00 79.19 663 GLU A O 1
ATOM 5251 N N . ASN A 1 664 ? 1.523 -25.809 11.537 1.00 74.75 664 ASN A N 1
ATOM 5252 C CA . ASN A 1 664 ? 2.022 -24.457 11.284 1.00 74.75 664 ASN A CA 1
ATOM 5253 C C . ASN A 1 664 ? 3.561 -24.410 11.162 1.00 74.75 664 ASN A C 1
ATOM 5255 O O . ASN A 1 664 ? 4.250 -24.935 12.035 1.00 74.75 664 ASN A O 1
ATOM 5259 N N . PRO A 1 665 ? 4.126 -23.741 10.135 1.00 62.16 665 PRO A N 1
ATOM 5260 C CA . PRO A 1 665 ? 5.574 -23.621 9.983 1.00 62.16 665 PRO A CA 1
ATOM 5261 C C . PRO A 1 665 ? 6.186 -22.691 11.050 1.00 62.16 665 PRO A C 1
ATOM 5263 O O . PRO A 1 665 ? 5.887 -21.503 11.089 1.00 62.16 665 PRO A O 1
ATOM 5266 N N . HIS A 1 666 ? 7.071 -23.262 11.874 1.00 56.59 666 HIS A N 1
ATOM 5267 C CA . HIS A 1 666 ? 7.942 -22.639 12.885 1.00 56.59 666 HIS A CA 1
ATOM 5268 C C . HIS A 1 666 ? 7.331 -21.703 13.954 1.00 56.59 666 HIS A C 1
ATOM 5270 O O . HIS A 1 666 ? 7.030 -20.538 13.720 1.00 56.59 666 HIS A O 1
ATOM 5276 N N . ALA A 1 667 ? 7.383 -22.200 15.196 1.00 49.50 667 ALA A N 1
ATOM 5277 C CA . ALA A 1 667 ? 7.891 -21.562 16.426 1.00 49.50 667 ALA A CA 1
ATOM 5278 C C . ALA A 1 667 ? 7.391 -20.184 16.922 1.00 49.50 667 ALA A C 1
ATOM 5280 O O . ALA A 1 667 ? 7.282 -20.030 18.133 1.00 49.50 667 ALA A O 1
ATOM 5281 N N . ALA A 1 668 ? 7.075 -19.188 16.089 1.00 47.81 668 ALA A N 1
ATOM 5282 C CA . ALA A 1 668 ? 6.867 -17.795 16.526 1.00 47.81 668 ALA A CA 1
ATOM 5283 C C . ALA A 1 668 ? 5.792 -17.618 17.626 1.00 47.81 668 ALA A C 1
ATOM 5285 O O . ALA A 1 668 ? 5.851 -16.689 18.436 1.00 47.81 668 ALA A O 1
ATOM 5286 N N . ALA A 1 669 ? 4.822 -18.533 17.675 1.00 52.03 669 ALA A N 1
ATOM 5287 C CA . ALA A 1 669 ? 3.699 -18.507 18.602 1.00 52.03 669 ALA A CA 1
ATOM 5288 C C . ALA A 1 669 ? 3.966 -19.135 19.990 1.00 52.03 669 ALA A C 1
ATOM 5290 O O . ALA A 1 669 ? 3.114 -18.995 20.865 1.00 52.03 669 ALA A O 1
ATOM 5291 N N . THR A 1 670 ? 5.126 -19.762 20.241 1.00 55.91 670 THR A N 1
ATOM 5292 C CA . THR A 1 670 ? 5.475 -20.282 21.587 1.00 55.91 670 THR A CA 1
ATOM 5293 C C . THR A 1 670 ? 5.636 -19.177 22.634 1.00 55.91 670 THR A C 1
ATOM 5295 O O . THR A 1 670 ? 5.571 -19.446 23.827 1.00 55.91 670 THR A O 1
ATOM 5298 N N . SER A 1 671 ? 5.809 -17.932 22.186 1.00 68.94 671 SER A N 1
ATOM 5299 C CA . SER A 1 671 ? 6.019 -16.739 23.010 1.00 68.94 671 SER A CA 1
ATOM 5300 C C . SER A 1 671 ? 4.767 -16.209 23.732 1.00 68.94 671 SER A C 1
ATOM 5302 O O . SER A 1 671 ? 4.865 -15.178 24.396 1.00 68.94 671 SER A O 1
ATOM 5304 N N . TRP A 1 672 ? 3.608 -16.877 23.629 1.00 78.00 672 TRP A N 1
ATOM 5305 C CA . TRP A 1 672 ? 2.340 -16.436 24.233 1.00 78.00 672 TRP A CA 1
ATOM 5306 C C . TRP A 1 672 ? 1.570 -17.566 24.930 1.00 78.00 672 TRP A C 1
ATOM 5308 O O . TRP A 1 672 ? 1.390 -18.648 24.369 1.00 78.00 672 TRP A O 1
ATOM 5318 N N . LYS A 1 673 ? 1.030 -17.267 26.118 1.00 84.06 673 LYS A N 1
ATOM 5319 C CA . LYS A 1 673 ? 0.158 -18.139 26.924 1.00 84.06 673 LYS A CA 1
ATOM 5320 C C . LYS A 1 673 ? -1.173 -17.442 27.259 1.00 84.06 673 LYS A C 1
ATOM 5322 O O . LYS A 1 673 ? -1.186 -16.215 27.387 1.00 84.06 673 LYS A O 1
ATOM 5327 N N . PRO A 1 674 ? -2.299 -18.167 27.393 1.00 87.50 674 PRO A N 1
ATOM 5328 C CA . PRO A 1 674 ? -3.543 -17.585 27.898 1.00 87.50 674 PRO A CA 1
ATOM 5329 C C . PRO A 1 674 ? -3.346 -17.035 29.321 1.00 87.50 674 PRO A C 1
ATOM 5331 O O . PRO A 1 674 ? -2.625 -17.629 30.119 1.00 87.50 674 PRO A O 1
ATOM 5334 N N . CYS A 1 675 ? -3.957 -15.888 29.633 1.00 85.75 675 CYS A N 1
ATOM 5335 C CA . CYS A 1 675 ? -3.892 -15.266 30.964 1.00 85.75 675 CYS A CA 1
ATOM 5336 C C . CYS A 1 675 ? -5.168 -14.492 31.354 1.00 85.75 675 CYS A C 1
ATOM 5338 O O . CYS A 1 675 ? -5.126 -13.626 32.224 1.00 85.75 675 CYS A O 1
ATOM 5340 N N . ALA A 1 676 ? -6.304 -14.788 30.711 1.00 87.56 676 ALA A N 1
ATOM 5341 C CA . ALA A 1 676 ? -7.619 -14.290 31.126 1.00 87.56 676 ALA A CA 1
ATOM 5342 C C . ALA A 1 676 ? -8.370 -15.259 32.055 1.00 87.56 676 ALA A C 1
ATOM 5344 O O . ALA A 1 676 ? -9.481 -14.958 32.490 1.00 87.56 676 ALA A O 1
ATOM 5345 N N . GLU A 1 677 ? -7.774 -16.406 32.371 1.00 85.38 677 GLU A N 1
ATOM 5346 C CA . GLU A 1 677 ? -8.225 -17.280 33.452 1.00 85.38 677 GLU A CA 1
ATOM 5347 C C . GLU A 1 677 ? -8.240 -16.524 34.795 1.00 85.38 677 GLU A C 1
ATOM 5349 O O . GLU A 1 677 ? -7.565 -15.503 34.955 1.00 85.38 677 GLU A O 1
ATOM 5354 N N . ARG A 1 678 ? -9.059 -16.977 35.746 1.00 77.38 678 ARG A N 1
ATOM 5355 C CA . ARG A 1 678 ? -9.115 -16.402 37.095 1.00 77.38 678 ARG A CA 1
ATOM 5356 C C . ARG A 1 678 ? -7.936 -16.901 37.925 1.00 77.38 678 ARG A C 1
ATOM 5358 O O . ARG A 1 678 ? -7.799 -18.107 38.112 1.00 77.38 678 ARG A O 1
ATOM 5365 N N . GLN A 1 679 ? -7.102 -15.996 38.435 1.00 71.25 679 GLN A N 1
ATOM 5366 C CA . GLN A 1 679 ? -6.035 -16.371 39.367 1.00 71.25 679 GLN A CA 1
ATOM 5367 C C . GLN A 1 679 ? -6.577 -16.453 40.798 1.00 71.25 679 GLN A C 1
ATOM 5369 O O . GLN A 1 679 ? -7.351 -15.601 41.225 1.00 71.25 679 GLN A O 1
ATOM 5374 N N . SER A 1 680 ? -6.122 -17.436 41.578 1.00 57.91 680 SER A N 1
ATOM 5375 C CA . SER A 1 680 ? -6.558 -17.678 42.967 1.00 57.91 680 SER A CA 1
ATOM 5376 C C . SER A 1 680 ? -6.093 -16.623 43.987 1.00 57.91 680 SER A C 1
ATOM 5378 O O . SER A 1 680 ? -6.246 -16.824 45.188 1.00 57.91 680 SER A O 1
ATOM 5380 N N . GLN A 1 681 ? -5.488 -15.528 43.519 1.00 55.16 681 GLN A N 1
ATOM 5381 C CA . GLN A 1 681 ? -5.009 -14.390 44.311 1.00 55.16 681 GLN A CA 1
ATOM 5382 C C . GLN A 1 681 ? -5.603 -13.048 43.828 1.00 55.16 681 GLN A C 1
ATOM 5384 O O . GLN A 1 681 ? -5.215 -11.995 44.328 1.00 55.16 681 GLN A O 1
ATOM 5389 N N . GLU A 1 682 ? -6.538 -13.055 42.866 1.00 62.38 682 GLU A N 1
ATOM 5390 C CA . GLU A 1 682 ? -7.277 -11.845 42.476 1.00 62.38 682 GLU A CA 1
ATOM 5391 C C . GLU A 1 682 ? -8.200 -11.391 43.616 1.00 62.38 682 GLU A C 1
ATOM 5393 O O . GLU A 1 682 ? -9.056 -12.147 44.079 1.00 62.38 682 GLU A O 1
ATOM 5398 N N . VAL A 1 683 ? -8.047 -10.138 44.058 1.00 59.00 683 VAL A N 1
ATOM 5399 C CA . VAL A 1 683 ? -8.934 -9.535 45.061 1.00 59.00 683 VAL A CA 1
ATOM 5400 C C . VAL A 1 683 ? -10.339 -9.384 44.472 1.00 59.00 683 VAL A C 1
ATOM 5402 O O . VAL A 1 683 ? -10.523 -8.922 43.346 1.00 59.00 683 VAL A O 1
ATOM 5405 N N . SER A 1 684 ? -11.343 -9.799 45.240 1.00 59.69 684 SER A N 1
ATOM 5406 C CA . SER A 1 684 ? -12.741 -9.775 44.819 1.00 59.69 684 SER A CA 1
ATOM 5407 C C . SER A 1 684 ? -13.332 -8.363 44.920 1.00 59.69 684 SER A C 1
ATOM 5409 O O . SER A 1 684 ? -13.914 -8.017 45.948 1.00 59.69 684 SER A O 1
ATOM 5411 N N . ASP A 1 685 ? -13.276 -7.598 43.824 1.00 61.56 685 ASP A N 1
ATOM 5412 C CA . ASP A 1 685 ? -14.038 -6.350 43.601 1.00 61.56 685 ASP A CA 1
ATOM 5413 C C . ASP A 1 685 ? -15.560 -6.616 43.463 1.00 61.56 685 ASP A C 1
ATOM 5415 O O . ASP A 1 685 ? -16.211 -6.215 42.484 1.00 61.56 685 ASP A O 1
ATOM 5419 N N . LEU A 1 686 ? -16.132 -7.357 44.414 1.00 65.06 686 LEU A N 1
ATOM 5420 C CA . LEU A 1 686 ? -17.566 -7.567 44.554 1.00 65.06 686 LEU A CA 1
ATOM 5421 C C . LEU A 1 686 ? -18.166 -6.473 45.422 1.00 65.06 686 LEU A C 1
ATOM 5423 O O . LEU A 1 686 ? -17.709 -6.201 46.527 1.00 65.06 686 LEU A O 1
ATOM 5427 N N . VAL A 1 687 ? -19.253 -5.909 44.920 1.00 64.44 687 VAL A N 1
ATOM 5428 C CA . VAL A 1 687 ? -20.073 -4.937 45.632 1.00 64.44 687 VAL A CA 1
ATOM 5429 C C . VAL A 1 687 ? -21.238 -5.668 46.302 1.00 64.44 687 VAL A C 1
ATOM 5431 O O . VAL A 1 687 ? -21.778 -6.623 45.732 1.00 64.44 687 VAL A O 1
ATOM 5434 N N . SER A 1 688 ? -21.610 -5.259 47.519 1.00 63.84 688 SER A N 1
ATOM 5435 C CA . SER A 1 688 ? -22.643 -5.956 48.288 1.00 63.84 688 SER A CA 1
ATOM 5436 C C . SER A 1 688 ? -24.037 -5.803 47.664 1.00 63.84 688 SER A C 1
ATOM 5438 O O . SER A 1 688 ? -24.288 -4.945 46.813 1.00 63.84 688 SER A O 1
ATOM 5440 N N . GLU A 1 689 ? -24.983 -6.640 48.099 1.00 63.00 689 GLU A N 1
ATOM 5441 C CA . GLU A 1 689 ? -26.368 -6.621 47.601 1.00 63.00 689 GLU A CA 1
ATOM 5442 C C . GLU A 1 689 ? -27.039 -5.246 47.739 1.00 63.00 689 GLU A C 1
ATOM 5444 O O . GLU A 1 689 ? -27.782 -4.822 46.854 1.00 63.00 689 GLU A O 1
ATOM 5449 N N . ASN A 1 690 ? -26.700 -4.519 48.804 1.00 62.97 690 ASN A N 1
ATOM 5450 C CA . ASN A 1 690 ? -27.271 -3.218 49.143 1.00 62.97 690 ASN A CA 1
ATOM 5451 C C . ASN A 1 690 ? -26.706 -2.062 48.292 1.00 62.97 690 ASN A C 1
ATOM 5453 O O . ASN A 1 690 ? -27.238 -0.954 48.324 1.00 62.97 690 ASN A O 1
ATOM 5457 N N . GLU A 1 691 ? -25.635 -2.306 47.535 1.00 70.88 691 GLU A N 1
ATOM 5458 C CA . GLU A 1 691 ? -24.833 -1.283 46.853 1.00 70.88 691 GLU A CA 1
ATOM 5459 C C . GLU A 1 691 ? -24.858 -1.407 45.314 1.00 70.88 691 GLU A C 1
ATOM 5461 O O . GLU A 1 691 ? -24.248 -0.599 44.607 1.00 70.88 691 GLU A O 1
ATOM 5466 N N . THR A 1 692 ? -25.561 -2.402 44.758 1.00 83.44 692 THR A N 1
ATOM 5467 C CA . THR A 1 692 ? -25.682 -2.555 43.299 1.00 83.44 692 THR A CA 1
ATOM 5468 C C . THR A 1 692 ? -26.432 -1.373 42.670 1.00 83.44 692 THR A C 1
ATOM 5470 O O . THR A 1 692 ? -27.454 -0.908 43.179 1.00 83.44 692 THR A O 1
ATOM 5473 N N . SER A 1 693 ? -25.974 -0.898 41.506 1.00 88.31 693 SER A N 1
ATOM 5474 C CA . SER A 1 693 ? -26.642 0.185 40.763 1.00 88.31 693 SER A CA 1
ATOM 5475 C C . SER A 1 693 ? -28.076 -0.168 40.341 1.00 88.31 693 SER A C 1
ATOM 5477 O O . SER A 1 693 ? -28.868 0.733 40.059 1.00 88.31 693 SER A O 1
ATOM 5479 N N . GLY A 1 694 ? -28.393 -1.464 40.267 1.00 92.31 694 GLY A N 1
ATOM 5480 C CA . GLY A 1 694 ? -29.660 -2.043 39.825 1.00 92.31 694 GLY A CA 1
ATOM 5481 C C . GLY A 1 694 ? -29.427 -3.260 38.926 1.00 92.31 694 GLY A C 1
ATOM 5482 O O . GLY A 1 694 ? -28.311 -3.768 38.828 1.00 92.31 694 GLY A O 1
ATOM 5483 N N . PHE A 1 695 ? -30.478 -3.721 38.254 1.00 93.56 695 PHE A N 1
ATOM 5484 C CA . PHE A 1 695 ? -30.488 -4.945 37.456 1.00 93.56 695 PHE A CA 1
ATOM 5485 C C . PHE A 1 695 ? -30.581 -4.643 35.955 1.00 93.56 695 PHE A C 1
ATOM 5487 O O . PHE A 1 695 ? -31.341 -3.767 35.524 1.00 93.56 695 PHE A O 1
ATOM 5494 N N . ILE A 1 696 ? -29.854 -5.410 35.140 1.00 93.81 696 ILE A N 1
ATOM 5495 C CA . ILE A 1 696 ? -29.983 -5.390 33.677 1.00 93.81 696 ILE A CA 1
ATOM 5496 C C . ILE A 1 696 ? -30.459 -6.735 33.141 1.00 93.81 696 ILE A C 1
ATOM 5498 O O . ILE A 1 696 ? -30.000 -7.790 33.575 1.00 93.81 696 ILE A O 1
ATOM 5502 N N . PHE A 1 697 ? -31.355 -6.683 32.157 1.00 91.31 697 PHE A N 1
ATOM 5503 C CA . PHE A 1 697 ? -31.895 -7.855 31.479 1.00 91.31 697 PHE A CA 1
ATOM 5504 C C . PHE A 1 697 ? -31.638 -7.752 29.974 1.00 91.31 697 PHE A C 1
ATOM 5506 O O . PHE A 1 697 ? -32.012 -6.770 29.322 1.00 91.31 697 PHE A O 1
ATOM 5513 N N . ILE A 1 698 ? -30.938 -8.744 29.427 1.00 90.81 698 ILE A N 1
ATOM 5514 C CA . ILE A 1 698 ? -30.343 -8.683 28.089 1.00 90.81 698 ILE A CA 1
ATOM 5515 C C . ILE A 1 698 ? -31.049 -9.649 27.146 1.00 90.81 698 ILE A C 1
ATOM 5517 O O . ILE A 1 698 ? -31.134 -10.840 27.425 1.00 90.81 698 ILE A O 1
ATOM 5521 N N . HIS A 1 699 ? -31.486 -9.143 25.991 1.00 87.69 699 HIS A N 1
ATOM 5522 C CA . HIS A 1 699 ? -31.990 -9.976 24.899 1.00 87.69 699 HIS A CA 1
ATOM 5523 C C . HIS A 1 699 ? -30.902 -10.132 23.832 1.00 87.69 699 HIS A C 1
ATOM 5525 O O . HIS A 1 699 ? -30.686 -9.225 23.019 1.00 87.69 699 HIS A O 1
ATOM 5531 N N . ALA A 1 700 ? -30.208 -11.270 23.864 1.00 88.88 700 ALA A N 1
ATOM 5532 C CA . ALA A 1 700 ? -29.159 -11.626 22.917 1.00 88.88 700 ALA A CA 1
ATOM 5533 C C . ALA A 1 700 ? -29.780 -12.040 21.572 1.00 88.88 700 ALA A C 1
ATOM 5535 O O . ALA A 1 700 ? -30.556 -12.993 21.510 1.00 88.88 700 ALA A O 1
ATOM 5536 N N . GLU A 1 701 ? -29.445 -11.328 20.494 1.00 83.25 701 GLU A N 1
ATOM 5537 C CA . GLU A 1 701 ? -30.004 -11.558 19.152 1.00 83.25 701 GLU A CA 1
ATOM 5538 C C . GLU A 1 701 ? -28.969 -12.086 18.142 1.00 83.25 701 GLU A C 1
ATOM 5540 O O . GLU A 1 701 ? -27.757 -11.896 18.283 1.00 83.25 701 GLU A O 1
ATOM 5545 N N . GLY A 1 702 ? -29.470 -12.716 17.076 1.00 81.31 702 GLY A N 1
ATOM 5546 C CA . GLY A 1 702 ? -28.673 -13.417 16.068 1.00 81.31 702 GLY A CA 1
ATOM 5547 C C . GLY A 1 702 ? -28.551 -14.914 16.364 1.00 81.31 702 GLY A C 1
ATOM 5548 O O . GLY A 1 702 ? -29.092 -15.406 17.352 1.00 81.31 702 GLY A O 1
ATOM 5549 N N . GLY A 1 703 ? -27.808 -15.645 15.529 1.00 83.88 703 GLY A N 1
ATOM 5550 C CA . GLY A 1 703 ? -27.492 -17.058 15.788 1.00 83.88 703 GLY A CA 1
ATOM 5551 C C . GLY A 1 703 ? -26.427 -17.248 16.880 1.00 83.88 703 GLY A C 1
ATOM 5552 O O . GLY A 1 703 ? -25.753 -16.292 17.264 1.00 83.88 703 GLY A O 1
ATOM 5553 N N . LEU A 1 704 ? -26.205 -18.496 17.317 1.00 88.56 704 LEU A N 1
ATOM 5554 C CA . LEU A 1 704 ? -25.300 -18.905 18.414 1.00 88.56 704 LEU A CA 1
ATOM 5555 C C . LEU A 1 704 ? -24.024 -18.055 18.589 1.00 88.56 704 LEU A C 1
ATOM 5557 O O . LEU A 1 704 ? -23.703 -17.584 19.675 1.00 88.56 704 LEU A O 1
ATOM 5561 N N . ASN A 1 705 ? -23.271 -17.839 17.510 1.00 90.69 705 ASN A N 1
ATOM 5562 C CA . ASN A 1 705 ? -21.970 -17.162 17.561 1.00 90.69 705 ASN A CA 1
ATOM 5563 C C . ASN A 1 705 ? -22.065 -15.620 17.611 1.00 90.69 705 ASN A C 1
ATOM 5565 O O . ASN A 1 705 ? -21.070 -14.939 17.845 1.00 90.69 705 ASN A O 1
ATOM 5569 N N . GLN A 1 706 ? -23.252 -15.053 17.400 1.00 89.19 706 GLN A N 1
ATOM 5570 C CA . GLN A 1 706 ? -23.581 -13.668 17.752 1.00 89.19 706 GLN A CA 1
ATOM 5571 C C . GLN A 1 706 ? -24.057 -13.591 19.207 1.00 89.19 706 GLN A C 1
ATOM 5573 O O . GLN A 1 706 ? -23.621 -12.701 19.934 1.00 89.19 706 GLN A O 1
ATOM 5578 N N . GLN A 1 707 ? -24.852 -14.569 19.654 1.00 90.75 707 GLN A N 1
ATOM 5579 C CA . GLN A 1 707 ? -25.314 -14.681 21.039 1.00 90.75 707 GLN A CA 1
ATOM 5580 C C . GLN A 1 707 ? -24.145 -14.841 22.028 1.00 90.75 707 GLN A C 1
ATOM 5582 O O . GLN A 1 707 ? -24.091 -14.089 22.994 1.00 90.75 707 GLN A O 1
ATOM 5587 N N . ARG A 1 708 ? -23.148 -15.705 21.757 1.00 92.81 708 ARG A N 1
ATOM 5588 C CA . ARG A 1 708 ? -21.920 -15.820 22.583 1.00 92.81 708 ARG A CA 1
ATOM 5589 C C . ARG A 1 708 ? -21.246 -14.459 22.799 1.00 92.81 708 ARG A C 1
ATOM 5591 O O . ARG A 1 708 ? -20.965 -14.081 23.933 1.00 92.81 708 ARG A O 1
ATOM 5598 N N . ILE A 1 709 ? -21.053 -13.685 21.729 1.00 93.00 709 ILE A N 1
ATOM 5599 C CA . ILE A 1 709 ? -20.457 -12.337 21.791 1.00 93.00 709 ILE A CA 1
ATOM 5600 C C . ILE A 1 709 ? -21.367 -11.359 22.552 1.00 93.00 709 ILE A C 1
ATOM 5602 O O . ILE A 1 709 ? -20.874 -10.559 23.346 1.00 93.00 709 ILE A O 1
ATOM 5606 N N . ALA A 1 710 ? -22.688 -11.445 22.373 1.00 93.19 710 ALA A N 1
ATOM 5607 C CA . ALA A 1 710 ? -23.660 -10.651 23.124 1.00 93.19 710 ALA A CA 1
ATOM 5608 C C . ALA A 1 710 ? -23.609 -10.946 24.637 1.00 93.19 710 ALA A C 1
ATOM 5610 O O . ALA A 1 710 ? -23.614 -10.008 25.427 1.00 93.19 710 ALA A O 1
ATOM 5611 N N . ILE A 1 711 ? -23.482 -12.214 25.042 1.00 95.31 711 ILE A N 1
ATOM 5612 C CA . ILE A 1 711 ? -23.348 -12.646 26.445 1.00 95.31 711 ILE A CA 1
ATOM 5613 C C . ILE A 1 711 ? -22.023 -12.150 27.045 1.00 95.31 711 ILE A C 1
ATOM 5615 O O . ILE A 1 711 ? -22.010 -11.577 28.132 1.00 95.31 711 ILE A O 1
ATOM 5619 N N . CYS A 1 712 ? -20.910 -12.267 26.316 1.00 95.25 712 CYS A N 1
ATOM 5620 C CA . CYS A 1 712 ? -19.617 -11.747 26.777 1.00 95.25 712 CYS A CA 1
ATOM 5621 C C . CYS A 1 712 ? -19.631 -10.214 26.923 1.00 95.25 712 CYS A C 1
ATOM 5623 O O . CYS A 1 712 ? -19.051 -9.666 27.860 1.00 95.25 712 CYS A O 1
ATOM 5625 N N . ASN A 1 713 ? -20.341 -9.511 26.034 1.00 94.69 713 ASN A N 1
ATOM 5626 C CA . ASN A 1 713 ? -20.590 -8.075 26.162 1.00 94.69 713 ASN A CA 1
ATOM 5627 C C . ASN A 1 713 ? -21.537 -7.747 27.335 1.00 94.69 713 ASN A C 1
ATOM 5629 O O . ASN A 1 713 ? -21.366 -6.701 27.954 1.00 94.69 713 ASN A O 1
ATOM 5633 N N . ALA A 1 714 ? -22.510 -8.610 27.653 1.00 95.44 714 ALA A N 1
ATOM 5634 C CA . ALA A 1 714 ? -23.475 -8.419 28.739 1.00 95.44 714 ALA A CA 1
ATOM 5635 C C . ALA A 1 714 ? -22.800 -8.402 30.118 1.00 95.44 714 ALA A C 1
ATOM 5637 O O . ALA A 1 714 ? -22.988 -7.455 30.879 1.00 95.44 714 ALA A O 1
ATOM 5638 N N . VAL A 1 715 ? -21.956 -9.400 30.402 1.00 96.31 715 VAL A N 1
ATOM 5639 C CA . VAL A 1 715 ? -21.161 -9.463 31.644 1.00 96.31 715 VAL A CA 1
ATOM 5640 C C . VAL A 1 715 ? -20.228 -8.249 31.749 1.00 96.31 715 VAL A C 1
ATOM 5642 O O . VAL A 1 715 ? -20.133 -7.616 32.798 1.00 96.31 715 VAL A O 1
ATOM 5645 N N . ALA A 1 716 ? -19.601 -7.848 30.639 1.00 94.88 716 ALA A N 1
ATOM 5646 C CA . ALA A 1 716 ? -18.732 -6.675 30.606 1.00 94.88 716 ALA A CA 1
ATOM 5647 C C . ALA A 1 716 ? -19.466 -5.363 30.945 1.00 94.88 716 ALA A C 1
ATOM 5649 O O . ALA A 1 716 ? -18.951 -4.568 31.731 1.00 94.88 716 ALA A O 1
ATOM 5650 N N . ILE A 1 717 ? -20.672 -5.129 30.404 1.00 94.69 717 ILE A N 1
ATOM 5651 C CA . ILE A 1 717 ? -21.443 -3.918 30.742 1.00 94.69 717 ILE A CA 1
ATOM 5652 C C . ILE A 1 717 ? -22.048 -3.970 32.150 1.00 94.69 717 ILE A C 1
ATOM 5654 O O . ILE A 1 717 ? -22.198 -2.917 32.767 1.00 94.69 717 ILE A O 1
ATOM 5658 N N . ALA A 1 718 ? -22.336 -5.163 32.680 1.00 95.12 718 ALA A N 1
ATOM 5659 C CA . ALA A 1 718 ? -22.732 -5.344 34.075 1.00 95.12 718 ALA A CA 1
ATOM 5660 C C . ALA A 1 718 ? -21.618 -4.865 35.024 1.00 95.12 718 ALA A C 1
ATOM 5662 O O . ALA A 1 718 ? -21.881 -4.023 35.883 1.00 95.12 718 ALA A O 1
ATOM 5663 N N . LYS A 1 719 ? -20.358 -5.278 34.791 1.00 93.69 719 LYS A N 1
ATOM 5664 C CA . LYS A 1 719 ? -19.195 -4.785 35.557 1.00 93.69 719 LYS A CA 1
ATOM 5665 C C . LYS A 1 719 ? -18.970 -3.278 35.372 1.00 93.69 719 LYS A C 1
ATOM 5667 O O . LYS A 1 719 ? -18.824 -2.582 36.368 1.00 93.69 719 LYS A O 1
ATOM 5672 N N . ILE A 1 720 ? -19.018 -2.753 34.136 1.00 92.69 720 ILE A N 1
ATOM 5673 C CA . ILE A 1 720 ? -18.868 -1.303 33.856 1.00 92.69 720 ILE A CA 1
ATOM 5674 C C . ILE A 1 720 ? -19.883 -0.452 34.641 1.00 92.69 720 ILE A C 1
ATOM 5676 O O . ILE A 1 720 ? -19.549 0.637 35.099 1.00 92.69 720 ILE A O 1
ATOM 5680 N N . MET A 1 721 ? -21.129 -0.917 34.771 1.00 92.81 721 MET A N 1
ATOM 5681 C CA . MET A 1 721 ? -22.210 -0.173 35.432 1.00 92.81 721 MET A CA 1
ATOM 5682 C C . MET A 1 721 ? -22.378 -0.514 36.922 1.00 92.81 721 MET A C 1
ATOM 5684 O O . MET A 1 721 ? -23.256 0.057 37.575 1.00 92.81 721 MET A O 1
ATOM 5688 N N . ASN A 1 722 ? -21.577 -1.440 37.459 1.00 91.75 722 ASN A N 1
ATOM 5689 C CA . ASN A 1 722 ? -21.778 -2.054 38.774 1.00 91.75 722 ASN A CA 1
ATOM 5690 C C . ASN A 1 722 ? -23.234 -2.540 38.983 1.00 91.75 722 ASN A C 1
ATOM 5692 O O . ASN A 1 722 ? -23.903 -2.210 39.965 1.00 91.75 722 ASN A O 1
ATOM 5696 N N . ALA A 1 723 ? -23.760 -3.252 37.987 1.00 93.50 723 ALA A N 1
ATOM 5697 C CA . ALA A 1 723 ? -25.144 -3.708 37.922 1.00 93.50 723 ALA A CA 1
ATOM 5698 C C . ALA A 1 723 ? -25.223 -5.239 37.990 1.00 93.50 723 ALA A C 1
ATOM 5700 O O . ALA A 1 723 ? -24.373 -5.937 37.438 1.00 93.50 723 ALA A O 1
ATOM 5701 N N . THR A 1 724 ? -26.273 -5.758 38.622 1.00 94.62 724 THR A N 1
ATOM 5702 C CA . THR A 1 724 ? -26.560 -7.197 38.660 1.00 94.62 724 THR A CA 1
ATOM 5703 C C . THR A 1 724 ? -27.109 -7.655 37.306 1.00 94.62 724 THR A C 1
ATOM 5705 O O . THR A 1 724 ? -28.017 -7.032 36.748 1.00 94.62 724 THR A O 1
ATOM 5708 N N . LEU A 1 725 ? -26.568 -8.742 36.757 1.00 95.69 725 LEU A N 1
ATOM 5709 C CA . LEU A 1 725 ? -27.024 -9.314 35.489 1.00 95.69 725 LEU A CA 1
ATOM 5710 C C . LEU A 1 725 ? -28.119 -10.357 35.744 1.00 95.69 725 LEU A C 1
ATOM 5712 O O . LEU A 1 725 ? -27.870 -11.363 36.401 1.00 95.69 725 LEU A O 1
ATOM 5716 N N . ILE A 1 726 ? -29.313 -10.149 35.191 1.00 94.38 726 ILE A N 1
ATOM 5717 C CA . ILE A 1 726 ? -30.317 -11.216 35.061 1.00 94.38 726 ILE A CA 1
ATOM 5718 C C . ILE A 1 726 ? -29.936 -12.059 33.832 1.00 94.38 726 ILE A C 1
ATOM 5720 O O . ILE A 1 726 ? -29.523 -11.492 32.812 1.00 94.38 726 ILE A O 1
ATOM 5724 N N . LEU A 1 727 ? -30.045 -13.389 33.932 1.00 93.38 727 LEU A N 1
ATOM 5725 C CA . LEU A 1 727 ? -29.597 -14.350 32.917 1.00 93.38 727 LEU A CA 1
ATOM 5726 C C . LEU A 1 727 ? -30.047 -13.942 31.490 1.00 93.38 727 LEU A C 1
ATOM 5728 O O . LEU A 1 727 ? -31.237 -13.696 31.271 1.00 93.38 727 LEU A O 1
ATOM 5732 N N . PRO A 1 728 ? -29.132 -13.823 30.503 1.00 91.50 728 PRO A N 1
ATOM 5733 C CA . PRO A 1 728 ? -29.491 -13.317 29.179 1.00 91.50 728 PRO A CA 1
ATOM 5734 C C . PRO A 1 728 ? -30.471 -14.225 28.428 1.00 91.50 728 PRO A C 1
ATOM 5736 O O . PRO A 1 728 ? -30.198 -15.402 28.205 1.00 91.50 728 PRO A O 1
ATOM 5739 N N . VAL A 1 729 ? -31.569 -13.658 27.928 1.00 87.25 729 VAL A N 1
ATOM 5740 C CA . VAL A 1 729 ? -32.517 -14.384 27.074 1.00 87.25 729 VAL A CA 1
ATOM 5741 C C . VAL A 1 729 ? -31.976 -14.449 25.651 1.00 87.25 729 VAL A C 1
ATOM 5743 O O . VAL A 1 729 ? -31.762 -13.414 25.009 1.00 87.25 729 VAL A O 1
ATOM 5746 N N . LEU A 1 730 ? -31.813 -15.666 25.133 1.00 85.56 730 LEU A N 1
ATOM 5747 C CA . LEU A 1 730 ? -31.599 -15.902 23.708 1.00 85.56 730 LEU A CA 1
ATOM 5748 C C . LEU A 1 730 ? -32.911 -15.603 22.975 1.00 85.56 730 LEU A C 1
ATOM 5750 O O . LEU A 1 730 ? -33.949 -16.189 23.277 1.00 85.56 730 LEU A O 1
ATOM 5754 N N . LYS A 1 731 ? -32.902 -14.639 22.054 1.00 68.25 731 LYS A N 1
ATOM 5755 C CA . LYS A 1 731 ? -34.116 -14.193 21.365 1.00 68.25 731 LYS A CA 1
ATOM 5756 C C . LYS A 1 731 ? -34.166 -14.726 19.935 1.00 68.25 731 LYS A C 1
ATOM 5758 O O . LYS A 1 731 ? -33.209 -14.573 19.178 1.00 68.25 731 LYS A O 1
ATOM 5763 N N . GLN A 1 732 ? -35.335 -15.259 19.571 1.00 60.44 732 GLN A N 1
ATOM 5764 C CA . GLN A 1 732 ? -35.664 -15.812 18.256 1.00 60.44 732 GLN A CA 1
ATOM 5765 C C . GLN A 1 732 ? -35.170 -14.935 17.093 1.00 60.44 732 GLN A C 1
ATOM 5767 O O . GLN A 1 732 ? -35.585 -13.784 16.922 1.00 60.44 732 GLN A O 1
ATOM 5772 N N . ASP A 1 733 ? -34.296 -15.513 16.270 1.00 54.25 733 ASP A N 1
ATOM 5773 C CA . ASP A 1 733 ? -33.777 -14.903 15.047 1.00 54.25 733 ASP A CA 1
ATOM 5774 C C . ASP A 1 733 ? -34.818 -15.009 13.913 1.00 54.25 733 ASP A C 1
ATOM 5776 O O . ASP A 1 733 ? -35.412 -16.066 13.693 1.00 54.25 733 ASP A O 1
ATOM 5780 N N . GLN A 1 734 ? -35.041 -13.920 13.168 1.00 45.88 734 GLN A N 1
ATOM 5781 C CA . GLN A 1 734 ? -36.060 -13.859 12.106 1.00 45.88 734 GLN A CA 1
ATOM 5782 C C . GLN A 1 734 ? -35.791 -14.801 10.915 1.00 45.88 734 GLN A C 1
ATOM 5784 O O . GLN A 1 734 ? -36.717 -15.115 10.167 1.00 45.88 734 GLN A O 1
ATOM 5789 N N . ILE A 1 735 ? -34.545 -15.240 10.727 1.00 50.12 735 ILE A N 1
ATOM 5790 C CA . ILE A 1 735 ? -34.111 -16.140 9.653 1.00 50.12 735 ILE A CA 1
ATOM 5791 C C . ILE A 1 735 ? -34.229 -17.603 10.100 1.00 50.12 735 ILE A C 1
ATOM 5793 O O . ILE A 1 735 ? -34.680 -18.438 9.318 1.00 50.12 735 ILE A O 1
ATOM 5797 N N . TRP A 1 736 ? -33.845 -17.910 11.345 1.00 50.28 736 TRP A N 1
ATOM 5798 C CA . TRP A 1 736 ? -33.746 -19.290 11.848 1.00 50.28 736 TRP A CA 1
ATOM 5799 C C . TRP A 1 736 ? -34.954 -19.760 12.672 1.00 50.28 736 TRP A C 1
ATOM 5801 O O . TRP A 1 736 ? -35.140 -20.962 12.818 1.00 50.28 736 TRP A O 1
ATOM 5811 N N . LYS A 1 737 ? -35.788 -18.839 13.179 1.00 56.06 737 LYS A N 1
ATOM 5812 C CA . LYS A 1 737 ? -37.029 -19.090 13.949 1.00 56.06 737 LYS A CA 1
ATOM 5813 C C . LYS A 1 737 ? -36.889 -19.923 15.237 1.00 56.06 737 LYS A C 1
ATOM 5815 O O . LYS A 1 737 ? -37.902 -20.263 15.843 1.00 56.06 737 LYS A O 1
ATOM 5820 N N . ASP A 1 738 ? -35.670 -20.189 15.682 1.00 60.34 738 ASP A N 1
ATOM 5821 C CA . ASP A 1 738 ? -35.357 -20.997 16.864 1.00 60.34 738 ASP A CA 1
ATOM 5822 C C . ASP A 1 738 ? -35.902 -20.376 18.177 1.00 60.34 738 ASP A C 1
ATOM 5824 O O . ASP A 1 738 ? -35.877 -19.154 18.341 1.00 60.34 738 ASP A O 1
ATOM 5828 N N . GLN A 1 739 ? -36.406 -21.211 19.094 1.00 66.12 739 GLN A N 1
ATOM 5829 C CA . GLN A 1 739 ? -36.919 -20.835 20.426 1.00 66.12 739 GLN A CA 1
ATOM 5830 C C . GLN A 1 739 ? -36.041 -21.350 21.587 1.00 66.12 739 GLN A C 1
ATOM 5832 O O . GLN A 1 739 ? -36.441 -21.251 22.745 1.00 66.12 739 GLN A O 1
ATOM 5837 N N . THR A 1 740 ? -34.851 -21.873 21.280 1.00 78.38 740 THR A N 1
ATOM 5838 C CA . THR A 1 740 ? -33.789 -22.228 22.237 1.00 78.38 740 THR A CA 1
ATOM 5839 C C . THR A 1 740 ? -33.603 -21.173 23.337 1.00 78.38 740 THR A C 1
ATOM 5841 O O . THR A 1 740 ? -33.399 -19.994 23.031 1.00 78.38 740 THR A O 1
ATOM 5844 N N . LYS A 1 741 ? -33.596 -21.590 24.609 1.00 85.62 741 LYS A N 1
ATOM 5845 C CA . LYS A 1 741 ? -33.247 -20.741 25.758 1.00 85.62 741 LYS A CA 1
ATOM 5846 C C . LYS A 1 741 ? -31.754 -20.818 26.119 1.00 85.62 741 LYS A C 1
ATOM 5848 O O . LYS A 1 741 ? -30.991 -21.557 25.506 1.00 85.62 741 LYS A O 1
ATOM 5853 N N . PHE A 1 742 ? -31.316 -20.076 27.141 1.00 88.81 742 PHE A N 1
ATOM 5854 C CA . PHE A 1 742 ? -29.919 -20.119 27.602 1.00 88.81 742 PHE A CA 1
ATOM 5855 C C . PHE A 1 742 ? -29.570 -21.499 28.185 1.00 88.81 742 PHE A C 1
ATOM 5857 O O . PHE A 1 742 ? -28.543 -22.078 27.830 1.00 88.81 742 PHE A O 1
ATOM 5864 N N . GLU A 1 743 ? -30.455 -22.041 29.025 1.00 90.50 743 GLU A N 1
ATOM 5865 C CA . GLU A 1 743 ? -30.296 -23.332 29.699 1.00 90.50 743 GLU A CA 1
ATOM 5866 C C . GLU A 1 743 ? -30.424 -24.555 28.770 1.00 90.50 743 GLU A C 1
ATOM 5868 O O . GLU A 1 743 ? -30.005 -25.640 29.149 1.00 90.50 743 GLU A O 1
ATOM 5873 N N . ASP A 1 744 ? -30.940 -24.395 27.543 1.00 88.75 744 ASP A N 1
ATOM 5874 C CA . ASP A 1 744 ? -30.957 -25.453 26.513 1.00 88.75 744 ASP A CA 1
ATOM 5875 C C . ASP A 1 744 ? -29.569 -25.660 25.843 1.00 88.75 744 ASP A C 1
ATOM 5877 O O . ASP A 1 744 ? -29.408 -26.578 25.036 1.00 88.75 744 ASP A O 1
ATOM 5881 N N . ILE A 1 745 ? -28.580 -24.785 26.101 1.00 92.00 745 ILE A N 1
ATOM 5882 C CA . ILE A 1 745 ? -27.294 -24.732 25.365 1.00 92.00 745 ILE A CA 1
ATOM 5883 C C . ILE A 1 745 ? -26.072 -24.603 26.269 1.00 92.00 745 ILE A C 1
ATOM 5885 O O . ILE A 1 745 ? -25.042 -25.216 25.976 1.00 92.00 745 ILE A O 1
ATOM 5889 N N . PHE A 1 746 ? -26.150 -23.778 27.313 1.00 95.12 746 PHE A N 1
ATOM 5890 C CA . PHE A 1 746 ? -25.013 -23.429 28.160 1.00 95.12 746 PHE A CA 1
ATOM 5891 C C . PHE A 1 746 ? -25.224 -23.910 29.595 1.00 95.12 746 PHE A C 1
ATOM 5893 O O . PHE A 1 746 ? -26.329 -23.833 30.130 1.00 95.12 746 PHE A O 1
ATOM 5900 N N . ASP A 1 747 ? -24.139 -24.342 30.235 1.00 96.12 747 ASP A N 1
ATOM 5901 C CA . ASP A 1 747 ? -24.135 -24.696 31.654 1.00 96.12 747 ASP A CA 1
ATOM 5902 C C . ASP A 1 747 ? -24.315 -23.427 32.512 1.00 96.12 747 ASP A C 1
ATOM 5904 O O . ASP A 1 747 ? -23.390 -22.630 32.690 1.00 96.12 747 ASP A O 1
ATOM 5908 N N . VAL A 1 748 ? -25.542 -23.219 33.005 1.00 95.50 748 VAL A N 1
ATOM 5909 C CA . VAL A 1 748 ? -25.927 -22.059 33.826 1.00 95.50 748 VAL A CA 1
ATOM 5910 C C . VAL A 1 748 ? -25.215 -22.067 35.178 1.00 95.50 748 VAL A C 1
ATOM 5912 O O . VAL A 1 748 ? -24.830 -21.005 35.666 1.00 95.50 748 VAL A O 1
ATOM 5915 N N . ASP A 1 749 ? -25.018 -23.239 35.778 1.00 95.81 749 ASP A N 1
ATOM 5916 C CA . ASP A 1 749 ? -24.408 -23.364 37.098 1.00 95.81 749 ASP A CA 1
ATOM 5917 C C . ASP A 1 749 ? -22.905 -23.107 37.035 1.00 95.81 749 ASP A C 1
ATOM 5919 O O . ASP A 1 749 ? -22.398 -22.317 37.832 1.00 95.81 749 ASP A O 1
ATOM 5923 N N . HIS A 1 750 ? -22.191 -23.659 36.051 1.00 96.31 750 HIS A N 1
ATOM 5924 C CA . HIS A 1 750 ? -20.795 -23.286 35.805 1.00 96.31 750 HIS A CA 1
ATOM 5925 C C . HIS A 1 750 ? -20.673 -21.801 35.428 1.00 96.31 750 HIS A C 1
ATOM 5927 O O . HIS A 1 750 ? -19.798 -21.115 35.955 1.00 96.31 750 HIS A O 1
ATOM 5933 N N . PHE A 1 751 ? -21.559 -21.264 34.580 1.00 96.69 751 PHE A N 1
ATOM 5934 C CA . PHE A 1 751 ? -21.524 -19.853 34.170 1.00 96.69 751 PHE A CA 1
ATOM 5935 C C . PHE A 1 751 ? -21.694 -18.883 35.352 1.00 96.69 751 PHE A C 1
ATOM 5937 O O . PHE A 1 751 ? -20.918 -17.933 35.474 1.00 96.69 751 PHE A O 1
ATOM 5944 N N . ILE A 1 752 ? -22.665 -19.129 36.241 1.00 95.69 752 ILE A N 1
ATOM 5945 C CA . ILE A 1 752 ? -22.884 -18.307 37.440 1.00 95.69 752 ILE A CA 1
ATOM 5946 C C . ILE A 1 752 ? -21.741 -18.506 38.444 1.00 95.69 752 ILE A C 1
ATOM 5948 O O . ILE A 1 752 ? -21.153 -17.522 38.889 1.00 95.69 752 ILE A O 1
ATOM 5952 N N . ASN A 1 753 ? -21.372 -19.749 38.774 1.00 94.06 753 ASN A N 1
ATOM 5953 C CA . ASN A 1 753 ? -20.362 -20.018 39.804 1.00 94.06 753 ASN A CA 1
ATOM 5954 C C . ASN A 1 753 ? -18.949 -19.561 39.405 1.00 94.06 753 ASN A C 1
ATOM 5956 O O . ASN A 1 753 ? -18.204 -19.094 40.265 1.00 94.06 753 ASN A O 1
ATOM 5960 N N . TYR A 1 754 ? -18.574 -19.643 38.123 1.00 93.88 754 TYR A N 1
ATOM 5961 C CA . TYR A 1 754 ? -17.263 -19.185 37.645 1.00 93.88 754 TYR A CA 1
ATOM 5962 C C . TYR A 1 754 ? -17.148 -17.651 37.623 1.00 93.88 754 TYR A C 1
ATOM 5964 O O . TYR A 1 754 ? -16.070 -17.107 37.849 1.00 93.88 754 TYR A O 1
ATOM 5972 N N . LEU A 1 755 ? -18.254 -16.939 37.369 1.00 93.50 755 LEU A N 1
ATOM 5973 C CA . LEU A 1 755 ? -18.288 -15.471 37.305 1.00 93.50 755 LEU A CA 1
ATOM 5974 C C . LEU A 1 755 ? -18.713 -14.800 38.617 1.00 93.50 755 LEU A C 1
ATOM 5976 O O . LEU A 1 755 ? -18.688 -13.572 38.683 1.00 93.50 755 LEU A O 1
ATOM 5980 N N . LYS A 1 756 ? -19.065 -15.574 39.654 1.00 90.56 756 LYS A N 1
ATOM 5981 C CA . LYS A 1 756 ? -19.661 -15.088 40.913 1.00 90.56 756 LYS A CA 1
ATOM 5982 C C . LYS A 1 756 ? -18.878 -13.951 41.587 1.00 90.56 756 LYS A C 1
ATOM 5984 O O . LYS A 1 756 ? -19.498 -13.107 42.215 1.00 90.56 756 LYS A O 1
ATOM 5989 N N . GLU A 1 757 ? -17.547 -13.941 41.456 1.00 87.19 757 GLU A N 1
ATOM 5990 C CA . GLU A 1 757 ? -16.621 -12.941 42.024 1.00 87.19 757 GLU A CA 1
ATOM 5991 C C . GLU A 1 757 ? -16.262 -11.809 41.038 1.00 87.19 757 GLU A C 1
ATOM 5993 O O . GLU A 1 757 ? -15.694 -10.793 41.432 1.00 87.19 757 GLU A O 1
ATOM 5998 N N . ASP A 1 758 ? -16.590 -11.958 39.752 1.00 89.19 758 ASP A N 1
ATOM 5999 C CA . ASP A 1 758 ? -16.421 -10.901 38.753 1.00 89.19 758 ASP A CA 1
ATOM 6000 C C . ASP A 1 758 ? -17.675 -10.017 38.688 1.00 89.19 758 ASP A C 1
ATOM 6002 O O . ASP A 1 758 ? -17.570 -8.791 38.750 1.00 89.19 758 ASP A O 1
ATOM 6006 N N . VAL A 1 759 ? -18.862 -10.623 38.575 1.00 92.38 759 VAL A N 1
ATOM 6007 C CA . VAL A 1 759 ? -20.165 -9.955 38.418 1.00 92.38 759 VAL A CA 1
ATOM 6008 C C . VAL A 1 759 ? -21.244 -10.768 39.129 1.00 92.38 759 VAL A C 1
ATOM 6010 O O . VAL A 1 759 ? -21.341 -11.976 38.926 1.00 92.38 759 VAL A O 1
ATOM 6013 N N . ARG A 1 760 ? -22.135 -10.111 39.884 1.00 92.38 760 ARG A N 1
ATOM 6014 C CA . ARG A 1 760 ? -23.328 -10.775 40.426 1.00 92.38 760 ARG A CA 1
ATOM 6015 C C . ARG A 1 760 ? -24.303 -11.122 39.295 1.00 92.38 760 ARG A C 1
ATOM 6017 O O . ARG A 1 760 ? -24.776 -10.231 38.585 1.00 92.38 760 ARG A O 1
ATOM 6024 N N . ILE A 1 761 ? -24.627 -12.407 39.159 1.00 94.50 761 ILE A N 1
ATOM 6025 C CA . ILE A 1 761 ? -25.588 -12.934 38.180 1.00 94.50 761 ILE A CA 1
ATOM 6026 C C . ILE A 1 761 ? -26.744 -13.606 38.930 1.00 94.50 761 ILE A C 1
ATOM 6028 O O . ILE A 1 761 ? -26.514 -14.329 39.896 1.00 94.50 761 ILE A O 1
ATOM 6032 N N . VAL A 1 762 ? -27.981 -13.371 38.490 1.00 93.44 762 VAL A N 1
ATOM 6033 C CA . VAL A 1 762 ? -29.195 -14.031 39.002 1.00 93.44 762 VAL A CA 1
ATOM 6034 C C . VAL A 1 762 ? -29.935 -14.735 37.864 1.00 93.44 762 VAL A C 1
ATOM 6036 O O . VAL A 1 762 ? -29.888 -14.279 36.720 1.00 93.44 762 VAL A O 1
ATOM 6039 N N . ARG A 1 763 ? -30.610 -15.852 38.166 1.00 92.19 763 ARG A N 1
ATOM 6040 C CA . ARG A 1 763 ? -31.353 -16.637 37.162 1.00 92.19 763 ARG A CA 1
ATOM 6041 C C . ARG A 1 763 ? -32.543 -15.855 36.598 1.00 92.19 763 ARG A C 1
ATOM 6043 O O . ARG A 1 763 ? -32.643 -15.694 35.387 1.00 92.19 763 ARG A O 1
ATOM 6050 N N . ASP A 1 764 ? -33.367 -15.298 37.482 1.00 89.12 764 ASP A N 1
ATOM 6051 C CA . ASP A 1 764 ? -34.672 -14.726 37.146 1.00 89.12 764 ASP A CA 1
ATOM 6052 C C . ASP A 1 764 ? -34.847 -13.277 37.628 1.00 89.12 764 ASP A C 1
ATOM 6054 O O . ASP A 1 764 ? -34.007 -12.712 38.332 1.00 89.12 764 ASP A O 1
ATOM 6058 N N . ILE A 1 765 ? -35.960 -12.658 37.221 1.00 87.75 765 ILE A N 1
ATOM 6059 C CA . ILE A 1 765 ? -36.376 -11.324 37.676 1.00 87.75 765 ILE A CA 1
ATOM 6060 C C . ILE A 1 765 ? -36.789 -11.414 39.160 1.00 87.75 765 ILE A C 1
ATOM 6062 O O . ILE A 1 765 ? -37.756 -12.132 39.442 1.00 87.75 765 ILE A O 1
ATOM 6066 N N . PRO A 1 766 ? -36.136 -10.671 40.083 1.00 88.00 766 PRO A N 1
ATOM 6067 C CA . PRO A 1 766 ? -36.402 -10.747 41.523 1.00 88.00 766 PRO A CA 1
ATOM 6068 C C . PRO A 1 766 ? -37.875 -10.558 41.901 1.00 88.00 766 PRO A C 1
ATOM 6070 O O . PRO A 1 766 ? -38.566 -9.718 41.328 1.00 88.00 766 PRO A O 1
ATOM 6073 N N . ASP A 1 767 ? -38.352 -11.290 42.907 1.00 85.56 767 ASP A N 1
ATOM 6074 C CA . ASP A 1 767 ? -39.788 -11.349 43.227 1.00 85.56 767 ASP A CA 1
ATOM 6075 C C . ASP A 1 767 ? -40.358 -10.110 43.923 1.00 85.56 767 ASP A C 1
ATOM 6077 O O . ASP A 1 767 ? -41.563 -9.883 43.867 1.00 85.56 767 ASP A O 1
ATOM 6081 N N . TRP A 1 768 ? -39.506 -9.236 44.471 1.00 85.81 768 TRP A N 1
ATOM 6082 C CA . TRP A 1 768 ? -39.931 -7.893 44.889 1.00 85.81 768 TRP A CA 1
ATOM 6083 C C . TRP A 1 768 ? -40.364 -7.015 43.700 1.00 85.81 768 TRP A C 1
ATOM 6085 O O . TRP A 1 768 ? -41.059 -6.017 43.893 1.00 85.81 768 TRP A O 1
ATOM 6095 N N . PHE A 1 769 ? -39.969 -7.358 42.468 1.00 83.75 769 PHE A N 1
ATOM 6096 C CA . PHE A 1 769 ? -40.383 -6.647 41.263 1.00 83.75 769 PHE A CA 1
ATOM 6097 C C . PHE A 1 769 ? -41.712 -7.215 40.749 1.00 83.75 769 PHE A C 1
ATOM 6099 O O . PHE A 1 769 ? -41.749 -8.137 39.935 1.00 83.75 769 PHE A O 1
ATOM 6106 N N . THR A 1 770 ? -42.813 -6.644 41.235 1.00 77.31 770 THR A N 1
ATOM 6107 C CA . THR A 1 770 ? -44.189 -7.056 40.906 1.00 77.31 770 THR A CA 1
ATOM 6108 C C . THR A 1 770 ? -44.599 -6.721 39.469 1.00 77.31 770 THR A C 1
ATOM 6110 O O . THR A 1 770 ? -45.370 -7.453 38.856 1.00 77.31 770 THR A O 1
ATOM 6113 N N . GLU A 1 771 ? -44.053 -5.652 38.886 1.00 76.00 771 GLU A N 1
ATOM 6114 C CA . GLU A 1 771 ? -44.399 -5.143 37.550 1.00 76.00 771 GLU A CA 1
ATOM 6115 C C . GLU A 1 771 ? -43.747 -5.948 36.394 1.00 76.00 771 GLU A C 1
ATOM 6117 O O . GLU A 1 771 ? -43.235 -5.370 35.427 1.00 76.00 771 GLU A O 1
ATOM 6122 N N . LYS A 1 772 ? -43.716 -7.290 36.477 1.00 73.94 772 LYS A N 1
ATOM 6123 C CA . LYS A 1 772 ? -42.959 -8.147 35.538 1.00 73.94 772 LYS A CA 1
ATOM 6124 C C . LYS A 1 772 ? -43.376 -7.927 34.067 1.00 73.94 772 LYS A C 1
ATOM 6126 O O . LYS A 1 772 ? -42.496 -7.814 33.214 1.00 73.94 772 LYS A O 1
ATOM 6131 N N . ASP A 1 773 ? -44.663 -7.727 33.768 1.00 67.31 773 ASP A N 1
ATOM 6132 C CA . ASP A 1 773 ? -45.171 -7.467 32.402 1.00 67.31 773 ASP A CA 1
ATOM 6133 C C . ASP A 1 773 ? -44.772 -6.095 31.817 1.00 67.31 773 ASP A C 1
ATOM 6135 O O . ASP A 1 773 ? -44.546 -5.952 30.605 1.00 67.31 773 ASP A O 1
ATOM 6139 N N . GLU A 1 774 ? -44.613 -5.072 32.664 1.00 69.06 774 GLU A N 1
ATOM 6140 C CA . GLU A 1 774 ? -44.137 -3.744 32.250 1.00 69.06 774 GLU A CA 1
ATOM 6141 C C . GLU A 1 774 ? -42.696 -3.803 31.727 1.00 69.06 774 GLU A C 1
ATOM 6143 O O . GLU A 1 774 ? -42.347 -3.072 30.801 1.00 69.06 774 GLU A O 1
ATOM 6148 N N . LEU A 1 775 ? -41.841 -4.689 32.252 1.00 71.44 775 LEU A N 1
ATOM 6149 C CA . LEU A 1 775 ? -40.446 -4.807 31.799 1.00 71.44 775 LEU A CA 1
ATOM 6150 C C . LEU A 1 775 ? -40.339 -5.193 30.310 1.00 71.44 775 LEU A C 1
ATOM 6152 O O . LEU A 1 775 ? -39.388 -4.813 29.614 1.00 71.44 775 LEU A O 1
ATOM 6156 N N . PHE A 1 776 ? -41.328 -5.924 29.792 1.00 66.88 776 PHE A N 1
ATOM 6157 C CA . PHE A 1 776 ? -41.358 -6.362 28.400 1.00 66.88 776 PHE A CA 1
ATOM 6158 C C . PHE A 1 776 ? -41.987 -5.323 27.469 1.00 66.88 776 PHE A C 1
ATOM 6160 O O . PHE A 1 776 ? -41.455 -5.104 26.372 1.00 66.88 776 PHE A O 1
ATOM 6167 N N . THR A 1 777 ? -43.063 -4.675 27.920 1.00 64.50 777 THR A N 1
ATOM 6168 C CA . THR A 1 777 ? -43.930 -3.780 27.134 1.00 64.50 777 THR A CA 1
ATOM 6169 C C . THR A 1 777 ? -43.528 -2.300 27.220 1.00 64.50 777 THR A C 1
ATOM 6171 O O . THR A 1 777 ? -43.548 -1.588 26.210 1.00 64.50 777 THR A O 1
ATOM 6174 N N . SER A 1 778 ? -43.106 -1.830 28.395 1.00 70.50 778 SER A N 1
ATOM 6175 C CA . SER A 1 778 ? -42.904 -0.414 28.713 1.00 70.50 778 SER A CA 1
ATOM 6176 C C . SER A 1 778 ? -41.676 0.177 28.018 1.00 70.50 778 SER A C 1
ATOM 6178 O O . SER A 1 778 ? -40.530 -0.261 28.185 1.00 70.50 778 SER A O 1
ATOM 6180 N N . ILE A 1 779 ? -41.892 1.258 27.261 1.00 67.69 779 ILE A N 1
ATOM 6181 C CA . ILE A 1 779 ? -40.808 2.037 26.640 1.00 67.69 779 ILE A CA 1
ATOM 6182 C C . ILE A 1 779 ? -39.906 2.655 27.724 1.00 67.69 779 ILE A C 1
ATOM 6184 O O . ILE A 1 779 ? -38.691 2.740 27.532 1.00 67.69 779 ILE A O 1
ATOM 6188 N N . LYS A 1 780 ? -40.469 3.011 28.890 1.00 72.38 780 LYS A N 1
ATOM 6189 C CA . LYS A 1 780 ? -39.737 3.619 30.015 1.00 72.38 780 LYS A CA 1
ATOM 6190 C C . LYS A 1 780 ? -38.652 2.684 30.567 1.00 72.38 780 LYS A C 1
ATOM 6192 O O . LYS A 1 780 ? -37.531 3.142 30.791 1.00 72.38 780 LYS A O 1
ATOM 6197 N N . ARG A 1 781 ? -38.942 1.380 30.690 1.00 79.25 781 ARG A N 1
ATOM 6198 C CA . ARG A 1 781 ? -38.005 0.338 31.165 1.00 79.25 781 ARG A CA 1
ATOM 6199 C C . ARG A 1 781 ? -37.180 -0.343 30.058 1.00 79.25 781 ARG A C 1
ATOM 6201 O O . ARG A 1 781 ? -36.397 -1.244 30.346 1.00 79.25 781 ARG A O 1
ATOM 6208 N N . THR A 1 782 ? -37.295 0.100 28.798 1.00 83.81 782 THR A N 1
ATOM 6209 C CA . THR A 1 782 ? -36.517 -0.455 27.672 1.00 83.81 782 THR A CA 1
ATOM 6210 C C . THR A 1 782 ? -35.444 0.513 27.145 1.00 83.81 782 THR A C 1
ATOM 6212 O O . THR A 1 782 ? -35.703 1.699 26.917 1.00 83.81 782 THR A O 1
ATOM 6215 N N . VAL A 1 783 ? -34.251 -0.005 26.833 1.00 83.94 783 VAL A N 1
ATOM 6216 C CA . VAL A 1 783 ? -33.222 0.665 26.016 1.00 83.94 783 VAL A CA 1
ATOM 6217 C C . VAL A 1 783 ? -33.166 0.021 24.623 1.00 83.94 783 VAL A C 1
ATOM 6219 O O . VAL A 1 783 ? -32.726 -1.120 24.480 1.00 83.94 783 VAL A O 1
ATOM 6222 N N . LYS A 1 784 ? -33.619 0.755 23.592 1.00 78.06 784 LYS A N 1
ATOM 6223 C CA . LYS A 1 784 ? -33.709 0.260 22.197 1.00 78.06 784 LYS A CA 1
ATOM 6224 C C . LYS A 1 784 ? -32.599 0.760 21.259 1.00 78.06 784 LYS A C 1
ATOM 6226 O O . LYS A 1 784 ? -32.236 0.067 20.315 1.00 78.06 784 LYS A O 1
ATOM 6231 N N . ASN A 1 785 ? -32.026 1.934 21.535 1.00 78.25 785 ASN A N 1
ATOM 6232 C CA . ASN A 1 785 ? -31.180 2.674 20.585 1.00 78.25 785 ASN A CA 1
ATOM 6233 C C . ASN A 1 785 ? -29.680 2.655 20.946 1.00 78.25 785 ASN A C 1
ATOM 6235 O O . ASN A 1 785 ? -28.981 3.643 20.740 1.00 78.25 785 ASN A O 1
ATOM 6239 N N . VAL A 1 786 ? -29.170 1.549 21.497 1.00 84.62 786 VAL A N 1
ATOM 6240 C CA . VAL A 1 786 ? -27.730 1.411 21.788 1.00 84.62 786 VAL A CA 1
ATOM 6241 C C . VAL A 1 786 ? -26.938 1.372 20.466 1.00 84.62 786 VAL A C 1
ATOM 6243 O O . VAL A 1 786 ? -27.239 0.518 19.623 1.00 84.62 786 VAL A O 1
ATOM 6246 N N . PRO A 1 787 ? -25.928 2.237 20.245 1.00 84.44 787 PRO A N 1
ATOM 6247 C CA . PRO A 1 787 ? -25.107 2.205 19.034 1.00 84.44 787 PRO A CA 1
ATOM 6248 C C . PRO A 1 787 ? -24.460 0.836 18.779 1.00 84.44 787 PRO A C 1
ATOM 6250 O O . PRO A 1 787 ? -24.248 0.044 19.700 1.00 84.44 787 PRO A O 1
ATOM 6253 N N . LYS A 1 788 ? -24.130 0.531 17.518 1.00 81.69 788 LYS A N 1
ATOM 6254 C CA . LYS A 1 788 ? -23.248 -0.612 17.241 1.00 81.69 788 LYS A CA 1
ATOM 6255 C C . LYS A 1 788 ? -21.836 -0.237 17.703 1.00 81.69 788 LYS A C 1
ATOM 6257 O O . LYS A 1 788 ? -21.385 0.856 17.378 1.00 81.69 788 LYS A O 1
ATOM 6262 N N . TYR A 1 789 ? -21.168 -1.124 18.440 1.00 83.44 789 TYR A N 1
ATOM 6263 C CA . TYR A 1 789 ? -19.852 -0.882 19.046 1.00 83.44 789 TYR A CA 1
ATOM 6264 C C . TYR A 1 789 ? -19.805 0.360 19.965 1.00 83.44 789 TYR A C 1
ATOM 6266 O O . TYR A 1 789 ? -18.855 1.137 19.910 1.00 83.44 789 TYR A O 1
ATOM 6274 N N . ALA A 1 790 ? -20.825 0.568 20.809 1.00 86.62 790 ALA A N 1
ATOM 6275 C CA . ALA A 1 790 ? -20.826 1.671 21.775 1.00 86.62 790 ALA A CA 1
ATOM 6276 C C . ALA A 1 790 ? -19.653 1.558 22.775 1.00 86.62 790 ALA A C 1
ATOM 6278 O O . ALA A 1 790 ? -19.244 0.454 23.141 1.00 86.62 790 ALA A O 1
ATOM 6279 N N . SER A 1 791 ? -19.108 2.695 23.215 1.00 87.94 791 SER A N 1
ATOM 6280 C CA . SER A 1 791 ? -18.019 2.750 24.204 1.00 87.94 791 SER A CA 1
ATOM 6281 C C . SER A 1 791 ? -18.500 2.365 25.607 1.00 87.94 791 SER A C 1
ATOM 6283 O O . SER A 1 791 ? -19.697 2.414 25.887 1.00 87.94 791 SER A O 1
ATOM 6285 N N . ALA A 1 792 ? -17.574 2.052 26.522 1.00 88.38 792 ALA A N 1
ATOM 6286 C CA . ALA A 1 792 ? -17.914 1.862 27.937 1.00 88.38 792 ALA A CA 1
ATOM 6287 C C . ALA A 1 792 ? -18.617 3.106 28.523 1.00 88.38 792 ALA A C 1
ATOM 6289 O O . ALA A 1 792 ? -19.662 2.987 29.161 1.00 88.38 792 ALA A O 1
ATOM 6290 N N . GLN A 1 793 ? -18.112 4.303 28.198 1.00 87.75 793 GLN A N 1
ATOM 6291 C CA . GLN A 1 793 ? -18.680 5.578 28.645 1.00 87.75 793 GLN A CA 1
ATOM 6292 C C . GLN A 1 793 ? -20.141 5.782 28.207 1.00 87.75 793 GLN A C 1
ATOM 6294 O O . GLN A 1 793 ? -20.935 6.302 28.981 1.00 87.75 793 GLN A O 1
ATOM 6299 N N . PHE A 1 794 ? -20.549 5.303 27.021 1.00 90.31 794 PHE A N 1
ATOM 6300 C CA . PHE A 1 794 ? -21.950 5.405 26.587 1.00 90.31 794 PHE A CA 1
ATOM 6301 C C . PHE A 1 794 ? -22.917 4.766 27.598 1.00 90.31 794 PHE A C 1
ATOM 6303 O O . PHE A 1 794 ? -23.992 5.313 27.843 1.00 90.31 794 PHE A O 1
ATOM 6310 N N . TYR A 1 795 ? -22.537 3.636 28.203 1.00 91.88 795 TYR A N 1
ATOM 6311 C CA . TYR A 1 795 ? -23.349 2.961 29.216 1.00 91.88 795 TYR A CA 1
ATOM 6312 C C . TYR A 1 795 ? -23.408 3.755 30.525 1.00 91.88 795 TYR A C 1
ATOM 6314 O O . TYR A 1 795 ? -24.493 3.904 31.087 1.00 91.88 795 TYR A O 1
ATOM 6322 N N . ILE A 1 796 ? -22.279 4.320 30.958 1.00 90.94 796 ILE A N 1
ATOM 6323 C CA . ILE A 1 796 ? -22.184 5.181 32.148 1.00 90.94 796 ILE A CA 1
ATOM 6324 C C . ILE A 1 796 ? -23.056 6.439 31.983 1.00 90.94 796 ILE A C 1
ATOM 6326 O O . ILE A 1 796 ? -23.800 6.787 32.894 1.00 90.94 796 ILE A O 1
ATOM 6330 N N . ASP A 1 797 ? -23.036 7.068 30.807 1.00 90.50 797 ASP A N 1
ATOM 6331 C CA . ASP A 1 797 ? -23.746 8.329 30.558 1.00 90.50 797 ASP A CA 1
ATOM 6332 C C . ASP A 1 797 ? -25.250 8.134 30.266 1.00 90.50 797 ASP A C 1
ATOM 6334 O O . ASP A 1 797 ? -26.076 8.943 30.681 1.00 90.50 797 ASP A O 1
ATOM 6338 N N . ASN A 1 798 ? -25.632 7.082 29.524 1.00 89.69 798 ASN A N 1
ATOM 6339 C CA . ASN A 1 798 ? -26.975 6.961 28.920 1.00 89.69 798 ASN A CA 1
ATOM 6340 C C . ASN A 1 798 ? -27.833 5.819 29.493 1.00 89.69 798 ASN A C 1
ATOM 6342 O O . ASN A 1 798 ? -29.045 5.784 29.259 1.00 89.69 798 ASN A O 1
ATOM 6346 N N . VAL A 1 799 ? -27.224 4.848 30.184 1.00 91.31 799 VAL A N 1
ATOM 6347 C CA . VAL A 1 799 ? -27.901 3.618 30.633 1.00 91.31 799 VAL A CA 1
ATOM 6348 C C . VAL A 1 799 ? -27.913 3.524 32.158 1.00 91.31 799 VAL A C 1
ATOM 6350 O O . VAL A 1 799 ? -28.981 3.348 32.743 1.00 91.31 799 VAL A O 1
ATOM 6353 N N . LEU A 1 800 ? -26.768 3.737 32.810 1.00 93.00 800 LEU A N 1
ATOM 6354 C CA . LEU A 1 800 ? -26.618 3.720 34.266 1.00 93.00 800 LEU A CA 1
ATOM 6355 C C . LEU A 1 800 ? -27.589 4.661 35.016 1.00 93.00 800 LEU A C 1
ATOM 6357 O O . LEU A 1 800 ? -28.181 4.197 35.992 1.00 93.00 800 LEU A O 1
ATOM 6361 N N . PRO A 1 801 ? -27.859 5.914 34.582 1.00 92.62 801 PRO A N 1
ATOM 6362 C CA . PRO A 1 801 ? -28.822 6.774 35.277 1.00 92.62 801 PRO A CA 1
ATOM 6363 C C . PRO A 1 801 ? -30.240 6.188 35.265 1.00 92.62 801 PRO A C 1
ATOM 6365 O O . PRO A 1 801 ? -30.938 6.224 36.275 1.00 92.62 801 PRO A O 1
ATOM 6368 N N . ARG A 1 802 ? -30.640 5.562 34.148 1.00 90.69 802 ARG A N 1
ATOM 6369 C CA . ARG A 1 802 ? -31.953 4.911 33.995 1.00 90.69 802 ARG A CA 1
ATOM 6370 C C . ARG A 1 802 ? -32.062 3.622 34.809 1.00 90.69 802 ARG A C 1
ATOM 6372 O O . ARG A 1 802 ? -33.141 3.324 35.310 1.00 90.69 802 ARG A O 1
ATOM 6379 N N . ILE A 1 803 ? -30.963 2.880 34.977 1.00 90.62 803 ILE A N 1
ATOM 6380 C CA . ILE A 1 803 ? -30.913 1.720 35.883 1.00 90.62 803 ILE A CA 1
ATOM 6381 C C . ILE A 1 803 ? -31.104 2.184 37.333 1.00 90.62 803 ILE A C 1
ATOM 6383 O O . ILE A 1 803 ? -31.972 1.651 38.021 1.00 90.62 803 ILE A O 1
ATOM 6387 N N . LYS A 1 804 ? -30.374 3.219 37.775 1.00 89.62 804 LYS A N 1
ATOM 6388 C CA . LYS A 1 804 ? -30.510 3.766 39.137 1.00 89.62 804 LYS A CA 1
ATOM 6389 C C . LYS A 1 804 ? -31.925 4.284 39.423 1.00 89.62 804 LYS A C 1
ATOM 6391 O O . LYS A 1 804 ? -32.432 4.067 40.522 1.00 89.62 804 LYS A O 1
ATOM 6396 N N . GLU A 1 805 ? -32.568 4.907 38.432 1.00 89.50 805 GLU A N 1
ATOM 6397 C CA . GLU A 1 805 ? -33.947 5.410 38.511 1.00 89.50 805 GLU A CA 1
ATOM 6398 C C . GLU A 1 805 ? -35.008 4.290 38.524 1.00 89.50 805 GLU A C 1
ATOM 6400 O O . GLU A 1 805 ? -35.923 4.319 39.343 1.00 89.50 805 GLU A O 1
ATOM 6405 N N . LYS A 1 806 ? -34.929 3.311 37.608 1.00 87.12 806 LYS A N 1
ATOM 6406 C CA . LYS A 1 806 ? -35.996 2.307 37.388 1.00 87.12 806 LYS A CA 1
ATOM 6407 C C . LYS A 1 806 ? -35.751 0.945 38.036 1.00 87.12 806 LYS A C 1
ATOM 6409 O O . LYS A 1 806 ? -36.618 0.078 37.939 1.00 87.12 806 LYS A O 1
ATOM 6414 N N . LYS A 1 807 ? -34.596 0.763 38.680 1.00 88.19 807 LYS A N 1
ATOM 6415 C CA . LYS A 1 807 ? -34.074 -0.455 39.331 1.00 88.19 807 LYS A CA 1
ATOM 6416 C C . LYS A 1 807 ? -33.880 -1.678 38.429 1.00 88.19 807 LYS A C 1
ATOM 6418 O O . LYS A 1 807 ? -32.900 -2.383 38.639 1.00 88.19 807 LYS A O 1
ATOM 6423 N N . ILE A 1 808 ? -34.722 -1.913 37.419 1.00 90.06 808 ILE A N 1
ATOM 6424 C CA . ILE A 1 808 ? -34.547 -2.963 36.400 1.00 90.06 808 ILE A CA 1
ATOM 6425 C C . ILE A 1 808 ? -34.721 -2.368 34.995 1.00 90.06 808 ILE A C 1
ATOM 6427 O O . ILE A 1 808 ? -35.693 -1.658 34.732 1.00 90.06 808 ILE A O 1
ATOM 6431 N N . MET A 1 809 ? -33.791 -2.671 34.080 1.00 90.25 809 MET A N 1
ATOM 6432 C CA . MET A 1 809 ? -33.822 -2.208 32.684 1.00 90.25 809 MET A CA 1
ATOM 6433 C C . MET A 1 809 ? -33.625 -3.351 31.676 1.00 90.25 809 MET A C 1
ATOM 6435 O O . MET A 1 809 ? -32.640 -4.086 31.732 1.00 90.25 809 MET A O 1
ATOM 6439 N N . SER A 1 810 ? -34.523 -3.443 30.690 1.00 89.31 810 SER A N 1
ATOM 6440 C CA . SER A 1 810 ? -34.410 -4.346 29.535 1.00 89.31 810 SER A CA 1
ATOM 6441 C C . SER A 1 810 ? -33.616 -3.679 28.403 1.00 89.31 810 SER A C 1
ATOM 6443 O O . SER A 1 810 ? -33.933 -2.557 27.998 1.00 89.31 810 SER A O 1
ATOM 6445 N N . ILE A 1 811 ? -32.606 -4.354 27.843 1.00 89.38 811 ILE A N 1
ATOM 6446 C CA . ILE A 1 811 ? -31.839 -3.869 26.682 1.00 89.38 811 ILE A CA 1
ATOM 6447 C C . ILE A 1 811 ? -32.063 -4.809 25.489 1.00 89.38 811 ILE A C 1
ATOM 6449 O O . ILE A 1 811 ? -31.680 -5.980 25.515 1.00 89.38 811 ILE A O 1
ATOM 6453 N N . LYS A 1 812 ? -32.698 -4.288 24.430 1.00 83.94 812 LYS A N 1
ATOM 6454 C CA . LYS A 1 812 ? -33.063 -5.033 23.210 1.00 83.94 812 LYS A CA 1
ATOM 6455 C C . LYS A 1 812 ? -33.155 -4.089 22.007 1.00 83.94 812 LYS A C 1
ATOM 6457 O O . LYS A 1 812 ? -33.901 -3.115 22.105 1.00 83.94 812 LYS A O 1
ATOM 6462 N N . PRO A 1 813 ? -32.475 -4.342 20.869 1.00 81.75 813 PRO A N 1
ATOM 6463 C CA . PRO A 1 813 ? -31.736 -5.560 20.484 1.00 81.75 813 PRO A CA 1
ATOM 6464 C C . PRO A 1 813 ? -30.239 -5.570 20.878 1.00 81.75 813 PRO A C 1
ATOM 6466 O O . PRO A 1 813 ? -29.494 -4.652 20.505 1.00 81.75 813 PRO A O 1
ATOM 6469 N N . PHE A 1 814 ? -29.760 -6.623 21.560 1.00 85.75 814 PHE A N 1
ATOM 6470 C CA . PHE A 1 814 ? -28.372 -6.722 22.046 1.00 85.75 814 PHE A CA 1
ATOM 6471 C C . PHE A 1 814 ? -27.522 -7.742 21.262 1.00 85.75 814 PHE A C 1
ATOM 6473 O O . PHE A 1 814 ? -27.855 -8.920 21.178 1.00 85.75 814 PHE A O 1
ATOM 6480 N N . VAL A 1 815 ? -26.419 -7.267 20.667 1.00 83.44 815 VAL A N 1
ATOM 6481 C CA . VAL A 1 815 ? -25.465 -8.037 19.838 1.00 83.44 815 VAL A CA 1
ATOM 6482 C C . VAL A 1 815 ? -24.052 -7.426 20.011 1.00 83.44 815 VAL A C 1
ATOM 6484 O O . VAL A 1 815 ? -23.566 -7.281 21.133 1.00 83.44 815 VAL A O 1
ATOM 6487 N N . ASP A 1 816 ? -23.424 -6.956 18.927 1.00 81.94 816 ASP A N 1
ATOM 6488 C CA . ASP A 1 816 ? -22.203 -6.140 18.873 1.00 81.94 816 ASP A CA 1
ATOM 6489 C C . ASP A 1 816 ? -22.438 -4.720 19.457 1.00 81.94 816 ASP A C 1
ATOM 6491 O O . ASP A 1 816 ? -22.359 -3.710 18.750 1.00 81.94 816 ASP A O 1
ATOM 6495 N N . ARG A 1 817 ? -22.822 -4.619 20.734 1.00 88.00 817 ARG A N 1
ATOM 6496 C CA . ARG A 1 817 ? -23.205 -3.355 21.396 1.00 88.00 817 ARG A CA 1
ATOM 6497 C C . ARG A 1 817 ? -22.129 -2.769 22.308 1.00 88.00 817 ARG A C 1
ATOM 6499 O O . ARG A 1 817 ? -22.290 -1.635 22.745 1.00 88.00 817 ARG A O 1
ATOM 6506 N N . LEU A 1 818 ? -21.035 -3.485 22.553 1.00 88.94 818 LEU A N 1
ATOM 6507 C CA . LEU A 1 818 ? -19.832 -2.959 23.202 1.00 88.94 818 LEU A CA 1
ATOM 6508 C C . LEU A 1 818 ? -18.680 -2.966 22.187 1.00 88.94 818 LEU A C 1
ATOM 6510 O O . LEU A 1 818 ? -18.477 -3.964 21.493 1.00 88.94 818 LEU A O 1
ATOM 6514 N N . GLY A 1 819 ? -17.972 -1.843 22.062 1.00 83.19 819 GLY A N 1
ATOM 6515 C CA . GLY A 1 819 ? -16.835 -1.676 21.154 1.00 83.19 819 GLY A CA 1
ATOM 6516 C C . GLY A 1 819 ? -15.575 -2.424 21.597 1.00 83.19 819 GLY A C 1
ATOM 6517 O O . GLY A 1 819 ? -15.629 -3.298 22.461 1.00 83.19 819 GLY A O 1
ATOM 6518 N N . TYR A 1 820 ? -14.439 -2.076 20.997 1.00 74.81 820 TYR A N 1
ATOM 6519 C CA . TYR A 1 820 ? -13.108 -2.535 21.419 1.00 74.81 820 TYR A CA 1
ATOM 6520 C C . TYR A 1 820 ? -12.298 -1.336 21.932 1.00 74.81 820 TYR A C 1
ATOM 6522 O O . TYR A 1 820 ? -11.814 -1.351 23.063 1.00 74.81 820 TYR A O 1
ATOM 6530 N N . ASP A 1 821 ? -12.267 -0.257 21.145 1.00 63.16 821 ASP A N 1
ATOM 6531 C CA . ASP A 1 821 ? -11.743 1.057 21.507 1.00 63.16 821 ASP A CA 1
ATOM 6532 C C . ASP A 1 821 ? -12.364 1.599 22.813 1.00 63.16 821 ASP A C 1
ATOM 6534 O O . ASP A 1 821 ? -13.588 1.608 22.976 1.00 63.16 821 ASP A O 1
ATOM 6538 N N . AS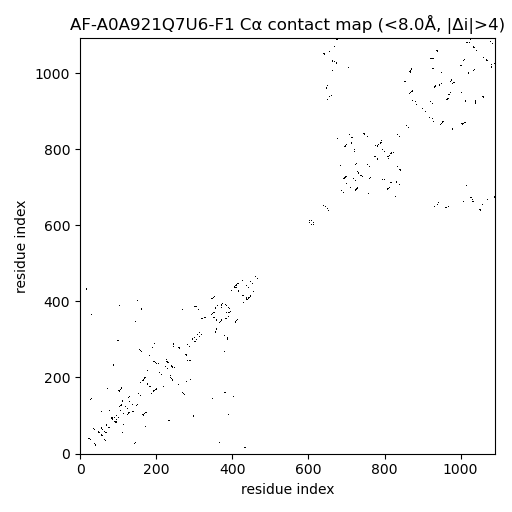N A 1 822 ? -11.541 2.183 23.691 1.00 69.25 822 ASN A N 1
ATOM 6539 C CA . ASN A 1 822 ? -11.976 2.863 24.926 1.00 69.25 822 ASN A CA 1
ATOM 6540 C C . ASN A 1 822 ? -12.790 1.967 25.890 1.00 69.25 822 ASN A C 1
ATOM 6542 O O . ASN A 1 822 ? -13.653 2.448 26.628 1.00 69.25 822 ASN A O 1
ATOM 6546 N N . VAL A 1 823 ? -12.519 0.660 25.880 1.00 83.00 823 VAL A N 1
ATOM 6547 C CA . VAL A 1 823 ? -12.932 -0.292 26.920 1.00 83.00 823 VAL A CA 1
ATOM 6548 C C . VAL A 1 823 ? -11.674 -0.666 27.721 1.00 83.00 823 VAL A C 1
ATOM 6550 O O . VAL A 1 823 ? -10.677 -1.028 27.091 1.00 83.00 823 VAL A O 1
ATOM 6553 N N . PRO A 1 824 ? -11.668 -0.573 29.068 1.00 85.75 824 PRO A N 1
ATOM 6554 C CA . PRO A 1 824 ? -10.480 -0.869 29.871 1.00 85.75 824 PRO A CA 1
ATOM 6555 C C . PRO A 1 824 ? -9.925 -2.280 29.642 1.00 85.75 824 PRO A C 1
ATOM 6557 O O . PRO A 1 824 ? -10.684 -3.218 29.384 1.00 85.75 824 PRO A O 1
ATOM 6560 N N . THR A 1 825 ? -8.606 -2.434 29.786 1.00 83.62 825 THR A N 1
ATOM 6561 C CA . THR A 1 825 ? -7.875 -3.700 29.593 1.00 83.62 825 THR A CA 1
ATOM 6562 C C . THR A 1 825 ? -8.513 -4.852 30.365 1.00 83.62 825 THR A C 1
ATOM 6564 O O . THR A 1 825 ? -8.786 -5.893 29.775 1.00 83.62 825 THR A O 1
ATOM 6567 N N . GLU A 1 826 ? -8.859 -4.630 31.635 1.00 85.75 826 GLU A N 1
ATOM 6568 C CA . GLU A 1 826 ? -9.461 -5.645 32.508 1.00 85.75 826 GLU A CA 1
ATOM 6569 C C . GLU A 1 826 ? -10.897 -6.010 32.121 1.00 85.75 826 GLU A C 1
ATOM 6571 O O . GLU A 1 826 ? -11.276 -7.176 32.167 1.00 85.75 826 GLU A O 1
ATOM 6576 N N . ILE A 1 827 ? -11.687 -5.057 31.616 1.00 90.44 827 ILE A N 1
ATOM 6577 C CA . ILE A 1 827 ? -13.023 -5.358 31.081 1.00 90.44 827 ILE A CA 1
ATOM 6578 C C . ILE A 1 827 ? -12.913 -6.174 29.785 1.00 90.44 827 ILE A C 1
ATOM 6580 O O . ILE A 1 827 ? -13.716 -7.075 29.540 1.00 90.44 827 ILE A O 1
ATOM 6584 N N . ASN A 1 828 ? -11.897 -5.915 28.959 1.00 89.69 828 ASN A N 1
ATOM 6585 C CA . ASN A 1 828 ? -11.611 -6.757 27.800 1.00 89.69 828 ASN A CA 1
ATOM 6586 C C . ASN A 1 828 ? -11.049 -8.135 28.206 1.00 89.69 828 ASN A C 1
ATOM 6588 O O . ASN A 1 828 ? -11.450 -9.127 27.602 1.00 89.69 828 ASN A O 1
ATOM 6592 N N . ARG A 1 829 ? -10.226 -8.239 29.260 1.00 89.94 829 ARG A N 1
ATOM 6593 C CA . ARG A 1 829 ? -9.790 -9.520 29.847 1.00 89.94 829 ARG A CA 1
ATOM 6594 C C . ARG A 1 829 ? -10.990 -10.322 30.365 1.00 89.94 829 ARG A C 1
ATOM 6596 O O . ARG A 1 829 ? -11.107 -11.498 30.034 1.00 89.94 829 ARG A O 1
ATOM 6603 N N . LEU A 1 830 ? -11.942 -9.682 31.048 1.00 92.62 830 LEU A N 1
ATOM 6604 C CA . LEU A 1 830 ? -13.206 -10.294 31.473 1.00 92.62 830 LEU A CA 1
ATOM 6605 C C . LEU A 1 830 ? -14.032 -10.805 30.277 1.00 92.62 830 LEU A C 1
ATOM 6607 O O . LEU A 1 830 ? -14.539 -11.922 30.317 1.00 92.62 830 LEU A O 1
ATOM 6611 N N . ARG A 1 831 ? -14.107 -10.067 29.160 1.00 93.50 831 ARG A N 1
ATOM 6612 C CA . ARG A 1 831 ? -14.750 -10.562 27.918 1.00 93.50 831 ARG A CA 1
ATOM 6613 C C . ARG A 1 831 ? -14.089 -11.841 27.391 1.00 93.50 831 ARG A C 1
ATOM 6615 O O . ARG A 1 831 ? -14.797 -12.737 26.932 1.00 93.50 831 ARG A O 1
ATOM 6622 N N . CYS A 1 832 ? -12.762 -11.952 27.486 1.00 92.56 832 CYS A N 1
ATOM 6623 C CA . CYS A 1 832 ? -12.037 -13.184 27.168 1.00 92.56 832 CYS A CA 1
ATOM 6624 C C . CYS A 1 832 ? -12.377 -14.311 28.159 1.00 92.56 832 CYS A C 1
ATOM 6626 O O . CYS A 1 832 ? -12.722 -15.411 27.731 1.00 92.56 832 CYS A O 1
ATOM 6628 N N . ARG A 1 833 ? -12.326 -14.025 29.470 1.00 92.94 833 ARG A N 1
ATOM 6629 C CA . ARG A 1 833 ? -12.646 -14.949 30.572 1.00 92.94 833 ARG A CA 1
ATOM 6630 C C . ARG A 1 833 ? -14.024 -15.584 30.384 1.00 92.94 833 ARG A C 1
ATOM 6632 O O . ARG A 1 833 ? -14.160 -16.807 30.419 1.00 92.94 833 ARG A O 1
ATOM 6639 N N . VAL A 1 834 ? -15.028 -14.761 30.074 1.00 95.50 834 VAL A N 1
ATOM 6640 C CA . VAL A 1 834 ? -16.393 -15.219 29.789 1.00 95.50 834 VAL A CA 1
ATOM 6641 C C . VAL A 1 834 ? -16.430 -16.116 28.548 1.00 95.50 834 VAL A C 1
ATOM 6643 O O . VAL A 1 834 ? -16.989 -17.207 28.608 1.00 95.50 834 VAL A O 1
ATOM 6646 N N . ASN A 1 835 ? -15.811 -15.707 27.434 1.00 94.81 835 ASN A N 1
ATOM 6647 C CA . ASN A 1 835 ? -15.881 -16.458 26.176 1.00 94.81 835 ASN A CA 1
ATOM 6648 C C . ASN A 1 835 ? -15.141 -17.806 26.198 1.00 94.81 835 ASN A C 1
ATOM 6650 O O . ASN A 1 835 ? -15.587 -18.739 25.527 1.00 94.81 835 ASN A O 1
ATOM 6654 N N . TYR A 1 836 ? -14.007 -17.884 26.902 1.00 92.88 836 TYR A N 1
ATOM 6655 C CA . TYR A 1 836 ? -13.105 -19.041 26.876 1.00 92.88 836 TYR A CA 1
ATOM 6656 C C . TYR A 1 836 ? -13.249 -19.982 28.079 1.00 92.88 836 TYR A C 1
ATOM 6658 O O . TYR A 1 836 ? -12.943 -21.161 27.925 1.00 92.88 836 TYR A O 1
ATOM 6666 N N . HIS A 1 837 ? -13.711 -19.498 29.240 1.00 93.50 837 HIS A N 1
ATOM 6667 C CA . HIS A 1 837 ? -13.795 -20.306 30.466 1.00 93.50 837 HIS A CA 1
ATOM 6668 C C . HIS A 1 837 ? -15.209 -20.402 31.058 1.00 93.50 837 HIS A C 1
ATOM 6670 O O . HIS A 1 837 ? -15.608 -21.495 31.454 1.00 93.50 837 HIS A O 1
ATOM 6676 N N . ALA A 1 838 ? -15.981 -19.308 31.119 1.00 95.50 838 ALA A N 1
ATOM 6677 C CA . ALA A 1 838 ? -17.310 -19.336 31.753 1.00 95.50 838 ALA A CA 1
ATOM 6678 C C . ALA A 1 838 ? -18.426 -19.864 30.833 1.00 95.50 838 ALA A C 1
ATOM 6680 O O . ALA A 1 838 ? -19.323 -20.562 31.291 1.00 95.50 838 ALA A O 1
ATOM 6681 N N . LEU A 1 839 ? -18.398 -19.546 29.535 1.00 94.75 839 LEU A N 1
ATOM 6682 C CA . LEU A 1 839 ? -19.469 -19.896 28.594 1.00 94.75 839 LEU A CA 1
ATOM 6683 C C . LEU A 1 839 ? -19.252 -21.283 27.954 1.00 94.75 839 LEU A C 1
ATOM 6685 O O . LEU A 1 839 ? -19.003 -21.401 26.745 1.00 94.75 839 LEU A O 1
ATOM 6689 N N . LYS A 1 840 ? -19.320 -22.325 28.789 1.00 94.88 840 LYS A N 1
ATOM 6690 C CA . LYS A 1 840 ? -19.314 -23.742 28.385 1.00 94.88 840 LYS A CA 1
ATOM 6691 C C . LYS A 1 840 ? -20.658 -24.176 27.807 1.00 94.88 840 LYS A C 1
ATOM 6693 O O . LYS A 1 840 ? -21.691 -23.612 28.165 1.00 94.88 840 LYS A O 1
ATOM 6698 N N . PHE A 1 841 ? -20.640 -25.179 26.933 1.00 95.62 841 PHE A N 1
ATOM 6699 C CA . PHE A 1 841 ? -21.863 -25.848 26.488 1.00 95.62 841 PHE A CA 1
ATOM 6700 C C . PHE A 1 841 ? -22.327 -26.886 27.525 1.00 95.62 841 PHE A C 1
ATOM 6702 O O . PHE A 1 841 ? -21.569 -27.234 28.428 1.00 95.62 841 PHE A O 1
ATOM 6709 N N . LEU A 1 842 ? -23.563 -27.379 27.402 1.00 95.25 842 LEU A N 1
ATOM 6710 C CA . LEU A 1 842 ? -24.040 -28.510 28.209 1.00 95.25 842 LEU A CA 1
ATOM 6711 C C . LEU A 1 842 ? -23.180 -29.774 27.976 1.00 95.25 842 LEU A C 1
ATOM 6713 O O . LEU A 1 842 ? -22.777 -30.006 26.829 1.00 95.25 842 LEU A O 1
ATOM 6717 N N . PRO A 1 843 ? -22.958 -30.624 29.003 1.00 94.94 843 PRO A N 1
ATOM 6718 C CA . PRO A 1 843 ? -22.132 -31.832 28.900 1.00 94.94 843 PRO A CA 1
ATOM 6719 C C . PRO A 1 843 ? -22.472 -32.731 27.705 1.00 94.94 843 PRO A C 1
ATOM 6721 O O . PRO A 1 843 ? -21.575 -33.094 26.950 1.00 94.94 843 PRO A O 1
ATOM 6724 N N . ASP A 1 844 ? -23.756 -33.001 27.459 1.00 94.31 844 ASP A N 1
ATOM 6725 C CA . ASP A 1 844 ? -24.248 -33.842 26.359 1.00 94.31 844 ASP A CA 1
ATOM 6726 C C . ASP A 1 844 ? -23.800 -33.333 24.973 1.00 94.31 844 ASP A C 1
ATOM 6728 O O . ASP A 1 844 ? -23.510 -34.117 24.065 1.00 94.31 844 ASP A O 1
ATOM 6732 N N . ILE A 1 845 ? -23.715 -32.006 24.803 1.00 95.69 845 ILE A N 1
ATOM 6733 C CA . ILE A 1 845 ? -23.246 -31.359 23.568 1.00 95.69 845 ILE A CA 1
ATOM 6734 C C . ILE A 1 845 ? -21.726 -31.532 23.432 1.00 95.69 845 ILE A C 1
ATOM 6736 O O . ILE A 1 845 ? -21.229 -31.774 22.329 1.00 95.69 845 ILE A O 1
ATOM 6740 N N . GLU A 1 846 ? -20.978 -31.429 24.534 1.00 95.88 846 GLU A N 1
ATOM 6741 C CA . GLU A 1 846 ? -19.524 -31.621 24.524 1.00 95.88 846 GLU A CA 1
ATOM 6742 C C . GLU A 1 846 ? -19.150 -33.093 24.278 1.00 95.88 846 GLU A C 1
ATOM 6744 O O . GLU A 1 846 ? -18.324 -33.369 23.403 1.00 95.88 846 GLU A O 1
ATOM 6749 N N . GLU A 1 847 ? -19.829 -34.036 24.939 1.00 96.75 847 GLU A N 1
ATOM 6750 C CA . GLU A 1 847 ? -19.636 -35.479 24.764 1.00 96.75 847 GLU A CA 1
ATOM 6751 C C . GLU A 1 847 ? -19.986 -35.935 23.339 1.00 96.75 847 GLU A C 1
ATOM 6753 O O . GLU A 1 847 ? -19.214 -36.658 22.704 1.00 96.75 847 GLU A O 1
ATOM 6758 N N . MET A 1 848 ? -21.114 -35.475 22.782 1.00 96.25 848 MET A N 1
ATOM 6759 C CA . MET A 1 848 ? -21.487 -35.809 21.406 1.00 96.25 848 MET A CA 1
ATOM 6760 C C . MET A 1 848 ? -20.508 -35.205 20.384 1.00 96.25 848 MET A C 1
ATOM 6762 O O . MET A 1 848 ? -20.171 -35.848 19.385 1.00 96.25 848 MET A O 1
ATOM 6766 N N . ALA A 1 849 ? -19.969 -34.010 20.641 1.00 96.69 849 ALA A N 1
ATOM 6767 C CA . ALA A 1 849 ? -18.914 -33.441 19.807 1.00 96.69 849 ALA A CA 1
ATOM 6768 C C . ALA A 1 849 ? -17.581 -34.212 19.909 1.00 96.69 849 ALA A C 1
ATOM 6770 O O . ALA A 1 849 ? -16.866 -34.312 18.909 1.00 96.69 849 ALA A O 1
ATOM 6771 N N . ASP A 1 850 ? -17.238 -34.786 21.068 1.00 96.88 850 ASP A N 1
ATOM 6772 C CA . ASP A 1 850 ? -16.084 -35.688 21.200 1.00 96.88 850 ASP A CA 1
ATOM 6773 C C . ASP A 1 850 ? -16.314 -37.046 20.525 1.00 96.88 850 ASP A C 1
ATOM 6775 O O . ASP A 1 850 ? -15.411 -37.538 19.843 1.00 96.88 850 ASP A O 1
ATOM 6779 N N . LYS A 1 851 ? -17.525 -37.614 20.598 1.00 96.81 851 LYS A N 1
ATOM 6780 C CA . LYS A 1 851 ? -17.920 -38.802 19.817 1.00 96.81 851 LYS A CA 1
ATOM 6781 C C . LYS A 1 851 ? -17.747 -38.557 18.313 1.00 96.81 851 LYS A C 1
ATOM 6783 O O . LYS A 1 851 ? -17.082 -39.346 17.639 1.00 96.81 851 LYS A O 1
ATOM 6788 N N . LEU A 1 852 ? -18.254 -37.437 17.791 1.00 96.81 852 LEU A N 1
ATOM 6789 C CA . LEU A 1 852 ? -18.094 -37.036 16.385 1.00 96.81 852 LEU A CA 1
ATOM 6790 C C . LEU A 1 852 ? -16.619 -36.820 15.991 1.00 96.81 852 LEU A C 1
ATOM 6792 O O . LEU A 1 852 ? -16.174 -37.329 14.960 1.00 96.81 852 LEU A O 1
ATOM 6796 N N . ALA A 1 853 ? -15.834 -36.117 16.815 1.00 95.62 853 ALA A N 1
ATOM 6797 C CA . ALA A 1 853 ? -14.411 -35.877 16.556 1.00 95.62 853 ALA A CA 1
ATOM 6798 C C . ALA A 1 853 ? -13.562 -37.164 16.623 1.00 95.62 853 ALA A C 1
ATOM 6800 O O . ALA A 1 853 ? -12.601 -37.311 15.866 1.00 95.62 853 ALA A O 1
ATOM 6801 N N . THR A 1 854 ? -13.923 -38.111 17.491 1.00 94.44 854 THR A N 1
ATOM 6802 C CA . THR A 1 854 ? -13.268 -39.425 17.600 1.00 94.44 854 THR A CA 1
ATOM 6803 C C . THR A 1 854 ? -13.604 -40.306 16.399 1.00 94.44 854 THR A C 1
ATOM 6805 O O . THR A 1 854 ? -12.709 -40.907 15.805 1.00 94.44 854 THR A O 1
ATOM 6808 N N . ARG A 1 855 ? -14.870 -40.309 15.953 1.00 94.25 855 ARG A N 1
ATOM 6809 C CA . ARG A 1 855 ? -15.276 -40.972 14.703 1.00 94.25 855 ARG A CA 1
ATOM 6810 C C . ARG A 1 855 ? -14.520 -40.411 13.501 1.00 94.25 855 ARG A C 1
ATOM 6812 O O . ARG A 1 855 ? -14.008 -41.197 12.712 1.00 94.25 855 ARG A O 1
ATOM 6819 N N . MET A 1 856 ? -14.352 -39.089 13.400 1.00 94.56 856 MET A N 1
ATOM 6820 C CA . MET A 1 856 ? -13.544 -38.468 12.339 1.00 94.56 856 MET A CA 1
ATOM 6821 C C . MET A 1 856 ? -12.081 -38.930 12.316 1.00 94.56 856 MET A C 1
ATOM 6823 O O . MET A 1 856 ? -11.530 -39.099 11.232 1.00 94.56 856 MET A O 1
ATOM 6827 N N . ARG A 1 857 ? -11.451 -39.154 13.477 1.00 92.38 857 ARG A N 1
ATOM 6828 C CA . ARG A 1 857 ? -10.064 -39.648 13.548 1.00 92.38 857 ARG A CA 1
ATOM 6829 C C . ARG A 1 857 ? -9.931 -41.128 13.192 1.00 92.38 857 ARG A C 1
ATOM 6831 O O . ARG A 1 857 ? -8.959 -41.503 12.544 1.00 92.38 857 ARG A O 1
ATOM 6838 N N . ASN A 1 858 ? -10.910 -41.947 13.579 1.00 90.00 858 ASN A N 1
ATOM 6839 C CA . ASN A 1 858 ? -10.834 -43.410 13.480 1.00 90.00 858 ASN A CA 1
ATOM 6840 C C . ASN A 1 858 ? -11.479 -43.988 12.202 1.00 90.00 858 ASN A C 1
ATOM 6842 O O . ASN A 1 858 ? -11.303 -45.170 11.910 1.00 90.00 858 ASN A O 1
ATOM 6846 N N . ARG A 1 859 ? -12.217 -43.179 11.424 1.00 85.69 859 ARG A N 1
ATOM 6847 C CA . ARG A 1 859 ? -13.027 -43.606 10.261 1.00 85.69 859 ARG A CA 1
ATOM 6848 C C . ARG A 1 859 ? -12.264 -44.381 9.177 1.00 85.69 859 ARG A C 1
ATOM 6850 O O . ARG A 1 859 ? -12.879 -45.146 8.442 1.00 85.69 859 ARG A O 1
ATOM 6857 N N . THR A 1 860 ? -10.952 -44.197 9.071 1.00 80.00 860 THR A N 1
ATOM 6858 C CA . THR A 1 860 ? -10.086 -44.872 8.085 1.00 80.00 860 THR A CA 1
ATOM 6859 C C . THR A 1 860 ? -9.281 -46.054 8.645 1.00 80.00 860 THR A C 1
ATOM 6861 O O . THR A 1 860 ? -8.361 -46.520 7.983 1.00 80.00 860 THR A O 1
ATOM 6864 N N . GLY A 1 861 ? -9.588 -46.544 9.851 1.00 70.50 861 GLY A N 1
ATOM 6865 C CA . GLY A 1 861 ? -8.938 -47.720 10.456 1.00 70.50 861 GLY A CA 1
ATOM 6866 C C . GLY A 1 861 ? -7.586 -47.453 11.134 1.00 70.50 861 GLY A C 1
ATOM 6867 O O . GLY A 1 861 ? -7.172 -48.231 11.986 1.00 70.50 861 GLY A O 1
ATOM 6868 N N . SER A 1 862 ? -6.935 -46.328 10.830 1.00 73.38 862 SER A N 1
ATOM 6869 C CA . SER A 1 862 ? -5.809 -45.769 11.590 1.00 73.38 862 SER A CA 1
ATOM 6870 C C . SER A 1 862 ? -6.163 -44.388 12.146 1.00 73.38 862 SER A C 1
ATOM 6872 O O . SER A 1 862 ? -6.995 -43.684 11.568 1.00 73.38 862 SER A O 1
ATOM 6874 N N . LEU A 1 863 ? -5.514 -43.999 13.252 1.00 80.00 863 LEU A N 1
ATOM 6875 C CA . LEU A 1 863 ? -5.612 -42.667 13.862 1.00 80.00 863 LEU A CA 1
ATOM 6876 C C . LEU A 1 863 ? -5.038 -41.605 12.913 1.00 80.00 863 LEU A C 1
ATOM 6878 O O . LEU A 1 863 ? -3.844 -41.313 12.935 1.00 80.00 863 LEU A O 1
ATOM 6882 N N . ASN A 1 864 ? -5.902 -41.037 12.075 1.00 83.69 864 ASN A N 1
ATOM 6883 C CA . ASN A 1 864 ? -5.522 -40.082 11.039 1.00 83.69 864 ASN A CA 1
ATOM 6884 C C . ASN A 1 864 ? -6.032 -38.671 11.378 1.00 83.69 864 ASN A C 1
ATOM 6886 O O . ASN A 1 864 ? -7.134 -38.529 11.919 1.00 83.69 864 ASN A O 1
ATOM 6890 N N . PRO A 1 865 ? -5.279 -37.608 11.033 1.00 91.12 865 PRO A N 1
ATOM 6891 C CA . PRO A 1 865 ? -5.746 -36.241 11.219 1.00 91.12 865 PRO A CA 1
ATOM 6892 C C . PRO A 1 865 ? -6.956 -35.941 10.324 1.00 91.12 865 PRO A C 1
ATOM 6894 O O . PRO A 1 865 ? -7.187 -36.595 9.298 1.00 91.12 865 PRO A O 1
ATOM 6897 N N . TYR A 1 866 ? -7.730 -34.925 10.702 1.00 94.69 866 TYR A N 1
ATOM 6898 C CA . TYR A 1 866 ? -8.849 -34.434 9.907 1.00 94.69 866 TYR A CA 1
ATOM 6899 C C . TYR A 1 866 ? -8.911 -32.910 9.822 1.00 94.69 866 TYR A C 1
ATOM 6901 O O . TYR A 1 866 ? -8.509 -32.157 10.714 1.00 94.69 866 TYR A O 1
ATOM 6909 N N . MET A 1 867 ? -9.440 -32.461 8.689 1.00 96.44 867 MET A N 1
ATOM 6910 C CA . MET A 1 867 ? -9.716 -31.066 8.401 1.00 96.44 867 MET A CA 1
ATOM 6911 C C . MET A 1 867 ? -11.174 -30.761 8.741 1.00 96.44 867 MET A C 1
ATOM 6913 O O . MET A 1 867 ? -12.062 -31.510 8.344 1.00 96.44 867 MET A O 1
ATOM 6917 N N . ALA A 1 868 ? -11.444 -29.641 9.403 1.00 97.56 868 ALA A N 1
ATOM 6918 C CA . ALA A 1 868 ? -12.788 -29.087 9.503 1.00 97.56 868 ALA A CA 1
ATOM 6919 C C . ALA A 1 868 ? -12.948 -27.889 8.561 1.00 97.56 868 ALA A C 1
ATOM 6921 O O . ALA A 1 868 ? -12.260 -26.876 8.694 1.00 97.56 868 ALA A O 1
ATOM 6922 N N . LEU A 1 869 ? -13.873 -28.004 7.611 1.00 97.56 869 LEU A N 1
ATOM 6923 C CA . LEU A 1 869 ? -14.192 -26.994 6.612 1.00 97.56 869 LEU A CA 1
ATOM 6924 C C . LEU A 1 869 ? -15.533 -26.325 6.947 1.00 97.56 869 LEU A C 1
ATOM 6926 O O . LEU A 1 869 ? -16.601 -26.894 6.733 1.00 97.56 869 LEU A O 1
ATOM 6930 N N . HIS A 1 870 ? -15.475 -25.083 7.427 1.00 96.62 870 HIS A N 1
ATOM 6931 C CA . HIS A 1 870 ? -16.643 -24.220 7.591 1.00 96.62 870 HIS A CA 1
ATOM 6932 C C . HIS A 1 870 ? -17.033 -23.600 6.239 1.00 96.62 870 HIS A C 1
ATOM 6934 O O . HIS A 1 870 ? -16.433 -22.623 5.766 1.00 96.62 870 HIS A O 1
ATOM 6940 N N . LEU A 1 871 ? -18.046 -24.198 5.612 1.00 94.50 871 LEU A N 1
ATOM 6941 C CA . LEU A 1 871 ? -18.567 -23.851 4.295 1.00 94.50 871 LEU A CA 1
ATOM 6942 C C . LEU A 1 871 ? -19.780 -22.922 4.432 1.00 94.50 871 LEU A C 1
ATOM 6944 O O . LEU A 1 871 ? -20.922 -23.361 4.507 1.00 94.50 871 LEU A O 1
ATOM 6948 N N . ARG A 1 872 ? -19.534 -21.613 4.418 1.00 91.81 872 ARG A N 1
ATOM 6949 C CA . ARG A 1 872 ? -20.569 -20.580 4.565 1.00 91.81 872 ARG A CA 1
ATOM 6950 C C . ARG A 1 872 ? -21.196 -20.200 3.215 1.00 91.81 872 ARG A C 1
ATOM 6952 O O . ARG A 1 872 ? -20.937 -19.116 2.680 1.00 91.81 872 ARG A O 1
ATOM 6959 N N . PHE A 1 873 ? -21.948 -21.133 2.625 1.00 92.31 873 PHE A N 1
ATOM 6960 C CA . PHE A 1 873 ? -22.573 -21.008 1.295 1.00 92.31 873 PHE A CA 1
ATOM 6961 C C . PHE A 1 873 ? -24.105 -21.193 1.325 1.00 92.31 873 PHE A C 1
ATOM 6963 O O . PHE A 1 873 ? -24.723 -21.720 0.399 1.00 92.31 873 PHE A O 1
ATOM 6970 N N . GLU A 1 874 ? -24.742 -20.771 2.412 1.00 90.19 874 GLU A N 1
ATOM 6971 C CA . GLU A 1 874 ? -26.185 -20.887 2.624 1.00 90.19 874 GLU A CA 1
ATOM 6972 C C . GLU A 1 874 ? -26.969 -19.878 1.768 1.00 90.19 874 GLU A C 1
ATOM 6974 O O . GLU A 1 874 ? -26.482 -18.781 1.475 1.00 90.19 874 GLU A O 1
ATOM 6979 N N . LYS A 1 875 ? -28.236 -20.185 1.440 1.00 88.25 875 LYS A N 1
ATOM 6980 C CA . LYS A 1 875 ? -29.135 -19.295 0.667 1.00 88.25 875 LYS A CA 1
ATOM 6981 C C . LYS A 1 875 ? -29.154 -17.848 1.194 1.00 88.25 875 LYS A C 1
ATOM 6983 O O . LYS A 1 875 ? -29.110 -16.908 0.400 1.00 88.25 875 LYS A O 1
ATOM 6988 N N . GLY A 1 876 ? -29.162 -17.668 2.518 1.00 86.25 876 GLY A N 1
ATOM 6989 C CA . GLY A 1 876 ? -29.108 -16.352 3.165 1.00 86.25 876 GLY A CA 1
ATOM 6990 C C . GLY A 1 876 ? -27.796 -15.596 2.912 1.00 86.25 876 GLY A C 1
ATOM 6991 O O . GLY A 1 876 ? -27.829 -14.417 2.564 1.00 86.25 876 GLY A O 1
ATOM 6992 N N . MET A 1 877 ? -26.644 -16.272 3.008 1.00 89.00 877 MET A N 1
ATOM 6993 C CA . MET A 1 877 ? -25.320 -15.679 2.765 1.00 89.00 877 MET A CA 1
ATOM 6994 C C . MET A 1 877 ? -25.113 -15.348 1.278 1.00 89.00 877 MET A C 1
ATOM 6996 O O . MET A 1 877 ? -24.669 -14.247 0.932 1.00 89.00 877 MET A O 1
ATOM 7000 N N . VAL A 1 878 ? -25.499 -16.268 0.388 1.00 89.06 878 VAL A N 1
ATOM 7001 C CA . VAL A 1 878 ? -25.491 -16.063 -1.069 1.00 89.06 878 VAL A CA 1
ATOM 7002 C C . VAL A 1 878 ? -26.383 -14.873 -1.434 1.00 89.06 878 VAL A C 1
ATOM 7004 O O . VAL A 1 878 ? -25.935 -13.979 -2.156 1.00 89.06 878 VAL A O 1
ATOM 7007 N N . GLY A 1 879 ? -27.585 -14.774 -0.858 1.00 88.19 879 GLY A N 1
ATOM 7008 C CA . GLY A 1 879 ? -28.468 -13.612 -0.974 1.00 88.19 879 GLY A CA 1
ATOM 7009 C C . GLY A 1 879 ? -27.796 -12.306 -0.540 1.00 88.19 879 GLY A C 1
ATOM 7010 O O . GLY A 1 879 ? -27.577 -11.426 -1.379 1.00 88.19 879 GLY A O 1
ATOM 7011 N N . LEU A 1 880 ? -27.409 -12.220 0.737 1.00 86.94 880 LEU A N 1
ATOM 7012 C CA . LEU A 1 880 ? -26.884 -11.025 1.412 1.00 86.94 880 LEU A CA 1
ATOM 7013 C C . LEU A 1 880 ? -25.573 -10.484 0.813 1.00 86.94 880 LEU A C 1
ATOM 7015 O O . LEU A 1 880 ? -25.316 -9.278 0.880 1.00 86.94 880 LEU A O 1
ATOM 7019 N N . SER A 1 881 ? -24.756 -11.347 0.200 1.00 86.38 881 SER A N 1
ATOM 7020 C CA . SER A 1 881 ? -23.520 -10.934 -0.482 1.00 86.38 881 SER A CA 1
ATOM 7021 C C . SER A 1 881 ? -23.773 -9.969 -1.652 1.00 86.38 881 SER A C 1
ATOM 7023 O O . SER A 1 881 ? -22.956 -9.085 -1.933 1.00 86.38 881 SER A O 1
ATOM 7025 N N . PHE A 1 882 ? -24.916 -10.114 -2.340 1.00 85.31 882 PHE A N 1
ATOM 7026 C CA . PHE A 1 882 ? -25.170 -9.495 -3.647 1.00 85.31 882 PHE A CA 1
ATOM 7027 C C . PHE A 1 882 ? -24.002 -9.734 -4.632 1.00 85.31 882 PHE A C 1
ATOM 7029 O O . PHE A 1 882 ? -23.615 -8.827 -5.368 1.00 85.31 882 PHE A O 1
ATOM 7036 N N . CYS A 1 883 ? -23.401 -10.928 -4.588 1.00 84.38 883 CYS A N 1
ATOM 7037 C CA . CYS A 1 883 ? -22.464 -11.426 -5.593 1.00 84.38 883 CYS A CA 1
ATOM 7038 C C . CYS A 1 883 ? -23.201 -12.246 -6.663 1.00 84.38 883 CYS A C 1
ATOM 7040 O O . CYS A 1 883 ? -24.294 -12.770 -6.418 1.00 84.38 883 CYS A O 1
ATOM 7042 N N . ASP A 1 884 ? -22.589 -12.384 -7.834 1.00 79.19 884 ASP A N 1
ATOM 7043 C CA . ASP A 1 884 ? -22.978 -13.363 -8.843 1.00 79.19 884 ASP A CA 1
ATOM 7044 C C . ASP A 1 884 ? -22.095 -14.607 -8.708 1.00 79.19 884 ASP A C 1
ATOM 7046 O O . ASP A 1 884 ? -20.936 -14.514 -8.294 1.00 79.19 884 ASP A O 1
ATOM 7050 N N . PHE A 1 885 ? -22.676 -15.762 -9.007 1.00 80.94 885 PHE A N 1
ATOM 7051 C CA . PHE A 1 885 ? -22.089 -17.092 -8.868 1.00 80.94 885 PHE A CA 1
ATOM 7052 C C . PHE A 1 885 ? -22.335 -17.875 -10.157 1.00 80.94 885 PHE A C 1
ATOM 7054 O O . PHE A 1 885 ? -23.207 -17.508 -10.954 1.00 80.94 88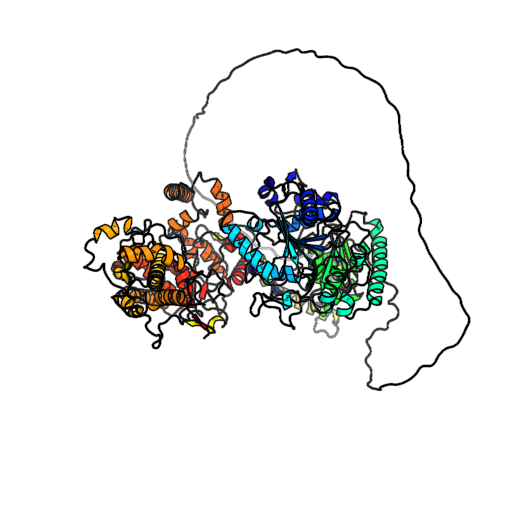5 PHE A O 1
ATOM 7061 N N . ALA A 1 886 ? -21.628 -18.987 -10.354 1.00 73.31 886 ALA A N 1
ATOM 7062 C CA . ALA A 1 886 ? -22.047 -19.944 -11.371 1.00 7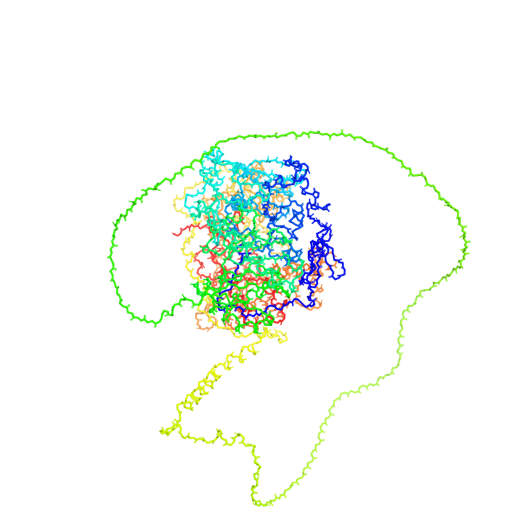3.31 886 ALA A CA 1
ATOM 7063 C C . ALA A 1 886 ? -23.474 -20.438 -11.050 1.00 73.31 886 ALA A C 1
ATOM 7065 O O . ALA A 1 886 ? -23.886 -20.461 -9.888 1.00 73.31 886 ALA A O 1
ATOM 7066 N N . GLY A 1 887 ? -24.255 -20.838 -12.048 1.00 74.50 887 GLY A N 1
ATOM 7067 C CA . GLY A 1 887 ? -25.575 -21.415 -11.796 1.00 74.50 887 GLY A CA 1
ATOM 7068 C C . GLY A 1 887 ? -26.527 -21.320 -12.973 1.00 74.50 887 GLY A C 1
ATOM 7069 O O . GLY A 1 887 ? -26.264 -20.594 -13.934 1.00 74.50 887 GLY A O 1
ATOM 7070 N N . THR A 1 888 ? -27.622 -22.069 -12.885 1.00 78.50 888 THR A N 1
ATOM 7071 C CA . THR A 1 888 ? -28.651 -22.124 -13.929 1.00 78.50 888 THR A CA 1
ATOM 7072 C C . THR A 1 888 ? -29.454 -20.820 -14.003 1.00 78.50 888 THR A C 1
ATOM 7074 O O . THR A 1 888 ? -29.392 -19.964 -13.111 1.00 78.50 888 THR A O 1
ATOM 7077 N N . ARG A 1 889 ? -30.229 -20.639 -15.078 1.00 78.19 889 ARG A N 1
ATOM 7078 C CA . ARG A 1 889 ? -31.055 -19.434 -15.271 1.00 78.19 889 ARG A CA 1
ATOM 7079 C C . ARG A 1 889 ? -32.132 -19.332 -14.182 1.00 78.19 889 ARG A C 1
ATOM 7081 O O . ARG A 1 889 ? -32.435 -18.242 -13.703 1.00 78.19 889 ARG A O 1
ATOM 7088 N N . GLU A 1 890 ? -32.612 -20.485 -13.732 1.00 81.44 890 GLU A N 1
ATOM 7089 C CA . GLU A 1 890 ? -33.610 -20.707 -12.688 1.00 81.44 890 GLU A CA 1
ATOM 7090 C C . GLU A 1 890 ? -33.009 -20.460 -11.295 1.00 81.44 890 GLU A C 1
ATOM 7092 O O . GLU A 1 890 ? -33.594 -19.721 -10.505 1.00 81.44 890 GLU A O 1
ATOM 7097 N N . GLU A 1 891 ? -31.801 -20.972 -11.003 1.00 82.81 891 GLU A N 1
ATOM 7098 C CA . GLU A 1 891 ? -31.062 -20.635 -9.772 1.00 82.81 891 GLU A CA 1
ATOM 7099 C C . GLU A 1 891 ? -30.840 -19.119 -9.640 1.00 82.81 891 GLU A C 1
ATOM 7101 O O . GLU A 1 891 ? -30.953 -18.568 -8.539 1.00 82.81 891 GLU A O 1
ATOM 7106 N N . LYS A 1 892 ? -30.530 -18.427 -10.745 1.00 84.06 892 LYS A N 1
ATOM 7107 C CA . LYS A 1 892 ? -30.338 -16.970 -10.743 1.00 84.06 892 LYS A CA 1
ATOM 7108 C C . LYS A 1 892 ? -31.660 -16.210 -10.605 1.00 84.06 892 LYS A C 1
ATOM 7110 O O . LYS A 1 892 ? -31.705 -15.240 -9.849 1.00 84.06 892 LYS A O 1
ATOM 7115 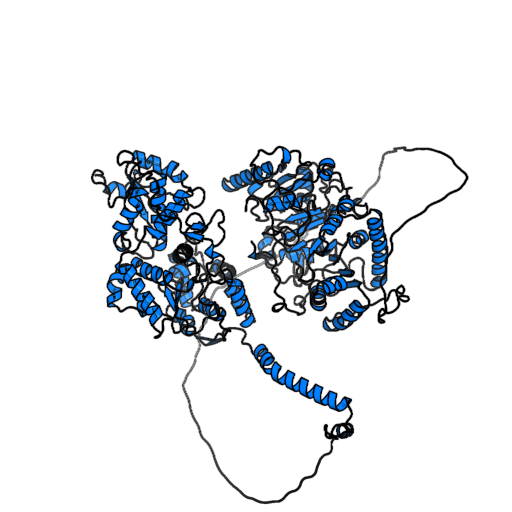N N . ALA A 1 893 ? -32.739 -16.674 -11.239 1.00 85.19 893 ALA A N 1
ATOM 7116 C CA . ALA A 1 893 ? -34.079 -16.104 -11.084 1.00 85.19 893 ALA A CA 1
ATOM 7117 C C . ALA A 1 893 ? -34.611 -16.248 -9.644 1.00 85.19 893 ALA A C 1
ATOM 7119 O O . ALA A 1 893 ? -35.010 -15.257 -9.034 1.00 85.19 893 ALA A O 1
ATOM 7120 N N . MET A 1 894 ? -34.520 -17.439 -9.041 1.00 87.25 894 MET A N 1
ATOM 7121 C CA . MET A 1 894 ? -34.924 -17.661 -7.644 1.00 87.25 894 MET A CA 1
ATOM 7122 C C . MET A 1 894 ? -34.132 -16.785 -6.662 1.00 87.25 894 MET A C 1
ATOM 7124 O O . MET A 1 894 ? -34.695 -16.249 -5.704 1.00 87.25 894 MET A O 1
ATOM 7128 N N . MET A 1 895 ? -32.830 -16.593 -6.905 1.00 88.50 895 MET A N 1
ATOM 7129 C CA . MET A 1 895 ? -31.990 -15.708 -6.093 1.00 88.50 895 MET A CA 1
ATOM 7130 C C . MET A 1 895 ? -32.324 -14.220 -6.299 1.00 88.50 895 MET A C 1
ATOM 7132 O O . MET A 1 895 ? -32.229 -13.438 -5.351 1.00 88.50 895 MET A O 1
ATOM 7136 N N . ALA A 1 896 ? -32.751 -13.815 -7.499 1.00 85.44 896 ALA A N 1
ATOM 7137 C CA . ALA A 1 896 ? -33.257 -12.470 -7.770 1.00 85.44 896 ALA A CA 1
ATOM 7138 C C . ALA A 1 896 ? -34.541 -12.181 -6.973 1.00 85.44 896 ALA A C 1
ATOM 7140 O O . ALA A 1 896 ? -34.560 -11.230 -6.190 1.00 85.44 896 ALA A O 1
ATOM 7141 N N . THR A 1 897 ? -35.559 -13.043 -7.075 1.00 88.38 897 THR A N 1
ATOM 7142 C CA . THR A 1 897 ? -36.815 -12.919 -6.312 1.00 88.38 897 THR A CA 1
ATOM 7143 C C . THR A 1 897 ? -36.561 -12.909 -4.803 1.00 88.38 897 THR A C 1
ATOM 7145 O O . THR A 1 897 ? -37.089 -12.056 -4.090 1.00 88.38 897 THR A O 1
ATOM 7148 N N . TYR A 1 898 ? -35.689 -13.792 -4.303 1.00 89.19 898 TYR A N 1
ATOM 7149 C CA . TYR A 1 898 ? -35.325 -13.828 -2.884 1.00 89.19 898 TYR A CA 1
ATOM 7150 C C . TYR A 1 898 ? -34.648 -12.525 -2.420 1.00 89.19 898 TYR A C 1
ATOM 7152 O O . TYR A 1 898 ? -34.999 -11.989 -1.369 1.00 89.19 898 TYR A O 1
ATOM 7160 N N . ARG A 1 899 ? -33.728 -11.956 -3.213 1.00 88.38 899 ARG A N 1
ATOM 7161 C CA . ARG A 1 899 ? -33.096 -10.659 -2.900 1.00 88.38 899 ARG A CA 1
ATOM 7162 C C . ARG A 1 899 ? -34.086 -9.492 -2.944 1.00 88.38 899 ARG A C 1
ATOM 7164 O O . ARG A 1 899 ? -33.965 -8.586 -2.121 1.00 88.38 899 ARG A O 1
ATOM 7171 N N . GLN A 1 900 ? -35.060 -9.525 -3.854 1.00 86.12 900 GLN A N 1
ATOM 7172 C CA . GLN A 1 900 ? -36.132 -8.531 -3.945 1.00 86.12 900 GLN A CA 1
ATOM 7173 C C . GLN A 1 900 ? -37.054 -8.568 -2.718 1.00 86.12 900 GLN A C 1
ATOM 7175 O O . GLN A 1 900 ? -37.371 -7.517 -2.171 1.00 86.12 900 GLN A O 1
ATOM 7180 N N . GLN A 1 901 ? -37.427 -9.763 -2.249 1.00 87.19 901 GLN A N 1
ATOM 7181 C CA . GLN A 1 901 ? -38.260 -9.948 -1.054 1.00 87.19 901 GLN A CA 1
ATOM 7182 C C . GLN A 1 901 ? -37.535 -9.545 0.240 1.00 87.19 901 GLN A C 1
ATOM 7184 O O . GLN A 1 901 ? -38.098 -8.832 1.064 1.00 87.19 901 GLN A O 1
ATOM 7189 N N . GLN A 1 902 ? -36.289 -9.992 0.428 1.00 84.81 902 GLN A N 1
ATOM 7190 C CA . GLN A 1 902 ? -35.559 -9.810 1.693 1.00 84.81 902 GLN A CA 1
ATOM 7191 C C . GLN A 1 902 ? -34.893 -8.430 1.825 1.00 84.81 902 GLN A C 1
ATOM 7193 O O . GLN A 1 902 ? -34.726 -7.924 2.933 1.00 84.81 902 GLN A O 1
ATOM 7198 N N . TRP A 1 903 ? -34.510 -7.796 0.711 1.00 85.81 903 TRP A N 1
ATOM 7199 C CA . TRP A 1 903 ? -33.790 -6.516 0.715 1.00 85.81 903 TRP A CA 1
ATOM 7200 C C . TRP A 1 903 ? -34.288 -5.545 -0.379 1.00 85.81 903 TRP A C 1
ATOM 7202 O O . TRP A 1 903 ? -33.468 -5.025 -1.145 1.00 85.81 903 TRP A O 1
ATOM 7212 N N . PRO A 1 904 ? -35.597 -5.222 -0.449 1.00 81.25 904 PRO A N 1
ATOM 7213 C CA . PRO A 1 904 ? -36.188 -4.432 -1.540 1.00 81.25 904 PRO A CA 1
ATOM 7214 C C . PRO A 1 904 ? -35.540 -3.051 -1.726 1.00 81.25 904 PRO A C 1
ATOM 7216 O O . PRO A 1 904 ? -35.306 -2.616 -2.848 1.00 81.25 904 PRO A O 1
ATOM 7219 N N . ARG A 1 905 ? -35.136 -2.377 -0.637 1.00 79.25 905 ARG A N 1
ATOM 7220 C CA . ARG A 1 905 ? -34.428 -1.078 -0.708 1.00 79.25 905 ARG A CA 1
ATOM 7221 C C . ARG A 1 905 ? -33.035 -1.161 -1.358 1.00 79.25 905 ARG A C 1
ATOM 7223 O O . ARG A 1 905 ? -32.505 -0.138 -1.784 1.00 79.25 905 ARG A O 1
ATOM 7230 N N . ARG A 1 906 ? -32.426 -2.352 -1.407 1.00 76.81 906 ARG A N 1
ATOM 7231 C CA . ARG A 1 906 ? -31.091 -2.609 -1.981 1.00 76.81 906 ARG A CA 1
ATOM 7232 C C . ARG A 1 906 ? -31.178 -3.274 -3.356 1.00 76.81 906 ARG A C 1
ATOM 7234 O O . ARG A 1 906 ? -30.339 -3.015 -4.210 1.00 76.81 906 ARG A O 1
ATOM 7241 N N . TYR A 1 907 ? -32.191 -4.106 -3.584 1.00 74.69 907 TYR A N 1
ATOM 7242 C CA . TYR A 1 907 ? -32.446 -4.766 -4.859 1.00 74.69 907 TYR A CA 1
ATOM 7243 C C . TYR A 1 907 ? -33.390 -3.916 -5.730 1.00 74.69 907 TYR A C 1
ATOM 7245 O O . TYR A 1 907 ? -34.594 -4.138 -5.746 1.00 74.69 907 TYR A O 1
ATOM 7253 N N . LYS A 1 908 ? -32.842 -2.922 -6.450 1.00 69.31 908 LYS A N 1
ATOM 7254 C CA . LYS A 1 908 ? -33.643 -2.030 -7.318 1.00 69.31 908 LYS A CA 1
ATOM 7255 C C . LYS A 1 908 ? -34.221 -2.742 -8.553 1.00 69.31 908 LYS A C 1
ATOM 7257 O O . LYS A 1 908 ? -35.422 -2.934 -8.658 1.00 69.31 908 LYS A O 1
ATOM 7262 N N . ASN A 1 909 ? -33.357 -3.078 -9.512 1.00 66.38 909 ASN A N 1
ATOM 7263 C CA . ASN A 1 909 ? -33.730 -3.505 -10.870 1.00 66.38 909 ASN A CA 1
ATOM 7264 C C . ASN A 1 909 ? -32.766 -4.553 -11.468 1.00 66.38 909 ASN A C 1
ATOM 7266 O O . ASN A 1 909 ? -32.722 -4.739 -12.680 1.00 66.38 909 ASN A O 1
ATOM 7270 N N . GLY A 1 910 ? -31.921 -5.175 -10.640 1.00 62.53 910 GLY A N 1
ATOM 7271 C CA . GLY A 1 910 ? -30.908 -6.149 -11.065 1.00 62.53 910 GLY A CA 1
ATOM 7272 C C . GLY A 1 910 ? -29.697 -5.580 -11.824 1.00 62.53 910 GLY A C 1
ATOM 7273 O O . GLY A 1 910 ? -28.574 -5.937 -11.486 1.00 62.53 910 GLY A O 1
ATOM 7274 N N . SER A 1 911 ? -29.880 -4.687 -12.804 1.00 58.50 911 SER A N 1
ATOM 7275 C CA . SER A 1 911 ? -28.827 -4.313 -13.772 1.00 58.50 911 SER A CA 1
ATOM 7276 C C . SER A 1 911 ? -27.560 -3.724 -13.137 1.00 58.50 911 SER A C 1
ATOM 7278 O O . SER A 1 911 ? -26.452 -4.147 -13.457 1.00 58.50 911 SER A O 1
ATOM 7280 N N . HIS A 1 912 ? -27.716 -2.824 -12.163 1.00 57.78 912 HIS A N 1
ATOM 7281 C CA . HIS A 1 912 ? -26.606 -2.213 -11.417 1.00 57.78 912 HIS A CA 1
ATOM 7282 C C . HIS A 1 912 ? -25.809 -3.196 -10.531 1.00 57.78 912 HIS A C 1
ATOM 7284 O O . HIS A 1 912 ? -24.819 -2.800 -9.918 1.00 57.78 912 HIS A O 1
ATOM 7290 N N . LEU A 1 913 ? -26.240 -4.459 -10.410 1.00 63.12 913 LEU A N 1
ATOM 7291 C CA . LEU A 1 913 ? -25.559 -5.460 -9.591 1.00 63.12 913 LEU A CA 1
ATOM 7292 C C . LEU A 1 913 ? -24.476 -6.229 -10.346 1.00 63.12 913 LEU A C 1
ATOM 7294 O O . LEU A 1 913 ? -23.632 -6.807 -9.677 1.00 63.12 913 LEU A O 1
ATOM 7298 N N . TRP A 1 914 ? -24.471 -6.268 -11.684 1.00 58.91 914 TRP A N 1
ATOM 7299 C CA . TRP A 1 914 ? -23.546 -7.141 -12.424 1.00 58.91 914 TRP A CA 1
ATOM 7300 C C . TRP A 1 914 ? -22.079 -6.702 -12.302 1.00 58.91 914 TRP A C 1
ATOM 7302 O O . TRP A 1 914 ? -21.231 -7.485 -11.874 1.00 58.91 914 TRP A O 1
ATOM 7312 N N . SER A 1 915 ? -21.786 -5.432 -12.598 1.00 62.59 915 SER A N 1
ATOM 7313 C CA . SER A 1 915 ? -20.445 -4.848 -12.436 1.00 62.59 915 SER A CA 1
ATOM 7314 C C . SER A 1 915 ? -19.968 -4.936 -10.984 1.00 62.59 915 SER A C 1
ATOM 7316 O O . SER A 1 915 ? -18.910 -5.498 -10.713 1.00 62.59 915 SER A O 1
ATOM 7318 N N . LEU A 1 916 ? -20.809 -4.491 -10.046 1.00 70.88 916 LEU A N 1
ATOM 7319 C CA . LEU A 1 916 ? -20.553 -4.524 -8.603 1.00 70.88 916 LEU A CA 1
ATOM 7320 C C . LEU A 1 916 ? -20.385 -5.955 -8.046 1.00 70.88 916 LEU A C 1
ATOM 7322 O O . LEU A 1 916 ? -19.704 -6.165 -7.044 1.00 70.88 916 LEU A O 1
ATOM 7326 N N . ALA A 1 917 ? -21.010 -6.964 -8.656 1.00 72.88 917 ALA A N 1
ATOM 7327 C CA . ALA A 1 917 ? -20.838 -8.365 -8.281 1.00 72.88 917 ALA A CA 1
ATOM 7328 C C . ALA A 1 917 ? -19.486 -8.925 -8.739 1.00 72.88 917 ALA A C 1
ATOM 7330 O O . ALA A 1 917 ? -18.843 -9.647 -7.974 1.00 72.88 917 ALA A O 1
ATOM 7331 N N . LEU A 1 918 ? -19.052 -8.587 -9.957 1.00 68.56 918 LEU A N 1
ATOM 7332 C CA . LEU A 1 918 ? -17.747 -8.985 -10.485 1.00 68.56 918 LEU A CA 1
ATOM 7333 C C . LEU A 1 918 ? -16.607 -8.287 -9.728 1.00 68.56 918 LEU A C 1
ATOM 7335 O O . LEU A 1 918 ? -15.649 -8.946 -9.327 1.00 68.56 918 LEU A O 1
ATOM 7339 N N . GLU A 1 919 ? -16.757 -6.990 -9.448 1.00 76.31 919 GLU A N 1
ATOM 7340 C CA . GLU A 1 919 ? -15.877 -6.203 -8.574 1.00 76.31 919 GLU A CA 1
ATOM 7341 C C . GLU A 1 919 ? -15.712 -6.885 -7.206 1.00 76.31 919 GLU A C 1
ATOM 7343 O O . GLU A 1 919 ? -14.598 -7.222 -6.812 1.00 76.31 919 GLU A O 1
ATOM 7348 N N . LYS A 1 920 ? -16.812 -7.244 -6.531 1.00 82.69 920 LYS A N 1
ATOM 7349 C CA . LYS A 1 920 ? -16.753 -7.983 -5.256 1.00 82.69 920 LYS A CA 1
ATOM 7350 C C . LYS A 1 920 ? -16.089 -9.358 -5.348 1.00 82.69 920 LYS A C 1
ATOM 7352 O O . LYS A 1 920 ? -15.555 -9.808 -4.331 1.00 82.69 920 LYS A O 1
ATOM 7357 N N . ARG A 1 921 ? -16.137 -10.062 -6.490 1.00 79.62 921 ARG A N 1
ATOM 7358 C CA . ARG A 1 921 ? -15.335 -11.290 -6.665 1.00 79.62 921 ARG A CA 1
ATOM 7359 C C . ARG A 1 921 ? -13.852 -10.929 -6.749 1.00 79.62 921 ARG A C 1
ATOM 7361 O O . ARG A 1 921 ? -13.070 -11.530 -6.017 1.00 79.62 921 ARG A O 1
ATOM 7368 N N . LYS A 1 922 ? -13.489 -9.911 -7.542 1.00 75.19 922 LYS A N 1
ATOM 7369 C CA . LYS A 1 922 ? -12.109 -9.401 -7.660 1.00 75.19 922 LYS A CA 1
ATOM 7370 C C . LYS A 1 922 ? -11.507 -8.979 -6.318 1.00 75.19 922 LYS A C 1
ATOM 7372 O O . LYS A 1 922 ? -10.426 -9.425 -5.953 1.00 75.19 922 LYS A O 1
ATOM 7377 N N . GLU A 1 923 ? -12.253 -8.215 -5.529 1.00 79.75 923 GLU A N 1
ATOM 7378 C CA . GLU A 1 923 ? -11.863 -7.772 -4.184 1.00 79.75 923 GLU A CA 1
ATOM 7379 C C . GLU A 1 923 ? -11.911 -8.883 -3.111 1.00 79.75 923 GLU A C 1
ATOM 7381 O O . GLU A 1 923 ? -11.737 -8.608 -1.922 1.00 79.75 923 GLU A O 1
ATOM 7386 N N . GLY A 1 924 ? -12.245 -10.128 -3.471 1.00 85.19 924 GLY A N 1
ATOM 7387 C CA . GLY A 1 924 ? -12.404 -11.223 -2.513 1.00 85.19 924 GLY A CA 1
ATOM 7388 C C . GLY A 1 924 ? -13.521 -10.999 -1.482 1.00 85.19 924 GLY A C 1
ATOM 7389 O O . GLY A 1 924 ? -13.503 -11.605 -0.407 1.00 85.19 924 GLY A O 1
ATOM 7390 N N . ARG A 1 925 ? -14.516 -10.148 -1.765 1.00 86.00 925 ARG A N 1
ATOM 7391 C CA . ARG A 1 925 ? -15.643 -9.834 -0.863 1.00 86.00 925 ARG A CA 1
ATOM 7392 C C . ARG A 1 925 ? -16.768 -10.874 -0.887 1.00 86.00 925 ARG A C 1
ATOM 7394 O O . ARG A 1 925 ? -17.591 -10.879 0.024 1.00 86.00 925 ARG A O 1
ATOM 7401 N N . CYS A 1 926 ? -16.796 -11.791 -1.851 1.00 88.19 926 CYS A N 1
ATOM 7402 C CA . CYS A 1 926 ? -17.778 -12.886 -1.911 1.00 88.19 926 CYS A CA 1
ATOM 7403 C C . CYS A 1 926 ? -17.402 -14.089 -1.006 1.00 88.19 926 CYS A C 1
ATOM 7405 O O . CYS A 1 926 ? -16.256 -14.190 -0.552 1.00 88.19 926 CYS A O 1
ATOM 7407 N N . PRO A 1 927 ? -18.336 -14.995 -0.656 1.00 91.69 927 PRO A N 1
ATOM 7408 C CA . PRO A 1 927 ? -18.016 -16.353 -0.196 1.00 91.69 927 PRO A CA 1
ATOM 7409 C C . PRO A 1 927 ? -17.486 -17.215 -1.350 1.00 91.69 927 PRO A C 1
ATOM 7411 O O . PRO A 1 927 ? -17.856 -16.974 -2.500 1.00 91.69 927 PRO A O 1
ATOM 7414 N N . LEU A 1 928 ? -16.645 -18.208 -1.040 1.00 92.12 928 LEU A N 1
ATOM 7415 C CA . LEU A 1 928 ? -16.229 -19.220 -2.018 1.00 92.12 928 LEU A CA 1
ATOM 7416 C C . LEU A 1 928 ? -17.316 -20.287 -2.207 1.00 92.12 928 LEU A C 1
ATOM 7418 O O . LEU A 1 928 ? -17.906 -20.752 -1.229 1.00 92.12 928 LEU A O 1
ATOM 7422 N N . GLU A 1 929 ? -17.532 -20.705 -3.451 1.00 91.00 929 GLU A N 1
ATOM 7423 C CA . GLU A 1 929 ? -18.293 -21.908 -3.793 1.00 91.00 929 GLU A CA 1
ATOM 7424 C C . GLU A 1 929 ? -17.536 -23.183 -3.354 1.00 91.00 929 GLU A C 1
ATOM 7426 O O . GLU A 1 929 ? -16.302 -23.163 -3.272 1.00 91.00 929 GLU A O 1
ATOM 7431 N N . PRO A 1 930 ? -18.218 -24.329 -3.146 1.00 93.12 930 PRO A N 1
ATOM 7432 C CA . PRO A 1 930 ? -17.563 -25.591 -2.781 1.00 93.12 930 PRO A CA 1
ATOM 7433 C C . PRO A 1 930 ? -16.458 -26.011 -3.766 1.00 93.12 930 PRO A C 1
ATOM 7435 O O . PRO A 1 930 ? -15.388 -26.454 -3.353 1.00 93.12 930 PRO A O 1
ATOM 7438 N N . GLY A 1 931 ? -16.680 -25.819 -5.072 1.00 90.19 931 GLY A N 1
ATOM 7439 C CA . GLY A 1 931 ? -15.667 -26.089 -6.097 1.00 90.19 931 GLY A CA 1
ATOM 7440 C C . GLY A 1 931 ? -14.445 -25.169 -6.006 1.00 90.19 931 GLY A C 1
ATOM 7441 O O . GLY A 1 931 ? -13.325 -25.637 -6.176 1.00 90.19 931 GLY A O 1
ATOM 7442 N N . GLU A 1 932 ? -14.639 -23.886 -5.681 1.00 91.25 932 GLU A N 1
ATOM 7443 C CA . GLU A 1 932 ? -13.547 -22.911 -5.561 1.00 91.25 932 GLU A CA 1
ATOM 7444 C C . GLU A 1 932 ? -12.632 -23.236 -4.374 1.00 91.25 932 GLU A C 1
ATOM 7446 O O . GLU A 1 932 ? -11.414 -23.273 -4.534 1.00 91.25 932 GLU A O 1
ATOM 7451 N N . ILE A 1 933 ? -13.194 -23.541 -3.196 1.00 93.56 933 ILE A N 1
ATOM 7452 C CA . ILE A 1 933 ? -12.369 -23.960 -2.053 1.00 93.56 933 ILE A CA 1
ATOM 7453 C C . ILE A 1 933 ? -11.694 -25.313 -2.307 1.00 93.56 933 ILE A C 1
ATOM 7455 O O . ILE A 1 933 ? -10.535 -25.488 -1.940 1.00 93.56 933 ILE A O 1
ATOM 7459 N N . GLY A 1 934 ? -12.362 -26.244 -2.995 1.00 93.38 934 GLY A N 1
ATOM 7460 C CA . GLY A 1 934 ? -11.754 -27.518 -3.375 1.00 93.38 934 GLY A CA 1
ATOM 7461 C C . GLY A 1 934 ? -10.523 -27.341 -4.272 1.00 93.38 934 GLY A C 1
ATOM 7462 O O . GLY A 1 934 ? -9.496 -27.967 -4.020 1.00 93.38 934 GLY A O 1
ATOM 7463 N N . ILE A 1 935 ? -10.584 -26.425 -5.246 1.00 90.88 935 ILE A N 1
ATOM 7464 C CA . ILE A 1 935 ? -9.443 -26.047 -6.095 1.00 90.88 935 ILE A CA 1
ATOM 7465 C C . ILE A 1 935 ? -8.282 -25.493 -5.250 1.00 90.88 935 ILE A C 1
ATOM 7467 O O . ILE A 1 935 ? -7.148 -25.939 -5.421 1.00 90.88 935 ILE A O 1
ATOM 7471 N N . ILE A 1 936 ? -8.549 -24.587 -4.298 1.00 91.94 936 ILE A N 1
ATOM 7472 C CA . ILE A 1 936 ? -7.517 -24.050 -3.390 1.00 91.94 936 ILE A CA 1
ATOM 7473 C C . ILE A 1 936 ? -6.884 -25.169 -2.548 1.00 91.94 936 ILE A C 1
ATOM 7475 O O . ILE A 1 936 ? -5.663 -25.235 -2.448 1.00 91.94 936 ILE A O 1
ATOM 7479 N N . LEU A 1 937 ? -7.679 -26.075 -1.969 1.00 93.69 937 LEU A N 1
ATOM 7480 C CA . LEU A 1 937 ? -7.159 -27.178 -1.149 1.00 93.69 937 LEU A CA 1
ATOM 7481 C C . LEU A 1 937 ? -6.311 -28.161 -1.973 1.00 93.69 937 LEU A C 1
ATOM 7483 O O . LEU A 1 937 ? -5.248 -28.585 -1.520 1.00 93.69 937 LEU A O 1
ATOM 7487 N N . ARG A 1 938 ? -6.722 -28.465 -3.211 1.00 91.06 938 ARG A N 1
ATOM 7488 C CA . ARG A 1 938 ? -5.918 -29.246 -4.166 1.00 91.06 938 ARG A CA 1
ATOM 7489 C C . ARG A 1 938 ? -4.603 -28.546 -4.514 1.00 91.06 938 ARG A C 1
ATOM 7491 O O . ARG A 1 938 ? -3.570 -29.207 -4.575 1.00 91.06 938 ARG A O 1
ATOM 7498 N N . ALA A 1 939 ? -4.628 -27.227 -4.700 1.00 89.75 939 ALA A N 1
ATOM 7499 C CA . ALA A 1 939 ? -3.436 -26.423 -4.956 1.00 89.75 939 ALA A CA 1
ATOM 7500 C C . ALA A 1 939 ? -2.502 -26.320 -3.735 1.00 89.75 939 ALA A C 1
ATOM 7502 O O . ALA A 1 939 ? -1.288 -26.271 -3.894 1.00 89.75 939 ALA A O 1
ATOM 7503 N N . MET A 1 940 ? -3.049 -26.378 -2.516 1.00 89.75 940 MET A N 1
ATOM 7504 C CA . MET A 1 940 ? -2.277 -26.488 -1.272 1.00 89.75 940 MET A CA 1
ATOM 7505 C C . MET A 1 940 ? -1.609 -27.856 -1.071 1.00 89.75 940 MET A C 1
ATOM 7507 O O . MET A 1 940 ? -0.837 -28.001 -0.129 1.00 89.75 940 MET A O 1
ATOM 7511 N N . GLY A 1 941 ? -1.896 -28.853 -1.915 1.00 90.06 941 GLY A N 1
ATOM 7512 C CA . GLY A 1 941 ? -1.339 -30.203 -1.815 1.00 90.06 941 GLY A CA 1
ATOM 7513 C C . GLY A 1 941 ? -2.197 -31.212 -1.045 1.00 90.06 941 GLY A C 1
ATOM 7514 O O . GLY A 1 941 ? -1.768 -32.354 -0.898 1.00 90.06 941 GLY A O 1
ATOM 7515 N N . TYR A 1 942 ? -3.406 -30.854 -0.590 1.00 91.19 942 TYR A N 1
ATOM 7516 C CA . TYR A 1 942 ? -4.308 -31.827 0.039 1.00 91.19 942 TYR A CA 1
ATOM 7517 C C . TYR A 1 942 ? -4.793 -32.864 -0.985 1.00 91.19 942 TYR A C 1
ATOM 7519 O O . TYR A 1 942 ? -5.301 -32.533 -2.064 1.00 91.19 942 TYR A O 1
ATOM 7527 N N . THR A 1 943 ? -4.632 -34.142 -0.650 1.00 90.12 943 THR A N 1
ATOM 7528 C CA . THR A 1 943 ? -4.917 -35.271 -1.544 1.00 90.12 943 THR A CA 1
ATOM 7529 C C . THR A 1 943 ? -6.384 -35.718 -1.444 1.00 90.12 943 THR A C 1
ATOM 7531 O O . THR A 1 943 ? -7.127 -35.233 -0.591 1.00 90.12 943 THR A O 1
ATOM 7534 N N . LYS A 1 944 ? -6.846 -36.632 -2.313 1.00 90.62 944 LYS A N 1
ATOM 7535 C CA . LYS A 1 944 ? -8.264 -37.073 -2.318 1.00 90.62 944 LYS A CA 1
ATOM 7536 C C . LYS A 1 944 ? -8.638 -37.869 -1.053 1.00 90.62 944 LYS A C 1
ATOM 7538 O O . LYS A 1 944 ? -9.806 -37.978 -0.701 1.00 90.62 944 LYS A O 1
ATOM 7543 N N . GLU A 1 945 ? -7.625 -38.410 -0.386 1.00 89.25 945 GLU A N 1
ATOM 7544 C CA . GLU A 1 945 ? -7.676 -39.193 0.844 1.00 89.25 945 GLU A CA 1
ATOM 7545 C C . GLU A 1 945 ? -7.922 -38.317 2.089 1.00 89.25 945 GLU A C 1
ATOM 7547 O O . GLU A 1 945 ? -8.331 -38.838 3.126 1.00 89.25 945 GLU A O 1
ATOM 7552 N N . THR A 1 946 ? -7.717 -36.995 1.988 1.00 92.00 946 THR A N 1
ATOM 7553 C CA . THR A 1 946 ? -7.899 -36.026 3.086 1.00 92.00 946 THR A CA 1
ATOM 7554 C C . THR A 1 946 ? -9.279 -36.176 3.730 1.00 92.00 946 THR A C 1
ATOM 7556 O O . THR A 1 946 ? -10.303 -35.986 3.071 1.00 92.00 946 THR A O 1
ATOM 7559 N N . GLN A 1 947 ? -9.315 -36.479 5.029 1.00 94.69 947 GLN A N 1
ATOM 7560 C CA . GLN A 1 947 ? -10.557 -36.538 5.798 1.00 94.69 947 GLN A CA 1
ATOM 7561 C C . GLN A 1 947 ? -11.073 -35.115 6.046 1.00 94.69 947 GLN A C 1
ATOM 7563 O O . GLN A 1 947 ? -10.364 -34.305 6.648 1.00 94.69 947 GLN A O 1
ATOM 7568 N N . ILE A 1 948 ? -12.291 -34.803 5.589 1.00 96.62 948 ILE A N 1
ATOM 7569 C CA . ILE A 1 948 ? -12.891 -33.468 5.742 1.00 96.62 948 ILE A CA 1
ATOM 7570 C C . ILE A 1 948 ? -14.243 -33.578 6.450 1.00 96.62 948 ILE A C 1
ATOM 7572 O O . ILE A 1 948 ? -15.194 -34.124 5.898 1.00 96.62 948 ILE A O 1
ATOM 7576 N N . TYR A 1 949 ? -14.337 -32.996 7.642 1.00 97.81 949 TYR A N 1
ATOM 7577 C CA . TYR A 1 949 ? -15.600 -32.669 8.294 1.00 97.81 949 TYR A CA 1
ATOM 7578 C C . TYR A 1 949 ? -16.129 -31.342 7.730 1.00 97.81 949 TYR A C 1
ATOM 7580 O O . TYR A 1 949 ? -15.393 -30.354 7.714 1.00 97.81 949 TYR A O 1
ATOM 7588 N N . VAL A 1 950 ? -17.383 -31.276 7.281 1.00 96.62 950 VAL A N 1
ATOM 7589 C CA . VAL A 1 950 ? -18.004 -30.035 6.783 1.00 96.62 950 VAL A CA 1
ATOM 7590 C C . VAL A 1 950 ? -19.037 -29.503 7.767 1.00 96.62 950 VAL A C 1
ATOM 7592 O O . VAL A 1 950 ? -20.113 -30.076 7.922 1.00 96.62 950 VAL A O 1
ATOM 7595 N N . ALA A 1 951 ? -18.728 -28.343 8.349 1.00 95.06 951 ALA A N 1
ATOM 7596 C CA . ALA A 1 951 ? -19.687 -27.509 9.063 1.00 95.06 951 ALA A CA 1
ATOM 7597 C C . ALA A 1 951 ? -20.340 -26.538 8.069 1.00 95.06 951 ALA A C 1
ATOM 7599 O O . ALA A 1 951 ? -19.670 -25.673 7.496 1.00 95.06 951 ALA A O 1
ATOM 7600 N N . SER A 1 952 ? -21.643 -26.679 7.836 1.00 91.06 952 SER A N 1
ATOM 7601 C CA . SER A 1 952 ? -22.397 -25.847 6.893 1.00 91.06 952 SER A CA 1
ATOM 7602 C C . SER A 1 952 ? -23.885 -25.863 7.231 1.00 91.06 952 SER A C 1
ATOM 7604 O O . SER A 1 952 ? -24.398 -26.869 7.717 1.00 91.06 952 SER A O 1
ATOM 7606 N N . GLY A 1 953 ? -24.592 -24.770 6.933 1.00 85.50 953 GLY A N 1
ATOM 7607 C CA . GLY A 1 953 ? -26.048 -24.825 6.802 1.00 85.50 953 GLY A CA 1
ATOM 7608 C C . GLY A 1 953 ? -26.476 -25.493 5.486 1.00 85.50 953 GLY A C 1
ATOM 7609 O O . GLY A 1 953 ? -25.685 -26.120 4.783 1.00 85.50 953 GLY A O 1
ATOM 7610 N N . GLN A 1 954 ? -27.739 -25.317 5.089 1.00 87.25 954 GLN A N 1
ATOM 7611 C CA . GLN A 1 954 ? -28.204 -25.820 3.793 1.00 87.25 954 GLN A CA 1
ATOM 7612 C C . GLN A 1 954 ? -27.523 -25.064 2.632 1.00 87.25 954 GLN A C 1
ATOM 7614 O O . GLN A 1 954 ? -27.872 -23.919 2.318 1.00 87.25 954 GLN A O 1
ATOM 7619 N N . VAL A 1 955 ? -26.552 -25.719 1.988 1.00 90.81 955 VAL A N 1
ATOM 7620 C CA . VAL A 1 955 ? -25.772 -25.191 0.856 1.00 90.81 955 VAL A CA 1
ATOM 7621 C C . VAL A 1 955 ? -26.688 -24.829 -0.316 1.00 90.81 955 VAL A C 1
ATOM 7623 O O . VAL A 1 955 ? -27.490 -25.644 -0.779 1.00 90.81 955 VAL A O 1
ATOM 7626 N N . TYR A 1 956 ? -26.554 -23.608 -0.840 1.00 89.75 956 TYR A N 1
ATOM 7627 C CA . TYR A 1 956 ? -27.331 -23.161 -1.996 1.00 89.75 956 TYR A CA 1
ATOM 7628 C C . TYR A 1 956 ? -26.979 -23.972 -3.254 1.00 89.75 956 TYR A C 1
ATOM 7630 O O . TYR A 1 956 ? -25.808 -24.118 -3.589 1.00 89.75 956 TYR A O 1
ATOM 7638 N N . GLY A 1 957 ? -27.986 -24.514 -3.947 1.00 86.56 957 GLY A N 1
ATOM 7639 C CA . GLY A 1 957 ? -27.793 -25.463 -5.056 1.00 86.56 957 GLY A CA 1
ATOM 7640 C C . GLY A 1 957 ? -27.506 -26.914 -4.620 1.00 86.56 957 GLY A C 1
ATOM 7641 O O . GLY A 1 957 ? -27.299 -27.778 -5.473 1.00 86.56 957 GLY A O 1
ATOM 7642 N N . GLY A 1 958 ? -27.510 -27.201 -3.311 1.00 89.38 958 GLY A N 1
ATOM 7643 C CA . GLY A 1 958 ? -27.526 -28.552 -2.739 1.00 89.38 958 GLY A CA 1
ATOM 7644 C C . GLY A 1 958 ? -26.418 -29.485 -3.242 1.00 89.38 958 GLY A C 1
ATOM 7645 O O . GLY A 1 958 ? -25.269 -29.078 -3.432 1.00 89.38 958 GLY A O 1
ATOM 7646 N N . ASN A 1 959 ? -26.773 -30.752 -3.478 1.00 88.06 959 ASN A N 1
ATOM 7647 C CA . ASN A 1 959 ? -25.831 -31.791 -3.906 1.00 88.06 959 ASN A CA 1
ATOM 7648 C C . ASN A 1 959 ? -25.121 -31.449 -5.226 1.00 88.06 959 ASN A C 1
ATOM 7650 O O . ASN A 1 959 ? -23.926 -31.706 -5.344 1.00 88.06 959 ASN A O 1
ATOM 7654 N N . ASN A 1 960 ? -25.796 -30.789 -6.173 1.00 86.44 960 ASN A N 1
ATOM 7655 C CA . ASN A 1 960 ? -25.182 -30.354 -7.432 1.00 86.44 960 ASN A CA 1
ATOM 7656 C C . ASN A 1 960 ? -24.071 -29.317 -7.198 1.00 86.44 960 ASN A C 1
ATOM 7658 O O . ASN A 1 960 ? -23.033 -29.363 -7.858 1.00 86.44 960 ASN A O 1
ATOM 7662 N N . ARG A 1 961 ? -24.251 -28.415 -6.222 1.00 88.00 961 ARG A N 1
ATOM 7663 C CA . ARG A 1 961 ? -23.226 -27.437 -5.827 1.00 88.00 961 ARG A CA 1
ATOM 7664 C C . ARG A 1 961 ? -22.083 -28.066 -5.027 1.00 88.00 961 ARG A C 1
ATOM 7666 O O . ARG A 1 961 ? -20.944 -27.624 -5.151 1.00 88.00 961 ARG A O 1
ATOM 7673 N N . MET A 1 962 ? -22.377 -29.095 -4.231 1.00 90.94 962 MET A N 1
ATOM 7674 C CA . MET A 1 962 ? -21.387 -29.844 -3.445 1.00 90.94 962 MET A CA 1
ATOM 7675 C C . MET A 1 962 ? -20.584 -30.862 -4.262 1.00 90.94 962 MET A C 1
ATOM 7677 O O . MET A 1 962 ? -19.460 -31.189 -3.876 1.00 90.94 962 MET A O 1
ATOM 7681 N N . ALA A 1 963 ? -21.120 -31.351 -5.383 1.00 90.94 963 ALA A N 1
ATOM 7682 C CA . ALA A 1 963 ? -20.506 -32.413 -6.176 1.00 90.94 963 ALA A CA 1
ATOM 7683 C C . ALA A 1 963 ? -19.047 -32.127 -6.583 1.00 90.94 963 ALA A C 1
ATOM 7685 O O . ALA A 1 963 ? -18.224 -33.013 -6.372 1.00 90.94 963 ALA A O 1
ATOM 7686 N N . PRO A 1 964 ? -18.648 -30.929 -7.064 1.00 90.25 964 PRO A N 1
ATOM 7687 C CA . PRO A 1 964 ? -17.247 -30.660 -7.396 1.00 90.25 964 PRO A CA 1
ATOM 7688 C C . PRO A 1 964 ? -16.295 -30.838 -6.202 1.00 90.25 964 PRO A C 1
ATOM 7690 O O . PRO A 1 964 ? -15.187 -31.337 -6.378 1.00 90.25 964 PRO A O 1
ATOM 7693 N N . LEU A 1 965 ? -16.736 -30.490 -4.986 1.00 93.81 965 LEU A N 1
ATOM 7694 C CA . LEU A 1 965 ? -15.943 -30.643 -3.765 1.00 93.81 965 LEU A CA 1
ATOM 7695 C C . LEU A 1 965 ? -15.881 -32.110 -3.312 1.00 93.81 965 LEU A C 1
ATOM 7697 O O . LEU A 1 965 ? -14.782 -32.619 -3.100 1.00 93.81 965 LEU A O 1
ATOM 7701 N N . ARG A 1 966 ? -17.025 -32.814 -3.247 1.00 93.50 966 ARG A N 1
ATOM 7702 C CA . ARG A 1 966 ? -17.066 -34.262 -2.938 1.00 93.50 966 ARG A CA 1
ATOM 7703 C C . ARG A 1 966 ? -16.298 -35.101 -3.981 1.00 93.50 966 ARG A C 1
ATOM 7705 O O . ARG A 1 966 ? -15.694 -36.102 -3.620 1.00 93.50 966 ARG A O 1
ATOM 7712 N N . ASN A 1 967 ? -16.244 -34.674 -5.247 1.00 90.50 967 ASN A N 1
ATOM 7713 C CA . ASN A 1 967 ? -15.451 -35.320 -6.306 1.00 90.50 967 ASN A CA 1
ATOM 7714 C C . ASN A 1 967 ? -13.929 -35.166 -6.101 1.00 90.50 967 ASN A C 1
ATOM 7716 O O . ASN A 1 967 ? -13.176 -36.072 -6.452 1.00 90.50 967 ASN A O 1
ATOM 7720 N N . MET A 1 968 ? -13.463 -34.036 -5.553 1.00 92.25 968 MET A N 1
ATOM 7721 C CA . MET A 1 968 ? -12.041 -33.826 -5.232 1.00 92.25 968 MET A CA 1
ATOM 7722 C C . MET A 1 968 ? -11.633 -34.462 -3.894 1.00 92.25 968 MET A C 1
ATOM 7724 O O . MET A 1 968 ? -10.479 -34.865 -3.748 1.00 92.25 968 MET A O 1
ATOM 7728 N N . PHE A 1 969 ? -12.574 -34.569 -2.951 1.00 94.31 969 PHE A N 1
ATOM 7729 C CA . PHE A 1 969 ? -12.378 -35.100 -1.601 1.00 94.31 969 PHE A CA 1
ATOM 7730 C C . PHE A 1 969 ? -13.523 -36.068 -1.231 1.00 94.31 969 PHE A C 1
ATOM 7732 O O . PHE A 1 969 ? -14.454 -35.677 -0.523 1.00 94.31 969 PHE A O 1
ATOM 7739 N N . PRO A 1 970 ? -13.498 -37.332 -1.702 1.00 93.00 970 PRO A N 1
ATOM 7740 C CA . PRO A 1 970 ? -14.539 -38.326 -1.407 1.00 93.00 970 PRO A CA 1
ATOM 7741 C C . PRO A 1 970 ? -14.674 -38.661 0.085 1.00 93.00 970 PRO A C 1
ATOM 7743 O O . PRO A 1 970 ? -15.753 -39.047 0.528 1.00 93.00 970 PRO A O 1
ATOM 7746 N N . ASN A 1 971 ? -13.623 -38.451 0.885 1.00 92.94 971 ASN A N 1
ATOM 7747 C CA . ASN A 1 971 ? -13.659 -38.640 2.338 1.00 92.94 971 ASN A CA 1
ATOM 7748 C C . ASN A 1 971 ? -14.377 -37.499 3.097 1.00 92.94 971 ASN A C 1
ATOM 7750 O O . ASN A 1 971 ? -14.349 -37.483 4.328 1.00 92.94 971 ASN A O 1
ATOM 7754 N N . LEU A 1 972 ? -15.043 -36.578 2.393 1.00 94.56 972 LEU A N 1
ATOM 7755 C CA . LEU A 1 972 ? -15.858 -35.498 2.956 1.00 94.56 972 LEU A CA 1
ATOM 7756 C C . LEU A 1 972 ? -17.165 -36.017 3.578 1.00 94.56 972 LEU A C 1
ATOM 7758 O O . LEU A 1 972 ? -17.931 -36.713 2.912 1.00 94.56 972 LEU A O 1
ATOM 7762 N N . VAL A 1 973 ? -17.434 -35.617 4.822 1.00 95.06 973 VAL A N 1
ATOM 7763 C CA . VAL A 1 973 ? -18.626 -35.969 5.619 1.00 95.06 973 VAL A CA 1
ATOM 7764 C C . VAL A 1 973 ? -19.116 -34.790 6.469 1.00 95.06 973 VAL A C 1
ATOM 7766 O O . VAL A 1 973 ? -18.345 -33.875 6.758 1.00 95.06 973 VAL A O 1
ATOM 7769 N N . SER A 1 974 ? -20.379 -34.803 6.893 1.00 94.19 974 SER A N 1
ATOM 7770 C CA . SER A 1 974 ? -20.917 -33.920 7.948 1.00 94.19 974 SER A CA 1
ATOM 7771 C C . SER A 1 974 ? -21.336 -34.718 9.196 1.00 94.19 974 SER A C 1
ATOM 7773 O O . SER A 1 974 ? -21.222 -35.942 9.216 1.00 94.19 974 SER A O 1
ATOM 7775 N N . LYS A 1 975 ? -21.824 -34.060 10.260 1.00 93.88 975 LYS A N 1
ATOM 7776 C CA . LYS A 1 975 ? -22.361 -34.745 11.462 1.00 93.88 975 LYS A CA 1
ATOM 7777 C C . LYS A 1 975 ? -23.479 -35.740 11.138 1.00 93.88 975 LYS A C 1
ATOM 7779 O O . LYS A 1 975 ? -23.536 -36.808 11.736 1.00 93.88 975 LYS A O 1
ATOM 7784 N N . GLU A 1 976 ? -24.309 -35.428 10.146 1.00 91.12 976 GLU A N 1
ATOM 7785 C CA . GLU A 1 976 ? -25.390 -36.287 9.655 1.00 91.12 976 GLU A CA 1
ATOM 7786 C C . GLU A 1 976 ? -24.877 -37.540 8.910 1.00 91.12 976 GLU A C 1
ATOM 7788 O O . GLU A 1 976 ? -25.606 -38.521 8.813 1.00 91.12 976 GLU A O 1
ATOM 7793 N N . ASP A 1 977 ? -23.624 -37.528 8.431 1.00 93.00 977 ASP A N 1
ATOM 7794 C CA . ASP A 1 977 ? -22.924 -38.686 7.846 1.00 93.00 977 ASP A CA 1
ATOM 7795 C C . ASP A 1 977 ? -22.144 -39.506 8.923 1.00 93.00 977 ASP A C 1
ATOM 7797 O O . ASP A 1 977 ? -21.548 -40.536 8.601 1.00 93.00 977 ASP A O 1
ATOM 7801 N N . LEU A 1 978 ? -22.083 -39.045 10.187 1.00 93.88 978 LEU A N 1
ATOM 7802 C CA . LEU A 1 978 ? -21.210 -39.572 11.265 1.00 93.88 978 LEU A CA 1
ATOM 7803 C C . LEU A 1 978 ? -21.947 -40.066 12.524 1.00 93.88 978 LEU A C 1
ATOM 7805 O O . LEU A 1 978 ? -21.336 -40.702 13.391 1.00 93.88 978 LEU A O 1
ATOM 7809 N N . ALA A 1 979 ? -23.228 -39.745 12.657 1.00 94.12 979 ALA A N 1
ATOM 7810 C CA . ALA A 1 979 ? -24.068 -40.117 13.787 1.00 94.12 979 ALA A CA 1
ATOM 7811 C C . ALA A 1 979 ? -25.308 -40.873 13.315 1.00 94.12 979 ALA A C 1
ATOM 7813 O O . ALA A 1 979 ? -25.797 -40.649 12.205 1.00 94.12 979 ALA A O 1
ATOM 7814 N N . SER A 1 980 ? -25.825 -41.762 14.163 1.00 93.19 980 SER A N 1
ATOM 7815 C CA . SER A 1 980 ? -27.127 -42.375 13.911 1.00 93.19 980 SER A CA 1
ATOM 7816 C C . SER A 1 980 ? -28.238 -41.316 13.981 1.00 93.19 980 SER A C 1
ATOM 7818 O O . SER A 1 980 ? -28.031 -40.190 14.451 1.00 93.19 980 SER A O 1
ATOM 7820 N N . LYS A 1 981 ? -29.444 -41.635 13.496 1.00 91.25 981 LYS A N 1
ATOM 7821 C CA . LYS A 1 981 ? -30.555 -40.670 13.567 1.00 91.25 981 LYS A CA 1
ATOM 7822 C C . LYS A 1 981 ? -30.926 -40.408 15.022 1.00 91.25 981 LYS A C 1
ATOM 7824 O O . LYS A 1 981 ? -31.147 -39.255 15.385 1.00 91.25 981 LYS A O 1
ATOM 7829 N N . GLU A 1 982 ? -30.904 -41.485 15.795 1.00 92.19 982 GLU A N 1
ATOM 7830 C CA . GLU A 1 982 ? -31.249 -41.648 17.198 1.00 92.19 982 GLU A CA 1
ATOM 7831 C C . GLU A 1 982 ? -30.316 -40.816 18.091 1.00 92.19 982 GLU A C 1
ATOM 7833 O O . GLU A 1 982 ? -30.793 -40.036 18.909 1.00 92.19 982 GLU A O 1
ATOM 7838 N N . GLU A 1 983 ? -28.998 -40.876 17.858 1.00 93.31 983 GLU A N 1
ATOM 7839 C CA . GLU A 1 983 ? -28.009 -40.014 18.529 1.00 93.31 983 GLU A CA 1
ATOM 7840 C C . GLU A 1 983 ? -28.203 -38.522 18.218 1.00 93.31 983 GLU A C 1
ATOM 7842 O O . GLU A 1 983 ? -27.800 -37.665 19.001 1.00 93.31 983 GLU A O 1
ATOM 7847 N N . MET A 1 984 ? -28.804 -38.195 17.070 1.00 92.06 984 MET A N 1
ATOM 7848 C CA . MET A 1 984 ? -29.018 -36.813 16.638 1.00 92.06 984 MET A CA 1
ATOM 7849 C C . MET A 1 984 ? -30.384 -36.233 17.032 1.00 92.06 984 MET A C 1
ATOM 7851 O O . MET A 1 984 ? -30.518 -35.010 17.010 1.00 92.06 984 MET A O 1
ATOM 7855 N N . GLU A 1 985 ? -31.393 -37.044 17.380 1.00 89.75 985 GLU A N 1
ATOM 7856 C CA . GLU A 1 985 ? -32.730 -36.539 17.756 1.00 89.75 985 GLU A CA 1
ATOM 7857 C C . GLU A 1 985 ? -32.720 -35.532 18.923 1.00 89.75 985 GLU A C 1
ATOM 7859 O O . GLU A 1 985 ? -33.337 -34.474 18.761 1.00 89.75 985 GLU A O 1
ATOM 7864 N N . PRO A 1 986 ? -31.976 -35.736 20.035 1.00 89.25 986 PRO A N 1
ATOM 7865 C CA . PRO A 1 986 ? -31.931 -34.765 21.135 1.00 89.25 986 PRO A CA 1
ATOM 7866 C C . PRO A 1 986 ? -31.497 -33.363 20.684 1.00 89.25 986 PRO A C 1
ATOM 7868 O O . PRO A 1 986 ? -32.040 -32.354 21.133 1.00 89.25 986 PRO A O 1
ATOM 7871 N N . PHE A 1 987 ? -30.556 -33.296 19.738 1.00 89.56 987 PHE A N 1
ATOM 7872 C CA . PHE A 1 987 ? -29.981 -32.047 19.241 1.00 89.56 987 PHE A CA 1
ATOM 7873 C C . PHE A 1 987 ? -30.783 -31.426 18.086 1.00 89.56 987 PHE A C 1
ATOM 7875 O O . PHE A 1 987 ? -30.665 -30.227 17.850 1.00 89.56 987 PHE A O 1
ATOM 7882 N N . LYS A 1 988 ? -31.621 -32.194 17.372 1.00 85.19 988 LYS A N 1
ATOM 7883 C CA . LYS A 1 988 ? -32.466 -31.688 16.266 1.00 85.19 988 LYS A CA 1
ATOM 7884 C C . LYS A 1 988 ? -33.579 -30.745 16.724 1.00 85.19 988 LYS A C 1
ATOM 7886 O O . LYS A 1 988 ? -34.021 -29.924 15.923 1.00 85.19 988 LYS A O 1
ATOM 7891 N N . LYS A 1 989 ? -34.000 -30.828 17.994 1.00 79.88 989 LYS A N 1
ATOM 7892 C CA . LYS A 1 989 ? -34.981 -29.922 18.625 1.00 79.88 989 LYS A CA 1
ATOM 7893 C C . LYS A 1 989 ? -34.606 -28.440 18.451 1.00 79.88 989 LYS A C 1
ATOM 7895 O O . LYS A 1 989 ? -35.492 -27.603 18.306 1.00 79.88 989 LYS A O 1
ATOM 7900 N N . HIS A 1 990 ? -33.305 -28.138 18.437 1.00 80.69 990 HIS A N 1
ATOM 7901 C CA . HIS A 1 990 ? -32.753 -26.787 18.499 1.00 80.69 990 HIS A CA 1
ATOM 7902 C C . HIS A 1 990 ? -31.633 -26.613 17.461 1.00 80.69 990 HIS A C 1
ATOM 7904 O O . HIS A 1 990 ? -30.566 -27.222 17.554 1.00 80.69 990 HIS A O 1
ATOM 7910 N N . VAL A 1 991 ? -31.833 -25.737 16.469 1.00 81.94 991 VAL A N 1
ATOM 7911 C CA . VAL A 1 991 ? -30.827 -25.459 15.415 1.00 81.94 991 VAL A CA 1
ATOM 7912 C C . VAL A 1 991 ? -29.530 -24.918 16.032 1.00 81.94 991 VAL A C 1
ATOM 7914 O O . VAL A 1 991 ? -28.426 -25.184 15.550 1.00 81.94 991 VAL A O 1
ATOM 7917 N N . THR A 1 992 ? -29.666 -24.201 17.145 1.00 84.94 992 THR A N 1
ATOM 7918 C CA . THR A 1 992 ? -28.572 -23.692 17.972 1.00 84.94 992 THR A CA 1
ATOM 7919 C C . THR A 1 992 ? -27.690 -24.819 18.540 1.00 84.94 992 THR A C 1
ATOM 7921 O O . THR A 1 992 ? -26.465 -24.680 18.513 1.00 84.94 992 THR A O 1
ATOM 7924 N N . SER A 1 993 ? -28.252 -25.967 18.944 1.00 89.38 993 SER A N 1
ATOM 7925 C CA . SER A 1 993 ? -27.486 -27.134 19.425 1.00 89.38 993 SER A CA 1
ATOM 7926 C C . SER A 1 993 ? -26.700 -27.810 18.297 1.00 89.38 993 SER A C 1
ATOM 7928 O O . SER A 1 993 ? -25.519 -28.119 18.461 1.00 89.38 993 SER A O 1
ATOM 7930 N N . LEU A 1 994 ? -27.297 -27.960 17.108 1.00 90.38 994 LEU A N 1
ATOM 7931 C CA . LEU A 1 994 ? -26.591 -28.476 15.925 1.00 90.38 994 LEU A CA 1
ATOM 7932 C C . LEU A 1 994 ? -25.393 -27.588 15.536 1.00 90.38 994 LEU A C 1
ATOM 7934 O O . LEU A 1 994 ? -24.335 -28.100 15.166 1.00 90.38 994 LEU A O 1
ATOM 7938 N N . ALA A 1 995 ? -25.533 -26.265 15.672 1.00 90.69 995 ALA A N 1
ATOM 7939 C CA . ALA A 1 995 ? -24.450 -25.310 15.445 1.00 90.69 995 ALA A CA 1
ATOM 7940 C C . ALA A 1 995 ? -23.360 -25.343 16.540 1.00 90.69 995 ALA A C 1
ATOM 7942 O O . ALA A 1 995 ? -22.216 -24.970 16.265 1.00 90.69 995 ALA A O 1
ATOM 7943 N N . ALA A 1 996 ? -23.689 -25.785 17.760 1.00 93.50 996 ALA A N 1
ATOM 7944 C CA . ALA A 1 996 ? -22.724 -26.000 18.839 1.00 93.50 996 ALA A CA 1
ATOM 7945 C C . ALA A 1 996 ? -21.866 -27.253 18.593 1.00 93.50 996 ALA A C 1
ATOM 7947 O O . ALA A 1 996 ? -20.642 -27.182 18.718 1.00 93.50 996 ALA A O 1
ATOM 7948 N N . LEU A 1 997 ? -22.475 -28.355 18.134 1.00 95.56 997 LEU A N 1
ATOM 7949 C CA . LEU A 1 997 ? -21.749 -29.553 17.689 1.00 95.56 997 LEU A CA 1
ATOM 7950 C C . LEU A 1 997 ? -20.766 -29.215 16.555 1.00 95.56 997 LEU A C 1
ATOM 7952 O O . LEU A 1 997 ? -19.575 -29.511 16.662 1.00 95.56 997 LEU A O 1
ATOM 7956 N N . ASP A 1 998 ? -21.231 -28.515 15.512 1.00 96.00 998 ASP A N 1
ATOM 7957 C CA . ASP A 1 998 ? -20.374 -28.054 14.410 1.00 96.00 998 ASP A CA 1
ATOM 7958 C C . ASP A 1 998 ? -19.207 -27.177 14.904 1.00 96.00 998 ASP A C 1
ATOM 7960 O O . ASP A 1 998 ? -18.077 -27.328 14.435 1.00 96.00 998 ASP A O 1
ATOM 7964 N N . PHE A 1 999 ? -19.449 -26.280 15.867 1.00 95.81 999 PHE A N 1
ATOM 7965 C CA . PHE A 1 999 ? -18.414 -25.427 16.460 1.00 95.81 999 PHE A CA 1
ATOM 7966 C C . PHE A 1 999 ? -17.350 -26.243 17.208 1.00 95.81 999 PHE A C 1
ATOM 7968 O O . PHE A 1 999 ? -16.151 -26.041 16.994 1.00 95.81 999 PHE A O 1
ATOM 7975 N N . LEU A 1 1000 ? -17.770 -27.186 18.056 1.00 96.12 1000 LEU A N 1
ATOM 7976 C CA . LEU A 1 1000 ? -16.865 -28.000 18.867 1.00 96.12 1000 LEU A CA 1
ATOM 7977 C C . LEU A 1 1000 ? -16.057 -28.993 18.023 1.00 96.12 1000 LEU A C 1
ATOM 7979 O O . LEU A 1 1000 ? -14.847 -29.106 18.226 1.00 96.12 1000 LEU A O 1
ATOM 7983 N N . VAL A 1 1001 ? -16.667 -29.652 17.033 1.00 96.88 1001 VAL A N 1
ATOM 7984 C CA . VAL A 1 1001 ? -15.935 -30.532 16.101 1.00 96.88 1001 VAL A CA 1
ATOM 7985 C C . VAL A 1 1001 ? -14.935 -29.722 15.263 1.00 96.88 1001 VAL A C 1
ATOM 7987 O O . VAL A 1 1001 ? -13.783 -30.128 15.115 1.00 96.88 1001 VAL A O 1
ATOM 7990 N N . CYS A 1 1002 ? -15.293 -28.513 14.809 1.00 95.94 1002 CYS A N 1
ATOM 7991 C CA . CYS A 1 1002 ? -14.330 -27.628 14.143 1.00 95.94 1002 CYS A CA 1
ATOM 7992 C C . CYS A 1 1002 ? -13.165 -27.208 15.055 1.00 95.94 1002 CYS A C 1
ATOM 7994 O O . CYS A 1 1002 ? -12.015 -27.157 14.611 1.00 95.94 1002 CYS A O 1
ATOM 7996 N N . LEU A 1 1003 ? -13.432 -26.941 16.335 1.00 93.56 1003 LEU A N 1
ATOM 7997 C CA . LEU A 1 1003 ? -12.418 -26.586 17.327 1.00 93.56 1003 LEU A CA 1
ATOM 7998 C C . LEU A 1 1003 ? -11.461 -27.754 17.649 1.00 93.56 1003 LEU A C 1
ATOM 8000 O O . LEU A 1 1003 ? -10.268 -27.524 17.881 1.00 93.56 1003 LEU A O 1
ATOM 8004 N N . LYS A 1 1004 ? -11.972 -28.992 17.654 1.00 93.31 1004 LYS A N 1
ATOM 8005 C CA . LYS A 1 1004 ? -11.236 -30.242 17.925 1.00 93.31 1004 LYS A CA 1
ATOM 8006 C C . LYS A 1 1004 ? -10.447 -30.786 16.715 1.00 93.31 1004 LYS A C 1
ATOM 8008 O O . LYS A 1 1004 ? -9.728 -31.771 16.890 1.00 93.31 1004 LYS A O 1
ATOM 8013 N N . SER A 1 1005 ? -10.558 -30.173 15.534 1.00 94.19 1005 SER A N 1
ATOM 8014 C CA . SER A 1 1005 ? -9.848 -30.582 14.306 1.00 94.19 1005 SER A CA 1
ATOM 8015 C C . SER A 1 1005 ? -8.369 -30.191 14.277 1.00 94.19 1005 SER A C 1
ATOM 8017 O O . SER A 1 1005 ? -7.943 -29.246 14.946 1.00 94.19 1005 SER A O 1
ATOM 8019 N N . ASP A 1 1006 ? -7.581 -30.880 13.457 1.00 92.38 1006 ASP A N 1
ATOM 8020 C CA . ASP A 1 1006 ? -6.139 -30.646 13.351 1.00 92.38 1006 ASP A CA 1
ATOM 8021 C C . ASP A 1 1006 ? -5.867 -29.453 12.408 1.00 92.38 1006 ASP A C 1
ATOM 8023 O O . ASP A 1 1006 ? -5.139 -28.521 12.761 1.00 92.38 1006 ASP A O 1
ATOM 8027 N N . VAL A 1 1007 ? -6.600 -29.374 11.289 1.00 93.75 1007 VAL A N 1
ATOM 8028 C CA . VAL A 1 1007 ? -6.672 -28.196 10.401 1.00 93.75 1007 VAL A CA 1
ATOM 8029 C C . VAL A 1 1007 ? -8.096 -27.630 10.390 1.00 93.75 1007 VAL A C 1
ATOM 8031 O O . VAL A 1 1007 ? -9.040 -28.346 10.081 1.00 93.75 1007 VAL A O 1
ATOM 8034 N N . PHE A 1 1008 ? -8.257 -26.324 10.612 1.00 95.69 1008 PHE A N 1
ATOM 8035 C CA . PHE A 1 1008 ? -9.513 -25.602 10.369 1.00 95.69 1008 PHE A CA 1
ATOM 8036 C C . PHE A 1 1008 ? -9.426 -24.778 9.074 1.00 95.69 1008 PHE A C 1
ATOM 8038 O O . PHE A 1 1008 ? -8.380 -24.193 8.791 1.00 95.69 1008 PHE A O 1
ATOM 8045 N N . VAL A 1 1009 ? -10.507 -24.699 8.292 1.00 96.19 1009 VAL A N 1
ATOM 8046 C CA . VAL A 1 1009 ? -10.592 -23.931 7.034 1.00 96.19 1009 VAL A CA 1
ATOM 8047 C C . VAL A 1 1009 ? -11.946 -23.224 6.933 1.00 96.19 1009 VAL A C 1
ATOM 8049 O O . VAL A 1 1009 ? -12.976 -23.791 7.283 1.00 96.19 1009 VAL A O 1
ATOM 8052 N N . MET A 1 1010 ? -11.973 -21.994 6.409 1.00 94.06 1010 MET A N 1
ATOM 8053 C CA . MET A 1 1010 ? -13.197 -21.186 6.259 1.00 94.06 1010 MET A CA 1
ATOM 8054 C C . MET A 1 1010 ? -13.413 -20.692 4.818 1.00 94.06 1010 MET A C 1
ATOM 8056 O O . MET A 1 1010 ? -12.512 -20.107 4.227 1.00 94.06 1010 MET A O 1
ATOM 8060 N N . THR A 1 1011 ? -14.614 -20.827 4.244 1.00 92.25 1011 THR A N 1
ATOM 8061 C CA . THR A 1 1011 ? -14.893 -20.277 2.891 1.00 92.25 1011 THR A CA 1
ATOM 8062 C C . THR A 1 1011 ? -15.300 -18.802 2.879 1.00 92.25 1011 THR A C 1
ATOM 8064 O O . THR A 1 1011 ? -15.240 -18.138 1.839 1.00 92.25 1011 THR A O 1
ATOM 8067 N N . HIS A 1 1012 ? -15.723 -18.264 4.026 1.00 89.94 1012 HIS A N 1
ATOM 8068 C CA . HIS A 1 1012 ? -16.076 -16.856 4.199 1.00 89.94 1012 HIS A CA 1
ATOM 8069 C C . HIS A 1 1012 ? -15.998 -16.428 5.673 1.00 89.94 1012 HIS A C 1
ATOM 8071 O O . HIS A 1 1012 ? -16.036 -17.262 6.577 1.00 89.94 1012 HIS A O 1
ATOM 8077 N N . GLY A 1 1013 ? -15.906 -15.116 5.910 1.00 81.75 1013 GLY A N 1
ATOM 8078 C CA . GLY A 1 1013 ? -15.900 -14.523 7.249 1.00 81.75 1013 GLY A CA 1
ATOM 8079 C C . GLY A 1 1013 ? -17.234 -14.648 7.992 1.00 81.75 1013 GLY A C 1
ATOM 8080 O O . GLY A 1 1013 ? -18.288 -14.865 7.397 1.00 81.75 1013 GLY A O 1
ATOM 8081 N N . GLY A 1 1014 ? -17.184 -14.481 9.312 1.00 85.94 1014 GLY A N 1
ATOM 8082 C CA . GLY A 1 1014 ? -18.347 -14.520 10.199 1.00 85.94 1014 GLY A CA 1
ATOM 8083 C C . GLY A 1 1014 ? -17.969 -15.021 11.590 1.00 85.94 1014 GLY A C 1
ATOM 8084 O O . GLY A 1 1014 ? -16.929 -15.657 11.756 1.00 85.94 1014 GLY A O 1
ATOM 8085 N N . ASN A 1 1015 ? -18.810 -14.736 12.585 1.00 90.06 1015 ASN A N 1
ATOM 8086 C CA . ASN A 1 1015 ? -18.459 -14.899 14.001 1.00 90.06 1015 ASN A CA 1
ATOM 8087 C C . ASN A 1 1015 ? -18.077 -16.344 14.381 1.00 90.06 1015 ASN A C 1
ATOM 8089 O O . ASN A 1 1015 ? -17.171 -16.516 15.184 1.00 90.06 1015 ASN A O 1
ATOM 8093 N N . PHE A 1 1016 ? -18.682 -17.360 13.746 1.00 91.94 1016 PHE A N 1
ATOM 8094 C CA . PHE A 1 1016 ? -18.318 -18.782 13.902 1.00 91.94 1016 PHE A CA 1
ATOM 8095 C C . PHE A 1 1016 ? -16.823 -19.023 13.639 1.00 91.94 1016 PHE A C 1
ATOM 8097 O O . PHE A 1 1016 ? -16.091 -19.474 14.515 1.00 91.94 1016 PHE A O 1
ATOM 8104 N N . ALA A 1 1017 ? -16.343 -18.647 12.450 1.00 92.19 1017 ALA A N 1
ATOM 8105 C CA . ALA A 1 1017 ? -14.947 -18.850 12.070 1.00 92.19 1017 ALA A CA 1
ATOM 8106 C C . ALA A 1 1017 ? -13.984 -17.960 12.870 1.00 92.19 1017 ALA A C 1
ATOM 8108 O O . ALA A 1 1017 ? -12.883 -18.405 13.184 1.00 92.19 1017 ALA A O 1
ATOM 8109 N N . LYS A 1 1018 ? -14.405 -16.737 13.231 1.00 90.81 1018 LYS A N 1
ATOM 8110 C CA . LYS A 1 1018 ? -13.621 -15.850 14.104 1.00 90.81 1018 LYS A CA 1
ATOM 8111 C C . LYS A 1 1018 ? -13.358 -16.506 15.454 1.00 90.81 1018 LYS A C 1
ATOM 8113 O O . LYS A 1 1018 ? -12.202 -16.740 15.778 1.00 90.81 1018 LYS A O 1
ATOM 8118 N N . LEU A 1 1019 ? -14.422 -16.874 16.171 1.00 93.12 1019 LEU A N 1
ATOM 8119 C CA . LEU A 1 1019 ? -14.344 -17.473 17.503 1.00 93.12 1019 LEU A CA 1
ATOM 8120 C C . LEU A 1 1019 ? -13.528 -18.774 17.512 1.00 93.12 1019 LEU A C 1
ATOM 8122 O O . LEU A 1 1019 ? -12.773 -18.992 18.453 1.00 93.12 1019 LEU A O 1
ATOM 8126 N N . ILE A 1 1020 ? -13.601 -19.600 16.461 1.00 93.19 1020 ILE A N 1
ATOM 8127 C CA . ILE A 1 1020 ? -12.757 -20.803 16.336 1.00 93.19 1020 ILE A CA 1
ATOM 8128 C C . ILE A 1 1020 ? -11.275 -20.435 16.171 1.00 93.19 1020 ILE A C 1
ATOM 8130 O O . ILE A 1 1020 ? -10.430 -21.024 16.844 1.00 93.19 1020 ILE A O 1
ATOM 8134 N N . ILE A 1 1021 ? -10.940 -19.455 15.324 1.00 90.62 1021 ILE A N 1
ATOM 8135 C CA . ILE A 1 1021 ? -9.555 -18.980 15.151 1.00 90.62 1021 ILE A CA 1
ATOM 8136 C C . ILE A 1 1021 ? -9.029 -18.359 16.455 1.00 90.62 1021 ILE A C 1
ATOM 8138 O O . ILE A 1 1021 ? -7.920 -18.687 16.876 1.00 90.62 1021 ILE A O 1
ATOM 8142 N N . GLY A 1 1022 ? -9.832 -17.535 17.135 1.00 90.81 1022 GLY A N 1
ATOM 8143 C CA . GLY A 1 1022 ? -9.484 -16.954 18.431 1.00 90.81 1022 GLY A CA 1
ATOM 8144 C C . GLY A 1 1022 ? -9.256 -18.014 19.507 1.00 90.81 1022 GLY A C 1
ATOM 8145 O O . GLY A 1 1022 ? -8.209 -18.019 20.143 1.00 90.81 1022 GLY A O 1
ATOM 8146 N N . TYR A 1 1023 ? -10.161 -18.984 19.654 1.00 91.81 1023 TYR A N 1
ATOM 8147 C CA . TYR A 1 1023 ? -10.019 -20.073 20.629 1.00 91.81 1023 TYR A CA 1
ATOM 8148 C C . TYR A 1 1023 ? -8.789 -20.951 20.334 1.00 91.81 1023 TYR A C 1
ATOM 8150 O O . TYR A 1 1023 ? -8.057 -21.324 21.254 1.00 91.81 1023 TYR A O 1
ATOM 8158 N N . ARG A 1 1024 ? -8.506 -21.237 19.052 1.00 89.56 1024 ARG A N 1
ATOM 8159 C CA . ARG A 1 1024 ? -7.297 -21.973 18.631 1.00 89.56 1024 ARG A CA 1
ATOM 8160 C C . ARG A 1 1024 ? -6.014 -21.183 18.916 1.00 89.56 1024 ARG A C 1
ATOM 8162 O O . ARG A 1 1024 ? -5.026 -21.784 19.324 1.00 89.56 1024 ARG A O 1
ATOM 8169 N N . ARG A 1 1025 ? -6.028 -19.851 18.790 1.00 86.25 1025 ARG A N 1
ATOM 8170 C CA . ARG A 1 1025 ? -4.925 -18.980 19.236 1.00 86.25 1025 ARG A CA 1
ATOM 8171 C C . ARG A 1 1025 ? -4.777 -18.987 20.767 1.00 86.25 1025 ARG A C 1
ATOM 8173 O O . ARG A 1 1025 ? -3.665 -19.170 21.252 1.00 86.25 1025 ARG A O 1
ATOM 8180 N N . TYR A 1 1026 ? -5.882 -18.852 21.505 1.00 88.00 1026 TYR A N 1
ATOM 8181 C CA . TYR A 1 1026 ? -5.920 -18.716 22.968 1.00 88.00 1026 TYR A CA 1
ATOM 8182 C C . TYR A 1 1026 ? -5.426 -19.963 23.717 1.00 88.00 1026 TYR A C 1
ATOM 8184 O O . TYR A 1 1026 ? -4.483 -19.871 24.497 1.00 88.00 1026 TYR A O 1
ATOM 8192 N N . MET A 1 1027 ? -6.003 -21.144 23.459 1.00 85.12 1027 MET A N 1
ATOM 8193 C CA . MET A 1 1027 ? -5.717 -22.376 24.223 1.00 85.12 1027 MET A CA 1
ATOM 8194 C C . MET A 1 1027 ? -4.405 -23.079 23.816 1.00 85.12 1027 MET A C 1
ATOM 8196 O O . MET A 1 1027 ? -4.360 -24.303 23.711 1.00 85.12 1027 MET A O 1
ATOM 8200 N N . GLY A 1 1028 ? -3.350 -22.333 23.469 1.00 69.12 1028 GLY A N 1
ATOM 8201 C CA . GLY A 1 1028 ? -2.052 -22.886 23.042 1.00 69.12 1028 GLY A CA 1
ATOM 8202 C C . GLY A 1 1028 ? -2.075 -23.694 21.731 1.00 69.12 1028 GLY A C 1
ATOM 8203 O O . GLY A 1 1028 ? -1.032 -24.125 21.241 1.00 69.12 1028 GLY A O 1
ATOM 8204 N N . ARG A 1 1029 ? -3.245 -23.857 21.097 1.00 66.81 1029 ARG A N 1
ATOM 8205 C CA . ARG A 1 1029 ? -3.453 -24.587 19.834 1.00 66.81 1029 ARG A CA 1
ATOM 8206 C C . ARG A 1 1029 ? -2.960 -23.811 18.605 1.00 66.81 1029 ARG A C 1
ATOM 8208 O O . ARG A 1 1029 ? -3.308 -24.165 17.486 1.00 66.81 1029 ARG A O 1
ATOM 8215 N N . HIS A 1 1030 ? -2.077 -22.827 18.782 1.00 64.00 1030 HIS A N 1
ATOM 8216 C CA . HIS A 1 1030 ? -1.370 -22.132 17.702 1.00 64.00 1030 HIS A CA 1
ATOM 8217 C C . HIS A 1 1030 ? -0.491 -23.069 16.851 1.00 64.00 1030 HIS A C 1
ATOM 8219 O O . HIS A 1 1030 ? -0.093 -22.704 15.747 1.00 64.00 1030 HIS A O 1
ATOM 8225 N N . ARG A 1 1031 ? -0.188 -24.279 17.347 1.00 67.38 1031 ARG A N 1
ATOM 8226 C CA . ARG A 1 1031 ? 0.442 -25.363 16.574 1.00 67.38 1031 ARG A CA 1
ATOM 8227 C C . ARG A 1 1031 ? -0.505 -25.925 15.503 1.00 67.38 1031 ARG A C 1
ATOM 8229 O O . ARG A 1 1031 ? -0.055 -26.295 14.422 1.00 67.38 1031 ARG A O 1
ATOM 8236 N N . LEU A 1 1032 ? -1.811 -25.936 15.790 1.00 80.69 1032 LEU A N 1
ATOM 8237 C CA . LEU A 1 1032 ? -2.859 -26.415 14.893 1.00 80.69 1032 LEU A CA 1
ATOM 8238 C C . LEU A 1 1032 ? -3.201 -25.354 13.841 1.00 80.69 1032 LEU A C 1
ATOM 8240 O O . LEU A 1 1032 ? -3.385 -24.167 14.133 1.00 80.69 1032 LEU A O 1
ATOM 8244 N N . LYS A 1 1033 ? -3.333 -25.791 12.593 1.00 87.56 1033 LYS A N 1
ATOM 8245 C CA . LYS A 1 1033 ? -3.468 -24.902 11.438 1.00 87.56 1033 LYS A CA 1
ATOM 8246 C C . LYS A 1 1033 ? -4.877 -24.321 11.343 1.00 87.56 1033 LYS A C 1
ATOM 8248 O O . LYS A 1 1033 ? -5.860 -25.028 11.567 1.00 87.56 1033 LYS A O 1
ATOM 8253 N N . SER A 1 1034 ? -5.004 -23.050 10.979 1.00 91.12 1034 SER A N 1
ATOM 8254 C CA . SER A 1 1034 ? -6.298 -22.395 10.731 1.00 91.12 1034 SER A CA 1
ATOM 8255 C C . SER A 1 1034 ? -6.219 -21.556 9.454 1.00 91.12 1034 SER A C 1
ATOM 8257 O O . SER A 1 1034 ? -5.809 -20.398 9.469 1.00 91.12 1034 SER A O 1
ATOM 8259 N N . ILE A 1 1035 ? -6.554 -22.171 8.323 1.00 91.81 1035 ILE A N 1
ATOM 8260 C CA . ILE A 1 1035 ? -6.374 -21.607 6.986 1.00 91.81 1035 ILE A CA 1
ATOM 8261 C C . ILE A 1 1035 ? -7.489 -20.602 6.684 1.00 91.81 1035 ILE A C 1
ATOM 8263 O O . ILE A 1 1035 ? -8.680 -20.921 6.752 1.00 91.81 1035 ILE A O 1
ATOM 8267 N N . LYS A 1 1036 ? -7.089 -19.397 6.270 1.00 91.12 1036 LYS A N 1
ATOM 8268 C CA . LYS A 1 1036 ? -7.973 -18.306 5.838 1.00 91.12 1036 LYS A CA 1
ATOM 8269 C C . LYS A 1 1036 ? -7.786 -18.040 4.333 1.00 91.12 1036 LYS A C 1
ATOM 8271 O O . LYS A 1 1036 ? -7.010 -17.146 3.982 1.00 91.12 1036 LYS A O 1
ATOM 8276 N N . PRO A 1 1037 ? -8.459 -18.806 3.445 1.00 91.38 1037 PRO A N 1
ATOM 8277 C CA . PRO A 1 1037 ? -8.352 -18.703 1.992 1.00 91.38 1037 PRO A CA 1
ATOM 8278 C C . PRO A 1 1037 ? -8.309 -17.272 1.457 1.00 91.38 1037 PRO A C 1
ATOM 8280 O O . PRO A 1 1037 ? -9.080 -16.410 1.895 1.00 91.38 1037 PRO A O 1
ATOM 8283 N N . ASP A 1 1038 ? -7.431 -17.007 0.492 1.00 89.56 1038 ASP A N 1
ATOM 8284 C CA . ASP A 1 1038 ? -7.550 -15.823 -0.344 1.00 89.56 1038 ASP A CA 1
ATOM 8285 C C . ASP A 1 1038 ? -8.574 -16.045 -1.451 1.00 89.56 1038 ASP A C 1
ATOM 8287 O O . ASP A 1 1038 ? -8.502 -16.985 -2.242 1.00 89.56 1038 ASP A O 1
ATOM 8291 N N . LYS A 1 1039 ? -9.570 -15.163 -1.460 1.00 88.88 1039 LYS A N 1
ATOM 8292 C CA . LYS A 1 1039 ? -10.755 -15.264 -2.309 1.00 88.88 1039 LYS A CA 1
ATOM 8293 C C . LYS A 1 1039 ? -10.646 -14.364 -3.540 1.00 88.88 1039 LYS A C 1
ATOM 8295 O O . LYS A 1 1039 ? -11.360 -14.591 -4.509 1.00 88.88 1039 LYS A O 1
ATOM 8300 N N . GLY A 1 1040 ? -9.742 -13.379 -3.513 1.00 83.06 1040 GLY A N 1
ATOM 8301 C CA . GLY A 1 1040 ? -9.372 -12.590 -4.685 1.00 83.06 1040 GLY A CA 1
ATOM 8302 C C . GLY A 1 1040 ? -8.492 -13.402 -5.635 1.00 83.06 1040 GLY A C 1
ATOM 8303 O O . GLY A 1 1040 ? -8.636 -13.283 -6.849 1.00 83.06 1040 GLY A O 1
ATOM 8304 N N . LEU A 1 1041 ? -7.665 -14.317 -5.118 1.00 82.50 1041 LEU A N 1
ATOM 8305 C CA . LEU A 1 1041 ? -6.849 -15.220 -5.938 1.00 82.50 1041 LEU A CA 1
ATOM 8306 C C . LEU A 1 1041 ? -7.688 -16.069 -6.918 1.00 82.50 1041 LEU A C 1
ATOM 8308 O O . LEU A 1 1041 ? -7.335 -16.170 -8.092 1.00 82.50 1041 LEU A O 1
ATOM 8312 N N . MET A 1 1042 ? -8.855 -16.573 -6.497 1.00 81.38 1042 MET A N 1
ATOM 8313 C CA . MET A 1 1042 ? -9.785 -17.273 -7.402 1.00 81.38 1042 MET A CA 1
ATOM 8314 C C . MET A 1 1042 ? -10.324 -16.378 -8.526 1.00 81.38 1042 MET A C 1
ATOM 8316 O O . MET A 1 1042 ? -10.571 -16.856 -9.628 1.00 81.38 1042 MET A O 1
ATOM 8320 N N . SER A 1 1043 ? -10.477 -15.072 -8.290 1.00 71.62 1043 SER A N 1
ATOM 8321 C CA . SER A 1 1043 ? -10.913 -14.142 -9.339 1.00 71.62 1043 SER A CA 1
ATOM 8322 C C . SER A 1 1043 ? -9.852 -13.922 -10.422 1.00 71.62 1043 SER A C 1
ATOM 8324 O O . SER A 1 1043 ? -10.214 -13.698 -11.573 1.00 71.62 1043 SER A O 1
ATOM 8326 N N . LYS A 1 1044 ? -8.558 -14.026 -10.071 1.00 68.19 1044 LYS A N 1
ATOM 8327 C CA . LYS A 1 1044 ? -7.456 -14.022 -11.043 1.00 68.19 1044 LYS A CA 1
ATOM 8328 C C . LYS A 1 1044 ? -7.500 -15.303 -11.876 1.00 68.19 1044 LYS A C 1
ATOM 8330 O O . LYS A 1 1044 ? -7.545 -15.231 -13.095 1.00 68.19 1044 LYS A O 1
ATOM 8335 N N . PHE A 1 1045 ? -7.609 -16.451 -11.205 1.00 68.12 1045 PHE A N 1
ATOM 8336 C CA . PHE A 1 1045 ? -7.691 -17.785 -11.811 1.00 68.12 1045 PHE A CA 1
ATOM 8337 C C . PHE A 1 1045 ? -8.879 -17.975 -12.773 1.00 68.12 1045 PHE A C 1
ATOM 8339 O O . PHE A 1 1045 ? -8.760 -18.696 -13.755 1.00 68.12 1045 PHE A O 1
ATOM 8346 N N . PHE A 1 1046 ? -10.024 -17.325 -12.529 1.00 66.12 1046 PHE A N 1
ATOM 8347 C CA . PHE A 1 1046 ? -11.148 -17.308 -13.482 1.00 66.12 1046 PHE A CA 1
ATOM 8348 C C . PHE A 1 1046 ? -11.121 -16.133 -14.472 1.00 66.12 1046 PHE A C 1
ATOM 8350 O O . PHE A 1 1046 ? -11.892 -16.135 -15.429 1.00 66.12 1046 PHE A O 1
ATOM 8357 N N . GLY A 1 1047 ? -10.292 -15.115 -14.227 1.00 60.84 1047 GLY A N 1
ATOM 8358 C CA . GLY A 1 1047 ? -10.127 -13.956 -15.107 1.00 60.84 1047 GLY A CA 1
ATOM 8359 C C . GLY A 1 1047 ? -9.107 -14.182 -16.224 1.00 60.84 1047 GLY A C 1
ATOM 8360 O O . GLY A 1 1047 ? -9.243 -13.585 -17.288 1.00 60.84 1047 GLY A O 1
ATOM 8361 N N . ASP A 1 1048 ? -8.124 -15.054 -15.992 1.00 62.78 1048 ASP A N 1
ATOM 8362 C CA . ASP A 1 1048 ? -7.113 -15.471 -16.962 1.00 62.78 1048 ASP A CA 1
ATOM 8363 C C . ASP A 1 1048 ? -7.316 -16.951 -17.351 1.00 62.78 1048 ASP A C 1
ATOM 8365 O O . ASP A 1 1048 ? -6.967 -17.842 -16.573 1.00 62.78 1048 ASP A O 1
ATOM 8369 N N . PRO A 1 1049 ? -7.865 -17.248 -18.547 1.00 56.09 1049 PRO A N 1
ATOM 8370 C CA . PRO A 1 1049 ? -8.089 -18.620 -19.000 1.00 56.09 1049 PRO A CA 1
ATOM 8371 C C . PRO A 1 1049 ? -6.801 -19.362 -19.403 1.00 56.09 1049 PRO A C 1
ATOM 8373 O O . PRO A 1 1049 ? -6.876 -20.552 -19.712 1.00 56.09 1049 PRO A O 1
ATOM 8376 N N . TYR A 1 1050 ? -5.642 -18.691 -19.414 1.00 63.62 1050 TYR A N 1
ATOM 8377 C CA . TYR A 1 1050 ? -4.346 -19.260 -19.796 1.00 63.62 1050 TYR A CA 1
ATOM 8378 C C . TYR A 1 1050 ? -3.405 -19.497 -18.603 1.00 63.62 1050 TYR A C 1
ATOM 8380 O O . TYR A 1 1050 ? -2.367 -20.139 -18.777 1.00 63.62 1050 TYR A O 1
ATOM 8388 N N . MET A 1 1051 ? -3.762 -19.027 -17.399 1.00 70.12 1051 MET A N 1
ATOM 8389 C CA . MET A 1 1051 ? -2.976 -19.188 -16.168 1.00 70.12 1051 MET A CA 1
ATOM 8390 C C . MET A 1 1051 ? -2.623 -20.667 -15.912 1.00 70.12 1051 MET A C 1
ATOM 8392 O O . MET A 1 1051 ? -3.534 -21.456 -15.668 1.00 70.12 1051 MET A O 1
ATOM 8396 N N . PRO A 1 1052 ? -1.334 -21.068 -15.899 1.00 77.56 1052 PRO A N 1
ATOM 8397 C CA . PRO A 1 1052 ? -0.957 -22.464 -15.685 1.00 77.56 1052 PRO A CA 1
ATOM 8398 C C . PRO A 1 1052 ? -1.193 -22.950 -14.249 1.00 77.56 1052 PRO A C 1
ATOM 8400 O O . PRO A 1 1052 ? -0.945 -22.228 -13.280 1.00 77.56 1052 PRO A O 1
ATOM 8403 N N . TRP A 1 1053 ? -1.551 -24.229 -14.094 1.00 81.88 1053 TRP A N 1
ATOM 8404 C CA . TRP A 1 1053 ? -1.812 -24.849 -12.792 1.00 81.88 1053 TRP A CA 1
ATOM 8405 C C . TRP A 1 1053 ? -0.619 -24.730 -11.842 1.00 81.88 1053 TRP A C 1
ATOM 8407 O O . TRP A 1 1053 ? -0.810 -24.451 -10.663 1.00 81.88 1053 TRP A O 1
ATOM 8417 N N . ALA A 1 1054 ? 0.610 -24.878 -12.347 1.00 78.31 1054 ALA A N 1
ATOM 8418 C CA . ALA A 1 1054 ? 1.824 -24.706 -11.549 1.00 78.31 1054 ALA A CA 1
ATOM 8419 C C . ALA A 1 1054 ? 1.952 -23.280 -10.975 1.00 78.31 1054 ALA A C 1
ATOM 8421 O O . ALA A 1 1054 ? 2.266 -23.123 -9.797 1.00 78.31 1054 ALA A O 1
ATOM 8422 N N . THR A 1 1055 ? 1.636 -22.255 -11.771 1.00 78.88 1055 THR A N 1
ATOM 8423 C CA . THR A 1 1055 ? 1.634 -20.847 -11.346 1.00 78.88 1055 THR A CA 1
ATOM 8424 C C . THR A 1 1055 ? 0.554 -20.592 -10.296 1.00 78.88 1055 THR A C 1
ATOM 8426 O O . THR A 1 1055 ? 0.834 -19.990 -9.263 1.00 78.88 1055 THR A O 1
ATOM 8429 N N . PHE A 1 1056 ? -0.659 -21.117 -10.499 1.00 83.44 1056 PHE A N 1
ATOM 8430 C CA . PHE A 1 1056 ? -1.735 -21.006 -9.510 1.00 83.44 1056 PHE A CA 1
ATOM 8431 C C . PHE A 1 1056 ? -1.412 -21.738 -8.197 1.00 83.44 1056 PHE A C 1
ATOM 8433 O O . PHE A 1 1056 ? -1.649 -21.195 -7.122 1.00 83.44 1056 PHE A O 1
ATOM 8440 N N . VAL A 1 1057 ? -0.837 -22.944 -8.265 1.00 85.44 1057 VAL A N 1
ATOM 8441 C CA . VAL A 1 1057 ? -0.338 -23.697 -7.099 1.00 85.44 1057 VAL A CA 1
ATOM 8442 C C . VAL A 1 1057 ? 0.673 -22.876 -6.313 1.00 85.44 1057 VAL A C 1
ATOM 8444 O O . VAL A 1 1057 ? 0.593 -22.798 -5.089 1.00 85.44 1057 VAL A O 1
ATOM 8447 N N . GLU A 1 1058 ? 1.611 -22.240 -7.004 1.00 82.88 1058 GLU A N 1
ATOM 8448 C CA . GLU A 1 1058 ? 2.665 -21.458 -6.375 1.00 82.88 1058 GLU A CA 1
ATOM 8449 C C . GLU A 1 1058 ? 2.136 -20.165 -5.738 1.00 82.88 1058 GLU A C 1
ATOM 8451 O O . GLU A 1 1058 ? 2.468 -19.868 -4.588 1.00 82.88 1058 GLU A O 1
ATOM 8456 N N . ASP A 1 1059 ? 1.241 -19.449 -6.420 1.00 85.31 1059 ASP A N 1
ATOM 8457 C CA . ASP A 1 1059 ? 0.581 -18.262 -5.874 1.00 85.31 1059 ASP A CA 1
ATOM 8458 C C . ASP A 1 1059 ? -0.355 -18.617 -4.707 1.00 85.31 1059 ASP A C 1
ATOM 8460 O O . ASP A 1 1059 ? -0.391 -17.885 -3.715 1.00 85.31 1059 ASP A O 1
ATOM 8464 N N . VAL A 1 1060 ? -1.052 -19.763 -4.749 1.00 87.69 1060 VAL A N 1
ATOM 8465 C CA . VAL A 1 1060 ? -1.767 -20.317 -3.585 1.00 87.69 1060 VAL A CA 1
ATOM 8466 C C . VAL A 1 1060 ? -0.780 -20.576 -2.451 1.00 87.69 1060 VAL A C 1
ATOM 8468 O O . VAL A 1 1060 ? -1.019 -20.118 -1.335 1.00 87.69 1060 VAL A O 1
ATOM 8471 N N . MET A 1 1061 ? 0.331 -21.266 -2.701 1.00 83.94 1061 MET A N 1
ATOM 8472 C CA . MET A 1 1061 ? 1.291 -21.608 -1.652 1.00 83.94 1061 MET A CA 1
ATOM 8473 C C . MET A 1 1061 ? 1.885 -20.365 -0.988 1.00 83.94 1061 MET A C 1
ATOM 8475 O O . MET A 1 1061 ? 1.866 -20.284 0.238 1.00 83.94 1061 MET A O 1
ATOM 8479 N N . ILE A 1 1062 ? 2.346 -19.384 -1.768 1.00 81.38 1062 ILE A N 1
ATOM 8480 C CA . ILE A 1 1062 ? 2.963 -18.151 -1.260 1.00 81.38 1062 ILE A CA 1
ATOM 8481 C C . ILE A 1 1062 ? 1.932 -17.281 -0.536 1.00 81.38 1062 ILE A C 1
ATOM 8483 O O . ILE A 1 1062 ? 2.159 -16.902 0.612 1.00 81.38 1062 ILE A O 1
ATOM 8487 N N . THR A 1 1063 ? 0.762 -17.041 -1.141 1.00 82.94 1063 THR A N 1
ATOM 8488 C CA . THR A 1 1063 ? -0.294 -16.210 -0.531 1.00 82.94 1063 THR A CA 1
ATOM 8489 C C . THR A 1 1063 ? -0.734 -16.751 0.830 1.00 82.94 1063 THR A C 1
ATOM 8491 O O . THR A 1 1063 ? -1.131 -15.974 1.695 1.00 82.94 1063 THR A O 1
ATOM 8494 N N . HIS A 1 1064 ? -0.661 -18.068 1.049 1.00 85.69 1064 HIS A N 1
ATOM 8495 C CA . HIS A 1 1064 ? -1.123 -18.694 2.286 1.00 85.69 1064 HIS A CA 1
ATOM 8496 C C . HIS A 1 1064 ? -0.039 -18.952 3.340 1.00 85.69 1064 HIS A C 1
ATOM 8498 O O . HIS A 1 1064 ? -0.409 -19.375 4.433 1.00 85.69 1064 HIS A O 1
ATOM 8504 N N . GLN A 1 1065 ? 1.241 -18.638 3.094 1.00 77.69 1065 GLN A N 1
ATOM 8505 C CA . GLN A 1 1065 ? 2.320 -18.802 4.089 1.00 77.69 1065 GLN A CA 1
ATOM 8506 C C . GLN A 1 1065 ? 2.014 -18.096 5.420 1.00 77.69 1065 GLN A C 1
ATOM 8508 O O . GLN A 1 1065 ? 2.235 -18.661 6.485 1.00 77.69 1065 GLN A O 1
ATOM 8513 N N . THR A 1 1066 ? 1.444 -16.890 5.362 1.00 73.19 1066 THR A N 1
ATOM 8514 C CA . THR A 1 1066 ? 1.072 -16.080 6.538 1.00 73.19 1066 THR A CA 1
ATOM 8515 C C . THR A 1 1066 ? -0.388 -16.261 6.974 1.00 73.19 1066 THR A C 1
ATOM 8517 O O . THR A 1 1066 ? -0.818 -15.683 7.968 1.00 73.19 1066 THR A O 1
ATOM 8520 N N . ARG A 1 1067 ? -1.185 -17.065 6.253 1.00 82.56 1067 ARG A N 1
ATOM 8521 C CA . ARG A 1 1067 ? -2.654 -17.158 6.418 1.00 82.56 1067 ARG A CA 1
ATOM 8522 C C . ARG A 1 1067 ? -3.102 -18.452 7.095 1.00 82.56 1067 ARG A C 1
ATOM 8524 O O . ARG A 1 1067 ? -4.189 -18.960 6.810 1.00 82.56 1067 ARG A O 1
ATOM 8531 N N . THR A 1 1068 ? -2.255 -18.986 7.970 1.00 80.31 1068 THR A N 1
ATOM 8532 C CA . THR A 1 1068 ? -2.424 -20.289 8.631 1.00 80.31 1068 THR A CA 1
ATOM 8533 C C . THR A 1 1068 ? -2.879 -20.192 10.095 1.00 80.31 1068 THR A C 1
ATOM 8535 O O . THR A 1 1068 ? -2.913 -21.196 10.806 1.00 80.31 1068 THR A O 1
ATOM 8538 N N . GLY A 1 1069 ? -3.258 -18.996 10.559 1.00 75.75 1069 GLY A N 1
ATOM 8539 C CA . GLY A 1 1069 ? -3.842 -18.781 11.888 1.00 75.75 1069 GLY A CA 1
ATOM 8540 C C . GLY A 1 1069 ? -2.843 -18.465 13.000 1.00 75.75 1069 GLY A C 1
ATOM 8541 O O . GLY A 1 1069 ? -3.265 -18.280 14.141 1.00 75.75 1069 GLY A O 1
ATOM 8542 N N . LEU A 1 1070 ? -1.550 -18.342 12.677 1.00 75.44 1070 LEU A N 1
ATOM 8543 C CA . LEU A 1 1070 ? -0.528 -17.798 13.582 1.00 75.44 1070 LEU A CA 1
ATOM 8544 C C . LEU A 1 1070 ? -0.980 -16.450 14.183 1.00 75.44 1070 LEU A C 1
ATOM 8546 O O . LEU A 1 1070 ? -1.698 -15.717 13.502 1.00 75.44 1070 LEU A O 1
ATOM 8550 N N . PRO A 1 1071 ? -0.617 -16.104 15.431 1.00 68.12 1071 PRO A N 1
ATOM 8551 C CA . PRO A 1 1071 ? -1.040 -14.846 16.046 1.00 68.12 1071 PRO A CA 1
ATOM 8552 C C . PRO A 1 1071 ? -0.517 -13.607 15.297 1.00 68.12 1071 PRO A C 1
ATOM 8554 O O . PRO A 1 1071 ? 0.618 -13.593 14.829 1.00 68.12 1071 PRO A O 1
ATOM 8557 N N . GLU A 1 1072 ? -1.340 -12.561 15.202 1.00 66.19 1072 GLU A N 1
ATOM 8558 C CA . GLU A 1 1072 ? -1.037 -11.324 14.459 1.00 66.19 1072 GLU A CA 1
ATOM 8559 C C . GLU A 1 1072 ? -0.833 -10.144 15.434 1.00 66.19 1072 GLU A C 1
ATOM 8561 O O . GLU A 1 1072 ? -1.559 -10.068 16.427 1.00 66.19 1072 GLU A O 1
ATOM 8566 N N . PRO A 1 1073 ? 0.080 -9.183 15.187 1.00 58.25 1073 PRO A N 1
ATOM 8567 C CA . PRO A 1 1073 ? 0.205 -7.986 16.024 1.00 58.25 1073 PRO A CA 1
ATOM 8568 C C . PRO A 1 1073 ? -1.114 -7.201 16.154 1.00 58.25 1073 PRO A C 1
ATOM 8570 O O . PRO A 1 1073 ? -1.831 -6.982 15.176 1.00 58.25 1073 PRO A O 1
ATOM 8573 N N . THR A 1 1074 ? -1.449 -6.768 17.370 1.00 53.91 1074 THR A N 1
ATOM 8574 C CA . THR A 1 1074 ? -2.709 -6.072 17.675 1.00 53.91 1074 THR A CA 1
ATOM 8575 C C . THR A 1 1074 ? -2.665 -4.597 17.274 1.00 53.91 1074 THR A C 1
ATOM 8577 O O . THR A 1 1074 ? -1.922 -3.808 17.852 1.00 53.91 1074 THR A O 1
ATOM 8580 N N . PHE A 1 1075 ? -3.510 -4.212 16.316 1.00 50.06 1075 PHE A N 1
ATOM 8581 C CA . PHE A 1 1075 ? -3.764 -2.819 15.919 1.00 50.06 1075 PHE A CA 1
ATOM 8582 C C . PHE A 1 1075 ? -4.942 -2.220 16.717 1.00 50.06 1075 PHE A C 1
ATOM 8584 O O . PHE A 1 1075 ? -5.778 -2.989 17.184 1.00 50.06 1075 PHE A O 1
ATOM 8591 N N . PRO A 1 1076 ? -5.095 -0.883 16.838 1.00 41.78 1076 PRO A N 1
ATOM 8592 C CA . PRO A 1 1076 ? -6.093 -0.241 17.719 1.00 41.78 1076 PRO A CA 1
ATOM 8593 C C . PRO A 1 1076 ? -7.590 -0.502 17.427 1.00 41.78 1076 PRO A C 1
ATOM 8595 O O . PRO A 1 1076 ? -8.432 0.019 18.148 1.00 41.78 1076 PRO A O 1
ATOM 8598 N N . HIS A 1 1077 ? -7.928 -1.329 16.431 1.00 53.75 1077 HIS A N 1
ATOM 8599 C CA . HIS A 1 1077 ? -9.286 -1.833 16.161 1.00 53.75 1077 HIS A CA 1
ATOM 8600 C C . HIS A 1 1077 ? -9.311 -3.372 16.024 1.00 53.75 1077 HIS A C 1
ATOM 8602 O O . HIS A 1 1077 ? -10.012 -3.920 15.169 1.00 53.75 1077 HIS A O 1
ATOM 8608 N N . TYR A 1 1078 ? -8.475 -4.081 16.790 1.00 65.81 1078 TYR A N 1
ATOM 8609 C CA . TYR A 1 1078 ? -8.370 -5.541 16.738 1.00 65.81 1078 TYR A CA 1
ATOM 8610 C C . TYR A 1 1078 ? -9.694 -6.226 17.114 1.00 65.81 1078 TYR A C 1
ATOM 8612 O O . TYR A 1 1078 ? -10.418 -5.796 18.011 1.00 65.81 1078 TYR A O 1
ATOM 8620 N N . ASP A 1 1079 ? -10.008 -7.324 16.426 1.00 79.56 1079 ASP A N 1
ATOM 8621 C CA . ASP A 1 1079 ? -11.165 -8.149 16.761 1.00 79.56 1079 ASP A CA 1
ATOM 8622 C C . ASP A 1 1079 ? -10.768 -9.164 17.839 1.00 79.56 1079 ASP A C 1
ATOM 8624 O O . ASP A 1 1079 ? -10.121 -10.172 17.545 1.00 79.56 1079 ASP A O 1
ATOM 8628 N N . LEU A 1 1080 ? -11.158 -8.875 19.084 1.00 84.25 1080 LEU A N 1
ATOM 8629 C CA . LEU A 1 1080 ? -10.902 -9.683 20.286 1.00 84.25 1080 LEU A CA 1
ATOM 8630 C C . LEU A 1 1080 ? -11.234 -11.179 20.107 1.00 84.25 1080 LEU A C 1
ATOM 8632 O O . LEU A 1 1080 ? -10.605 -12.040 20.723 1.00 84.25 1080 LEU A O 1
ATOM 8636 N N . TRP A 1 1081 ? -12.218 -11.489 19.257 1.00 88.25 1081 TRP A N 1
ATOM 8637 C CA . TRP A 1 1081 ? -12.732 -12.840 19.034 1.00 88.25 1081 TRP A CA 1
ATOM 8638 C C . TRP A 1 1081 ? -11.972 -13.602 17.947 1.00 88.25 1081 TRP A C 1
ATOM 8640 O O . TRP A 1 1081 ? -12.047 -14.824 17.920 1.00 88.25 1081 TRP A O 1
ATOM 8650 N N . GLU A 1 1082 ? -11.263 -12.907 17.051 1.00 87.38 1082 GLU A N 1
ATOM 8651 C CA . GLU A 1 1082 ? -10.418 -13.511 16.010 1.00 87.38 1082 GLU A CA 1
ATOM 8652 C C . GLU A 1 1082 ? -8.926 -13.485 16.391 1.00 87.38 1082 GLU A C 1
ATOM 8654 O O . GLU A 1 1082 ? -8.177 -14.384 16.010 1.00 87.38 1082 GLU A O 1
ATOM 8659 N N . ASN A 1 1083 ? -8.471 -12.485 17.155 1.00 85.81 1083 ASN A N 1
ATOM 8660 C CA . ASN A 1 1083 ? -7.069 -12.318 17.547 1.00 85.81 1083 ASN A CA 1
ATOM 8661 C C . ASN A 1 1083 ? -6.924 -11.890 19.027 1.00 85.81 1083 ASN A C 1
ATOM 8663 O O . ASN A 1 1083 ? -6.867 -10.695 19.318 1.00 85.81 1083 ASN A O 1
ATOM 8667 N N . PRO A 1 1084 ? -6.845 -12.847 19.969 1.00 85.75 1084 PRO A N 1
ATOM 8668 C CA . PRO A 1 1084 ? -6.919 -12.580 21.409 1.00 85.75 1084 PRO A CA 1
ATOM 8669 C C . PRO A 1 1084 ? -5.590 -12.165 22.078 1.00 85.75 1084 PRO A C 1
ATOM 8671 O O . PRO A 1 1084 ? -5.534 -12.128 23.306 1.00 85.75 1084 PRO A O 1
ATOM 8674 N N . LEU A 1 1085 ? -4.520 -11.884 21.315 1.00 79.62 1085 LEU A N 1
ATOM 8675 C CA . LEU A 1 1085 ? -3.153 -11.716 21.848 1.00 79.62 1085 LEU A CA 1
ATOM 8676 C C . LEU A 1 1085 ? -3.056 -10.755 23.035 1.00 79.62 1085 LEU A C 1
ATOM 8678 O O . LEU A 1 1085 ? -2.533 -11.127 24.074 1.00 79.62 1085 LEU A O 1
ATOM 8682 N N . THR A 1 1086 ? -3.573 -9.539 22.898 1.00 72.19 1086 THR A N 1
ATOM 8683 C CA . THR A 1 1086 ? -3.816 -8.660 24.044 1.00 72.19 1086 THR A CA 1
ATOM 8684 C C . THR A 1 1086 ? -5.300 -8.290 24.028 1.00 72.19 1086 THR A C 1
ATOM 8686 O O . THR A 1 1086 ? -5.837 -8.046 22.947 1.00 72.19 1086 THR A O 1
ATOM 8689 N N . PRO A 1 1087 ? -6.009 -8.334 25.172 1.00 78.75 1087 PRO A N 1
ATOM 8690 C CA . PRO A 1 1087 ? -5.534 -8.538 26.539 1.00 78.75 1087 PRO A CA 1
ATOM 8691 C C . PRO A 1 1087 ? -5.808 -9.954 27.086 1.00 78.75 1087 PRO A C 1
ATOM 8693 O O . PRO A 1 1087 ? -5.661 -10.176 28.286 1.00 78.75 1087 PRO A O 1
ATOM 8696 N N . CYS A 1 1088 ? -6.241 -10.907 26.248 1.00 86.75 1088 CYS A N 1
ATOM 8697 C CA . CYS A 1 1088 ? -6.566 -12.255 26.724 1.00 86.75 1088 CYS A CA 1
ATOM 8698 C C . CYS A 1 1088 ? -5.316 -13.094 27.021 1.00 86.75 1088 CYS A C 1
ATOM 8700 O O . CYS A 1 1088 ? -5.350 -13.976 27.878 1.00 86.75 1088 CYS A O 1
ATOM 8702 N N . MET A 1 1089 ? -4.240 -12.878 26.263 1.00 86.06 1089 MET A N 1
ATOM 8703 C CA . MET A 1 1089 ? -2.989 -13.617 26.388 1.00 86.06 1089 MET A CA 1
ATOM 8704 C C . MET A 1 1089 ? -1.886 -12.714 26.945 1.00 86.06 1089 MET A C 1
ATOM 8706 O O . MET A 1 1089 ? -1.943 -11.485 26.894 1.00 86.06 1089 MET A O 1
ATOM 8710 N N . CYS A 1 1090 ? -0.872 -13.358 27.502 1.00 83.75 1090 CYS A N 1
ATOM 8711 C CA . CYS A 1 1090 ? 0.331 -12.744 28.035 1.00 83.75 1090 CYS A CA 1
ATOM 8712 C C . CYS A 1 1090 ? 1.530 -13.405 27.354 1.00 83.75 1090 CYS A C 1
ATOM 8714 O O . CYS A 1 1090 ? 1.399 -14.491 26.778 1.00 83.75 1090 CYS A O 1
ATOM 8716 N N . ARG A 1 1091 ? 2.711 -12.781 27.416 1.00 79.25 1091 ARG A N 1
ATOM 8717 C CA . ARG A 1 1091 ? 3.924 -13.478 26.976 1.00 79.25 1091 ARG A CA 1
ATOM 8718 C C . ARG A 1 1091 ? 4.212 -14.675 27.887 1.00 79.25 1091 ARG A C 1
ATOM 8720 O O . ARG A 1 1091 ? 3.858 -14.647 29.069 1.00 79.25 1091 ARG A O 1
ATOM 8727 N N . ALA A 1 1092 ? 4.738 -15.737 27.281 1.00 69.19 1092 ALA A N 1
ATOM 8728 C CA . ALA A 1 1092 ? 5.004 -17.020 27.928 1.00 69.19 1092 ALA A CA 1
ATOM 8729 C C . ALA A 1 1092 ? 6.097 -16.907 28.998 1.00 69.19 1092 ALA A C 1
ATOM 8731 O O . ALA A 1 1092 ? 7.099 -16.214 28.732 1.00 69.19 1092 ALA A O 1
#

Organism: Sorghum bicolor (NCBI:txid4558)

Mean predicted aligned error: 19.4 Å

Sequence (1092 aa):
MEHYERHCPPASRRLNCLIPPPHGYQVPIRWPRSRDEVWKANIPHPHLAAEKSDQRWMVVNGDKINFPGGGTHFHTGADKYIVHLAQMLNFPNGKLNNGGNIRNVLDVGCGVASFGAYLLSHDILAMSLAPNDVHENQIQFALERGIPATLGVLGTRRLPYPSRSFEMAHCSRCRIDWLQRDGVLLLEVDRVLRPGGYFVYSSPEAYALDPFNRKIWRQMSDLARRMCWRVASKKNQTVIWAKPLTNGCFMRREPGTLPPMCEHDDDPDAAWNVPMKACQTPYSERVNKAKGSELLPWPQRLTAPPPCLKELGISSNNFSEDNAIWHSRVIQYWKHMKSEIRKDSFRNVMDMSANLGGFAASLKKKDVWVMNVVPFTESGKLKVIYDRGLMGTIHNWCESFSTYPRTYDLLHAWLLFSEIEKQGCSLEDLLIEMDRILRPYGYAIIRDKAAVINYIKKLLPVLRWDDWTFERSQAQANEPDPTSPHFTRESGDPNSSLPSPPPDRHRDTTHTSAAAAEGAREKKKRRHPPRGGAMAELRHATAAAAAATRATSSPSKRDAEAASASSPLVASPRVGGGKDGLRPHQRWSLPPPVRSLLALEDPRSPAASASYRILVAAIACFALAALFSAPSVWARLNAPYLCRKEGIRLHCPRVSQRDSLWENPHAAATSWKPCAERQSQEVSDLVSENETSGFIFIHAEGGLNQQRIAICNAVAIAKIMNATLILPVLKQDQIWKDQTKFEDIFDVDHFINYLKEDVRIVRDIPDWFTEKDELFTSIKRTVKNVPKYASAQFYIDNVLPRIKEKKIMSIKPFVDRLGYDNVPTEINRLRCRVNYHALKFLPDIEEMADKLATRMRNRTGSLNPYMALHLRFEKGMVGLSFCDFAGTREEKAMMATYRQQQWPRRYKNGSHLWSLALEKRKEGRCPLEPGEIGIILRAMGYTKETQIYVASGQVYGGNNRMAPLRNMFPNLVSKEDLASKEEMEPFKKHVTSLAALDFLVCLKSDVFVMTHGGNFAKLIIGYRRYMGRHRLKSIKPDKGLMSKFFGDPYMPWATFVEDVMITHQTRTGLPEPTFPHYDLWENPLTPCMCRA

Solvent-accessible surface area (backbone atoms only — not comparable to full-atom values): 63327 Å² total; per-residue (Å²): 91,70,93,71,53,93,77,81,67,58,80,95,64,57,75,98,66,87,73,78,78,54,81,76,54,62,85,73,53,46,74,76,56,7,65,40,34,38,57,43,45,68,45,97,60,65,60,49,42,72,80,32,43,92,40,34,46,29,45,78,54,89,69,29,36,32,38,75,31,14,33,96,91,24,66,92,17,28,64,61,45,47,31,47,54,8,55,54,69,69,30,69,94,38,38,61,19,56,85,25,69,33,34,34,31,38,27,39,39,34,58,56,26,32,58,40,58,51,34,48,85,52,72,24,50,25,49,22,29,33,60,82,52,101,55,69,37,42,51,53,52,16,32,66,26,57,35,64,53,42,56,44,62,93,55,57,44,41,62,44,52,30,40,45,46,20,39,31,38,38,32,60,64,46,83,71,69,54,64,50,73,78,22,29,60,47,37,52,53,49,48,28,33,25,49,53,16,34,43,38,40,34,36,62,47,67,55,46,86,52,74,66,31,46,48,50,34,52,55,54,52,48,50,37,46,64,72,48,34,42,80,66,31,74,56,85,54,36,34,27,34,27,38,50,40,44,47,81,50,68,82,67,57,61,91,87,52,65,57,40,71,51,61,96,83,63,62,62,50,67,15,77,89,32,69,62,60,59,32,42,78,74,64,54,71,67,52,36,72,42,43,54,72,68,64,64,38,55,79,58,19,51,79,47,77,55,72,63,35,69,81,70,76,46,54,66,62,60,55,51,48,46,39,53,53,24,40,52,49,53,54,50,56,56,58,73,44,47,87,82,52,58,94,57,65,53,36,34,32,34,30,61,46,29,66,69,33,26,58,60,52,53,42,71,91,47,90,54,51,50,47,31,23,27,44,56,94,52,44,75,38,51,47,49,25,29,59,29,64,50,55,59,37,49,42,60,75,86,47,84,72,64,66,63,67,52,51,28,29,31,43,36,36,52,43,47,64,70,50,38,50,76,72,75,34,63,65,62,61,42,53,53,44,49,54,32,36,36,25,90,96,38,50,76,49,77,50,58,57,72,69,59,51,62,50,51,64,72,46,30,67,81,73,64,52,76,84,81,85,87,84,81,77,79,93,73,80,86,75,84,82,95,82,80,94,78,89,82,89,89,86,88,86,90,81,89,82,87,90,85,88,85,88,84,82,82,87,80,89,79,92,80,90,83,86,88,83,91,86,87,85,87,91,84,90,88,84,86,90,84,89,89,89,85,89,85,92,87,85,87,88,80,89,80,92,78,87,90,84,83,89,77,82,87,82,83,91,86,88,81,91,79,90,81,86,85,88,81,87,89,81,91,83,90,82,89,89,88,87,91,86,87,87,85,90,83,87,86,86,81,68,77,79,65,69,77,78,69,73,76,71,56,87,83,46,91,82,58,53,69,69,58,55,50,50,54,51,50,51,52,51,51,52,48,51,46,65,69,42,46,63,59,52,52,52,60,76,66,51,62,36,57,60,47,71,57,92,65,40,51,53,61,77,89,56,81,72,61,94,62,73,60,42,53,90,74,74,78,62,70,56,47,37,64,60,26,70,86,60,98,78,67,79,68,79,62,75,54,89,92,67,49,43,25,33,40,38,39,33,22,32,54,57,63,53,38,26,53,51,14,50,25,40,47,58,36,51,22,51,76,50,46,24,35,32,32,55,54,41,48,40,63,27,95,89,74,68,46,81,56,50,48,76,78,46,30,35,59,66,55,32,42,65,69,33,50,56,69,42,54,64,41,81,63,84,61,82,90,55,76,65,60,69,46,49,78,71,36,69,88,31,40,48,62,83,76,49,76,44,26,41,55,60,53,43,58,72,71,41,40,60,56,20,56,73,58,42,50,33,31,36,46,83,30,34,69,42,53,46,62,56,79,50,57,63,65,51,50,14,48,30,38,24,34,60,76,68,28,66,41,60,32,66,71,53,54,53,52,18,49,53,48,47,49,47,59,26,44,73,78,81,47,92,41,77,32,32,19,37,39,47,59,40,23,56,67,52,53,46,76,61,57,49,76,74,91,75,53,76,63,60,51,48,56,48,49,55,50,32,38,72,77,37,46,95,75,42,81,79,66,68,85,42,57,66,58,11,54,50,31,34,49,72,32,69,43,59,47,53,50,42,55,51,40,51,51,41,39,41,68,32,56,53,48,78,46,37,30,40,46,39,58,69,70,46,52,69,44,68,74,42,40,37,27,23,43,65,49,22,65,49,51,39,37,68,83,76,70,49,56,71,75,79,41,51,80,40,66,81,30,68,58,46,51,52,47,33,40,49,47,32,38,60,73,32,41,26,29,36,41,40,43,89,52,55,60,60,28,42,44,44,11,51,34,46,43,73,65,35,43,57,39,20,32,39,58,70,72,46,29,58,55,37,50,62,74,69,37,92,72,57,38,41,70,57,52,25,48,52,48,46,60,69,41,69,82,30,35,48,63,85,69,88,83,53,91,79,53,54,64,48,47,50,31,58,70,60,24,28,40,73,95

Foldseek 3Di:
DVVLFDDFDDPVPDDLDFDDFFDPDDDFDFPPVLLFKTFQRRFPFCPVQVVCVVQQCWHDDPRMITGQQGDPQRSVHLLVVQLVVCVQLVAPPSQNCNQQLFAEEEEALCFLVSNQSNCVVSNHAYAHEDTCDPSRCRQVSNLSSLHHYFHDDLDFAAFQAFFQLGLEYEYAQSVDLCPFPNRLSVLSVNRNHAQFGKYKYQDCLQPPDDPVSVVSVVSVVVSCVLQVWDFSGRDDRMTMITHHLACVVVVPRDPPRPPAADDPPPRSGQGVRHTGDRHHYHDDPVSRVCSRVQADGPPVLQQQQGPCCVVVVHDSVVSNVLLVVLLVVLVVVCVVCVVPDDLRQFAEEEEQDCQLVNNVSSCPVHNYAYAYEHESVPSSSSSNCSSNSHHYGYDHLLGAGRDAFQRGQEYEAAQNLVVVVVVVGDPSSNVSSVNRNHHVNGYYHHHHDPVSVVVVVVCCVVSVVVDDDDDDPPPPPPDDDPPDDDDDDDDDDDDDDDDDDDDDDYDDDDDDDDDDDDDDDDDDDDDDDDYDDDDDDDDDDDDDDDDDDDDDDDDDDDDDDDDDDDDDDDDDDDDYDDDDDDDDDDDDDDDDPVVVPPPDDPPPDPPDDPVVVVVVVVVVVVVVVCVVCVVVVVCVVPFDAAQDDDPLATHADFDDDDPQLLWFPDDPLLFWAFDLADDPPDDQPQDDPVPALFEEEAAQDDAQLQSLLLVLVQLLLCLLLSHEYAPYFDDQYPVARFRDGLVLWWDPVLLQVRCVRVHHYDHDDDPVPPPVVCQVVPPLQEDEDQDQQDESVCCVVPPSVSCNVVRYHYYPPTGNRHAQFNRDQSSLSSSLCSNQRNGHTDPLLLVLLVLLLVCLQPVVPHRHAAEEEEQEQDLVQQLVLLADDDDDPVLVVVSLVVNCVPPVVVNPPPPVSHVVNLVCLLVLVHFDFLLLVLLLCSLSRDALQHAYEYDYDQHRVHPSSNSNNCSRHVNYDYSPRRDDVVSCVSQVSGVSSSLSSSLSNQLSGQEYEYRDDDSSLQQSLLNCSHNVVLRRWYAYDRSSLVSVVVVDPRRGSNNSSVCSNVVGSVRGSHADDDTSRDDCNNHVRPPRMDTD

pLDDT: mean 79.45, std 20.61, range [24.14, 98.62]